Protein AF-A0AA88IGE8-F1 (afdb_monomer)

Foldseek 3Di:
DDFPPDDPPDPPDPPLPFFQFFEEEAEDFLQCLVVVLVVVVVCVVVCPPSLVLAPEEDEDALLPDDDAPLCCCQPPVDDPVCNVCSVVVSVVCQVVLSNYEYEYEELVQDDPVSNVSVVCCLVCVGSNRHGYYYYYYDDDPPDPVVVSGPYYTYRQADDLVRLLVLLCVVVPPNVPLSVLLSVQQVPPPAPNVVQCSRVRSSVLSSVLCVVVVNDDDRAPLVSLVLSLLVLQLVLDDPVVSVVSNPDDDPPLVLVLLLQVLVVLLVCQLVVHFKDKPVRSCVRRVDPCVVVSNQKDWSDDDPDPDDDDDITIIGGSDSLVSLLSVLSNLLVCLVVLVVSLVSLVSNLPGDPVSNLSSLLNNLLVCQVSNLSVLLSCLVPPDDLLSLLSSCVSSDLDQSSLVSSLVSDDQAEEEAELDLSSLQSQLSNLQHQPRQRAAYEYEYDDQDGDLVSNVSSLVSVLVHARHQHYEYEYDAPDDHDPVNLVSVLVSLLSVLQRANHAEYYYADHDDPNQPSNLLSNLVSLLVHDPPHNHAEYAYNDADELVSLLSNLVSQQNRQRHAYYEDENYQYALNSLLSVLCCQQAHNHAAYAYAHDPPPPDDPDPDDDLDRDPVVVVVCVVVVVVVVVVVVDDDDDDDPDPDDDDDDDDDDDPDDDPDDPPDCLVPPPLDQQDADPPDDRGNLLSNLVSQLHPRGQYQYYHHENPDADLRSLSSNLNSQQRGDHHAEYHYHADQELSSCLSVLSSQLRGDHHAAYEHEHLRYEEELVSLLSSLVSQLNHARHAYYEHENYEYEYEDPVSVLSVVSSLLRYLHAEYEHENYEYEYEQDDPDDDDDPDDDDDDDDDDPPPPPPPVNSVVVSLVVLCVSLVPDDASPRHAYYAHEQYWYWYQYPVRDTDTDAQLNCLSVVLRHQAHAEYERAYDDDPDDPPCLVVCLVRAAEDELVSLLSSLQSCLVRHLAHYAEYEHERHEYEYPPLVVSLVSNLVSLLSNPRHAEYAHEQYHYPDDLLRDPLLSNLQNCLNHAEYEHENYADDLSNLVNNLVSNVPHHDDFKHKYAYANYDPSSVVSNQVSNVVVVQWDWDDDPRRMIMIGGDDDDDDDDDDDDD

Nearest PDB structures (foldseek):
  8xi3-assembly1_A  TM=6.287E-01  e=5.530E-23  Mus musculus
  4kxf-assembly5_H  TM=3.658E-01  e=1.630E-21  Mus musculus
  4peq-assembly2_D  TM=7.116E-01  e=1.158E-09  Bos taurus
  2bex-assembly1_A  TM=6.047E-01  e=1.322E-09  Homo sapiens
  4per-assembly1_A  TM=6.477E-01  e=1.089E-08  Gallus gallus

InterPro domains:
  IPR001611 Leucine-rich repeat [PF00560] (695-713)
  IPR007111 NACHT nucleoside triphosphatase [PF05729] (23-172)
  IPR007111 NACHT nucleoside triphosphatase [PS50837] (21-138)
  IPR027417 P-loop containing nucleoside triphosphate hydrolase [G3DSA:3.40.50.300] (6-142)
  IPR027417 P-loop containing nucleoside triphosphate hydrolase [SSF52540] (23-183)
  IPR032675 Leucine-rich repeat domain superfamily [G3DSA:3.80.10.10] (409-655)
  IPR032675 Leucine-rich repeat domain superfamily [G3DSA:3.80.10.10] (673-833)
  IPR032675 Leucine-rich repeat domain superfamily [G3DSA:3.80.10.10] (835-1046)

Solvent-accessible surface area (backbone atoms only — not comparable to full-atom values): 59520 Å² total; per-residue (Å²): 130,54,54,85,93,43,54,72,83,42,99,80,45,80,86,59,78,44,83,46,38,32,36,37,41,24,30,64,78,49,52,48,63,65,59,48,53,54,47,52,55,50,39,46,76,70,60,37,80,88,44,62,82,44,86,43,76,46,81,40,56,41,57,70,62,84,62,49,66,72,57,39,46,47,73,71,71,48,59,83,88,54,50,89,42,42,72,61,52,52,51,48,48,59,76,44,13,63,26,28,39,39,36,36,38,37,58,77,51,43,53,80,78,61,42,47,47,56,51,37,36,55,71,38,77,46,54,53,38,24,19,33,43,34,28,30,53,78,71,63,97,81,43,70,65,68,80,51,35,79,40,81,45,70,51,84,40,48,52,74,71,51,40,52,52,49,43,43,62,71,36,65,92,39,67,64,65,29,50,55,50,45,56,54,32,68,35,91,90,39,79,43,38,72,52,38,20,30,56,54,48,31,52,50,51,54,51,48,25,66,73,48,83,73,44,78,67,88,41,70,39,52,45,53,52,50,50,53,52,50,38,42,38,65,63,41,55,80,76,55,32,71,66,48,78,88,48,80,76,55,68,72,58,48,54,46,49,36,41,49,5,52,53,26,45,54,24,49,58,66,76,45,76,74,39,45,56,67,62,46,52,74,58,32,81,63,72,60,64,72,59,27,67,56,49,46,61,68,65,81,80,91,67,99,70,95,75,92,74,96,52,51,32,30,57,66,46,73,70,53,41,34,42,30,21,20,54,23,53,62,74,36,61,90,41,55,70,64,43,48,54,55,54,61,63,40,67,86,35,61,64,71,55,49,56,51,20,49,31,23,32,18,34,74,43,26,80,58,27,24,69,56,46,66,63,38,82,83,52,97,68,56,71,70,55,53,32,50,33,38,63,36,15,40,81,39,76,58,31,34,50,35,55,52,73,73,52,76,38,68,63,40,79,42,47,54,44,56,65,48,26,44,38,48,19,55,37,37,58,40,88,84,48,63,38,36,29,42,31,44,35,41,82,62,87,78,56,53,68,64,34,51,49,49,25,52,54,21,55,40,71,29,73,44,42,26,31,43,31,44,35,50,38,85,86,53,81,79,52,74,70,58,47,50,56,50,36,63,51,46,40,53,56,74,63,23,58,58,26,32,35,46,34,41,36,52,48,65,98,84,59,42,63,70,49,44,50,37,51,24,52,35,42,60,66,50,59,95,80,54,54,43,26,34,43,37,40,39,40,59,30,38,33,66,52,39,32,53,38,34,63,18,50,69,69,37,80,52,40,28,33,43,34,47,26,38,39,62,43,52,44,68,14,30,41,38,47,17,50,41,43,32,73,36,60,29,32,32,43,35,42,28,46,40,67,76,83,83,66,83,90,62,98,63,98,68,92,86,83,57,72,73,64,52,64,76,50,47,77,69,48,53,65,54,51,57,62,67,76,68,76,90,77,94,82,78,93,79,79,83,86,83,91,76,84,86,77,85,80,75,80,75,84,74,90,71,72,95,78,78,58,82,85,67,68,72,88,65,67,32,71,65,66,88,92,72,69,90,59,27,55,55,46,39,33,62,25,42,50,38,91,60,25,47,36,29,32,44,31,48,33,53,43,81,71,53,73,66,46,34,21,30,42,5,29,20,45,36,55,22,84,41,37,32,33,45,35,42,36,60,52,66,44,50,80,62,46,47,28,45,44,37,8,50,28,61,35,78,46,50,22,36,41,32,55,26,16,76,55,24,56,41,41,46,66,54,47,49,50,50,40,62,27,44,51,62,20,75,55,40,28,34,43,32,42,28,21,31,30,33,50,31,71,54,70,68,46,58,53,49,54,53,57,31,48,60,64,35,45,37,31,32,42,32,40,26,50,16,42,37,38,37,42,50,77,79,80,81,75,77,82,78,77,89,76,92,81,92,87,78,97,71,86,83,85,73,73,75,49,75,67,51,57,53,51,50,47,54,48,47,57,46,58,71,64,61,69,83,70,68,27,72,47,38,28,34,44,32,38,31,43,26,40,36,30,41,27,43,87,85,70,52,70,46,77,42,44,52,67,58,42,50,76,79,48,56,60,49,59,40,29,29,34,44,31,38,17,37,70,85,78,87,85,66,100,72,52,69,78,77,47,55,84,72,39,51,74,33,40,44,67,54,48,41,52,28,37,45,42,43,25,73,47,33,11,86,37,24,29,35,43,32,50,20,27,30,31,40,51,44,90,53,35,69,65,37,38,53,49,40,22,59,20,41,55,51,24,76,48,40,25,32,43,35,42,24,39,41,49,63,85,38,65,68,91,48,39,71,69,50,27,50,41,62,14,30,41,60,42,37,36,42,34,38,29,52,22,89,55,46,62,66,41,24,53,45,49,42,53,41,44,75,72,40,52,68,51,64,53,33,40,36,35,38,34,77,35,48,64,66,21,52,54,51,28,53,50,57,45,51,74,66,65,54,40,48,76,43,83,46,85,83,42,27,39,39,38,32,54,56,82,83,86,85,88,74,88,80,88,80,89,132

Organism: Artemia franciscana (NCBI:txid6661)

Sequence (1102 aa):
MIIGGKKLYAPNCKLLDLCGVKLLLEGPPGYGKSTLALKVALDWSEGKQYLKDYEFLFLIQLAELKTDIPSFIVEELLPLKLTKYESSLRLMLEEQDSKVILLLDGLDELNRQRRKAVIDLLKGKCLGKATVMLTSRPLPSDDEVISLVSRRVSIRGFSDTQLTQFVHSFFKGDRESANELLQLILNKNGPYRPLASCPLACLSICVLFQDDDGKLPSKVTEIHTNLVKWLIGRSLSKKSRKSFKNSKLPDKYDKILKEFGELCVAKLKNESVEFSKDEITKKVKDPAIFDMGILINTHTSLTRQRIQKNGCLLLIHNSFIEYFAAYYLRYIIDDLERLEQNLLSLLDAKRESIELLLKFLMGLLGDKAHVVIDLLHSFDLPEMTLFDLLREAGATRLNIRAISSLFDQDFVTVQTTTTELDGWSHILSDPACIVKSLRLQRLTKDVDSEAMKLFFDHLYMNQSVTEFSYQSSYGLVLDPSDMEVLSEKMEKIINKPNLQTFTIRINGDNTSHSIVRALSQSLRSLSPTSSLSTLIFHIDLESRELDILCQALNFCCHITKLHLSKLSCGPAGYESLSRVVKYGKLESLKLSLNLFKTLPICDNEVDYGSPEDLRRLLPRLAETASKVASFTDPEASLYEQNTHTVTSISEKQVSCGSAMFLEQVELTTPACSPSHHKSGFHYLLSSLTTSTCLLKHLDLSNCYLTKMDLNCLGEGIVLTVSLEKLTLVGLESFDQVTPILQGLSATKTVSDVDLSSKKISIDDWSLQATIKYLKNSRILKKLNLMGWNGNFENVTTLAAVASYFENSSLESLDLSNCKFHVKLQRPEKENPRIVSNPQNGNNPKNSASYTDEYNATCQKVKQICESKKNWKYLSRLSLESTEVFLVASDEKKILIKGPDMPVFLCYFTNLKELNLSGFKFHKTDALAQVLAHKMISLNDQASKKFFIEISKHFGSSLETLYISNWNFTWACPEVTHSAIIKSLKQCRKLKSIFANSVVSETVPKFSPITSFIAGMPKLIKLSLEWCQLTNTDAIVVASKLIKYWKGDLLHIQTRFVNDDFVDTFLRLLKLTGRFRVESLMQGQIKITRKHFCISYCKTNNK

Structure (mmCIF, N/CA/C/O backbone):
data_AF-A0AA88IGE8-F1
#
_entry.id   AF-A0AA88IGE8-F1
#
loop_
_atom_site.group_PDB
_atom_site.id
_atom_site.type_symbol
_atom_site.label_atom_id
_atom_site.label_alt_id
_atom_site.label_comp_id
_atom_site.label_asym_id
_atom_site.label_entity_id
_atom_site.label_seq_id
_atom_site.pdbx_PDB_ins_code
_atom_site.Cartn_x
_atom_site.Cartn_y
_atom_site.Cartn_z
_atom_site.occupancy
_atom_site.B_iso_or_equiv
_atom_site.auth_seq_id
_atom_site.auth_comp_id
_atom_site.auth_asym_id
_atom_site.auth_atom_id
_atom_site.pdbx_PDB_model_num
ATOM 1 N N . MET A 1 1 ? -37.429 -9.568 21.821 1.00 33.38 1 MET A N 1
ATOM 2 C CA . MET A 1 1 ? -36.112 -10.044 21.343 1.00 33.38 1 MET A CA 1
ATOM 3 C C . MET A 1 1 ? -36.309 -11.281 20.478 1.00 33.38 1 MET A C 1
ATOM 5 O O . MET A 1 1 ? -37.058 -12.164 20.867 1.00 33.38 1 MET A O 1
ATOM 9 N N . ILE A 1 2 ? -35.708 -11.308 19.292 1.00 35.59 2 ILE A N 1
ATOM 10 C CA . ILE A 1 2 ? -35.628 -12.452 18.375 1.00 35.59 2 ILE A CA 1
ATOM 11 C C . ILE A 1 2 ? -34.235 -13.053 18.577 1.00 35.59 2 ILE A C 1
ATOM 13 O O . ILE A 1 2 ? -33.254 -12.314 18.544 1.00 35.59 2 ILE A O 1
ATOM 17 N N . ILE A 1 3 ? -34.147 -14.361 18.814 1.00 39.34 3 ILE A N 1
ATOM 18 C CA . ILE A 1 3 ? -32.872 -15.074 18.944 1.00 39.34 3 ILE A CA 1
ATOM 19 C C . ILE A 1 3 ? -32.690 -15.923 17.681 1.00 39.34 3 ILE A C 1
ATOM 21 O O . ILE A 1 3 ? -33.548 -16.739 17.358 1.00 39.34 3 ILE A O 1
ATOM 25 N N . GLY A 1 4 ? -31.604 -15.701 16.932 1.00 35.09 4 GLY A N 1
ATOM 26 C CA . GLY A 1 4 ? -31.244 -16.526 15.768 1.00 35.09 4 GLY A CA 1
ATOM 27 C C . GLY A 1 4 ? -32.177 -16.417 14.553 1.00 35.09 4 GLY A C 1
ATOM 28 O O . GLY A 1 4 ? -32.441 -17.421 13.900 1.00 35.09 4 GLY A O 1
ATOM 29 N N . GLY A 1 5 ? -32.724 -15.233 14.256 1.00 33.62 5 GLY A N 1
ATOM 30 C CA . GLY A 1 5 ? -33.530 -15.014 13.042 1.00 33.62 5 GLY A CA 1
ATOM 31 C C . GLY A 1 5 ? -34.928 -15.654 13.045 1.00 33.62 5 GLY A C 1
ATOM 32 O O . GLY A 1 5 ? -35.672 -15.488 12.083 1.00 33.62 5 GLY A O 1
ATOM 33 N N . LYS A 1 6 ? -35.337 -16.333 14.127 1.00 33.06 6 LYS A N 1
ATOM 34 C CA . LYS A 1 6 ? -36.706 -16.838 14.320 1.00 33.06 6 LYS A CA 1
ATOM 35 C C . LYS A 1 6 ? -37.409 -16.068 15.433 1.00 33.06 6 LYS A C 1
ATOM 37 O O . LYS A 1 6 ? -36.879 -15.924 16.534 1.00 33.06 6 LYS A O 1
ATOM 42 N N . LYS A 1 7 ? -38.612 -15.549 15.149 1.00 40.31 7 LYS A N 1
ATOM 43 C CA . LYS A 1 7 ? -39.468 -14.900 16.157 1.00 40.31 7 LYS A CA 1
ATOM 44 C C . LYS A 1 7 ? -39.701 -15.890 17.305 1.00 40.31 7 LYS A C 1
ATOM 46 O O . LYS A 1 7 ? -40.192 -16.985 17.053 1.00 40.31 7 LYS A O 1
ATOM 51 N N . LEU A 1 8 ? -39.422 -15.486 18.549 1.00 42.03 8 LEU A N 1
ATOM 52 C CA . LEU A 1 8 ? -39.820 -16.251 19.744 1.00 42.03 8 LEU A CA 1
ATOM 53 C C . LEU A 1 8 ? -41.345 -16.501 19.767 1.00 42.03 8 LEU A C 1
ATOM 55 O O . LEU A 1 8 ? -41.807 -17.488 20.314 1.00 42.03 8 LEU A O 1
ATOM 59 N N . TYR A 1 9 ? -42.096 -15.611 19.109 1.00 41.97 9 TYR A N 1
ATOM 60 C CA . TYR A 1 9 ? -43.557 -15.530 19.101 1.00 41.97 9 TYR A CA 1
ATOM 61 C C . TYR A 1 9 ? -44.202 -16.002 17.787 1.00 41.97 9 TYR A C 1
ATOM 63 O O . TYR A 1 9 ? -45.346 -15.653 17.507 1.00 41.97 9 TYR A O 1
ATOM 71 N N . ALA A 1 10 ? -43.472 -16.719 16.924 1.00 33.44 10 ALA A N 1
ATOM 72 C CA . ALA A 1 10 ? -44.123 -17.369 15.788 1.00 33.44 10 ALA A CA 1
ATOM 73 C C . ALA A 1 10 ? -44.862 -18.620 16.294 1.00 33.44 10 ALA A C 1
ATOM 75 O O . ALA A 1 10 ? -44.246 -19.395 17.026 1.00 33.44 10 ALA A O 1
ATOM 76 N N . PRO A 1 11 ? -46.111 -18.874 15.863 1.00 33.97 11 PRO A N 1
ATOM 77 C CA . PRO A 1 11 ? -46.892 -20.042 16.287 1.00 33.97 11 PRO A CA 1
ATOM 78 C C . PRO A 1 11 ? -46.221 -21.403 15.995 1.00 33.97 11 PRO A C 1
ATOM 80 O O . PRO A 1 11 ? -46.661 -22.413 16.519 1.00 33.97 11 PRO A O 1
ATOM 83 N N . ASN A 1 12 ? -45.115 -21.426 15.235 1.00 35.56 12 ASN A N 1
ATOM 84 C CA . ASN A 1 12 ? -44.327 -22.620 14.900 1.00 35.56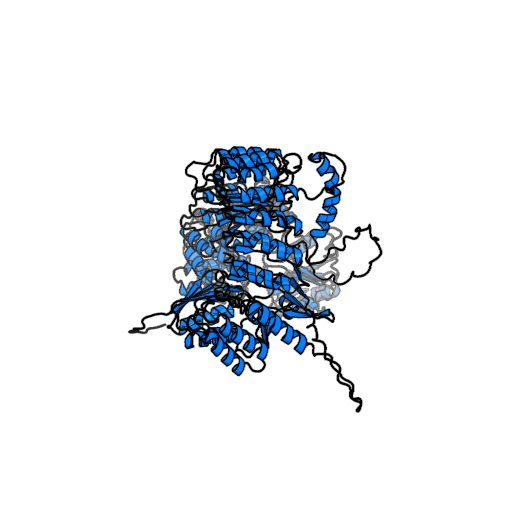 12 ASN A CA 1
ATOM 85 C C . ASN A 1 12 ? -42.904 -22.634 15.515 1.00 35.56 12 ASN A C 1
ATOM 87 O O . ASN A 1 12 ? -42.032 -23.378 15.053 1.00 35.56 12 ASN A O 1
ATOM 91 N N . CYS A 1 13 ? -42.599 -21.779 16.499 1.00 40.09 13 CYS A N 1
ATOM 92 C CA . CYS A 1 13 ? -41.255 -21.709 17.079 1.00 40.09 13 CYS A CA 1
ATOM 93 C C . CYS A 1 13 ? -41.049 -22.778 18.168 1.00 40.09 13 CYS A C 1
ATOM 95 O O . CYS A 1 13 ? -41.318 -22.541 19.341 1.00 40.09 13 CYS A O 1
ATOM 97 N N . LYS A 1 14 ? -40.475 -23.928 17.783 1.00 45.53 14 LYS A N 1
ATOM 98 C CA . LYS A 1 14 ? -40.044 -25.052 18.653 1.00 45.53 14 LYS A CA 1
ATOM 99 C C . LYS A 1 14 ? -38.934 -24.701 19.672 1.00 45.53 14 LYS A C 1
ATOM 101 O O . LYS A 1 14 ? -38.121 -25.551 20.039 1.00 45.53 14 LYS A O 1
ATOM 106 N N . LEU A 1 15 ? -38.768 -23.429 20.047 1.00 46.06 15 LEU A N 1
ATOM 107 C CA . LEU A 1 15 ? -37.786 -23.018 21.060 1.00 46.06 15 LEU A CA 1
ATOM 108 C C . LEU A 1 15 ? -38.312 -23.230 22.486 1.00 46.06 15 LEU A C 1
ATOM 110 O O . LEU A 1 15 ? -37.502 -23.385 23.394 1.00 46.06 15 LEU A O 1
ATOM 114 N N . LEU A 1 16 ? -39.641 -23.264 22.642 1.00 48.19 16 LEU A N 1
ATOM 115 C CA . LEU A 1 16 ? -40.353 -23.366 23.914 1.00 48.19 16 LEU A CA 1
ATOM 116 C C . LEU A 1 16 ? -41.353 -24.547 23.958 1.00 48.19 16 LEU A C 1
ATOM 118 O O . LEU A 1 16 ? -42.340 -24.471 24.681 1.00 48.19 16 LEU A O 1
ATOM 122 N N . ASP A 1 17 ? -41.107 -25.644 23.230 1.00 55.53 17 ASP A N 1
ATOM 123 C CA . ASP A 1 17 ? -41.725 -26.938 23.586 1.00 55.53 17 ASP A CA 1
ATOM 124 C C . ASP A 1 17 ? -41.097 -27.368 24.921 1.00 55.53 17 ASP A C 1
ATOM 126 O O . ASP A 1 17 ? -40.049 -28.011 24.954 1.00 55.53 17 ASP A O 1
ATOM 130 N N . LEU A 1 18 ? -41.634 -26.838 26.021 1.00 55.88 18 LEU A N 1
ATOM 131 C CA . LEU A 1 18 ? -40.905 -26.679 27.277 1.00 55.88 18 LEU A CA 1
ATOM 132 C C . LEU A 1 18 ? -41.055 -27.851 28.247 1.00 55.88 18 LEU A C 1
ATOM 134 O O . LEU A 1 18 ? -40.363 -27.834 29.262 1.00 55.88 18 LEU A O 1
ATOM 138 N N . CYS A 1 19 ? -41.904 -28.852 28.002 1.00 57.41 19 CYS A N 1
ATOM 139 C CA . CYS A 1 19 ? -42.180 -29.871 29.020 1.00 57.41 19 CYS A CA 1
ATOM 140 C C . CYS A 1 19 ? -40.892 -30.634 29.407 1.00 57.41 19 CYS A C 1
ATOM 142 O O . CYS A 1 19 ? -40.311 -31.344 28.588 1.00 57.41 19 CYS A O 1
ATOM 144 N N . GLY A 1 20 ? -40.405 -30.427 30.639 1.00 64.69 20 GLY A N 1
ATOM 145 C CA . GLY A 1 20 ? -39.180 -31.041 31.169 1.00 64.69 20 GLY A CA 1
ATOM 146 C C . GLY A 1 20 ? -37.844 -30.565 30.572 1.00 64.69 20 GLY A C 1
ATOM 147 O O . GLY A 1 20 ? -36.813 -31.192 30.819 1.00 64.69 20 GLY A O 1
ATOM 148 N N . VAL A 1 21 ? -37.812 -29.483 29.782 1.00 81.69 21 VAL A N 1
ATOM 149 C CA . VAL A 1 21 ? -36.579 -29.000 29.127 1.00 81.69 21 VAL A CA 1
ATOM 150 C C . VAL A 1 21 ? -35.741 -28.120 30.061 1.00 81.69 21 VAL A C 1
ATOM 152 O O . VAL A 1 21 ? -36.253 -27.195 30.694 1.00 81.69 21 VAL A O 1
ATOM 155 N N . LYS A 1 22 ? -34.422 -28.357 30.078 1.00 88.75 22 LYS A N 1
ATOM 156 C CA . LYS A 1 22 ? -33.419 -27.511 30.749 1.00 88.75 22 LYS A CA 1
ATOM 157 C C . LYS A 1 22 ? -32.701 -26.646 29.713 1.00 88.75 22 LYS A C 1
ATOM 159 O O . LYS A 1 22 ? -31.955 -27.156 28.877 1.00 88.75 22 LYS A O 1
ATOM 164 N N . LEU A 1 23 ? -32.945 -25.343 29.743 1.00 90.06 23 LEU A N 1
ATOM 165 C CA . LEU A 1 23 ? -32.456 -24.358 28.783 1.00 90.06 23 LEU A CA 1
ATOM 166 C C . LEU A 1 23 ? -31.422 -23.437 29.434 1.00 90.06 23 LEU A C 1
ATOM 168 O O . LEU A 1 23 ? -31.708 -22.817 30.452 1.00 90.06 23 LEU A O 1
ATOM 172 N N . LEU A 1 24 ? -30.263 -23.276 28.797 1.00 90.69 24 LEU A N 1
ATOM 173 C CA . LEU A 1 24 ? -29.278 -22.246 29.118 1.00 90.69 24 LEU A CA 1
ATOM 174 C C . LEU A 1 24 ? -29.349 -21.109 28.091 1.00 90.69 24 LEU A C 1
ATOM 176 O O . LEU A 1 24 ? -29.118 -21.317 26.897 1.00 90.69 24 LEU A O 1
ATOM 180 N N . LEU A 1 25 ? -29.649 -19.906 28.565 1.00 89.00 25 LEU A N 1
ATOM 181 C CA . LEU A 1 25 ? -29.718 -18.668 27.805 1.00 89.00 25 LEU A CA 1
ATOM 182 C C . LEU A 1 25 ? -28.482 -17.807 28.100 1.00 89.00 25 LEU A C 1
ATOM 184 O O . LEU A 1 25 ? -28.368 -17.202 29.166 1.00 89.00 25 LEU A O 1
ATOM 188 N N . GLU A 1 26 ? -27.585 -17.700 27.129 1.00 83.12 26 GLU A N 1
ATOM 189 C CA . GLU A 1 26 ? -26.336 -16.956 27.264 1.00 83.12 26 GLU A CA 1
ATOM 190 C C . GLU A 1 26 ? -26.309 -15.679 26.436 1.00 83.12 26 GLU A C 1
ATOM 192 O O . GLU A 1 26 ? -26.922 -15.579 25.375 1.00 83.12 26 GLU A O 1
ATOM 197 N N . GLY A 1 27 ? -25.529 -14.700 26.879 1.00 76.00 27 GLY A N 1
ATOM 198 C CA . GLY A 1 27 ? -25.247 -13.503 26.095 1.00 76.00 27 GLY A CA 1
ATOM 199 C C . GLY A 1 27 ? -24.443 -12.465 26.876 1.00 76.00 27 GLY A C 1
ATOM 200 O O . GLY A 1 27 ? -24.375 -12.550 28.107 1.00 76.00 27 GLY A O 1
ATOM 201 N N . PRO A 1 28 ? -23.855 -11.464 26.203 1.00 71.06 28 PRO A N 1
ATOM 202 C CA . PRO A 1 28 ? -23.072 -10.419 26.865 1.00 71.06 28 PRO A CA 1
ATOM 203 C C . PRO A 1 28 ? -23.911 -9.555 27.844 1.00 71.06 28 PRO A C 1
ATOM 205 O O . PRO A 1 28 ? -25.151 -9.624 27.847 1.00 71.06 28 PRO A O 1
ATOM 208 N N . PRO A 1 29 ? -23.282 -8.757 28.728 1.00 63.88 29 PRO A N 1
ATOM 209 C CA . PRO A 1 29 ? -23.994 -7.806 29.590 1.00 63.88 29 PRO A CA 1
ATOM 210 C C . PRO A 1 29 ? -24.749 -6.751 28.762 1.00 63.88 29 PRO A C 1
ATOM 212 O O . PRO A 1 29 ? -24.308 -6.366 27.687 1.00 63.88 29 PRO A O 1
ATOM 215 N N . GLY A 1 30 ? -25.925 -6.318 29.232 1.00 67.44 30 GLY A N 1
ATOM 216 C CA . GLY A 1 30 ? -26.768 -5.338 28.522 1.00 67.44 30 GLY A CA 1
ATOM 217 C C . GLY A 1 30 ? -27.633 -5.907 27.385 1.00 67.44 30 GLY A C 1
ATOM 218 O O . GLY A 1 30 ? -28.486 -5.200 26.852 1.00 67.44 30 GLY A O 1
ATOM 219 N N . TYR A 1 31 ? -27.493 -7.199 27.061 1.00 79.88 31 TYR A N 1
ATOM 220 C CA . TYR A 1 31 ? -28.239 -7.863 25.983 1.00 79.88 31 TYR A CA 1
ATOM 221 C C . TYR A 1 31 ? -29.648 -8.322 26.383 1.00 79.88 31 TYR A C 1
ATOM 223 O O . TYR A 1 31 ? -30.292 -8.985 25.591 1.00 79.88 31 TYR A O 1
ATOM 231 N N . GLY A 1 32 ? -30.161 -7.980 27.571 1.00 76.31 32 GLY A N 1
ATOM 232 C CA . GLY A 1 32 ? -31.579 -8.186 27.917 1.00 76.31 32 GLY A CA 1
ATOM 233 C C . GLY A 1 32 ? -31.980 -9.594 28.384 1.00 76.31 32 GLY A C 1
ATOM 234 O O . GLY A 1 32 ? -33.154 -9.938 28.302 1.00 76.31 32 GLY A O 1
ATOM 235 N N . LYS A 1 33 ? -31.041 -10.405 28.893 1.00 83.81 33 LYS A N 1
ATOM 236 C CA . LYS A 1 33 ? -31.317 -11.751 29.447 1.00 83.81 33 LYS A CA 1
ATOM 237 C C . LYS A 1 33 ? -32.349 -11.723 30.584 1.00 83.81 33 LYS A C 1
ATOM 239 O O . LYS A 1 33 ? -33.403 -12.336 30.463 1.00 83.81 33 LYS A O 1
ATOM 244 N N . SER A 1 34 ? -32.092 -10.929 31.622 1.00 77.62 34 SER A N 1
ATOM 245 C CA . SER A 1 34 ? -33.011 -10.725 32.751 1.00 77.62 34 SER A CA 1
ATOM 246 C C . SER A 1 34 ? -34.345 -10.129 32.303 1.00 77.62 34 SER A C 1
ATOM 248 O O . SER A 1 34 ? -35.411 -10.543 32.747 1.00 77.62 34 SER A O 1
ATOM 250 N N . THR A 1 35 ? -34.312 -9.200 31.340 1.00 82.69 35 THR A N 1
ATOM 251 C CA . THR A 1 35 ? -35.524 -8.634 30.729 1.00 82.69 35 THR A CA 1
ATOM 252 C C . THR A 1 35 ? -36.353 -9.704 30.017 1.00 82.69 35 THR A C 1
ATOM 254 O O . THR A 1 35 ? -37.580 -9.656 30.069 1.00 82.69 35 THR A O 1
ATOM 257 N N . LEU A 1 36 ? -35.712 -10.686 29.376 1.00 84.00 36 LEU A N 1
ATOM 258 C CA . LEU A 1 36 ? -36.400 -11.818 28.762 1.00 84.00 36 LEU A CA 1
ATOM 259 C C . LEU A 1 36 ? -37.030 -12.732 29.820 1.00 84.00 36 LEU A C 1
ATOM 261 O O . LEU A 1 36 ? -38.185 -13.106 29.652 1.00 84.00 36 LEU A O 1
ATOM 265 N N . ALA A 1 37 ? -36.327 -13.043 30.914 1.00 85.31 37 ALA A N 1
ATOM 266 C CA . ALA A 1 37 ? -36.888 -13.824 32.022 1.00 85.31 37 ALA A CA 1
ATOM 267 C C . ALA A 1 37 ? -38.116 -13.135 32.641 1.00 85.31 37 ALA A C 1
ATOM 269 O O . ALA A 1 37 ? -39.176 -13.745 32.771 1.00 85.31 37 ALA A O 1
ATOM 270 N N . LEU A 1 38 ? -38.023 -11.829 32.905 1.00 83.88 38 LEU A N 1
ATOM 271 C CA . LEU A 1 38 ? -39.157 -11.017 33.356 1.00 83.88 38 LEU A CA 1
ATOM 272 C C . LEU A 1 38 ? -40.309 -11.016 32.347 1.00 83.88 38 LEU A C 1
ATOM 274 O O . LEU A 1 38 ? -41.471 -11.087 32.739 1.00 83.88 38 LEU A O 1
ATOM 278 N N . LYS A 1 39 ? -40.006 -10.960 31.044 1.00 85.69 39 LYS A N 1
ATOM 279 C CA . LYS A 1 39 ? -41.038 -11.011 30.007 1.00 85.69 39 LYS A CA 1
ATOM 280 C C . LYS A 1 39 ? -41.757 -12.361 29.984 1.00 85.69 39 LYS A C 1
ATOM 282 O O . LYS A 1 39 ? -42.974 -12.365 29.857 1.00 85.69 39 LYS A O 1
ATOM 287 N N . VAL A 1 40 ? -41.048 -13.476 30.163 1.00 85.56 40 VAL A N 1
ATOM 288 C CA . VAL A 1 40 ? -41.671 -14.808 30.273 1.00 85.56 40 VAL A CA 1
ATOM 289 C C . VAL A 1 40 ? -42.584 -14.883 31.499 1.00 85.56 40 VAL A C 1
ATOM 291 O O . VAL A 1 40 ? -43.709 -15.357 31.380 1.00 85.56 40 VAL A O 1
ATOM 294 N N . ALA A 1 41 ? -42.148 -14.360 32.649 1.00 87.44 41 ALA A N 1
ATOM 295 C CA . ALA A 1 41 ? -42.982 -14.298 33.850 1.00 87.44 41 ALA A CA 1
ATOM 296 C C . ALA A 1 41 ? -44.252 -13.448 33.643 1.00 87.44 41 ALA A C 1
ATOM 298 O O . ALA A 1 41 ? -45.340 -13.846 34.055 1.00 87.44 41 ALA A O 1
ATOM 299 N N . LEU A 1 42 ? -44.128 -12.305 32.958 1.00 85.75 42 LEU A N 1
ATOM 300 C CA . LEU A 1 42 ? -45.263 -11.456 32.584 1.00 85.75 42 LEU A CA 1
ATOM 301 C C . LEU A 1 42 ? -46.204 -12.153 31.589 1.00 85.75 42 LEU A C 1
ATOM 303 O O . LEU A 1 42 ? -47.418 -12.046 31.695 1.00 85.75 42 LEU A O 1
ATOM 307 N N . ASP A 1 43 ? -45.663 -12.877 30.613 1.00 86.31 43 ASP A N 1
ATOM 308 C CA . ASP A 1 43 ? -46.474 -13.616 29.646 1.00 86.31 43 ASP A CA 1
ATOM 309 C C . ASP A 1 43 ? -47.254 -14.763 30.306 1.00 86.31 43 ASP A C 1
ATOM 311 O O . ASP A 1 43 ? -48.403 -15.022 29.942 1.00 86.31 43 ASP A O 1
ATOM 315 N N . TRP A 1 44 ? -46.671 -15.421 31.308 1.00 89.00 44 TRP A N 1
ATOM 316 C CA . TRP A 1 44 ? -47.387 -16.404 32.117 1.00 89.00 44 TRP A CA 1
ATOM 317 C C . TRP A 1 44 ? -48.534 -15.753 32.900 1.00 89.00 44 TRP A C 1
ATOM 319 O O . TRP A 1 44 ? -49.659 -16.246 32.840 1.00 89.00 44 TRP A O 1
ATOM 329 N N . SER A 1 45 ? -48.299 -14.606 33.552 1.00 89.00 45 SER A N 1
ATOM 330 C CA . SER A 1 45 ? -49.352 -13.912 34.311 1.00 89.00 45 SER A CA 1
ATOM 331 C C . SER A 1 45 ? -50.467 -13.338 33.427 1.00 89.00 45 SER A C 1
ATOM 333 O O . SER A 1 45 ? -51.608 -13.228 33.867 1.00 89.00 45 SER A O 1
ATOM 335 N N . GLU A 1 46 ? -50.168 -13.028 32.163 1.00 89.25 46 GLU A N 1
ATOM 336 C CA . GLU A 1 46 ? -51.149 -12.644 31.139 1.00 89.25 46 GLU A CA 1
ATOM 337 C C . GLU A 1 46 ? -51.838 -13.849 30.460 1.00 89.25 46 GLU A C 1
ATOM 339 O O . GLU A 1 46 ? -52.656 -13.659 29.555 1.00 89.25 46 GLU A O 1
ATOM 344 N N . GLY A 1 47 ? -51.507 -15.088 30.839 1.00 85.25 47 GLY A N 1
ATOM 345 C CA . GLY A 1 47 ? -52.129 -16.301 30.304 1.00 85.25 47 GLY A CA 1
ATOM 346 C C . GLY A 1 47 ? -51.804 -16.589 28.832 1.00 85.25 47 GLY A C 1
ATOM 347 O O . GLY A 1 47 ? -52.658 -17.109 28.098 1.00 85.25 47 GLY A O 1
ATOM 348 N N . LYS A 1 48 ? -50.595 -16.241 28.355 1.00 83.06 48 LYS A N 1
ATOM 349 C CA . LYS A 1 48 ? -50.184 -16.537 26.969 1.00 83.06 48 LYS A CA 1
ATOM 350 C C . LYS A 1 48 ? -50.244 -18.037 26.686 1.00 83.06 48 LYS A C 1
ATOM 352 O O . LYS A 1 48 ? -49.840 -18.864 27.494 1.00 83.06 48 LYS A O 1
ATOM 357 N N . GLN A 1 49 ? -50.696 -18.384 25.480 1.00 80.75 49 GLN A N 1
ATOM 358 C CA . GLN A 1 49 ? -51.043 -19.759 25.110 1.00 80.75 49 GLN A CA 1
ATOM 359 C C . GLN A 1 49 ? -49.909 -20.778 25.279 1.00 80.75 49 GLN A C 1
ATOM 361 O O . GLN A 1 49 ? -50.182 -21.901 25.677 1.00 80.75 49 GLN A O 1
ATOM 366 N N . TYR A 1 50 ? -48.657 -20.383 25.045 1.00 77.50 50 TYR A N 1
ATOM 367 C CA . TYR A 1 50 ? -47.489 -21.267 25.152 1.00 77.50 50 TYR A CA 1
ATOM 368 C C . TYR A 1 50 ? -47.034 -21.546 26.600 1.00 77.50 50 TYR A C 1
ATOM 370 O O . TYR A 1 50 ? -46.097 -22.311 26.800 1.00 77.50 50 TYR A O 1
ATOM 378 N N . LEU A 1 51 ? -47.663 -20.915 27.600 1.00 83.19 51 LEU A N 1
ATOM 379 C CA . LEU A 1 51 ? -47.379 -21.107 29.029 1.00 83.19 51 LEU A CA 1
ATOM 380 C C . LEU A 1 51 ? -48.599 -21.634 29.802 1.00 83.19 51 LEU A C 1
ATOM 382 O O . LEU A 1 51 ? -48.543 -21.725 31.023 1.00 83.19 51 LEU A O 1
ATOM 386 N N . LYS A 1 52 ? -49.701 -21.966 29.111 1.00 82.19 52 LYS A N 1
ATOM 387 C CA . LYS A 1 52 ? -50.973 -22.360 29.743 1.00 82.19 52 LYS A CA 1
ATOM 388 C C . LYS A 1 52 ? -50.915 -23.687 30.497 1.00 82.19 52 LYS A C 1
ATOM 390 O O . LYS A 1 52 ? -51.696 -23.866 31.422 1.00 82.19 52 LYS A O 1
ATOM 395 N N . ASP A 1 53 ? -50.004 -24.578 30.120 1.00 82.25 53 ASP A N 1
ATOM 396 C CA . ASP A 1 53 ? -49.866 -25.902 30.739 1.00 82.25 53 ASP A CA 1
ATOM 397 C C . ASP A 1 53 ? -49.102 -25.864 32.079 1.00 82.25 53 ASP A C 1
ATOM 399 O O . ASP A 1 53 ? -48.938 -26.892 32.736 1.00 82.25 53 ASP A O 1
ATOM 403 N N . TYR A 1 54 ? -48.644 -24.679 32.501 1.00 88.00 54 TYR A N 1
ATOM 404 C CA . TYR A 1 54 ? -47.867 -24.475 33.719 1.00 88.00 54 TYR A CA 1
ATOM 405 C C . TYR A 1 54 ? -48.685 -23.763 34.793 1.00 88.00 54 TYR A C 1
ATOM 407 O O . TYR A 1 54 ? -49.070 -22.601 34.643 1.00 88.00 54 TYR A O 1
ATOM 415 N N . GLU A 1 55 ? -48.899 -24.453 35.910 1.00 89.06 55 GLU A N 1
ATOM 416 C CA . GLU A 1 55 ? -49.634 -23.926 37.065 1.00 89.06 55 GLU A CA 1
ATOM 417 C C . GLU A 1 55 ? -48.764 -23.024 37.945 1.00 89.06 55 GLU A C 1
ATOM 419 O O . GLU A 1 55 ? -49.285 -22.123 38.601 1.00 89.06 55 GLU A O 1
ATOM 424 N N . PHE A 1 56 ? -47.441 -23.226 37.934 1.00 88.94 56 PHE A N 1
ATOM 425 C CA . PHE A 1 56 ? -46.510 -22.482 38.779 1.00 88.94 56 PHE A CA 1
ATOM 426 C C . PHE A 1 56 ? -45.309 -21.967 37.985 1.00 88.94 56 PHE A C 1
ATOM 428 O O . PHE A 1 56 ? -44.657 -22.715 37.256 1.00 88.94 56 PHE A O 1
ATOM 435 N N . LEU A 1 57 ? -44.969 -20.693 38.186 1.00 91.56 57 LEU A N 1
ATOM 436 C CA . LEU A 1 57 ? -43.747 -20.086 37.671 1.00 91.56 57 LEU A CA 1
ATOM 437 C C . LEU A 1 57 ? -43.012 -19.361 38.796 1.00 91.56 57 LEU A C 1
ATOM 439 O O . LEU A 1 57 ? -43.566 -18.467 39.436 1.00 91.56 57 LEU A O 1
ATOM 443 N N . PHE A 1 58 ? -41.741 -19.706 38.988 1.00 91.25 58 PHE A N 1
ATOM 444 C CA . PHE A 1 58 ? -40.863 -19.048 39.952 1.00 91.25 58 PHE A CA 1
ATOM 445 C C . PHE A 1 58 ? -39.702 -18.379 39.226 1.00 91.25 58 PHE A C 1
ATOM 447 O O . PHE A 1 58 ? -38.893 -19.041 38.576 1.00 91.25 58 PHE A O 1
ATOM 454 N N . LEU A 1 59 ? -39.617 -17.054 39.350 1.00 89.44 59 LEU A N 1
ATOM 455 C CA . LEU A 1 59 ? -38.455 -16.280 38.930 1.00 89.44 59 LEU A CA 1
ATOM 456 C C . LEU A 1 59 ? -37.519 -16.110 40.125 1.00 89.44 59 LEU A C 1
ATOM 458 O O . LEU A 1 59 ? -37.840 -15.398 41.073 1.00 89.44 59 LEU A O 1
ATOM 462 N N . ILE A 1 60 ? -36.369 -16.770 40.062 1.00 87.19 60 ILE A N 1
ATOM 463 C CA . ILE A 1 60 ? -35.356 -16.790 41.110 1.00 87.19 60 ILE A CA 1
ATOM 464 C C . ILE A 1 60 ? -34.147 -16.016 40.608 1.00 87.19 60 ILE A C 1
ATOM 466 O O . ILE A 1 60 ? -33.485 -16.433 39.657 1.00 87.19 60 ILE A O 1
ATOM 470 N N . GLN A 1 61 ? -33.826 -14.910 41.275 1.00 78.69 61 GLN A N 1
ATOM 471 C CA . GLN A 1 61 ? -32.512 -14.301 41.117 1.00 78.69 61 GLN A CA 1
ATOM 472 C C . GLN A 1 61 ? -31.494 -15.177 41.842 1.00 78.69 61 GLN A C 1
ATOM 474 O O . GLN A 1 61 ? -31.511 -15.275 43.069 1.00 78.69 61 GLN A O 1
ATOM 479 N N . LEU A 1 62 ? -30.610 -15.836 41.097 1.00 80.25 62 LEU A N 1
ATOM 480 C CA . LEU A 1 62 ? -29.658 -16.784 41.671 1.00 80.25 62 LEU A CA 1
ATOM 481 C C . LEU A 1 62 ? -28.675 -16.110 42.636 1.00 80.25 62 LEU A C 1
ATOM 483 O O . LEU A 1 62 ? -28.259 -16.728 43.613 1.00 80.25 62 LEU A O 1
ATOM 487 N N . ALA A 1 63 ? -28.393 -14.823 42.436 1.00 66.00 63 ALA A N 1
ATOM 488 C CA . ALA A 1 63 ? -27.732 -13.952 43.403 1.00 66.00 63 ALA A CA 1
ATOM 489 C C . ALA A 1 63 ? -28.274 -14.067 44.845 1.00 66.00 63 ALA A C 1
ATOM 491 O O . ALA A 1 63 ? -27.509 -13.974 45.810 1.00 66.00 63 ALA A O 1
ATOM 492 N N . GLU A 1 64 ? -29.586 -14.259 45.000 1.00 67.06 64 GLU A N 1
ATOM 493 C CA . GLU A 1 64 ? -30.286 -14.274 46.289 1.00 67.06 64 GLU A CA 1
ATOM 494 C C . GLU A 1 64 ? -30.373 -15.674 46.910 1.00 67.06 64 GLU A C 1
ATOM 496 O O . GLU A 1 64 ? -30.764 -15.800 48.070 1.00 67.06 64 GLU A O 1
ATOM 501 N N . LEU A 1 65 ? -29.974 -16.724 46.185 1.00 75.56 65 LEU A N 1
ATOM 502 C CA . LEU A 1 65 ? -30.124 -18.109 46.624 1.00 75.56 65 LEU A CA 1
ATOM 503 C C . LEU A 1 65 ? -29.261 -18.393 47.871 1.00 75.56 65 LEU A C 1
ATOM 505 O O . LEU A 1 65 ? -28.024 -18.371 47.819 1.00 75.56 65 LEU A O 1
ATOM 509 N N . LYS A 1 66 ? -29.920 -18.662 49.005 1.00 71.50 66 LYS A N 1
ATOM 510 C CA . LYS A 1 66 ? -29.274 -18.996 50.293 1.00 71.50 66 LYS A CA 1
ATOM 511 C C . LYS A 1 66 ? -29.310 -20.493 50.607 1.00 71.50 66 LYS A C 1
ATOM 513 O O . LYS A 1 66 ? -28.346 -21.005 51.173 1.00 71.50 66 LYS A O 1
ATOM 518 N N . THR A 1 67 ? -30.405 -21.156 50.249 1.00 79.19 67 THR A N 1
ATOM 519 C CA . THR A 1 67 ? -30.724 -22.565 50.527 1.00 79.19 67 THR A CA 1
ATOM 520 C C . THR A 1 67 ? -30.892 -23.345 49.214 1.00 79.19 67 THR A C 1
ATOM 522 O O . THR A 1 67 ? -30.583 -22.827 48.136 1.00 79.19 67 THR A O 1
ATOM 525 N N . ASP A 1 68 ? -31.304 -24.614 49.270 1.00 84.19 68 ASP A N 1
ATOM 526 C CA . ASP A 1 68 ? -31.713 -25.345 48.068 1.00 84.19 68 ASP A CA 1
ATOM 527 C C . ASP A 1 68 ? -32.964 -24.715 47.436 1.00 84.19 68 ASP A C 1
ATOM 529 O O . ASP A 1 68 ? -33.751 -24.047 48.101 1.00 84.19 68 ASP A O 1
ATOM 533 N N . ILE A 1 69 ? -33.145 -24.924 46.130 1.00 87.19 69 ILE A N 1
ATOM 534 C CA . ILE A 1 69 ? -34.189 -24.249 45.346 1.00 87.19 69 ILE A CA 1
ATOM 535 C C . ILE A 1 69 ? -35.610 -24.492 45.901 1.00 87.19 69 ILE A C 1
ATOM 537 O O . ILE A 1 69 ? -36.334 -23.509 46.053 1.00 87.19 69 ILE A O 1
ATOM 541 N N . PRO A 1 70 ? -36.021 -25.728 46.259 1.00 84.44 70 PRO A N 1
ATOM 542 C CA . PRO A 1 70 ? -37.325 -25.963 46.884 1.00 84.44 70 PRO A CA 1
ATOM 543 C C . PRO A 1 70 ? -37.528 -25.188 48.191 1.00 84.44 70 PRO A C 1
ATOM 545 O O . PRO A 1 70 ? -38.559 -24.538 48.354 1.00 84.44 70 PRO A O 1
ATOM 548 N N . SER A 1 71 ? -36.544 -25.211 49.097 1.00 82.69 71 SER A N 1
ATOM 549 C CA . SER A 1 71 ? -36.626 -24.474 50.365 1.00 82.69 71 SER A CA 1
ATOM 550 C C . SER A 1 71 ? -36.687 -22.965 50.122 1.00 82.69 71 SER A C 1
ATOM 552 O O . SER A 1 71 ? -37.558 -22.295 50.662 1.00 82.69 71 SER A O 1
ATOM 554 N N . PHE A 1 72 ? -35.859 -22.433 49.216 1.00 84.50 72 PHE A N 1
ATOM 555 C CA . PHE A 1 72 ? -35.868 -21.010 48.864 1.00 84.50 72 PHE A CA 1
ATOM 556 C C . PHE A 1 72 ? -37.227 -20.541 48.324 1.00 84.50 72 PHE A C 1
ATOM 558 O O . PHE A 1 72 ? -37.696 -19.459 48.673 1.00 84.50 72 PHE A O 1
ATOM 565 N N . ILE A 1 73 ? -37.892 -21.351 47.494 1.00 84.81 73 ILE A N 1
ATOM 566 C CA . ILE A 1 73 ? -39.228 -21.024 46.981 1.00 84.81 73 ILE A CA 1
ATOM 567 C C . ILE A 1 73 ? -40.224 -20.867 48.135 1.00 84.81 73 ILE A C 1
ATOM 569 O O . ILE A 1 73 ? -40.964 -19.884 48.177 1.00 84.81 73 ILE A O 1
ATOM 573 N N . VAL A 1 74 ? -40.242 -21.818 49.068 1.00 80.12 74 VAL A N 1
ATOM 574 C CA . VAL A 1 74 ? -41.245 -21.849 50.137 1.00 80.12 74 VAL A CA 1
ATOM 575 C C . VAL A 1 74 ? -40.965 -20.811 51.227 1.00 80.12 74 VAL A C 1
ATOM 577 O O . VAL A 1 74 ? -41.897 -20.153 51.691 1.00 80.12 74 VAL A O 1
ATOM 580 N N . GLU A 1 75 ? -39.697 -20.630 51.591 1.00 74.50 75 GLU A N 1
ATOM 581 C CA . GLU A 1 75 ? -39.259 -19.735 52.667 1.00 74.50 75 GLU A CA 1
ATOM 582 C C . GLU A 1 75 ? -39.257 -18.255 52.248 1.00 74.50 75 GLU A C 1
ATOM 584 O O . GLU A 1 75 ? -39.614 -17.392 53.052 1.00 74.50 75 GLU A O 1
ATOM 589 N N . GLU A 1 76 ? -38.855 -17.945 51.007 1.00 70.69 76 GLU A N 1
ATOM 590 C CA . GLU A 1 76 ? -38.508 -16.570 50.598 1.00 70.69 76 GLU A CA 1
ATOM 591 C C . GLU A 1 76 ? -39.414 -16.005 49.486 1.00 70.69 76 GLU A C 1
ATOM 593 O O . GLU A 1 76 ? -39.584 -14.786 49.402 1.00 70.69 76 GLU A O 1
ATOM 598 N N . LEU A 1 77 ? -40.023 -16.843 48.631 1.00 73.62 77 LEU A N 1
ATOM 599 C CA . LEU A 1 77 ? -40.870 -16.362 47.522 1.00 73.62 77 LEU A CA 1
ATOM 600 C C . LEU A 1 77 ? -42.370 -16.385 47.829 1.00 73.62 77 LEU A C 1
ATOM 602 O O . LEU A 1 77 ? -43.127 -15.621 47.221 1.00 73.62 77 LEU A O 1
ATOM 606 N N . LEU A 1 78 ? -42.828 -17.234 48.752 1.00 72.69 78 LEU A N 1
ATOM 607 C CA . LEU A 1 78 ? -44.249 -17.324 49.077 1.00 72.69 78 LEU A CA 1
ATOM 608 C C . LEU A 1 78 ? -44.702 -16.222 50.054 1.00 72.69 78 LEU A C 1
ATOM 610 O O . LEU A 1 78 ? -43.995 -15.872 50.998 1.00 72.69 78 LEU A O 1
ATOM 614 N N . PRO A 1 79 ? -45.924 -15.679 49.885 1.00 70.06 79 PRO A N 1
ATOM 615 C CA . PRO A 1 79 ? -46.523 -14.758 50.845 1.00 70.06 79 PRO A CA 1
ATOM 616 C C . PRO A 1 79 ? -46.501 -15.294 52.286 1.00 70.06 79 PRO A C 1
ATOM 618 O O . PRO A 1 79 ? -46.905 -16.428 52.527 1.00 70.06 79 PRO A O 1
ATOM 621 N N . LEU A 1 80 ? -46.187 -14.434 53.265 1.00 64.00 80 LEU A N 1
ATOM 622 C CA . LEU A 1 80 ? -46.128 -14.756 54.709 1.00 64.00 80 LEU A CA 1
ATOM 623 C C . LEU A 1 80 ? -47.365 -15.485 55.278 1.00 64.00 80 LEU A C 1
ATOM 625 O O . LEU A 1 80 ? -47.285 -16.111 56.325 1.00 64.00 80 LEU A O 1
ATOM 629 N N . LYS A 1 81 ? -48.530 -15.399 54.623 1.00 66.56 81 LYS A N 1
ATOM 630 C CA . LYS A 1 81 ? -49.759 -16.105 55.035 1.00 66.56 81 LYS A CA 1
ATOM 631 C C . LYS A 1 81 ? -49.765 -17.596 54.665 1.00 66.56 81 LYS A C 1
ATOM 633 O O . LYS A 1 81 ? -50.589 -18.340 55.198 1.00 66.56 81 LYS A O 1
ATOM 638 N N . LEU A 1 82 ? -48.900 -18.007 53.738 1.00 66.50 82 LEU A N 1
ATOM 639 C CA . LEU A 1 82 ? -48.814 -19.359 53.180 1.00 66.50 82 LEU A CA 1
ATOM 640 C C . LEU A 1 82 ? -47.692 -20.197 53.806 1.00 66.50 82 LEU A C 1
ATOM 642 O O . LEU A 1 82 ? -47.720 -21.415 53.670 1.00 66.50 82 LEU A O 1
ATOM 646 N N . THR A 1 83 ? -46.775 -19.587 54.561 1.00 66.44 83 THR A N 1
ATOM 647 C CA . THR A 1 83 ? -45.665 -20.281 55.243 1.00 66.44 83 THR A CA 1
ATOM 648 C C . THR A 1 83 ? -46.143 -21.350 56.231 1.00 66.44 83 THR A C 1
ATOM 650 O O . THR A 1 83 ? -45.503 -22.381 56.382 1.00 66.44 83 THR A O 1
ATOM 653 N N . LYS A 1 84 ? -47.338 -21.198 56.825 1.00 72.00 84 LYS A N 1
ATOM 654 C CA . LYS A 1 84 ? -47.970 -22.240 57.665 1.00 72.00 84 LYS A CA 1
ATOM 655 C C . LYS A 1 84 ? -48.304 -23.552 56.930 1.00 72.00 84 LYS A C 1
ATOM 657 O O . LYS A 1 84 ? -48.641 -24.531 57.586 1.00 72.00 84 LYS A O 1
ATOM 662 N N . TYR A 1 85 ? -48.260 -23.563 55.597 1.00 75.94 85 TYR A N 1
ATOM 663 C CA . TYR A 1 85 ? -48.498 -24.738 54.751 1.00 75.94 85 TYR A CA 1
ATOM 664 C C . TYR A 1 85 ? -47.224 -25.213 54.043 1.00 75.94 85 TYR A C 1
ATOM 666 O O . TYR A 1 85 ? -47.314 -25.943 53.060 1.00 75.94 85 TYR A O 1
ATOM 674 N N . GLU A 1 86 ? -46.046 -24.797 54.513 1.00 74.38 86 GLU A N 1
ATOM 675 C CA . GLU A 1 86 ? -44.748 -25.069 53.887 1.00 74.38 86 GLU A CA 1
ATOM 676 C C . GLU A 1 86 ? -44.562 -26.539 53.484 1.00 74.38 86 GLU A C 1
ATOM 678 O O . GLU A 1 86 ? -44.252 -26.826 52.328 1.00 74.38 86 GLU A O 1
ATOM 683 N N . SER A 1 87 ? -44.849 -27.483 54.386 1.00 77.50 87 SER A N 1
ATOM 684 C CA . SER A 1 87 ? -44.714 -28.918 54.106 1.00 77.50 87 SER A CA 1
ATOM 685 C C . SER A 1 87 ? -45.659 -29.396 52.995 1.00 77.50 87 SER A C 1
ATOM 687 O O . SER A 1 87 ? -45.256 -30.167 52.128 1.00 77.50 87 SER A O 1
ATOM 689 N N . SER A 1 88 ? -46.906 -28.915 52.984 1.00 81.62 88 SER A N 1
ATOM 690 C CA . SER A 1 88 ? -47.902 -29.261 51.960 1.00 81.62 88 SER A CA 1
ATOM 691 C C . SER A 1 88 ? -47.575 -28.644 50.601 1.00 81.62 88 SER A C 1
ATOM 693 O O . SER A 1 88 ? -47.792 -29.273 49.571 1.00 81.62 88 SER A O 1
ATOM 695 N N . LEU A 1 89 ? -47.036 -27.425 50.591 1.00 79.00 89 LEU A N 1
ATOM 696 C CA . LEU A 1 89 ? -46.612 -26.731 49.375 1.00 79.00 89 LEU A CA 1
ATOM 697 C C . LEU A 1 89 ? -45.379 -27.388 48.757 1.00 79.00 89 LEU A C 1
ATOM 699 O O . LEU A 1 89 ? -45.312 -27.532 47.540 1.00 79.00 89 LEU A O 1
ATOM 703 N N . ARG A 1 90 ? -44.434 -27.840 49.587 1.00 80.12 90 ARG A N 1
ATOM 704 C CA . ARG A 1 90 ? -43.259 -28.587 49.129 1.00 80.12 90 ARG A CA 1
ATOM 705 C C . ARG A 1 90 ? -43.658 -29.909 48.469 1.00 80.12 90 ARG A C 1
ATOM 707 O O . ARG A 1 90 ? -43.228 -30.166 47.351 1.00 80.12 90 ARG A O 1
ATOM 714 N N . LEU A 1 91 ? -44.551 -30.676 49.103 1.00 83.00 91 LEU A N 1
ATOM 715 C CA . LEU A 1 91 ? -45.110 -31.907 48.527 1.00 83.00 91 LEU A CA 1
ATOM 716 C C . LEU A 1 91 ? -45.851 -31.643 47.211 1.00 83.00 91 LEU A C 1
ATOM 718 O O . LEU A 1 91 ? -45.629 -32.346 46.234 1.00 83.00 91 LEU A O 1
ATOM 722 N N . MET A 1 92 ? -46.671 -30.590 47.148 1.00 83.12 92 MET A N 1
ATOM 723 C CA . MET A 1 92 ? -47.383 -30.208 45.924 1.00 83.12 92 MET A CA 1
ATOM 724 C C . MET A 1 92 ? -46.422 -29.880 44.773 1.00 83.12 92 MET A C 1
ATOM 726 O O . MET A 1 92 ? -46.644 -30.320 43.646 1.00 83.12 92 MET A O 1
ATOM 730 N N . LEU A 1 93 ? -45.354 -29.122 45.046 1.00 84.56 93 LEU A N 1
ATOM 731 C CA . LEU A 1 93 ? -44.338 -28.781 44.048 1.00 84.56 93 LEU A CA 1
ATOM 732 C C . LEU A 1 93 ? -43.565 -30.012 43.564 1.00 84.56 93 LEU A C 1
ATOM 734 O O . LEU A 1 93 ? -43.200 -30.066 42.394 1.00 84.56 93 LEU A O 1
ATOM 738 N N . GLU A 1 94 ? -43.325 -30.990 44.438 1.00 83.75 94 GLU A N 1
ATOM 739 C CA . GLU A 1 94 ? -42.663 -32.251 44.089 1.0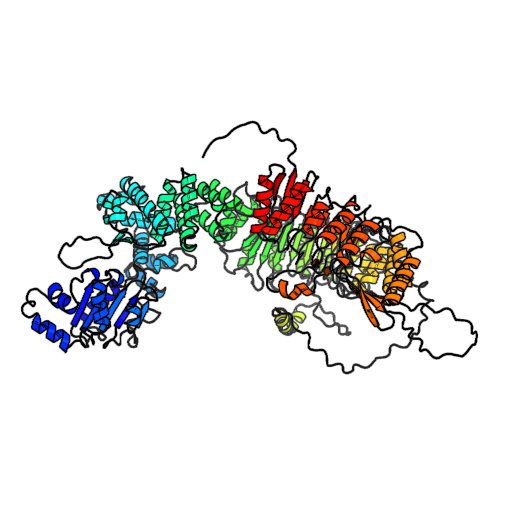0 83.75 94 GLU A CA 1
ATOM 740 C C . GLU A 1 94 ? -43.584 -33.191 43.288 1.00 83.75 94 GLU A C 1
ATOM 742 O O . GLU A 1 94 ? -43.143 -33.781 42.303 1.00 83.75 94 GLU A O 1
ATOM 747 N N . GLU A 1 95 ? -44.867 -33.298 43.648 1.00 86.69 95 GLU A N 1
ATOM 748 C CA . GLU A 1 95 ? -45.852 -34.140 42.948 1.00 86.69 95 GLU A CA 1
ATOM 749 C C . GLU A 1 95 ? -46.260 -33.581 41.577 1.00 86.69 95 GLU A C 1
ATOM 751 O O . GLU A 1 95 ? -46.535 -34.344 40.648 1.00 86.69 95 GLU A O 1
ATOM 756 N N . GLN A 1 96 ? -46.318 -32.252 41.445 1.00 87.88 96 GLN A N 1
ATOM 757 C CA . GLN A 1 96 ? -46.708 -31.545 40.220 1.00 87.88 96 GLN A CA 1
ATOM 758 C C . GLN A 1 96 ? -45.512 -30.882 39.521 1.00 87.88 96 GLN A C 1
ATOM 760 O O . GLN A 1 96 ? -45.700 -29.935 38.757 1.00 87.88 96 GLN A O 1
ATOM 765 N N . ASP A 1 97 ? -44.286 -31.370 39.733 1.00 86.69 97 ASP A N 1
ATOM 766 C CA . ASP A 1 97 ? -43.053 -30.749 39.224 1.00 86.69 97 ASP A CA 1
ATOM 767 C C . ASP A 1 97 ? -43.060 -30.517 37.698 1.00 86.69 97 ASP A C 1
ATOM 769 O O . ASP A 1 97 ? -42.553 -29.506 37.219 1.00 86.69 97 ASP A O 1
ATOM 773 N N . SER A 1 98 ? -43.726 -31.384 36.929 1.00 88.06 98 SER A N 1
ATOM 774 C CA . SER A 1 98 ? -43.945 -31.224 35.478 1.00 88.06 98 SER A CA 1
ATOM 775 C C . SER A 1 98 ? -44.741 -29.973 35.061 1.00 88.06 98 SER A C 1
ATOM 777 O O . SER A 1 98 ? -44.640 -29.549 33.909 1.00 88.06 98 SER A O 1
ATOM 779 N N . LYS A 1 99 ? -45.500 -29.364 35.981 1.00 89.69 99 LYS A N 1
ATOM 780 C CA . LYS A 1 99 ? -46.273 -28.125 35.778 1.00 89.69 99 LYS A CA 1
ATOM 781 C C . LYS A 1 99 ? -45.555 -26.878 36.306 1.00 89.69 99 LYS A C 1
ATOM 783 O O . LYS A 1 99 ? -46.155 -25.801 36.356 1.00 89.69 99 LYS A O 1
ATOM 788 N N . VAL A 1 100 ? -44.286 -27.005 36.700 1.00 90.88 100 VAL A N 1
ATOM 789 C CA . VAL A 1 100 ? -43.470 -25.921 37.262 1.00 90.88 100 VAL A CA 1
ATOM 790 C C . VAL A 1 100 ? -42.471 -25.393 36.227 1.00 90.88 100 VAL A C 1
ATOM 792 O O . VAL A 1 100 ? -41.737 -26.162 35.601 1.00 90.88 100 VAL A O 1
ATOM 795 N N . ILE A 1 101 ? -42.386 -24.063 36.098 1.00 91.75 101 ILE A N 1
ATOM 796 C CA . ILE A 1 101 ? -41.288 -23.362 35.414 1.00 91.75 101 ILE A CA 1
ATOM 797 C C . ILE A 1 101 ? -40.399 -22.667 36.443 1.00 91.75 101 ILE A C 1
ATOM 799 O O . ILE A 1 101 ? -40.860 -21.844 37.236 1.00 91.75 101 ILE A O 1
ATOM 803 N N . LEU A 1 102 ? -39.098 -22.927 36.360 1.00 93.19 102 LEU A N 1
ATOM 804 C CA . LEU A 1 102 ? -38.063 -22.227 37.110 1.00 93.19 102 LEU A CA 1
ATOM 805 C C . LEU A 1 102 ? -37.277 -21.313 36.168 1.00 93.19 102 LEU A C 1
ATOM 807 O O . LEU A 1 102 ? -36.526 -21.781 35.311 1.00 93.19 102 LEU A O 1
ATOM 811 N N . LEU A 1 103 ? -37.435 -20.002 36.334 1.00 93.06 103 LEU A N 1
ATOM 812 C CA . LEU A 1 103 ? -36.602 -19.001 35.673 1.00 93.06 103 LEU A CA 1
ATOM 813 C C . LEU A 1 103 ? -35.470 -18.630 36.630 1.00 93.06 103 LEU A C 1
ATOM 815 O O . LEU A 1 103 ? -35.681 -17.913 37.604 1.00 93.06 103 LEU A O 1
ATOM 819 N N . LEU A 1 104 ? -34.278 -19.150 36.372 1.00 92.44 104 LEU A N 1
ATOM 820 C CA . LEU A 1 104 ? -33.095 -18.962 37.200 1.00 92.44 104 LEU A CA 1
ATOM 821 C C . LEU A 1 104 ? -32.203 -17.899 36.553 1.00 92.44 104 LEU A C 1
ATOM 823 O O . LEU A 1 104 ? -31.508 -18.175 35.573 1.00 92.44 104 LEU A O 1
ATOM 827 N N . ASP A 1 105 ? -32.253 -16.673 37.065 1.00 85.25 105 ASP A N 1
ATOM 828 C CA . ASP A 1 105 ? -31.552 -15.531 36.477 1.00 85.25 105 ASP A CA 1
ATOM 829 C C . ASP A 1 105 ? -30.187 -15.316 37.151 1.00 85.25 105 ASP A C 1
ATOM 831 O O . ASP A 1 105 ? -30.129 -15.161 38.371 1.00 85.25 105 ASP A O 1
ATOM 835 N N . GLY A 1 106 ? -29.100 -15.314 36.370 1.00 77.00 106 GLY A N 1
ATOM 836 C CA . GLY A 1 106 ? -27.756 -14.942 36.836 1.00 77.00 106 GLY A CA 1
ATOM 837 C C . GLY A 1 106 ? -26.891 -16.093 37.366 1.00 77.00 106 GLY A C 1
ATOM 838 O O . GLY A 1 106 ? -26.358 -16.016 38.469 1.00 77.00 106 GLY A O 1
ATOM 839 N N . LEU A 1 107 ? -26.697 -17.176 36.603 1.00 81.44 107 LEU A N 1
ATOM 840 C CA . LEU A 1 107 ? -25.819 -18.290 37.018 1.00 81.44 107 LEU A CA 1
ATOM 841 C C . LEU A 1 107 ? -24.371 -17.852 37.282 1.00 81.44 107 LEU A C 1
ATOM 843 O O . LEU A 1 107 ? -23.724 -18.386 38.182 1.00 81.44 107 LEU A O 1
ATOM 847 N N . ASP A 1 108 ? -23.862 -16.911 36.490 1.00 68.44 108 ASP A N 1
ATOM 848 C CA . ASP A 1 108 ? -22.517 -16.337 36.624 1.00 68.44 108 ASP A CA 1
ATOM 849 C C . ASP A 1 108 ? -22.339 -15.538 37.923 1.00 68.44 108 ASP A C 1
ATOM 851 O O . ASP A 1 108 ? -21.216 -15.240 38.313 1.00 68.44 108 ASP A O 1
ATOM 855 N N . GLU A 1 109 ? -23.431 -15.250 38.632 1.00 63.12 109 GLU A N 1
ATOM 856 C CA . GLU A 1 109 ? -23.444 -14.506 39.892 1.00 63.12 109 GLU A CA 1
ATOM 857 C C . GLU A 1 109 ? -23.346 -15.437 41.122 1.00 63.12 109 GLU A C 1
ATOM 859 O O . GLU A 1 109 ? -23.247 -14.967 42.259 1.00 63.12 109 GLU A O 1
ATOM 864 N N . LEU A 1 110 ? -23.356 -16.766 40.923 1.00 66.31 110 LEU A N 1
ATOM 865 C CA . LEU A 1 110 ? -23.247 -17.765 41.990 1.00 66.31 110 LEU A CA 1
ATOM 866 C C . LEU A 1 110 ? -21.802 -18.164 42.296 1.00 66.31 110 LEU A C 1
ATOM 868 O O . LEU A 1 110 ? -21.015 -18.512 41.418 1.00 66.31 110 LEU A O 1
ATOM 872 N N . ASN A 1 111 ? -21.482 -18.271 43.588 1.00 64.19 111 ASN A N 1
ATOM 873 C CA . ASN A 1 111 ? -20.236 -18.897 44.026 1.00 64.19 111 ASN A CA 1
ATOM 874 C C . ASN A 1 111 ? -20.263 -20.433 43.847 1.00 64.19 111 ASN A C 1
ATOM 876 O O . ASN A 1 111 ? -21.325 -21.056 43.774 1.00 64.19 111 ASN A O 1
ATOM 880 N N . ARG A 1 112 ? -19.079 -21.070 43.833 1.00 64.81 112 ARG A N 1
ATOM 881 C CA . ARG A 1 112 ? -18.933 -22.526 43.606 1.00 64.81 112 ARG A CA 1
ATOM 882 C C . ARG A 1 112 ? -19.761 -23.394 44.564 1.00 64.81 112 ARG A C 1
ATOM 884 O O . ARG A 1 112 ? -20.280 -24.420 44.143 1.00 64.81 112 ARG A O 1
ATOM 891 N N . GLN A 1 113 ? -19.897 -22.993 45.830 1.00 65.69 113 GLN A N 1
ATOM 892 C CA . GLN A 1 113 ? -20.645 -23.760 46.835 1.00 65.69 113 GLN A CA 1
ATOM 893 C C . GLN A 1 113 ? -22.153 -23.754 46.553 1.00 65.69 113 GLN A C 1
ATOM 895 O O . GLN A 1 113 ? -22.790 -24.802 46.603 1.00 65.69 113 GLN A O 1
ATOM 900 N N . ARG A 1 114 ? -22.718 -22.592 46.205 1.00 71.56 114 ARG A N 1
ATOM 901 C CA . ARG A 1 114 ? -24.151 -22.427 45.912 1.00 71.56 114 ARG A CA 1
ATOM 902 C C . ARG A 1 114 ? -24.534 -22.935 44.528 1.00 71.56 114 ARG A C 1
ATOM 904 O O . ARG A 1 114 ? -25.654 -23.400 44.336 1.00 71.56 114 ARG A O 1
ATOM 911 N N . ARG A 1 115 ? -23.587 -22.944 43.584 1.00 81.56 115 ARG A N 1
ATOM 912 C CA . ARG A 1 115 ? -23.771 -23.538 42.250 1.00 81.56 115 ARG A CA 1
ATOM 913 C C . ARG A 1 115 ? -24.188 -25.009 42.316 1.00 81.56 115 ARG A C 1
ATOM 915 O O . ARG A 1 115 ? -24.903 -25.475 41.434 1.00 81.56 115 ARG A O 1
ATOM 922 N N . LYS A 1 116 ? -23.818 -25.715 43.394 1.00 84.94 116 LYS A N 1
ATOM 923 C CA . LYS A 1 116 ? -24.243 -27.094 43.660 1.00 84.94 116 LYS A CA 1
ATOM 924 C C . LYS A 1 116 ? -25.766 -27.258 43.676 1.00 84.94 116 LYS A C 1
ATOM 926 O O . LYS A 1 116 ? -26.244 -28.233 43.116 1.00 84.94 116 LYS A O 1
ATOM 931 N N . ALA A 1 117 ? -26.524 -26.308 44.230 1.00 87.12 117 ALA A N 1
ATOM 932 C CA . ALA A 1 117 ? -27.988 -26.385 44.258 1.00 87.12 117 ALA A CA 1
ATOM 933 C C . ALA A 1 117 ? -28.595 -26.361 42.844 1.00 87.12 117 ALA A C 1
ATOM 935 O O . ALA A 1 117 ? -29.510 -27.124 42.541 1.00 87.12 117 ALA A O 1
ATOM 936 N N . VAL A 1 118 ? -28.034 -25.536 41.953 1.00 90.50 118 VAL A N 1
ATOM 937 C CA . VAL A 1 118 ? -28.433 -25.489 40.539 1.00 90.50 118 VAL A CA 1
ATOM 938 C C . VAL A 1 118 ? -28.011 -26.768 39.815 1.00 90.50 118 VAL A C 1
ATOM 940 O O . VAL A 1 118 ? -28.802 -27.339 39.074 1.00 90.50 118 VAL A O 1
ATOM 943 N N . ILE A 1 119 ? -26.795 -27.264 40.057 1.00 90.50 119 ILE A N 1
ATOM 944 C CA . ILE A 1 119 ? -26.306 -28.522 39.470 1.00 90.50 119 ILE A CA 1
ATOM 945 C C . ILE A 1 119 ? -27.171 -29.711 39.912 1.00 90.50 119 ILE A C 1
ATOM 947 O O . ILE A 1 119 ? -27.501 -30.563 39.092 1.00 90.50 119 ILE A O 1
ATOM 951 N N . ASP A 1 120 ? -27.564 -29.771 41.182 1.00 90.75 120 ASP A N 1
ATOM 952 C CA . ASP A 1 120 ? -28.406 -30.837 41.726 1.00 90.75 120 ASP A CA 1
ATOM 953 C C . ASP A 1 120 ? -29.819 -30.810 41.108 1.00 90.75 120 ASP A C 1
ATOM 955 O O . ASP A 1 120 ? -30.317 -31.865 40.706 1.00 90.75 120 ASP A O 1
ATOM 959 N N . LEU A 1 121 ? -30.408 -29.624 40.906 1.00 92.19 121 LEU A N 1
ATOM 960 C CA . LEU A 1 121 ? -31.642 -29.442 40.125 1.00 92.19 121 LEU A CA 1
ATOM 961 C C . LEU A 1 121 ? -31.466 -29.901 38.667 1.00 92.19 121 LEU A C 1
ATOM 963 O O . LEU A 1 121 ? -32.275 -30.664 38.136 1.00 92.19 121 LEU A O 1
ATOM 967 N N . LEU A 1 122 ? -30.385 -29.485 38.001 1.00 91.94 122 LEU A N 1
ATOM 968 C CA . LEU A 1 122 ? -30.112 -29.872 36.613 1.00 91.94 122 LEU A CA 1
ATOM 969 C C . LEU A 1 122 ? -29.831 -31.376 36.466 1.00 91.94 122 LEU A C 1
ATOM 971 O O . LEU A 1 122 ? -30.164 -31.955 35.435 1.00 91.94 122 LEU A O 1
ATOM 975 N N . LYS A 1 123 ? -29.322 -32.043 37.505 1.00 91.00 123 LYS A N 1
ATOM 976 C CA . LYS A 1 123 ? -29.205 -33.511 37.583 1.00 91.00 123 LYS A CA 1
ATOM 977 C C . LYS A 1 123 ? -30.521 -34.209 37.946 1.00 91.00 123 LYS A C 1
ATOM 979 O O . LYS A 1 123 ? -30.579 -35.432 37.909 1.00 91.00 123 LYS A O 1
ATOM 984 N N . GLY A 1 124 ? -31.571 -33.451 38.265 1.00 87.62 124 GLY A N 1
ATOM 985 C CA . GLY A 1 124 ? -32.897 -33.966 38.603 1.00 87.62 124 GLY A CA 1
ATOM 986 C C . GLY A 1 124 ? -33.025 -34.503 40.029 1.00 87.62 124 GLY A C 1
ATOM 987 O O . GLY A 1 124 ? -33.927 -35.290 40.291 1.00 87.62 124 GLY A O 1
ATOM 988 N N . LYS A 1 125 ? -32.142 -34.100 40.953 1.00 88.50 125 LYS A N 1
ATOM 989 C CA . LYS A 1 125 ? -32.219 -34.518 42.365 1.00 88.50 125 LYS A CA 1
ATOM 990 C C . LYS A 1 125 ? -33.379 -33.871 43.125 1.00 88.50 125 LYS A C 1
ATOM 992 O O . LYS A 1 125 ? -33.796 -34.394 44.150 1.00 88.50 125 LYS A O 1
ATOM 997 N N . CYS A 1 126 ? -33.876 -32.741 42.636 1.00 87.06 126 CYS A N 1
ATOM 998 C CA . CYS A 1 126 ? -35.093 -32.079 43.089 1.00 87.06 126 CYS A CA 1
ATOM 999 C C . CYS A 1 126 ? -35.804 -31.481 41.869 1.00 87.06 126 CYS A C 1
ATOM 1001 O O . CYS A 1 126 ? -35.128 -31.126 40.904 1.00 87.06 126 CYS A O 1
ATOM 1003 N N . LEU A 1 127 ? -37.143 -31.410 41.898 1.00 88.06 127 LEU A N 1
ATOM 1004 C CA . LEU A 1 127 ? -37.988 -30.875 40.812 1.00 88.06 127 LEU A CA 1
ATOM 1005 C C . LEU A 1 127 ? -37.556 -31.373 39.416 1.00 88.06 127 LEU A C 1
ATOM 1007 O O . LEU A 1 127 ? -37.342 -30.596 38.487 1.00 88.06 127 LEU A O 1
ATOM 1011 N N . GLY A 1 128 ? -37.344 -32.685 39.287 1.00 83.56 128 GLY A N 1
ATOM 1012 C CA . GLY A 1 128 ? -36.623 -33.274 38.159 1.00 83.56 128 GLY A CA 1
ATOM 1013 C C . GLY A 1 128 ? -37.325 -33.139 36.807 1.00 83.56 128 GLY A C 1
ATOM 1014 O O . GLY A 1 128 ? -36.631 -33.090 35.786 1.00 83.56 128 GLY A O 1
ATOM 1015 N N . LYS A 1 129 ? -38.662 -33.051 36.793 1.00 87.69 129 LYS A N 1
ATOM 1016 C CA . LYS A 1 129 ? -39.470 -32.832 35.580 1.00 87.69 129 LYS A CA 1
ATOM 1017 C C . LYS A 1 129 ? -39.811 -31.360 35.340 1.00 87.69 129 LYS A C 1
ATOM 1019 O O . LYS A 1 129 ? -40.470 -31.063 34.344 1.00 87.69 129 LYS A O 1
ATOM 1024 N N . ALA A 1 130 ? -39.372 -30.452 36.213 1.00 90.31 130 ALA A N 1
ATOM 1025 C CA . ALA A 1 130 ? -39.608 -29.029 36.029 1.00 90.31 130 ALA A CA 1
ATOM 1026 C C . ALA A 1 130 ? -38.854 -28.497 34.809 1.00 90.31 130 ALA A C 1
ATOM 1028 O O . ALA A 1 130 ? -37.726 -28.893 34.497 1.00 90.31 130 ALA A O 1
ATOM 1029 N N . THR A 1 131 ? -39.480 -27.544 34.135 1.00 90.75 131 THR A N 1
ATOM 1030 C CA . THR A 1 131 ? -38.843 -26.780 33.071 1.00 90.75 131 THR A CA 1
ATOM 1031 C C . THR A 1 131 ? -37.919 -25.745 33.697 1.00 90.75 131 THR A C 1
ATOM 1033 O O . THR A 1 131 ? -38.346 -24.958 34.541 1.00 90.75 131 THR A O 1
ATOM 1036 N N . VAL A 1 132 ? -36.663 -25.688 33.257 1.00 92.56 132 VAL A N 1
ATOM 1037 C CA . VAL A 1 132 ? -35.676 -24.744 33.799 1.00 92.56 132 VAL A CA 1
ATOM 1038 C C . VAL A 1 132 ? -35.168 -23.839 32.688 1.00 92.56 132 VAL A C 1
ATOM 1040 O O . VAL A 1 132 ? -34.629 -24.324 31.697 1.00 92.56 132 VAL A O 1
ATOM 1043 N N . MET A 1 133 ? -35.286 -22.524 32.866 1.00 92.19 133 MET A N 1
ATOM 1044 C CA . MET A 1 133 ? -34.595 -21.532 32.044 1.00 92.19 133 MET A CA 1
ATOM 1045 C C . MET A 1 133 ? -33.534 -20.840 32.889 1.00 92.19 133 MET A C 1
ATOM 1047 O O . MET A 1 133 ? -33.844 -20.032 33.757 1.00 92.19 133 MET A O 1
ATOM 1051 N N . LEU A 1 134 ? -32.280 -21.155 32.606 1.00 92.62 134 LEU A N 1
ATOM 1052 C CA . LEU A 1 134 ? -31.108 -20.624 33.276 1.00 92.62 134 LEU A CA 1
ATOM 1053 C C . LEU A 1 134 ? -30.503 -19.512 32.426 1.00 92.62 134 LEU A C 1
ATOM 1055 O O . LEU A 1 134 ? -30.200 -19.746 31.258 1.00 92.62 134 LEU A O 1
ATOM 1059 N N . THR A 1 135 ? -30.310 -18.317 32.972 1.00 88.88 135 THR A N 1
ATOM 1060 C CA . THR A 1 135 ? -29.593 -17.248 32.267 1.00 88.88 135 THR A CA 1
ATOM 1061 C C . THR A 1 135 ? -28.149 -17.167 32.748 1.00 88.88 135 THR A C 1
ATOM 1063 O O . THR A 1 135 ? -27.856 -17.357 33.931 1.00 88.88 135 THR A O 1
ATOM 1066 N N . SER A 1 136 ? -27.226 -16.886 31.828 1.00 83.50 136 SER A N 1
ATOM 1067 C CA . SER A 1 136 ? -25.842 -16.597 32.191 1.00 83.50 136 SER A CA 1
ATOM 1068 C C . SER A 1 136 ? -25.115 -15.737 31.158 1.00 83.50 136 SER A C 1
ATOM 1070 O O . SER A 1 136 ? -25.614 -15.456 30.065 1.00 83.50 136 SER A O 1
ATOM 1072 N N . ARG A 1 137 ? -23.907 -15.294 31.482 1.00 76.50 137 ARG A N 1
ATOM 1073 C CA . ARG A 1 137 ? -22.896 -14.950 30.471 1.00 76.50 137 ARG A CA 1
ATOM 1074 C C . ARG A 1 137 ? -22.458 -16.190 29.687 1.00 76.50 137 ARG A C 1
ATOM 1076 O O . ARG A 1 137 ? -22.761 -17.304 30.104 1.00 76.50 137 ARG A O 1
ATOM 1083 N N . PRO A 1 138 ? -21.760 -16.020 28.549 1.00 74.75 138 PRO A N 1
ATOM 1084 C CA . PRO A 1 138 ? -21.141 -17.147 27.865 1.00 74.75 138 PRO A CA 1
ATOM 1085 C C . PRO A 1 138 ? -20.226 -17.913 28.826 1.00 74.75 138 PRO A C 1
ATOM 1087 O O . PRO A 1 138 ? -19.247 -17.353 29.320 1.00 74.75 138 PRO A O 1
ATOM 1090 N N . LEU A 1 139 ? -20.567 -19.169 29.109 1.00 75.25 139 LEU A N 1
ATOM 1091 C CA . LEU A 1 139 ? -19.755 -20.035 29.954 1.00 75.25 139 LEU A CA 1
ATOM 1092 C C . LEU A 1 139 ? -18.561 -20.603 29.161 1.00 75.25 139 LEU A C 1
ATOM 1094 O O . LEU A 1 139 ? -18.701 -20.836 27.948 1.00 75.25 139 LEU A O 1
ATOM 1098 N N . PRO A 1 140 ? -17.416 -20.867 29.829 1.00 70.81 140 PRO A N 1
ATOM 1099 C CA . PRO A 1 140 ? -16.309 -21.634 29.258 1.00 70.81 140 PRO A CA 1
ATOM 1100 C C . PRO A 1 140 ? -16.794 -22.965 28.687 1.00 70.81 140 PRO A C 1
ATOM 1102 O O . PRO A 1 140 ? -17.716 -23.568 29.229 1.00 70.81 140 PRO A O 1
ATOM 1105 N N . SER A 1 141 ? -16.193 -23.436 27.594 1.00 74.25 141 SER A N 1
ATOM 1106 C CA . SER A 1 141 ? -16.645 -24.646 26.889 1.00 74.25 141 SER A CA 1
ATOM 1107 C C . SER A 1 141 ? -16.637 -25.920 27.740 1.00 74.25 141 SER A C 1
ATOM 1109 O O . SER A 1 141 ? -17.349 -26.864 27.411 1.00 74.25 141 SER A O 1
ATOM 1111 N N . ASP A 1 142 ? -15.846 -25.943 28.807 1.00 74.38 142 ASP A N 1
ATOM 1112 C CA . ASP A 1 142 ? -15.656 -27.040 29.756 1.00 74.38 142 ASP A CA 1
ATOM 1113 C C . ASP A 1 142 ? -16.519 -26.924 31.031 1.00 74.38 142 ASP A C 1
ATOM 1115 O O . ASP A 1 142 ? -16.398 -27.753 31.933 1.00 74.38 142 ASP A O 1
ATOM 1119 N N . ASP A 1 143 ? -17.411 -25.930 31.130 1.00 83.19 143 ASP A N 1
ATOM 1120 C CA . ASP A 1 143 ? -18.277 -25.760 32.302 1.00 83.19 143 ASP A CA 1
ATOM 1121 C C . ASP A 1 143 ? -19.299 -26.908 32.436 1.00 83.19 143 ASP A C 1
ATOM 1123 O O . ASP A 1 143 ? -20.063 -27.196 31.510 1.00 83.19 143 ASP A O 1
ATOM 1127 N N . GLU A 1 144 ? -19.362 -27.537 33.618 1.00 87.38 144 GLU A N 1
ATOM 1128 C CA . GLU A 1 144 ? -20.233 -28.689 33.905 1.00 87.38 144 GLU A CA 1
ATOM 1129 C C . GLU A 1 144 ? -21.705 -28.418 33.549 1.00 87.38 144 GLU A C 1
ATOM 1131 O O . GLU A 1 144 ? -22.387 -29.309 33.038 1.00 87.38 144 GLU A O 1
ATOM 1136 N N . VAL A 1 145 ? -22.195 -27.187 33.742 1.00 87.94 145 VAL A N 1
ATOM 1137 C CA . VAL A 1 145 ? -23.591 -26.818 33.451 1.00 87.94 145 VAL A CA 1
ATOM 1138 C C . VAL A 1 145 ? -23.940 -27.028 31.978 1.00 87.94 145 VAL A C 1
ATOM 1140 O O . VAL A 1 145 ? -25.062 -27.434 31.681 1.00 87.94 145 VAL A O 1
ATOM 1143 N N . ILE A 1 146 ? -22.988 -26.829 31.061 1.00 87.06 146 ILE A N 1
ATOM 1144 C CA . ILE A 1 146 ? -23.206 -27.007 29.617 1.00 87.06 146 ILE A CA 1
ATOM 1145 C C . ILE A 1 146 ? -23.592 -28.455 29.299 1.00 87.06 146 ILE A C 1
ATOM 1147 O O . ILE A 1 146 ? -24.450 -28.680 28.449 1.00 87.06 146 ILE A O 1
ATOM 1151 N N . SER A 1 147 ? -23.007 -29.429 30.001 1.00 87.75 147 SER A N 1
ATOM 1152 C CA . SER A 1 147 ? -23.309 -30.855 29.810 1.00 87.75 147 SER A CA 1
ATOM 1153 C C . SER A 1 147 ? -24.651 -31.294 30.410 1.00 87.75 147 SER A C 1
ATOM 1155 O O . SER A 1 147 ? -25.175 -32.344 30.047 1.00 87.75 147 SER A O 1
ATOM 1157 N N . LEU A 1 148 ? -25.214 -30.496 31.324 1.00 90.25 148 LEU A N 1
ATOM 1158 C CA . LEU A 1 148 ? -26.422 -30.829 32.085 1.00 90.25 148 LEU A CA 1
ATOM 1159 C C . LEU A 1 148 ? -27.695 -30.185 31.523 1.00 90.25 148 LEU A C 1
ATOM 1161 O O . LEU A 1 148 ? -28.801 -30.513 31.959 1.00 90.25 148 LEU A O 1
ATOM 1165 N N . VAL A 1 149 ? -27.559 -29.250 30.583 1.00 89.62 149 VAL A N 1
ATOM 1166 C CA . VAL A 1 149 ? -28.693 -28.584 29.939 1.00 89.62 149 VAL A CA 1
ATOM 1167 C C . VAL A 1 149 ? -29.046 -29.269 28.626 1.00 89.62 149 VAL A C 1
ATOM 1169 O O . VAL A 1 149 ? -28.189 -29.641 27.833 1.00 89.62 149 VAL A O 1
ATOM 1172 N N . SER A 1 150 ? -30.342 -29.401 28.364 1.00 86.25 150 SER A N 1
ATOM 1173 C CA . SER A 1 150 ? -30.863 -29.984 27.127 1.00 86.25 150 SER A CA 1
ATOM 1174 C C . SER A 1 150 ? -30.631 -29.070 25.922 1.00 86.25 150 SER A C 1
ATOM 1176 O O . SER A 1 150 ? -30.591 -29.533 24.783 1.00 86.25 150 SER A O 1
ATOM 1178 N N . ARG A 1 151 ? -30.533 -27.753 26.148 1.00 85.44 151 ARG A N 1
ATOM 1179 C CA . ARG A 1 151 ? -30.395 -26.764 25.077 1.00 85.44 151 ARG A CA 1
ATOM 1180 C C . ARG A 1 151 ? -29.598 -25.545 25.520 1.00 85.44 151 ARG A C 1
ATOM 1182 O O . ARG A 1 151 ? -29.843 -24.997 26.589 1.00 85.44 151 ARG A O 1
ATOM 1189 N N . ARG A 1 152 ? -28.716 -25.066 24.640 1.00 85.25 152 ARG A N 1
ATOM 1190 C CA . ARG A 1 152 ? -27.956 -23.816 24.791 1.00 85.25 152 ARG A CA 1
ATOM 1191 C C . ARG A 1 152 ? -28.395 -22.808 23.732 1.00 85.25 152 ARG A C 1
ATOM 1193 O O . ARG A 1 152 ? -28.499 -23.146 22.553 1.00 85.25 152 ARG A O 1
ATOM 1200 N N . VAL A 1 153 ? -28.670 -21.575 24.142 1.00 84.25 153 VAL A N 1
ATOM 1201 C CA . VAL A 1 153 ? -29.166 -20.499 23.276 1.00 84.25 153 VAL A CA 1
ATOM 1202 C C . VAL A 1 153 ? -28.358 -19.232 23.527 1.00 84.25 153 VAL A C 1
ATOM 1204 O O . VAL A 1 153 ? -28.328 -18.730 24.642 1.00 84.25 153 VAL A O 1
ATOM 1207 N N . SER A 1 154 ? -27.733 -18.692 22.479 1.00 81.44 154 SER A N 1
ATOM 1208 C CA . SER A 1 154 ? -26.918 -17.473 22.554 1.00 81.44 154 SER A CA 1
ATOM 1209 C C . SER A 1 154 ? -27.661 -16.261 21.982 1.00 81.44 154 SER A C 1
ATOM 1211 O O . SER A 1 154 ? -28.137 -16.284 20.843 1.00 81.44 154 SER A O 1
ATOM 1213 N N . ILE A 1 155 ? -27.751 -15.186 22.764 1.00 82.12 155 ILE A N 1
ATOM 1214 C CA . ILE A 1 155 ? -28.341 -13.904 22.378 1.00 82.12 155 ILE A CA 1
ATOM 1215 C C . ILE A 1 155 ? -27.279 -13.042 21.691 1.00 82.12 155 ILE A C 1
ATOM 1217 O O . ILE A 1 155 ? -26.293 -12.644 22.306 1.00 82.12 155 ILE A O 1
ATOM 1221 N N . ARG A 1 156 ? -27.538 -12.688 20.425 1.00 78.56 156 ARG A N 1
ATOM 1222 C CA . ARG A 1 156 ? -26.639 -11.888 19.570 1.00 78.56 156 ARG A CA 1
ATOM 1223 C C . ARG A 1 156 ? -27.021 -10.404 19.422 1.00 78.56 156 ARG A C 1
ATOM 1225 O O . ARG A 1 156 ? -26.417 -9.709 18.618 1.00 78.56 156 ARG A O 1
ATOM 1232 N N . GLY A 1 157 ? -28.004 -9.909 20.178 1.00 80.00 157 GLY A N 1
ATOM 1233 C CA . GLY A 1 157 ? -28.430 -8.500 20.136 1.00 80.00 157 GLY A CA 1
ATOM 1234 C C . GLY A 1 157 ? -29.536 -8.211 19.112 1.00 80.00 157 GLY A C 1
ATOM 1235 O O . GLY A 1 157 ? -30.299 -9.109 18.745 1.00 80.00 157 GLY A O 1
ATOM 1236 N N . PHE A 1 158 ? -29.678 -6.950 18.694 1.00 85.12 158 PHE A N 1
ATOM 1237 C CA . PHE A 1 158 ? -30.673 -6.521 17.704 1.00 85.12 158 PHE A CA 1
ATOM 1238 C C . PHE A 1 158 ? -30.213 -6.754 16.255 1.00 85.12 158 PHE A C 1
ATOM 1240 O O . PHE A 1 158 ? -29.153 -6.294 15.830 1.00 85.12 158 PHE A O 1
ATOM 1247 N N . SER A 1 159 ? -31.059 -7.422 15.464 1.00 84.94 159 SER A N 1
ATOM 1248 C CA . SER A 1 159 ? -31.016 -7.318 13.997 1.00 84.94 159 SER A CA 1
ATOM 1249 C C . SER A 1 159 ? -31.523 -5.951 13.531 1.00 84.94 159 SER A C 1
ATOM 1251 O O . SER A 1 159 ? -32.221 -5.270 14.281 1.00 84.94 159 SER A O 1
ATOM 1253 N N . ASP A 1 160 ? -31.259 -5.586 12.277 1.00 86.38 160 ASP A N 1
ATOM 1254 C CA . ASP A 1 160 ? -31.671 -4.292 11.707 1.00 86.38 160 ASP A CA 1
ATOM 1255 C C . ASP A 1 160 ? -33.187 -4.068 11.822 1.00 86.38 160 ASP A C 1
ATOM 1257 O O . ASP A 1 160 ? -33.646 -2.982 12.172 1.00 86.38 160 ASP A O 1
ATOM 1261 N N . THR A 1 161 ? -33.979 -5.129 11.635 1.00 86.38 161 THR A N 1
ATOM 1262 C CA . THR A 1 161 ? -35.441 -5.072 11.801 1.00 86.38 161 THR A CA 1
ATOM 1263 C C . THR A 1 161 ? -35.862 -4.802 13.247 1.00 86.38 161 THR A C 1
ATOM 1265 O O . THR A 1 161 ? -36.776 -4.019 13.493 1.00 86.38 161 THR A O 1
ATOM 1268 N N . GLN A 1 162 ? -35.190 -5.419 14.222 1.00 85.69 162 GLN A N 1
ATOM 1269 C CA . GLN A 1 162 ? -35.493 -5.231 15.643 1.00 85.69 162 GLN A CA 1
ATOM 1270 C C . GLN A 1 162 ? -35.024 -3.873 16.143 1.00 85.69 162 GLN A C 1
ATOM 1272 O O . GLN A 1 162 ? -35.715 -3.258 16.946 1.00 85.69 162 GLN A O 1
ATOM 1277 N N . LEU A 1 163 ? -33.868 -3.421 15.662 1.00 89.94 163 LEU A N 1
ATOM 1278 C CA . LEU A 1 163 ? -33.344 -2.091 15.914 1.00 89.94 163 LEU A CA 1
ATOM 1279 C C . LEU A 1 163 ? -34.340 -1.038 15.414 1.00 89.94 163 LEU A C 1
ATOM 1281 O O . LEU A 1 163 ? -34.760 -0.184 16.185 1.00 89.94 163 LEU A O 1
ATOM 1285 N N . THR A 1 164 ? -34.800 -1.171 14.168 1.00 90.94 164 THR A N 1
ATOM 1286 C CA . THR A 1 164 ? -35.822 -0.300 13.567 1.00 90.94 164 THR A CA 1
ATOM 1287 C C . THR A 1 164 ? -37.091 -0.247 14.416 1.00 90.94 164 THR A C 1
ATOM 1289 O O . THR A 1 164 ? -37.576 0.827 14.764 1.00 90.94 164 THR A O 1
ATOM 1292 N N . GLN A 1 165 ? -37.605 -1.408 14.830 1.00 90.31 165 GLN A N 1
ATOM 1293 C CA . GLN A 1 165 ? -38.782 -1.484 15.702 1.00 90.31 165 GLN A CA 1
ATOM 1294 C C . GLN A 1 165 ? -38.546 -0.847 17.073 1.00 90.31 165 GLN A C 1
ATOM 1296 O O . GLN A 1 165 ? -39.433 -0.177 17.597 1.00 90.31 165 GLN A O 1
ATOM 1301 N N . PHE A 1 166 ? -37.367 -1.057 17.657 1.00 90.69 166 PHE A N 1
ATOM 1302 C CA . PHE A 1 166 ? -37.006 -0.498 18.952 1.00 90.69 166 PHE A CA 1
ATOM 1303 C C . PHE A 1 166 ? -36.933 1.031 18.895 1.00 90.69 166 PHE A C 1
ATOM 1305 O O . PHE A 1 166 ? -37.576 1.690 19.709 1.00 90.69 166 PHE A O 1
ATOM 1312 N N . VAL A 1 167 ? -36.234 1.588 17.901 1.00 91.69 167 VAL A N 1
ATOM 1313 C CA . VAL A 1 167 ? -36.111 3.041 17.703 1.00 91.69 167 VAL A CA 1
ATOM 1314 C C . VAL A 1 167 ? -37.485 3.668 17.456 1.00 91.69 167 VAL A C 1
ATOM 1316 O O . VAL A 1 167 ? -37.861 4.604 18.154 1.00 91.69 167 VAL A O 1
ATOM 1319 N N . HIS A 1 168 ? -38.306 3.104 16.565 1.00 92.19 168 HIS A N 1
ATOM 1320 C CA . HIS A 1 168 ? -39.675 3.594 16.363 1.00 92.19 168 HIS A CA 1
ATOM 1321 C C . HIS A 1 168 ? -40.548 3.509 17.617 1.00 92.19 168 HIS A C 1
ATOM 1323 O O . HIS A 1 168 ? -41.405 4.365 17.832 1.00 92.19 168 HIS A O 1
ATOM 1329 N N . SER A 1 169 ? -40.364 2.471 18.437 1.00 90.44 169 SER A N 1
ATOM 1330 C CA . SER A 1 169 ? -41.094 2.339 19.696 1.00 90.44 169 SER A CA 1
ATOM 1331 C C . SER A 1 169 ? -40.636 3.356 20.739 1.00 90.44 169 SER A C 1
ATOM 1333 O O . SER A 1 169 ? -41.454 3.754 21.566 1.00 90.44 169 SER A O 1
ATOM 1335 N N . PHE A 1 170 ? -39.360 3.746 20.734 1.00 90.25 170 PHE A N 1
ATOM 1336 C CA . PHE A 1 170 ? -38.826 4.778 21.621 1.00 90.25 170 PHE A CA 1
ATOM 1337 C C . PHE A 1 170 ? -39.369 6.160 21.233 1.00 90.25 170 PHE A C 1
ATOM 1339 O O . PHE A 1 170 ? -39.961 6.843 22.065 1.00 90.25 170 PHE A O 1
ATOM 1346 N N . PHE A 1 171 ? -39.272 6.526 19.953 1.00 90.06 171 PHE A N 1
ATOM 1347 C CA . PHE A 1 171 ? -39.780 7.787 19.395 1.00 90.06 171 PHE A CA 1
ATOM 1348 C C . PHE A 1 171 ? -41.262 7.694 18.998 1.00 90.06 171 PHE A C 1
ATOM 1350 O O . PHE A 1 171 ? -41.692 8.168 17.944 1.00 90.06 171 PHE A O 1
ATOM 1357 N N . LYS A 1 172 ? -42.084 7.029 19.815 1.00 88.75 172 LYS A N 1
ATOM 1358 C CA . LYS A 1 172 ? -43.504 6.847 19.500 1.00 88.75 172 LYS A CA 1
ATOM 1359 C C . LYS A 1 172 ? -44.203 8.211 19.433 1.00 88.75 172 LYS A C 1
ATOM 1361 O O . LYS A 1 172 ? -44.396 8.855 20.456 1.00 88.75 172 LYS A O 1
ATOM 1366 N N . GLY A 1 173 ? -44.625 8.603 18.231 1.00 84.56 173 GLY A N 1
ATOM 1367 C CA . GLY A 1 173 ? -45.246 9.907 17.962 1.00 84.56 173 GLY A CA 1
ATOM 1368 C C . GLY A 1 173 ? -44.347 10.894 17.209 1.00 84.56 173 GLY A C 1
ATOM 1369 O O . GLY A 1 173 ? -44.860 11.902 16.745 1.00 84.56 173 GLY A O 1
ATOM 1370 N N . ASP A 1 174 ? -43.065 10.571 17.015 1.00 89.75 174 ASP A N 1
ATOM 1371 C CA . ASP A 1 174 ? -42.092 11.364 16.256 1.00 89.75 174 ASP A CA 1
ATOM 1372 C C . ASP A 1 174 ? -41.327 10.455 15.278 1.00 89.75 174 ASP A C 1
ATOM 1374 O O . ASP A 1 174 ? -40.251 9.920 15.556 1.00 89.75 174 ASP A O 1
ATOM 1378 N N . ARG A 1 175 ? -41.949 10.187 14.124 1.00 90.12 175 ARG A N 1
ATOM 1379 C CA . ARG A 1 175 ? -41.364 9.289 13.117 1.00 90.12 175 ARG A CA 1
ATOM 1380 C C . ARG A 1 175 ? -40.195 9.910 12.361 1.00 90.12 175 ARG A C 1
ATOM 1382 O O . ARG A 1 175 ? -39.391 9.143 11.836 1.00 90.12 175 ARG A O 1
ATOM 1389 N N . GLU A 1 176 ? -40.115 11.233 12.284 1.00 89.25 176 GLU A N 1
ATOM 1390 C CA . GLU A 1 176 ? -39.045 11.931 11.568 1.00 89.25 176 GLU A CA 1
ATOM 1391 C C . GLU A 1 176 ? -37.721 11.724 12.303 1.00 89.25 176 GLU A C 1
ATOM 1393 O O . GLU A 1 176 ? -36.831 11.076 11.747 1.00 89.25 176 GLU A O 1
ATOM 1398 N N . SER A 1 177 ? -37.663 12.069 13.595 1.00 89.12 177 SER A N 1
ATOM 1399 C CA . SER A 1 177 ? -36.498 11.809 14.456 1.00 89.12 177 SER A CA 1
ATOM 1400 C C . SER A 1 177 ? -36.091 10.332 14.466 1.00 89.12 177 SER A C 1
ATOM 1402 O O . SER A 1 177 ? -34.908 9.991 14.437 1.00 89.12 177 SER A O 1
ATOM 1404 N N . ALA A 1 178 ? -37.071 9.420 14.474 1.00 91.25 178 ALA A N 1
ATOM 1405 C CA . ALA A 1 178 ? -36.804 7.984 14.430 1.00 91.25 178 ALA A CA 1
ATOM 1406 C C . ALA A 1 178 ? -36.102 7.554 13.129 1.00 91.25 178 ALA A C 1
ATOM 1408 O O . ALA A 1 178 ? -35.181 6.740 13.168 1.00 91.25 178 ALA A O 1
ATOM 1409 N N . ASN A 1 179 ? -36.555 8.069 11.983 1.00 90.81 179 ASN A N 1
ATOM 1410 C CA . ASN A 1 179 ? -35.996 7.743 10.673 1.00 90.81 179 ASN A CA 1
ATOM 1411 C C . ASN A 1 179 ? -34.607 8.358 10.481 1.00 90.81 179 ASN A C 1
ATOM 1413 O O . ASN A 1 179 ? -33.722 7.672 9.973 1.00 90.81 179 ASN A O 1
ATOM 1417 N N . GLU A 1 180 ? -34.399 9.599 10.920 1.00 89.81 180 GLU A N 1
ATOM 1418 C CA . GLU A 1 180 ? -33.086 10.256 10.893 1.00 89.81 180 GLU A CA 1
ATOM 1419 C C . GLU A 1 180 ? -32.060 9.476 11.716 1.00 89.81 180 GLU A C 1
ATOM 1421 O O . GLU A 1 180 ? -30.991 9.113 11.217 1.00 89.81 180 GLU A O 1
ATOM 1426 N N . LEU A 1 181 ? -32.417 9.101 12.949 1.00 89.62 181 LEU A N 1
ATOM 1427 C CA . LEU A 1 181 ? -31.546 8.278 13.779 1.00 89.62 181 LEU A CA 1
ATOM 1428 C C . LEU A 1 181 ? -31.262 6.912 13.136 1.00 89.62 181 LEU A C 1
ATOM 1430 O O . LEU A 1 181 ? -30.138 6.413 13.200 1.00 89.62 181 LEU A O 1
ATOM 1434 N N . LEU A 1 182 ? -32.256 6.286 12.502 1.00 90.31 182 LEU A N 1
ATOM 1435 C CA . LEU A 1 182 ? -32.056 5.008 11.820 1.00 90.31 182 LEU A CA 1
ATOM 1436 C C . LEU A 1 182 ? -31.125 5.124 10.616 1.00 90.31 182 LEU A C 1
ATOM 1438 O O . LEU A 1 182 ? -30.327 4.212 10.412 1.00 90.31 182 LEU A O 1
ATOM 1442 N N . GLN A 1 183 ? -31.167 6.223 9.862 1.00 86.25 183 GLN A N 1
ATOM 1443 C CA . GLN A 1 183 ? -30.202 6.470 8.787 1.00 86.25 183 GLN A CA 1
ATOM 1444 C C . GLN A 1 183 ? -28.771 6.554 9.334 1.00 86.25 183 GLN A C 1
ATOM 1446 O O . GLN A 1 183 ? -27.865 5.939 8.770 1.00 86.25 183 GLN A O 1
ATOM 1451 N N . LEU A 1 184 ? -28.576 7.224 10.475 1.00 84.06 184 LEU A N 1
ATOM 1452 C CA . LEU A 1 184 ? -27.273 7.300 11.145 1.00 84.06 184 LEU A CA 1
ATOM 1453 C C . LEU A 1 184 ? -26.799 5.931 11.660 1.00 84.06 184 LEU A C 1
ATOM 1455 O O . LEU A 1 184 ? -25.632 5.578 11.489 1.00 84.06 184 LEU A O 1
ATOM 1459 N N . ILE A 1 185 ? -27.687 5.140 12.277 1.00 85.69 185 ILE A N 1
ATOM 1460 C CA . ILE A 1 185 ? -27.319 3.838 12.856 1.00 85.69 185 ILE A CA 1
ATOM 1461 C C . ILE A 1 185 ? -27.119 2.757 11.788 1.00 85.69 185 ILE A C 1
ATOM 1463 O O . ILE A 1 185 ? -26.243 1.912 11.950 1.00 85.69 185 ILE A O 1
ATOM 1467 N N . LEU A 1 186 ? -27.930 2.735 10.728 1.00 84.19 186 LEU A N 1
ATOM 1468 C CA . LEU A 1 186 ? -27.905 1.682 9.702 1.00 84.19 186 LEU A CA 1
ATOM 1469 C C . LEU A 1 186 ? -26.891 1.941 8.582 1.00 84.19 186 LEU A C 1
ATOM 1471 O O . LEU A 1 186 ? -26.725 1.088 7.708 1.00 84.19 186 LEU A O 1
ATOM 1475 N N . ASN A 1 187 ? -26.186 3.074 8.610 1.00 77.62 187 ASN A N 1
ATOM 1476 C CA . ASN A 1 187 ? -25.054 3.304 7.725 1.00 77.62 187 ASN A CA 1
ATOM 1477 C C . ASN A 1 187 ? -24.010 2.184 7.914 1.00 77.62 187 ASN A C 1
ATOM 1479 O O . ASN A 1 187 ? -23.471 2.003 9.007 1.00 77.62 187 ASN A O 1
ATOM 1483 N N . LYS A 1 188 ? -23.721 1.431 6.841 1.00 55.06 188 LYS A N 1
ATOM 1484 C CA . LYS A 1 188 ? -22.844 0.244 6.866 1.00 55.06 188 LYS A CA 1
ATOM 1485 C C . LYS A 1 188 ? -21.437 0.535 7.393 1.00 55.06 188 LYS A C 1
ATOM 1487 O O . LYS A 1 188 ? -20.834 -0.356 7.981 1.00 55.06 188 LYS A O 1
ATOM 1492 N N . ASN A 1 189 ? -20.956 1.766 7.219 1.00 55.03 189 ASN A N 1
ATOM 1493 C CA . ASN A 1 189 ? -19.622 2.195 7.644 1.00 55.03 189 ASN A CA 1
ATOM 1494 C C . ASN A 1 189 ? -19.659 3.082 8.907 1.00 55.03 189 ASN A C 1
ATOM 1496 O O . ASN A 1 189 ? -18.652 3.684 9.269 1.00 55.03 189 ASN A O 1
ATOM 1500 N N . GLY A 1 190 ? -20.819 3.207 9.565 1.00 65.00 190 GLY A N 1
ATOM 1501 C CA . GLY A 1 190 ? -21.021 4.105 10.703 1.00 65.00 190 GLY A CA 1
ATOM 1502 C C . GLY A 1 190 ? -20.620 3.502 12.063 1.00 65.00 190 GLY A C 1
ATOM 1503 O O . GLY A 1 190 ? -20.763 2.296 12.282 1.00 65.00 190 GLY A O 1
ATOM 1504 N N . PRO A 1 191 ? -20.199 4.331 13.039 1.00 68.50 191 PRO A N 1
ATOM 1505 C CA . PRO A 1 191 ? -19.726 3.872 14.352 1.00 68.50 191 PRO A CA 1
ATOM 1506 C C . PRO A 1 191 ? -20.839 3.348 15.277 1.00 68.50 191 PRO A C 1
ATOM 1508 O O . PRO A 1 191 ? -20.565 2.680 16.275 1.00 68.50 191 PRO A O 1
ATOM 1511 N N . TYR A 1 192 ? -22.106 3.653 14.982 1.00 79.62 192 TYR A N 1
ATOM 1512 C CA . TYR A 1 192 ? -23.222 3.368 15.885 1.00 79.62 192 TYR A CA 1
ATOM 1513 C C . TYR A 1 192 ? -23.763 1.945 15.760 1.00 79.62 192 TYR A C 1
ATOM 1515 O O . TYR A 1 192 ? -24.292 1.417 16.738 1.00 79.62 192 TYR A O 1
ATOM 1523 N N . ARG A 1 193 ? -23.651 1.301 14.588 1.00 83.94 193 ARG A N 1
ATOM 1524 C CA . ARG A 1 193 ? -24.274 -0.009 14.337 1.00 83.94 193 ARG A CA 1
ATOM 1525 C C . ARG A 1 193 ? -23.801 -1.100 15.305 1.00 83.94 193 ARG A C 1
ATOM 1527 O O . ARG A 1 193 ? -24.668 -1.828 15.805 1.00 83.94 193 ARG A O 1
ATOM 1534 N N . PRO A 1 194 ? -22.494 -1.246 15.609 1.00 76.81 194 PRO A N 1
ATOM 1535 C CA . PRO A 1 194 ? -22.032 -2.250 16.566 1.00 76.81 194 PRO A CA 1
ATOM 1536 C C . PRO A 1 194 ? -22.583 -1.986 17.969 1.00 76.81 194 PRO A C 1
ATOM 1538 O O . PRO A 1 194 ? -23.178 -2.882 18.567 1.00 76.81 194 PRO A O 1
ATOM 1541 N N . LEU A 1 195 ? -22.492 -0.736 18.443 1.00 75.88 195 LEU A N 1
ATOM 1542 C CA . LEU A 1 195 ? -23.001 -0.314 19.752 1.00 75.88 195 LEU A CA 1
ATOM 1543 C C . LEU A 1 195 ? -24.508 -0.560 19.869 1.00 75.88 195 LEU A C 1
ATOM 1545 O O . LEU A 1 195 ? -24.970 -1.164 20.834 1.00 75.88 195 LEU A O 1
ATOM 1549 N N . ALA A 1 196 ? -25.276 -0.171 18.854 1.00 85.25 196 ALA A N 1
ATOM 1550 C CA . ALA A 1 196 ? -26.728 -0.287 18.855 1.00 85.25 196 ALA A CA 1
ATOM 1551 C C . ALA A 1 196 ? -27.234 -1.740 18.716 1.00 85.25 196 ALA A C 1
ATOM 1553 O O . ALA A 1 196 ? -28.419 -2.002 18.927 1.00 85.25 196 ALA A O 1
ATOM 1554 N N . SER A 1 197 ? -26.349 -2.712 18.446 1.00 83.62 197 SER A N 1
ATOM 1555 C CA . SER A 1 197 ? -26.678 -4.141 18.590 1.00 83.62 197 SER A CA 1
ATOM 1556 C C . SER A 1 197 ? -26.996 -4.506 20.041 1.00 83.62 197 SER A C 1
ATOM 1558 O O . SER A 1 197 ? -27.814 -5.397 20.283 1.00 83.62 197 SER A O 1
ATOM 1560 N N . CYS A 1 198 ? -26.364 -3.828 21.003 1.00 81.25 198 CYS A N 1
ATOM 1561 C CA . CYS A 1 198 ? -26.669 -3.959 22.420 1.00 81.25 198 CYS A CA 1
ATOM 1562 C C . CYS A 1 198 ? -27.910 -3.105 22.757 1.00 81.25 198 CYS A C 1
ATOM 1564 O O . CYS A 1 198 ? -27.856 -1.882 22.618 1.00 81.25 198 CYS A O 1
ATOM 1566 N N . PRO A 1 199 ? -29.019 -3.697 23.244 1.00 81.94 199 PRO A N 1
ATOM 1567 C CA . PRO A 1 199 ? -30.246 -2.972 23.582 1.00 81.94 199 PRO A CA 1
ATOM 1568 C C . PRO A 1 199 ? -30.039 -1.782 24.526 1.00 81.94 199 PRO A C 1
ATOM 1570 O O . PRO A 1 199 ? -30.625 -0.721 24.324 1.00 81.94 199 PRO A O 1
ATOM 1573 N N . LEU A 1 200 ? -29.188 -1.935 25.543 1.00 74.88 200 LEU A N 1
ATOM 1574 C CA . LEU A 1 200 ? -28.928 -0.881 26.525 1.00 74.88 200 LEU A CA 1
ATOM 1575 C C . LEU A 1 200 ? -28.108 0.284 25.943 1.00 74.88 200 LEU A C 1
ATOM 1577 O O . LEU A 1 200 ? -28.368 1.447 26.259 1.00 74.88 200 LEU A O 1
ATOM 1581 N N . ALA A 1 201 ? -27.168 -0.008 25.042 1.00 75.94 201 ALA A N 1
ATOM 1582 C CA . ALA A 1 201 ? -26.430 1.022 24.316 1.00 75.94 201 ALA A CA 1
ATOM 1583 C C . ALA A 1 201 ? -27.316 1.701 23.257 1.00 75.94 201 ALA A C 1
ATOM 1585 O O . ALA A 1 201 ? -27.293 2.922 23.149 1.00 75.94 201 ALA A O 1
ATOM 1586 N N . CYS A 1 202 ? -28.169 0.947 22.554 1.00 86.19 202 CYS A N 1
ATOM 1587 C CA . CYS A 1 202 ? -29.167 1.487 21.626 1.00 86.19 202 CYS A CA 1
ATOM 1588 C C . CYS A 1 202 ? -30.127 2.463 22.321 1.00 86.19 202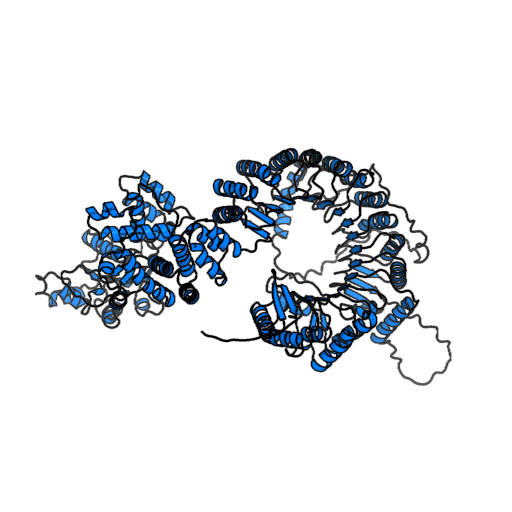 CYS A C 1
ATOM 1590 O O . CYS A 1 202 ? -30.342 3.566 21.822 1.00 86.19 202 CYS A O 1
ATOM 1592 N N . LEU A 1 203 ? -30.639 2.103 23.505 1.00 84.56 203 LEU A N 1
ATOM 1593 C CA . LEU A 1 203 ? -31.450 3.002 24.329 1.00 84.56 203 LEU A CA 1
ATOM 1594 C C . LEU A 1 203 ? -30.698 4.298 24.648 1.00 84.56 203 LEU A C 1
ATOM 1596 O O . LEU A 1 203 ? -31.255 5.382 24.515 1.00 84.56 203 LEU A O 1
ATOM 1600 N N . SER A 1 204 ? -29.431 4.183 25.039 1.00 76.06 204 SER A N 1
ATOM 1601 C CA . SER A 1 204 ? -28.611 5.350 25.362 1.00 76.06 204 SER A CA 1
ATOM 1602 C C . SER A 1 204 ? -28.367 6.251 24.145 1.00 76.06 204 SER A C 1
ATOM 1604 O O . SER A 1 204 ? -28.444 7.467 24.275 1.00 76.06 204 SER A O 1
ATOM 1606 N N . ILE A 1 205 ? -28.151 5.676 22.955 1.00 83.75 205 ILE A N 1
ATOM 1607 C CA . ILE A 1 205 ? -28.034 6.423 21.689 1.00 83.75 205 ILE A CA 1
ATOM 1608 C C . ILE A 1 205 ? -29.342 7.162 21.368 1.00 83.75 205 ILE A C 1
ATOM 1610 O O . ILE A 1 205 ? -29.294 8.332 21.000 1.00 83.75 205 ILE A O 1
ATOM 1614 N N . CYS A 1 206 ? -30.502 6.518 21.552 1.00 87.38 206 CYS A N 1
ATOM 1615 C CA . CYS A 1 206 ? -31.804 7.162 21.340 1.00 87.38 206 CYS A CA 1
ATOM 1616 C C . CYS A 1 206 ? -31.992 8.368 22.268 1.00 87.38 206 CYS A C 1
ATOM 1618 O O . CYS A 1 206 ? -32.421 9.430 21.826 1.00 87.38 206 CYS A O 1
ATOM 1620 N N . VAL A 1 207 ? -31.634 8.218 23.547 1.00 82.12 207 VAL A N 1
ATOM 1621 C CA . VAL A 1 207 ? -31.717 9.314 24.519 1.00 82.12 207 VAL A CA 1
ATOM 1622 C C . VAL A 1 207 ? -30.754 10.446 24.161 1.00 82.12 207 VAL A C 1
ATOM 1624 O O . VAL A 1 207 ? -31.157 11.599 24.228 1.00 82.12 207 VAL A O 1
ATOM 1627 N N . LEU A 1 208 ? -29.517 10.141 23.754 1.00 79.75 208 LEU A N 1
ATOM 1628 C CA . LEU A 1 208 ? -28.555 11.163 23.329 1.00 79.75 208 LEU A CA 1
ATOM 1629 C C . LEU A 1 208 ? -29.050 11.953 22.115 1.00 79.75 208 LEU A C 1
ATOM 1631 O O . LEU A 1 208 ? -29.002 13.176 22.146 1.00 79.75 208 LEU A O 1
ATOM 1635 N N . PHE A 1 209 ? -29.563 11.268 21.091 1.00 85.31 209 PHE A N 1
ATOM 1636 C CA . PHE A 1 209 ? -30.114 11.909 19.895 1.00 85.31 209 PHE A CA 1
ATOM 1637 C C . PHE A 1 209 ? -31.296 12.830 20.236 1.00 85.31 209 PHE A C 1
ATOM 1639 O O . PHE A 1 209 ? -31.378 13.949 19.741 1.00 85.31 209 PHE A O 1
ATOM 1646 N N . GLN A 1 210 ? -32.188 12.381 21.128 1.00 83.50 210 GLN A N 1
ATOM 1647 C CA . GLN A 1 210 ? -33.318 13.185 21.596 1.00 83.50 210 GLN A CA 1
ATOM 1648 C C . GLN A 1 210 ? -32.874 14.394 22.435 1.00 83.50 210 GLN A C 1
ATOM 1650 O O . GLN A 1 210 ? -33.478 15.459 22.350 1.00 83.50 210 GLN A O 1
ATOM 1655 N N . ASP A 1 211 ? -31.854 14.226 23.280 1.00 75.38 211 ASP A N 1
ATOM 1656 C CA . ASP A 1 211 ? -31.361 15.286 24.158 1.00 75.38 211 ASP A CA 1
ATOM 1657 C C . ASP A 1 211 ? -30.518 16.339 23.411 1.00 75.38 211 ASP A C 1
ATOM 1659 O O . ASP A 1 211 ? -30.405 17.451 23.929 1.00 75.38 211 ASP A O 1
ATOM 1663 N N . ASP A 1 212 ? -29.928 16.023 22.256 1.00 72.50 212 ASP A N 1
ATOM 1664 C CA . ASP A 1 212 ? -29.023 16.904 21.491 1.00 72.50 212 ASP A CA 1
ATOM 1665 C C . ASP A 1 212 ? -29.652 17.431 20.185 1.00 72.50 212 ASP A C 1
ATOM 1667 O O . ASP A 1 212 ? -28.981 17.578 19.165 1.00 72.50 212 ASP A O 1
ATOM 1671 N N . ASP A 1 213 ? -30.966 17.684 20.209 1.00 74.75 213 ASP A N 1
ATOM 1672 C CA . ASP A 1 213 ? -31.745 18.260 19.100 1.00 74.75 213 ASP A CA 1
ATOM 1673 C C . ASP A 1 213 ? -31.522 17.543 17.748 1.00 74.75 213 ASP A C 1
ATOM 1675 O O . ASP A 1 213 ? -31.357 18.179 16.705 1.00 74.75 213 ASP A O 1
ATOM 1679 N N . GLY A 1 214 ? -31.484 16.205 17.765 1.00 76.69 214 GLY A N 1
ATOM 1680 C CA . GLY A 1 214 ? -31.343 15.381 16.560 1.00 76.69 214 GLY A CA 1
ATOM 1681 C C . GLY A 1 214 ? -29.909 15.242 16.040 1.00 76.69 214 GLY A C 1
ATOM 1682 O O . GLY A 1 214 ? -29.698 14.841 14.896 1.00 76.69 214 GLY A O 1
ATOM 1683 N N . LYS A 1 215 ? -28.894 15.564 16.850 1.00 76.25 215 LYS A N 1
ATOM 1684 C CA . LYS A 1 215 ? -27.481 15.425 16.467 1.00 76.25 215 LYS A CA 1
ATOM 1685 C C . LYS A 1 215 ? -26.805 14.292 17.225 1.00 76.25 215 LYS A C 1
ATOM 1687 O O . LYS A 1 215 ? -27.055 14.052 18.402 1.00 76.25 215 LYS A O 1
ATOM 1692 N N . LEU A 1 216 ? -25.915 13.581 16.534 1.00 77.00 216 LEU A N 1
ATOM 1693 C CA . LEU A 1 216 ? -24.997 12.635 17.157 1.00 77.00 216 LEU A CA 1
ATOM 1694 C C . LEU A 1 216 ? -23.565 12.914 16.697 1.00 77.00 216 LEU A C 1
ATOM 1696 O O . LEU A 1 216 ? -23.342 13.221 15.525 1.00 77.00 216 LEU A O 1
ATOM 1700 N N . PRO A 1 217 ? -22.583 12.788 17.601 1.00 75.06 217 PRO A N 1
ATOM 1701 C CA . PRO A 1 217 ? -21.186 13.000 17.261 1.00 75.06 217 PRO A CA 1
ATOM 1702 C C . PRO A 1 217 ? -20.641 11.853 16.409 1.00 75.06 217 PRO A C 1
ATOM 1704 O O . PRO A 1 217 ? -20.837 10.688 16.758 1.00 75.06 217 PRO A O 1
ATOM 1707 N N . SER A 1 218 ? -19.926 12.167 15.327 1.00 72.19 218 SER A N 1
ATOM 1708 C CA . SER A 1 218 ? -19.396 11.185 14.366 1.00 72.19 218 SER A CA 1
ATOM 1709 C C . SER A 1 218 ? -18.193 10.384 14.883 1.00 72.19 218 SER A C 1
ATOM 1711 O O . SER A 1 218 ? -17.886 9.320 14.344 1.00 72.19 218 SER A O 1
ATOM 1713 N N . LYS A 1 219 ? -17.522 10.869 15.935 1.00 80.94 219 LYS A N 1
ATOM 1714 C CA . LYS A 1 219 ? -16.358 10.229 16.563 1.00 80.94 219 LYS A CA 1
ATOM 1715 C C . LYS A 1 219 ? -16.769 9.262 17.664 1.00 80.94 219 LYS A C 1
ATOM 1717 O O . LYS A 1 219 ? -17.563 9.606 18.544 1.00 80.94 219 LYS A O 1
ATOM 1722 N N . VAL A 1 220 ? -16.161 8.076 17.695 1.00 80.06 220 VAL A N 1
ATOM 1723 C CA . VAL A 1 220 ? -16.489 7.047 18.703 1.00 80.06 220 VAL A CA 1
ATOM 1724 C C . VAL A 1 220 ? -16.174 7.553 20.113 1.00 80.06 220 VAL A C 1
ATOM 1726 O O . VAL A 1 220 ? -16.917 7.270 21.060 1.00 80.06 220 VAL A O 1
ATOM 1729 N N . THR A 1 221 ? -15.121 8.360 20.251 1.00 87.50 221 THR A N 1
ATOM 1730 C CA . THR A 1 221 ? -14.711 8.978 21.518 1.00 87.50 221 THR A CA 1
ATOM 1731 C C . THR A 1 221 ? -15.733 9.963 22.064 1.00 87.50 221 THR A C 1
ATOM 1733 O O . THR A 1 221 ? -16.031 9.958 23.262 1.00 87.50 221 THR A O 1
ATOM 1736 N N . GLU A 1 222 ? -16.308 10.792 21.198 1.00 85.56 222 GLU A N 1
ATOM 1737 C CA . GLU A 1 222 ? -17.318 11.778 21.584 1.00 85.56 222 GLU A CA 1
ATOM 1738 C C . GLU A 1 222 ? -18.620 11.095 22.010 1.00 85.56 222 GLU A C 1
ATOM 1740 O O . GLU A 1 222 ? -19.206 11.488 23.020 1.00 85.56 222 GLU A O 1
ATOM 1745 N N . ILE A 1 223 ? -19.019 10.012 21.329 1.00 81.25 223 ILE A N 1
ATOM 1746 C CA . ILE A 1 223 ? -20.166 9.183 21.733 1.00 81.25 223 ILE A CA 1
ATOM 1747 C C . ILE A 1 223 ? -19.981 8.694 23.175 1.00 81.25 223 ILE A C 1
ATOM 1749 O O . ILE A 1 223 ? -20.853 8.906 24.017 1.00 81.25 223 ILE A O 1
ATOM 1753 N N . HIS A 1 224 ? -18.837 8.077 23.490 1.00 84.50 224 HIS A N 1
ATOM 1754 C CA . HIS A 1 224 ? -18.573 7.560 24.838 1.00 84.50 224 HIS A CA 1
ATOM 1755 C C . HIS A 1 224 ? -18.476 8.687 25.871 1.00 84.50 224 HIS A C 1
ATOM 1757 O O . HIS A 1 224 ? -19.049 8.577 26.955 1.00 84.50 224 HIS A O 1
ATOM 1763 N N . THR A 1 225 ? -17.839 9.805 25.517 1.00 86.94 225 THR A N 1
ATOM 1764 C CA . THR A 1 225 ? -17.744 10.992 26.379 1.00 86.94 225 THR A CA 1
ATOM 1765 C C . THR A 1 225 ? -19.129 11.529 26.738 1.00 86.94 225 THR A C 1
ATOM 1767 O O . THR A 1 225 ? -19.410 11.796 27.910 1.00 86.94 225 THR A O 1
ATOM 1770 N N . ASN A 1 226 ? -20.019 11.649 25.753 1.00 81.44 226 ASN A N 1
ATOM 1771 C CA . ASN A 1 226 ? -21.377 12.147 25.949 1.00 81.44 226 ASN A CA 1
ATOM 1772 C C . ASN A 1 226 ? -22.231 11.156 26.745 1.00 81.44 226 ASN A C 1
ATOM 1774 O O . ASN A 1 226 ? -22.965 11.578 27.637 1.00 81.44 226 ASN A O 1
ATOM 1778 N N . LEU A 1 227 ? -22.072 9.848 26.519 1.00 79.50 227 LEU A N 1
ATOM 1779 C CA . LEU A 1 227 ? -22.707 8.810 27.337 1.00 79.50 227 LEU A CA 1
ATOM 1780 C C . LEU A 1 227 ? -22.279 8.896 28.809 1.00 79.50 227 LEU A C 1
ATOM 1782 O O . LEU A 1 227 ? -23.134 8.884 29.694 1.00 79.50 227 LEU A O 1
ATOM 1786 N N . VAL A 1 228 ? -20.978 9.035 29.091 1.00 84.94 228 VAL A N 1
ATOM 1787 C CA . VAL A 1 228 ? -20.470 9.185 30.467 1.00 84.94 228 VAL A CA 1
ATOM 1788 C C . VAL A 1 228 ? -21.010 10.459 31.116 1.00 84.94 228 VAL A C 1
ATOM 1790 O O . VAL A 1 228 ? -21.507 10.410 32.244 1.00 84.94 228 VAL A O 1
ATOM 1793 N N . LYS A 1 229 ? -20.975 11.596 30.408 1.00 81.69 229 LYS A N 1
ATOM 1794 C CA . LYS A 1 229 ? -21.565 12.855 30.890 1.00 81.69 229 LYS A CA 1
ATOM 1795 C C . LYS A 1 229 ? -23.052 12.697 31.187 1.00 81.69 229 LYS A C 1
ATOM 1797 O O . LYS A 1 229 ? -23.515 13.158 32.226 1.00 81.69 229 LYS A O 1
ATOM 1802 N N . TRP A 1 230 ? -23.800 12.026 30.320 1.00 77.31 230 TRP A N 1
ATOM 1803 C CA . TRP A 1 230 ? -25.225 11.798 30.522 1.00 77.31 230 TRP A CA 1
ATOM 1804 C C . TRP A 1 230 ? -25.502 10.931 31.761 1.00 77.31 230 TRP A C 1
ATOM 1806 O O . TRP A 1 230 ? -26.336 11.305 32.591 1.00 77.31 230 TRP A O 1
ATOM 1816 N N . LEU A 1 231 ? -24.763 9.830 31.941 1.00 78.81 231 LEU A N 1
ATOM 1817 C CA . LEU A 1 231 ? -24.874 8.947 33.111 1.00 78.81 231 LEU A CA 1
ATOM 1818 C C . LEU A 1 231 ? -24.600 9.704 34.418 1.00 78.81 231 LEU A C 1
ATOM 1820 O O . LEU A 1 231 ? -25.413 9.659 35.342 1.00 78.81 231 LEU A O 1
ATOM 1824 N N . ILE A 1 232 ? -23.526 10.497 34.459 1.00 80.12 232 ILE A N 1
ATOM 1825 C CA . ILE A 1 232 ? -23.197 11.358 35.605 1.00 80.12 232 ILE A CA 1
ATOM 1826 C C . ILE A 1 232 ? -24.275 12.427 35.808 1.00 80.12 232 ILE A C 1
ATOM 1828 O O . ILE A 1 232 ? -24.754 12.640 36.917 1.00 80.12 232 ILE A O 1
ATOM 1832 N N . GLY A 1 233 ? -24.729 13.079 34.737 1.00 76.25 233 GLY A N 1
ATOM 1833 C CA . GLY A 1 233 ? -25.820 14.048 34.793 1.00 76.25 233 GLY A CA 1
ATOM 1834 C C . GLY A 1 233 ? -27.099 13.447 35.373 1.00 76.25 233 GLY A C 1
ATOM 1835 O O . GLY A 1 233 ? -27.898 14.156 35.997 1.00 76.25 233 GLY A O 1
ATOM 1836 N N . ARG A 1 234 ? -27.284 12.129 35.222 1.00 71.44 234 ARG A N 1
ATOM 1837 C CA . ARG A 1 234 ? -28.446 11.423 35.739 1.00 71.44 234 ARG A CA 1
ATOM 1838 C C . ARG A 1 234 ? -28.479 11.353 37.265 1.00 71.44 234 ARG A C 1
ATOM 1840 O O . ARG A 1 234 ? -29.575 11.456 37.826 1.00 71.44 234 ARG A O 1
ATOM 1847 N N . SER A 1 235 ? -27.312 11.245 37.901 1.00 66.44 235 SER A N 1
ATOM 1848 C CA . SER A 1 235 ? -27.147 11.238 39.360 1.00 66.44 235 SER A CA 1
ATOM 1849 C C . SER A 1 235 ? -27.167 12.643 39.984 1.00 66.44 235 SER A C 1
ATOM 1851 O O . SER A 1 235 ? -27.310 12.781 41.198 1.00 66.44 235 SER A O 1
ATOM 1853 N N . LEU A 1 236 ? -27.109 13.703 39.165 1.00 68.31 236 LEU A N 1
ATOM 1854 C CA . LEU A 1 236 ? -27.217 15.096 39.606 1.00 68.31 236 LEU A CA 1
ATOM 1855 C C . LEU A 1 236 ? -28.678 15.569 39.757 1.00 68.31 236 LEU A C 1
ATOM 1857 O O . LEU A 1 236 ? -29.599 15.098 39.080 1.00 68.31 236 LEU A O 1
ATOM 1861 N N . SER A 1 237 ? -28.892 16.576 40.615 1.00 64.12 237 SER A N 1
ATOM 1862 C CA . SER A 1 237 ? -30.205 17.216 40.810 1.00 64.12 237 SER A CA 1
ATOM 1863 C C . SER A 1 237 ? -30.761 17.813 39.502 1.00 64.12 237 SER A C 1
ATOM 1865 O O . SER A 1 237 ? -29.998 18.218 38.623 1.00 64.12 237 SER A O 1
ATOM 1867 N N . LYS A 1 238 ? -32.094 17.947 39.366 1.00 55.88 238 LYS A N 1
ATOM 1868 C CA . LYS A 1 238 ? -32.733 18.526 38.159 1.00 55.88 238 LYS A CA 1
ATOM 1869 C C . LYS A 1 238 ? -32.196 19.921 37.790 1.00 55.88 238 LYS A C 1
ATOM 1871 O O . LYS A 1 238 ? -32.090 20.229 36.605 1.00 55.88 238 LYS A O 1
ATOM 1876 N N . LYS A 1 239 ? -31.837 20.748 38.783 1.00 57.75 239 LYS A N 1
ATOM 1877 C CA . LYS A 1 239 ? -31.284 22.102 38.585 1.00 57.75 239 LYS A CA 1
ATOM 1878 C C . LYS A 1 239 ? -29.825 22.052 38.106 1.00 57.75 239 LYS A C 1
ATOM 1880 O O . LYS A 1 239 ? -29.461 22.781 37.192 1.00 57.75 239 LYS A O 1
ATOM 1885 N N . SER A 1 240 ? -29.030 21.132 38.655 1.00 59.09 240 SER A N 1
ATOM 1886 C CA . SER A 1 240 ? -27.628 20.892 38.273 1.00 59.09 240 SER A CA 1
ATOM 1887 C C . SER A 1 240 ? -27.485 20.210 36.903 1.00 59.09 240 SER A C 1
ATOM 1889 O O . SER A 1 240 ? -26.534 20.480 36.181 1.00 59.09 240 SER A O 1
ATOM 1891 N N . ARG A 1 241 ? -28.451 19.371 36.503 1.00 63.47 241 ARG A N 1
ATOM 1892 C CA . ARG A 1 241 ? -28.452 18.656 35.213 1.00 63.47 241 ARG A CA 1
ATOM 1893 C C . ARG A 1 241 ? -28.539 19.608 34.009 1.00 63.47 241 ARG A C 1
ATOM 1895 O O . ARG A 1 241 ? -27.849 19.393 33.021 1.00 63.47 241 ARG A O 1
ATOM 1902 N N . LYS A 1 242 ? -29.340 20.682 34.098 1.00 58.91 242 LYS A N 1
ATOM 1903 C CA . LYS A 1 242 ? -29.470 21.685 33.018 1.00 58.91 242 LYS A CA 1
ATOM 1904 C C . LYS A 1 242 ? -28.197 22.512 32.806 1.00 58.91 242 LYS A C 1
ATOM 1906 O O . LYS A 1 242 ? -27.902 22.859 31.673 1.00 58.91 242 LYS A O 1
ATOM 1911 N N . SER A 1 243 ? -27.437 22.801 33.867 1.00 56.56 243 SER A N 1
ATOM 1912 C CA . SER A 1 243 ? -26.177 23.556 33.754 1.00 56.56 243 SER A CA 1
ATOM 1913 C C . SER A 1 243 ? -25.002 22.693 33.276 1.00 56.56 243 SER A C 1
ATOM 1915 O O . SER A 1 243 ? -24.014 23.237 32.795 1.00 56.56 243 SER A O 1
ATOM 1917 N N . PHE A 1 244 ? -25.102 21.366 33.412 1.00 64.25 244 PHE A N 1
ATOM 1918 C CA . PHE A 1 244 ? -24.025 20.418 33.122 1.00 64.25 244 PHE A CA 1
ATOM 1919 C C . PHE A 1 244 ? -23.937 20.001 31.642 1.00 64.25 244 PHE A C 1
ATOM 1921 O O . PHE A 1 244 ? -22.892 19.537 31.196 1.00 64.25 244 PHE A O 1
ATOM 1928 N N . LYS A 1 245 ? -25.016 20.195 30.868 1.00 58.22 245 LYS A N 1
ATOM 1929 C CA . LYS A 1 245 ? -25.161 19.687 29.489 1.00 58.22 245 LYS A CA 1
ATOM 1930 C C . LYS A 1 245 ? -24.031 20.151 28.546 1.00 58.22 245 LYS A C 1
ATOM 1932 O O . LYS A 1 245 ? -23.550 19.349 27.758 1.00 58.22 245 LYS A O 1
ATOM 1937 N N . ASN A 1 246 ? -23.533 21.384 28.726 1.00 56.25 246 ASN A N 1
ATOM 1938 C CA . ASN A 1 246 ? -22.501 22.004 27.874 1.00 56.25 246 ASN A CA 1
ATOM 1939 C C . ASN A 1 246 ? -21.225 22.434 28.632 1.00 56.25 246 ASN A C 1
ATOM 1941 O O . ASN A 1 246 ? -20.421 23.197 28.101 1.00 56.25 246 ASN A O 1
ATOM 1945 N N . SER A 1 247 ? -21.022 21.989 29.878 1.00 62.25 247 SER A N 1
ATOM 1946 C CA . SER A 1 247 ? -19.854 22.374 30.686 1.00 62.25 247 SER A CA 1
ATOM 1947 C C . SER A 1 247 ? -18.779 21.280 30.721 1.00 62.25 247 SER A C 1
ATOM 1949 O O . SER A 1 247 ? -19.049 20.103 30.467 1.00 62.25 247 SER A O 1
ATOM 1951 N N . LYS A 1 248 ? -17.541 21.645 31.088 1.00 69.69 248 LYS A N 1
ATOM 1952 C CA . LYS A 1 248 ? -16.512 20.657 31.463 1.00 69.69 248 LYS A CA 1
ATOM 1953 C C . LYS A 1 248 ? -17.011 19.784 32.625 1.00 69.69 248 LYS A C 1
ATOM 1955 O O . LYS A 1 248 ? -17.864 20.213 33.409 1.00 69.69 248 LYS A O 1
ATOM 1960 N N . LEU A 1 249 ? -16.489 18.558 32.713 1.00 77.50 249 LEU A N 1
ATOM 1961 C CA . LEU A 1 249 ? -16.744 17.673 33.850 1.00 77.50 249 LEU A CA 1
ATOM 1962 C C . LEU A 1 249 ? -16.295 18.385 35.141 1.00 77.50 249 LEU A C 1
ATOM 1964 O O . LEU A 1 249 ? -15.180 18.901 35.150 1.00 77.50 249 LEU A O 1
ATOM 1968 N N . PRO A 1 250 ? -17.109 18.449 36.214 1.00 82.25 250 PRO A N 1
ATOM 1969 C CA . PRO A 1 250 ? -16.647 19.004 37.477 1.00 82.25 250 PRO A CA 1
ATOM 1970 C C . PRO A 1 250 ? -15.430 18.233 37.991 1.00 82.25 250 PRO A C 1
ATOM 1972 O O . PRO A 1 250 ? -15.427 17.001 37.933 1.00 82.25 250 PRO A O 1
ATOM 1975 N N . ASP A 1 251 ? -14.462 18.943 38.575 1.00 83.38 251 ASP A N 1
ATOM 1976 C CA . ASP A 1 251 ? -13.176 18.390 39.037 1.00 83.38 251 ASP A CA 1
ATOM 1977 C C . ASP A 1 251 ? -13.330 17.148 39.928 1.00 83.38 251 ASP A C 1
ATOM 1979 O O . ASP A 1 251 ? -12.527 16.216 39.874 1.00 83.38 251 ASP A O 1
ATOM 1983 N N . LYS A 1 252 ? -14.411 17.099 40.720 1.00 86.75 252 LYS A N 1
ATOM 1984 C CA . LYS A 1 252 ? -14.780 15.929 41.525 1.00 86.75 252 LYS A CA 1
ATOM 1985 C C . LYS A 1 252 ? -14.899 14.663 40.668 1.00 86.75 252 LYS A C 1
ATOM 1987 O O . LYS A 1 252 ? -14.282 13.649 40.977 1.00 86.75 252 LYS A O 1
ATOM 1992 N N . TYR A 1 253 ? -15.718 14.713 39.619 1.00 87.44 253 TYR A N 1
ATOM 1993 C CA . TYR A 1 253 ? -15.965 13.570 38.740 1.00 87.44 253 TYR A CA 1
ATOM 1994 C C . TYR A 1 253 ? -14.739 13.269 37.882 1.00 87.44 253 TYR A C 1
ATOM 1996 O O . TYR A 1 253 ? -14.424 12.106 37.659 1.00 87.44 253 TYR A O 1
ATOM 2004 N N . ASP A 1 254 ? -14.018 14.309 37.470 1.00 88.56 254 ASP A N 1
ATOM 2005 C CA . ASP A 1 254 ? -12.800 14.205 36.669 1.00 88.56 254 ASP A CA 1
ATOM 2006 C C . ASP A 1 254 ? -11.733 13.364 37.395 1.00 88.56 254 ASP A C 1
ATOM 2008 O O . ASP A 1 254 ? -11.230 12.368 36.868 1.00 88.56 254 ASP A O 1
ATOM 2012 N N . LYS A 1 255 ? -11.503 13.669 38.679 1.00 90.62 255 LYS A N 1
ATOM 2013 C CA . LYS A 1 255 ? -10.613 12.901 39.558 1.00 90.62 255 LYS A CA 1
ATOM 2014 C C . LYS A 1 255 ? -11.065 11.450 39.748 1.00 90.62 255 LYS A C 1
ATOM 2016 O O . LYS A 1 255 ? -10.232 10.547 39.716 1.00 90.62 255 LYS A O 1
ATOM 2021 N N . ILE A 1 256 ? -12.366 11.218 39.931 1.00 92.31 256 ILE A N 1
ATOM 2022 C CA . ILE A 1 256 ? -12.915 9.865 40.110 1.00 92.31 256 ILE A CA 1
ATOM 2023 C C . ILE A 1 256 ? -12.673 9.010 38.863 1.00 92.31 256 ILE A C 1
ATOM 2025 O O . ILE A 1 256 ? -12.212 7.874 38.976 1.00 92.31 256 ILE A O 1
ATOM 2029 N N . LEU A 1 257 ? -12.941 9.559 37.675 1.00 92.94 257 LEU A N 1
ATOM 2030 C CA . LEU A 1 257 ? -12.730 8.850 36.413 1.00 92.94 257 LEU A CA 1
ATOM 2031 C C . LEU A 1 257 ? -11.246 8.575 36.150 1.00 92.94 257 LEU A C 1
ATOM 2033 O O . LEU A 1 257 ? -10.920 7.508 35.638 1.00 92.94 257 LEU A O 1
ATOM 2037 N N . LYS A 1 258 ? -10.344 9.483 36.545 1.00 92.94 258 LYS A N 1
ATOM 2038 C CA . LYS A 1 258 ? -8.893 9.247 36.498 1.00 92.94 258 LYS A CA 1
ATOM 2039 C C . LYS A 1 258 ? -8.478 8.036 37.337 1.00 92.94 258 LYS A C 1
ATOM 2041 O O . LYS A 1 258 ? -7.795 7.148 36.834 1.00 92.94 258 LYS A O 1
ATOM 2046 N N . GLU A 1 259 ? -8.864 8.014 38.613 1.00 94.12 259 GLU A N 1
ATOM 2047 C CA . GLU A 1 259 ? -8.510 6.934 39.548 1.00 94.12 259 GLU A CA 1
ATOM 2048 C C . GLU A 1 259 ? -9.099 5.590 39.090 1.00 94.12 259 GLU A C 1
ATOM 2050 O O . GLU A 1 259 ? -8.426 4.560 39.150 1.00 94.12 259 GLU A O 1
ATOM 2055 N N . PHE A 1 260 ? -10.328 5.609 38.567 1.00 94.50 260 PHE A N 1
ATOM 2056 C CA . PHE A 1 260 ? -10.986 4.429 38.011 1.00 94.50 260 PHE A CA 1
ATOM 2057 C C . PHE A 1 260 ? -10.354 3.955 36.689 1.00 94.50 260 PHE A C 1
ATOM 2059 O O . PHE A 1 260 ? -10.214 2.754 36.459 1.00 94.50 260 PHE A O 1
ATOM 2066 N N . GLY A 1 261 ? -9.920 4.879 35.832 1.00 94.56 261 GLY A N 1
ATOM 2067 C CA . GLY A 1 261 ? -9.261 4.566 34.565 1.00 94.56 261 GLY A CA 1
ATOM 2068 C C . GLY A 1 261 ? -7.936 3.821 34.731 1.00 94.56 261 GLY A C 1
ATOM 2069 O O . GLY A 1 261 ? -7.632 2.927 33.945 1.00 94.56 261 GLY A O 1
ATOM 2070 N N . GLU A 1 262 ? -7.185 4.101 35.800 1.00 94.19 262 GLU A N 1
ATOM 2071 C CA . GLU A 1 262 ? -5.962 3.351 36.119 1.00 94.19 262 GLU A CA 1
ATOM 2072 C C . GLU A 1 262 ? -6.258 1.870 36.406 1.00 94.19 262 GLU A C 1
ATOM 2074 O O . GLU A 1 262 ? -5.508 0.990 35.982 1.00 94.19 262 GLU A O 1
ATOM 2079 N N . LEU A 1 263 ? -7.383 1.574 37.074 1.00 93.12 263 LEU A N 1
ATOM 2080 C CA . LEU A 1 263 ? -7.844 0.192 37.243 1.00 93.12 263 LEU A CA 1
ATOM 2081 C C . LEU A 1 263 ? -8.210 -0.431 35.895 1.00 93.12 263 LEU A C 1
ATOM 2083 O O . LEU A 1 263 ? -7.881 -1.589 35.658 1.00 93.12 263 LEU A O 1
ATOM 2087 N N . CYS A 1 264 ? -8.843 0.326 34.996 1.00 91.88 264 CYS A N 1
ATOM 2088 C CA . CYS A 1 264 ? -9.205 -0.161 33.663 1.00 91.88 264 CYS A CA 1
ATOM 2089 C C . CYS A 1 264 ? -7.971 -0.533 32.823 1.00 91.88 264 CYS A C 1
ATOM 2091 O O . CYS A 1 264 ? -7.996 -1.548 32.132 1.00 91.88 264 CYS A O 1
ATOM 2093 N N . VAL A 1 265 ? -6.861 0.204 32.945 1.00 90.94 265 VAL A N 1
ATOM 2094 C CA . VAL A 1 265 ? -5.579 -0.180 32.324 1.00 90.94 265 VAL A CA 1
ATOM 2095 C C . VAL A 1 265 ? -5.103 -1.545 32.834 1.00 90.94 265 VAL A C 1
ATOM 2097 O O . VAL A 1 265 ? -4.719 -2.396 32.036 1.00 90.94 265 VAL A O 1
ATOM 2100 N N . ALA A 1 266 ? -5.168 -1.798 34.145 1.00 88.19 266 ALA A N 1
ATOM 2101 C CA . ALA A 1 266 ? -4.806 -3.103 34.707 1.00 88.19 266 ALA A CA 1
ATOM 2102 C C . ALA A 1 266 ? -5.757 -4.228 34.255 1.00 88.19 266 ALA A C 1
ATOM 2104 O O . ALA A 1 266 ? -5.327 -5.361 34.043 1.00 88.19 266 ALA A O 1
ATOM 2105 N N . LYS A 1 267 ? -7.044 -3.914 34.077 1.00 83.38 267 LYS A N 1
ATOM 2106 C CA . LYS A 1 267 ? -8.052 -4.843 33.554 1.00 83.38 267 LYS A CA 1
ATOM 2107 C C . LYS A 1 267 ? -7.780 -5.256 32.111 1.00 83.38 267 LYS A C 1
ATOM 2109 O O . LYS A 1 267 ? -7.844 -6.449 31.833 1.00 83.38 267 LYS A O 1
ATOM 2114 N N . LEU A 1 268 ? -7.398 -4.316 31.243 1.00 82.38 268 LEU A N 1
ATOM 2115 C CA . LEU A 1 268 ? -7.003 -4.621 29.862 1.00 82.38 268 LEU A CA 1
ATOM 2116 C C . LEU A 1 268 ? -5.775 -5.535 29.804 1.00 82.38 268 LEU A C 1
ATOM 2118 O O . LEU A 1 268 ? -5.801 -6.518 29.074 1.00 82.38 268 LEU A O 1
ATOM 2122 N N . LYS A 1 269 ? -4.745 -5.267 30.621 1.00 80.56 269 LYS A N 1
ATOM 2123 C CA . LYS A 1 269 ? -3.527 -6.102 30.681 1.00 80.56 269 LYS A CA 1
ATOM 2124 C C . LYS A 1 269 ? -3.813 -7.547 31.089 1.00 80.56 269 LYS A C 1
ATOM 2126 O O . LYS A 1 269 ? -3.190 -8.467 30.584 1.00 80.56 269 LYS A O 1
ATOM 2131 N N . ASN A 1 270 ? -4.757 -7.736 32.007 1.00 75.69 270 ASN A N 1
ATOM 2132 C CA . ASN A 1 270 ? -5.104 -9.050 32.545 1.00 75.69 270 ASN A CA 1
ATOM 2133 C C . ASN A 1 270 ? -6.292 -9.708 31.815 1.00 75.69 270 ASN A C 1
ATOM 2135 O O . ASN A 1 270 ? -6.834 -10.686 32.326 1.00 75.69 270 ASN A O 1
ATOM 2139 N N . GLU A 1 271 ? -6.755 -9.131 30.699 1.00 68.50 271 GLU A N 1
ATOM 2140 C CA . GLU A 1 271 ? -7.969 -9.530 29.963 1.00 68.50 271 GLU A CA 1
ATOM 2141 C C . GLU A 1 271 ? -9.220 -9.740 30.848 1.00 68.50 271 GLU A C 1
ATOM 2143 O O . GLU A 1 271 ? -10.094 -10.564 30.570 1.00 68.50 271 GLU A O 1
ATOM 2148 N N . SER A 1 272 ? -9.331 -8.976 31.935 1.00 71.19 272 SER A N 1
ATOM 2149 C CA . SER A 1 272 ? -10.412 -9.085 32.917 1.00 71.19 272 SER A CA 1
ATOM 2150 C C . SER A 1 272 ? -11.416 -7.953 32.735 1.00 71.19 272 SER A C 1
ATOM 2152 O O . SER A 1 272 ? -11.028 -6.806 32.582 1.00 71.19 272 SER A O 1
ATOM 2154 N N . VAL A 1 273 ? -12.714 -8.232 32.867 1.00 68.38 273 VAL A N 1
ATOM 2155 C CA . VAL A 1 273 ? -13.781 -7.214 32.718 1.00 68.38 273 VAL A CA 1
ATOM 2156 C C . VAL A 1 273 ? -14.543 -6.907 34.015 1.00 68.38 273 VAL A C 1
ATOM 2158 O O . VAL A 1 273 ? -15.388 -6.015 34.046 1.00 68.38 273 VAL A O 1
ATOM 2161 N N . GLU A 1 274 ? -14.252 -7.637 35.094 1.00 72.94 274 GLU A N 1
ATOM 2162 C CA . GLU A 1 274 ? -14.946 -7.541 36.385 1.00 72.94 274 GLU A CA 1
ATOM 2163 C C . GLU A 1 274 ? -14.143 -6.756 37.418 1.00 72.94 274 GLU A C 1
ATOM 2165 O O . GLU A 1 274 ? -12.926 -6.910 37.508 1.00 72.94 274 GLU A O 1
ATOM 2170 N N . PHE A 1 275 ? -14.833 -5.965 38.239 1.00 79.94 275 PHE A N 1
ATOM 2171 C CA . PHE A 1 275 ? -14.257 -5.183 39.331 1.00 79.94 275 PHE A CA 1
ATOM 2172 C C . PHE A 1 275 ? -14.841 -5.631 40.668 1.00 79.94 275 PHE A C 1
ATOM 2174 O O . PHE A 1 275 ? -16.048 -5.821 40.782 1.00 79.94 275 PHE A O 1
ATOM 2181 N N . SER A 1 276 ? -14.031 -5.736 41.719 1.00 80.94 276 SER A N 1
ATOM 2182 C CA . SER A 1 276 ? -14.581 -5.893 43.076 1.00 80.94 276 SER A CA 1
ATOM 2183 C C . SER A 1 276 ? -14.809 -4.532 43.744 1.00 80.94 276 SER A C 1
ATOM 2185 O O . SER A 1 276 ? -14.106 -3.559 43.456 1.00 80.94 276 SER A O 1
ATOM 2187 N N . LYS A 1 277 ? -15.763 -4.444 44.683 1.00 81.94 277 LYS A N 1
ATOM 2188 C CA . LYS A 1 277 ? -15.932 -3.230 45.509 1.00 81.94 277 LYS A CA 1
ATOM 2189 C C . LYS A 1 277 ? -14.657 -2.859 46.266 1.00 81.94 277 LYS A C 1
ATOM 2191 O O . LYS A 1 277 ? -14.331 -1.678 46.348 1.00 81.94 277 LYS A O 1
ATOM 2196 N N . ASP A 1 278 ? -13.927 -3.846 46.778 1.00 82.44 278 ASP A N 1
ATOM 2197 C CA . ASP A 1 278 ? -12.670 -3.630 47.502 1.00 82.44 278 ASP A CA 1
ATOM 2198 C C . ASP A 1 278 ? -11.569 -3.090 46.577 1.00 82.44 278 ASP A C 1
ATOM 2200 O O . ASP A 1 278 ? -10.806 -2.208 46.957 1.00 82.44 278 ASP A O 1
ATOM 2204 N N . GLU A 1 279 ? -11.495 -3.581 45.340 1.00 86.69 279 GLU A N 1
ATOM 2205 C CA . GLU A 1 279 ? -10.563 -3.083 44.323 1.00 86.69 279 GLU A CA 1
ATOM 2206 C C . GLU A 1 279 ? -10.851 -1.625 43.951 1.00 86.69 279 GLU A C 1
ATOM 2208 O O . GLU A 1 279 ? -9.930 -0.807 43.931 1.00 86.69 279 GLU A O 1
ATOM 2213 N N . ILE A 1 280 ? -12.125 -1.282 43.730 1.00 88.56 280 ILE A N 1
ATOM 2214 C CA . ILE A 1 280 ? -12.530 0.095 43.424 1.00 88.56 280 ILE A CA 1
ATOM 2215 C C . ILE A 1 280 ? -12.267 1.002 44.624 1.00 88.56 280 ILE A C 1
ATOM 2217 O O . ILE A 1 280 ? -11.619 2.024 44.455 1.00 88.56 280 ILE A O 1
ATOM 2221 N N . THR A 1 281 ? -12.695 0.635 45.833 1.00 88.25 281 THR A N 1
ATOM 2222 C CA . THR A 1 281 ? -12.527 1.482 47.034 1.00 88.25 281 THR A CA 1
ATOM 2223 C C . THR A 1 281 ? -11.070 1.669 47.458 1.00 88.25 281 THR A C 1
ATOM 2225 O O . THR A 1 281 ? -10.730 2.702 48.034 1.00 88.25 281 THR A O 1
ATOM 2228 N N . LYS A 1 282 ? -10.179 0.718 47.141 1.00 89.69 282 LYS A N 1
ATOM 2229 C CA . LYS A 1 282 ? -8.729 0.885 47.341 1.00 89.69 282 LYS A CA 1
ATOM 2230 C C . LYS A 1 282 ? -8.143 2.000 46.478 1.00 89.69 282 LYS A C 1
ATOM 2232 O O . LYS A 1 282 ? -7.191 2.650 46.910 1.00 89.69 282 LYS A O 1
ATOM 2237 N N . LYS A 1 283 ? -8.672 2.201 45.266 1.00 90.19 283 LYS A N 1
ATOM 2238 C CA . LYS A 1 283 ? -8.132 3.168 44.301 1.00 90.19 283 LYS A CA 1
ATOM 2239 C C . LYS A 1 283 ? -8.922 4.473 44.254 1.00 90.19 283 LYS A C 1
ATOM 2241 O O . LYS A 1 283 ? -8.317 5.538 44.267 1.00 90.19 283 LYS A O 1
ATOM 2246 N N . VAL A 1 284 ? -10.246 4.370 44.232 1.00 91.56 284 VAL A N 1
ATOM 2247 C CA . VAL A 1 284 ? -11.216 5.462 44.173 1.00 91.56 284 VAL A CA 1
ATOM 2248 C C . VAL A 1 284 ? -11.790 5.687 45.567 1.00 91.56 284 VAL A C 1
ATOM 2250 O O . VAL A 1 284 ? -12.579 4.883 46.065 1.00 91.56 284 VAL A O 1
ATOM 2253 N N . LYS A 1 285 ? -11.399 6.789 46.212 1.00 86.31 285 LYS A N 1
ATOM 2254 C CA . LYS A 1 285 ? -11.842 7.084 47.590 1.00 86.31 285 LYS A CA 1
ATOM 2255 C C . LYS A 1 285 ? -13.262 7.642 47.671 1.00 86.31 285 LYS A C 1
ATOM 2257 O O . LYS A 1 285 ? -13.903 7.530 48.712 1.00 86.31 285 LYS A O 1
ATOM 2262 N N . ASP A 1 286 ? -13.737 8.283 46.607 1.00 85.69 286 ASP A N 1
ATOM 2263 C CA . ASP A 1 286 ? -15.056 8.914 46.593 1.00 85.69 286 ASP A CA 1
ATOM 2264 C C . ASP A 1 286 ? -16.150 7.878 46.272 1.00 85.69 286 ASP A C 1
ATOM 2266 O O . ASP A 1 286 ? -16.100 7.247 45.211 1.00 85.69 286 ASP A O 1
ATOM 2270 N N . PRO A 1 287 ? -17.165 7.705 47.137 1.00 82.94 287 PRO A N 1
ATOM 2271 C CA . PRO A 1 287 ? -18.206 6.701 46.935 1.00 82.94 287 PRO A CA 1
ATOM 2272 C C . PRO A 1 287 ? -19.126 7.014 45.749 1.00 82.94 287 PRO A C 1
ATOM 2274 O O . PRO A 1 287 ? -19.836 6.119 45.292 1.00 82.94 287 PRO A O 1
ATOM 2277 N N . ALA A 1 288 ? -19.096 8.239 45.206 1.00 84.50 288 ALA A N 1
ATOM 2278 C CA . ALA A 1 288 ? -19.961 8.632 44.098 1.00 84.50 288 ALA A CA 1
ATOM 2279 C C . ALA A 1 288 ? -19.785 7.752 42.850 1.00 84.50 288 ALA A C 1
ATOM 2281 O O . ALA A 1 288 ? -20.714 7.677 42.052 1.00 84.50 288 ALA A O 1
ATOM 2282 N N . ILE A 1 289 ? -18.652 7.054 42.680 1.00 85.94 289 ILE A N 1
ATOM 2283 C CA . ILE A 1 289 ? -18.436 6.112 41.564 1.00 85.94 289 ILE A CA 1
ATOM 2284 C C . ILE A 1 289 ? -19.530 5.037 41.478 1.00 85.94 289 ILE A C 1
ATOM 2286 O O . ILE A 1 289 ? -19.919 4.640 40.380 1.00 85.94 289 ILE A O 1
ATOM 2290 N N . PHE A 1 290 ? -20.083 4.616 42.619 1.00 82.94 290 PHE A N 1
ATOM 2291 C CA . PHE A 1 290 ? -21.159 3.625 42.670 1.00 82.94 290 PHE A CA 1
ATOM 2292 C C . PHE A 1 290 ? -22.534 4.210 42.307 1.00 82.94 290 PHE A C 1
ATOM 2294 O O . PHE A 1 290 ? -23.413 3.465 41.884 1.00 82.94 290 PHE A O 1
ATOM 2301 N N . ASP A 1 291 ? -22.699 5.532 42.398 1.00 77.56 291 ASP A N 1
ATOM 2302 C CA . ASP A 1 291 ? -23.966 6.233 42.156 1.00 77.56 291 ASP A CA 1
ATOM 2303 C C . ASP A 1 291 ? -24.048 6.870 40.753 1.00 77.56 291 ASP A C 1
ATOM 2305 O O . ASP A 1 291 ? -25.107 7.341 40.339 1.00 77.56 291 ASP A O 1
ATOM 2309 N N . MET A 1 292 ? -22.948 6.882 39.987 1.00 76.81 292 MET A N 1
ATOM 2310 C CA . MET A 1 292 ? -22.881 7.471 38.636 1.00 76.81 292 MET A CA 1
ATOM 2311 C C . MET A 1 292 ? -23.607 6.656 37.556 1.00 76.81 292 MET A C 1
ATOM 2313 O O . MET A 1 292 ? -23.716 7.115 36.424 1.00 76.81 292 MET A O 1
ATOM 2317 N N . GLY A 1 293 ? -24.062 5.437 37.860 1.00 73.25 293 GLY A N 1
ATOM 2318 C CA . GLY A 1 293 ? -24.734 4.561 36.892 1.00 73.25 293 GLY A CA 1
ATOM 2319 C C . GLY A 1 293 ? -23.818 3.970 35.812 1.00 73.25 293 GLY A C 1
ATOM 2320 O O . GLY A 1 293 ? -24.313 3.310 34.909 1.00 73.25 293 GLY A O 1
ATOM 2321 N N . ILE A 1 294 ? -22.502 4.190 35.909 1.00 77.94 294 ILE A N 1
ATOM 2322 C CA . ILE A 1 294 ? -21.466 3.619 35.031 1.00 77.94 294 ILE A CA 1
ATOM 2323 C C . ILE A 1 294 ? -21.243 2.131 35.348 1.00 77.94 294 ILE A C 1
ATOM 2325 O O . ILE A 1 294 ? -20.951 1.332 34.458 1.00 77.94 294 ILE A O 1
ATOM 2329 N N . LEU A 1 295 ? -21.401 1.771 36.624 1.00 78.69 295 LEU A N 1
ATOM 2330 C CA . LEU A 1 295 ? -21.241 0.418 37.133 1.00 78.69 295 LEU A CA 1
ATOM 2331 C C . LEU A 1 295 ? -22.605 -0.240 37.325 1.00 78.69 295 LEU A C 1
ATOM 2333 O O . LEU A 1 295 ? -23.503 0.314 37.960 1.00 78.69 295 LEU A O 1
ATOM 2337 N N . ILE A 1 296 ? -22.730 -1.455 36.814 1.00 69.69 296 ILE A N 1
ATOM 2338 C CA . ILE A 1 296 ? -23.852 -2.349 37.048 1.00 69.69 296 ILE A CA 1
ATOM 2339 C C . ILE A 1 296 ? -23.397 -3.370 38.087 1.00 69.69 296 ILE A C 1
ATOM 2341 O O . ILE A 1 296 ? -22.374 -4.039 37.925 1.00 69.69 296 ILE A O 1
ATOM 2345 N N . ASN A 1 297 ? -24.157 -3.466 39.175 1.00 63.28 297 ASN A N 1
ATOM 2346 C CA . ASN A 1 297 ? -23.965 -4.505 40.175 1.00 63.28 297 ASN A CA 1
ATOM 2347 C C . ASN A 1 297 ? -24.502 -5.827 39.626 1.00 63.28 297 ASN A C 1
ATOM 2349 O O . ASN A 1 297 ? -25.627 -5.859 39.132 1.00 63.28 297 ASN A O 1
ATOM 2353 N N . THR A 1 298 ? -23.762 -6.919 39.795 1.00 54.91 298 THR A N 1
ATOM 2354 C CA . THR A 1 298 ? -24.247 -8.286 39.520 1.00 54.91 298 THR A CA 1
ATOM 2355 C C . THR A 1 298 ? -25.284 -8.761 40.546 1.00 54.91 298 THR A C 1
ATOM 2357 O O . THR A 1 298 ? -25.502 -9.947 40.705 1.00 54.91 298 THR A O 1
ATOM 2360 N N . HIS A 1 299 ? -25.872 -7.855 41.330 1.00 51.47 299 HIS A N 1
ATOM 2361 C CA . HIS A 1 299 ? -26.886 -8.153 42.336 1.00 51.47 299 HIS A CA 1
ATOM 2362 C C . HIS A 1 299 ? -27.881 -6.984 42.378 1.00 51.47 299 HIS A C 1
ATOM 2364 O O . HIS A 1 299 ? -27.712 -6.032 43.149 1.00 51.47 299 HIS A O 1
ATOM 2370 N N . THR A 1 300 ? -28.899 -7.005 41.518 1.00 40.91 300 THR A N 1
ATOM 2371 C CA . THR A 1 300 ? -30.032 -6.065 41.580 1.00 40.91 300 THR A CA 1
ATOM 2372 C C . THR A 1 300 ? -31.248 -6.757 42.182 1.00 40.91 300 THR A C 1
ATOM 2374 O O . THR A 1 300 ? -32.119 -7.236 41.461 1.00 40.91 300 THR A O 1
ATOM 2377 N N . SER A 1 301 ? -31.293 -6.791 43.515 1.00 37.69 301 SER A N 1
ATOM 2378 C CA . SER A 1 301 ? -32.385 -7.399 44.276 1.00 37.69 301 SER A CA 1
ATOM 2379 C C . SER A 1 301 ? -33.724 -6.684 44.059 1.00 37.69 301 SER A C 1
ATOM 2381 O O . SER A 1 301 ? -33.787 -5.451 44.037 1.00 37.69 301 SER A O 1
ATOM 2383 N N . LEU A 1 302 ? -34.797 -7.469 43.922 1.00 37.78 302 LEU A N 1
ATOM 2384 C CA . LEU A 1 302 ? -36.192 -7.003 43.884 1.00 37.78 302 LEU A CA 1
ATOM 2385 C C . LEU A 1 302 ? -36.937 -7.238 45.214 1.00 37.78 302 LEU A C 1
ATOM 2387 O O . LEU A 1 302 ? -38.092 -6.828 45.344 1.00 37.78 302 LEU A O 1
ATOM 2391 N N . THR A 1 303 ? -36.304 -7.853 46.217 1.00 37.53 303 THR A N 1
ATOM 2392 C CA . THR A 1 303 ? -36.936 -8.188 47.500 1.00 37.53 303 THR A CA 1
ATOM 2393 C C . THR A 1 303 ? -36.524 -7.229 48.624 1.00 37.53 303 THR A C 1
ATOM 2395 O O . THR A 1 303 ? -35.413 -6.704 48.706 1.00 37.53 303 THR A O 1
ATOM 2398 N N . ARG A 1 304 ? -37.489 -6.924 49.504 1.00 35.72 304 ARG A N 1
ATOM 2399 C CA . ARG A 1 304 ? -37.340 -5.996 50.634 1.00 35.72 304 ARG A CA 1
ATOM 2400 C C . ARG A 1 304 ? -36.463 -6.611 51.733 1.00 35.72 304 ARG A C 1
ATOM 2402 O O . ARG A 1 304 ? -37.015 -7.029 52.740 1.00 35.72 304 ARG A O 1
ATOM 2409 N N . GLN A 1 305 ? -35.135 -6.603 51.610 1.00 34.06 305 GLN A N 1
ATOM 2410 C CA . GLN A 1 305 ? -34.233 -6.442 52.765 1.00 34.06 305 GLN A CA 1
ATOM 2411 C C . GLN A 1 305 ? -32.761 -6.270 52.373 1.00 34.06 305 GLN A C 1
ATOM 2413 O O . GLN A 1 305 ? -32.214 -6.938 51.504 1.00 34.06 305 GLN A O 1
ATOM 2418 N N . ARG A 1 306 ? -32.114 -5.337 53.080 1.00 41.56 306 ARG A N 1
ATOM 2419 C CA . ARG A 1 306 ? -30.693 -4.994 52.994 1.00 41.56 306 ARG A CA 1
ATOM 2420 C C . ARG A 1 306 ? -29.826 -6.181 53.427 1.00 41.56 306 ARG A C 1
ATOM 2422 O O . ARG A 1 306 ? -29.727 -6.438 54.622 1.00 41.56 306 ARG A O 1
ATOM 2429 N N . ILE A 1 307 ? -29.107 -6.812 52.501 1.00 40.03 307 ILE A N 1
ATOM 2430 C CA . ILE A 1 307 ? -27.900 -7.580 52.841 1.00 40.03 307 ILE A CA 1
ATOM 2431 C C . ILE A 1 307 ? -26.741 -7.061 51.989 1.00 40.03 307 ILE A C 1
ATOM 2433 O O . ILE A 1 307 ? -26.646 -7.300 50.790 1.00 40.03 307 ILE A O 1
ATOM 2437 N N . GLN A 1 308 ? -25.857 -6.306 52.640 1.00 45.28 308 GLN A N 1
ATOM 2438 C CA . GLN A 1 308 ? -24.537 -5.955 52.129 1.00 45.28 308 GLN A CA 1
ATOM 2439 C C . GLN A 1 308 ? -23.612 -7.167 52.288 1.00 45.28 308 GLN A C 1
ATOM 2441 O O . GLN A 1 308 ? -23.371 -7.587 53.418 1.00 45.28 308 GLN A O 1
ATOM 2446 N N . LYS A 1 309 ? -23.067 -7.697 51.186 1.00 42.00 309 LYS A N 1
ATOM 2447 C CA . LYS A 1 309 ? -21.751 -8.367 51.132 1.00 42.00 309 LYS A CA 1
ATOM 2448 C C . LYS A 1 309 ? -21.216 -8.390 49.688 1.00 42.00 309 LYS A C 1
ATOM 2450 O O . LYS A 1 309 ? -21.992 -8.307 48.743 1.00 42.00 309 LYS A O 1
ATOM 2455 N N . ASN A 1 310 ? -19.887 -8.375 49.569 1.00 48.41 310 ASN A N 1
ATOM 2456 C CA . ASN A 1 310 ? -19.055 -7.978 48.420 1.00 48.41 310 ASN A CA 1
ATOM 2457 C C . ASN A 1 310 ? -19.475 -8.560 47.055 1.00 48.41 310 ASN A C 1
ATOM 2459 O O . ASN A 1 310 ? -19.172 -9.708 46.755 1.00 48.41 310 ASN A O 1
ATOM 2463 N N . GLY A 1 311 ? -20.127 -7.737 46.225 1.00 55.12 311 GLY A N 1
ATOM 2464 C CA . GLY A 1 311 ? -20.477 -8.061 44.837 1.00 55.12 311 GLY A CA 1
ATOM 2465 C C . GLY A 1 311 ? -19.416 -7.615 43.827 1.00 55.12 311 GLY A C 1
ATOM 2466 O O . GLY A 1 311 ? -18.689 -6.643 44.076 1.00 55.12 311 GLY A O 1
ATOM 2467 N N . CYS A 1 312 ? -19.359 -8.311 42.690 1.00 64.12 312 CYS A N 1
ATOM 2468 C CA . CYS A 1 312 ? -18.617 -7.891 41.504 1.00 64.12 312 CYS A CA 1
ATOM 2469 C C . CYS A 1 312 ? -19.406 -6.810 40.743 1.00 64.12 312 CYS A C 1
ATOM 2471 O O . CYS A 1 312 ? -20.635 -6.777 40.723 1.00 64.12 312 CYS A O 1
ATOM 2473 N N . LEU A 1 313 ? -18.686 -5.882 40.132 1.00 72.75 313 LEU A N 1
ATOM 2474 C CA . LEU A 1 313 ? -19.202 -4.727 39.414 1.00 72.75 313 LEU A CA 1
ATOM 2475 C C . LEU A 1 313 ? -18.680 -4.775 37.988 1.00 72.75 313 LEU A C 1
ATOM 2477 O O . LEU A 1 313 ? -17.515 -5.099 37.757 1.00 72.75 313 LEU A O 1
ATOM 2481 N N . LEU A 1 314 ? -19.541 -4.439 37.036 1.00 69.31 314 LEU A N 1
ATOM 2482 C CA . LEU A 1 314 ? -19.205 -4.404 35.618 1.00 69.31 314 LEU A CA 1
ATOM 2483 C C . LEU A 1 314 ? -19.621 -3.098 34.986 1.00 69.31 314 LEU A C 1
ATOM 2485 O O . LEU A 1 314 ? -20.513 -2.410 35.471 1.00 69.31 314 LEU A O 1
ATOM 2489 N N . LEU A 1 315 ? -18.993 -2.787 33.864 1.00 75.31 315 LEU A N 1
ATOM 2490 C CA . LEU A 1 315 ? -19.404 -1.672 33.033 1.00 75.31 315 LEU A CA 1
ATOM 2491 C C . LEU A 1 315 ? -20.594 -2.062 32.153 1.00 75.31 315 LEU A C 1
ATOM 2493 O O . LEU A 1 315 ? -20.818 -3.234 31.847 1.00 75.31 315 LEU A O 1
ATOM 2497 N N . ILE A 1 316 ? -21.356 -1.051 31.737 1.00 70.25 316 ILE A N 1
ATOM 2498 C CA . ILE A 1 316 ? -22.540 -1.194 30.874 1.00 70.25 316 ILE A CA 1
ATOM 2499 C C . ILE A 1 316 ? -22.199 -1.912 29.559 1.00 70.25 316 ILE A C 1
ATOM 2501 O O . ILE A 1 316 ? -22.997 -2.698 29.045 1.00 70.25 316 ILE A O 1
ATOM 2505 N N . HIS A 1 317 ? -21.013 -1.633 29.020 1.00 70.62 317 HIS A N 1
ATOM 2506 C CA . HIS A 1 317 ? -20.467 -2.246 27.817 1.00 70.62 317 HIS A CA 1
ATOM 2507 C C . HIS A 1 317 ? -18.940 -2.331 27.932 1.00 70.62 317 HIS A C 1
ATOM 2509 O O . HIS A 1 317 ? -18.327 -1.463 28.555 1.00 70.62 317 HIS A O 1
ATOM 2515 N N . ASN A 1 318 ? -18.329 -3.350 27.321 1.00 71.31 318 ASN A N 1
ATOM 2516 C CA . ASN A 1 318 ? -16.888 -3.587 27.447 1.00 71.31 318 ASN A CA 1
ATOM 2517 C C . ASN A 1 318 ? -16.060 -2.406 26.936 1.00 71.31 318 ASN A C 1
ATOM 2519 O O . ASN A 1 318 ? -15.121 -2.047 27.625 1.00 71.31 318 ASN A O 1
ATOM 2523 N N . SER A 1 319 ? -16.497 -1.729 25.862 1.00 76.56 319 SER A N 1
ATOM 2524 C CA . SER A 1 319 ? -15.828 -0.536 25.301 1.00 76.56 319 SER A CA 1
ATOM 2525 C C . SER A 1 319 ? -15.577 0.597 26.304 1.00 76.56 319 SER A C 1
ATOM 2527 O O . SER A 1 319 ? -14.739 1.465 26.064 1.00 76.56 319 SER A O 1
ATOM 2529 N N . PHE A 1 320 ? -16.303 0.634 27.429 1.00 84.69 320 PHE A N 1
ATOM 2530 C CA . PHE A 1 320 ? -16.038 1.609 28.485 1.00 84.69 320 PHE A CA 1
ATOM 2531 C C . PHE A 1 320 ? -14.735 1.317 29.240 1.00 84.69 320 PHE A C 1
ATOM 2533 O O . PHE A 1 320 ? -14.161 2.248 29.795 1.00 84.69 320 PHE A O 1
ATOM 2540 N N . ILE A 1 321 ? -14.247 0.071 29.254 1.00 87.31 321 ILE A N 1
ATOM 2541 C CA . ILE A 1 321 ? -12.938 -0.272 29.824 1.00 87.31 321 ILE A CA 1
ATOM 2542 C C . ILE A 1 321 ? -11.854 0.439 29.016 1.00 87.31 321 ILE A C 1
ATOM 2544 O O . ILE A 1 321 ? -11.058 1.176 29.595 1.00 87.31 321 ILE A O 1
ATOM 2548 N N . GLU A 1 322 ? -11.860 0.278 27.691 1.00 89.56 322 GLU A N 1
ATOM 2549 C CA . GLU A 1 322 ? -10.941 0.962 26.779 1.00 89.56 322 GLU A CA 1
ATOM 2550 C C . GLU A 1 322 ? -11.075 2.483 26.914 1.00 89.56 322 GLU A C 1
ATOM 2552 O O . GLU A 1 322 ? -10.071 3.181 27.037 1.00 89.56 322 GLU A O 1
ATOM 2557 N N . TYR A 1 323 ? -12.300 3.013 26.983 1.00 92.88 323 TYR A N 1
ATOM 2558 C CA . TYR A 1 323 ? -12.519 4.452 27.148 1.00 92.88 323 TYR A CA 1
ATOM 2559 C C . TYR A 1 323 ? -11.938 4.997 28.464 1.00 92.88 323 TYR A C 1
ATOM 2561 O O . TYR A 1 323 ? -11.231 6.004 28.451 1.00 92.88 323 TYR A O 1
ATOM 2569 N N . PHE A 1 324 ? -12.198 4.357 29.610 1.00 94.81 324 PHE A N 1
ATOM 2570 C CA . PHE A 1 324 ? -11.669 4.828 30.896 1.00 94.81 324 PHE A CA 1
ATOM 2571 C C . PHE A 1 324 ? -10.162 4.599 31.021 1.00 94.81 324 PHE A C 1
ATOM 2573 O O . PHE A 1 324 ? -9.473 5.429 31.616 1.00 94.81 324 PHE A O 1
ATOM 2580 N N . ALA A 1 325 ? -9.628 3.533 30.423 1.00 94.00 325 ALA A N 1
ATOM 2581 C CA . ALA A 1 325 ? -8.188 3.339 30.307 1.00 94.00 325 ALA A CA 1
ATOM 2582 C C . ALA A 1 325 ? -7.539 4.487 29.513 1.00 94.00 325 ALA A C 1
ATOM 2584 O O . ALA A 1 325 ? -6.597 5.109 30.004 1.00 94.00 325 ALA A O 1
ATOM 2585 N N . ALA A 1 326 ? -8.095 4.855 28.353 1.00 95.38 326 ALA A N 1
ATOM 2586 C CA . ALA A 1 326 ? -7.657 6.024 27.586 1.00 95.38 326 ALA A CA 1
ATOM 2587 C C . ALA A 1 326 ? -7.793 7.329 28.389 1.00 95.38 326 ALA A C 1
ATOM 2589 O O . ALA A 1 326 ? -6.899 8.177 28.353 1.00 95.38 326 ALA A O 1
ATOM 2590 N N . TYR A 1 327 ? -8.870 7.471 29.170 1.00 95.06 327 TYR A N 1
ATOM 2591 C CA . TYR A 1 327 ? -9.080 8.615 30.059 1.00 95.06 327 TYR A CA 1
ATOM 2592 C C . TYR A 1 327 ? -7.943 8.767 31.071 1.00 95.06 327 TYR A C 1
ATOM 2594 O O . TYR A 1 327 ? -7.468 9.879 31.284 1.00 95.06 327 TYR A O 1
ATOM 2602 N N . TYR A 1 328 ? -7.460 7.662 31.647 1.00 95.88 328 TYR A N 1
ATOM 2603 C CA . TYR A 1 328 ? -6.286 7.666 32.518 1.00 95.88 328 TYR A CA 1
ATOM 2604 C C . TYR A 1 328 ? -4.990 7.989 31.768 1.00 95.88 328 TYR A C 1
ATOM 2606 O O . TYR A 1 328 ? -4.231 8.841 32.234 1.00 95.88 328 TYR A O 1
ATOM 2614 N N . LEU A 1 329 ? -4.748 7.363 30.610 1.00 94.62 329 LEU A N 1
ATOM 2615 C CA . LEU A 1 329 ? -3.537 7.597 29.811 1.00 94.62 329 LEU A CA 1
ATOM 2616 C C . LEU A 1 329 ? -3.390 9.075 29.417 1.00 94.62 329 LEU A C 1
ATOM 2618 O O . LEU A 1 329 ? -2.296 9.629 29.488 1.00 94.62 329 LEU A O 1
ATOM 2622 N N . ARG A 1 330 ? -4.505 9.759 29.133 1.00 94.50 330 ARG A N 1
ATOM 2623 C CA . ARG A 1 330 ? -4.532 11.213 28.911 1.00 94.50 330 ARG A CA 1
ATOM 2624 C C . ARG A 1 330 ? -3.963 12.030 30.080 1.00 94.50 330 ARG A C 1
ATOM 2626 O O . ARG A 1 330 ? -3.379 13.080 29.834 1.00 94.50 330 ARG A O 1
ATOM 2633 N N . TYR A 1 331 ? -4.113 11.598 31.335 1.00 91.50 331 TYR A N 1
ATOM 2634 C CA . TYR A 1 331 ? -3.573 12.343 32.488 1.00 91.50 331 TYR A CA 1
ATOM 2635 C C . TYR A 1 331 ? -2.076 12.197 32.688 1.00 91.50 331 TYR A C 1
ATOM 2637 O O . TYR A 1 331 ? -1.497 13.010 33.406 1.00 91.50 331 TYR A O 1
ATOM 2645 N N . ILE A 1 332 ? -1.476 11.143 32.145 1.00 93.38 332 ILE A N 1
ATOM 2646 C CA . ILE A 1 332 ? -0.042 10.882 32.283 1.00 93.38 332 ILE A CA 1
ATOM 2647 C C . ILE A 1 332 ? 0.721 11.274 31.018 1.00 93.38 332 ILE A C 1
ATOM 2649 O O . ILE A 1 332 ? 1.872 10.898 30.873 1.00 93.38 332 ILE A O 1
ATOM 2653 N N . ILE A 1 333 ? 0.103 12.044 30.114 1.00 91.81 333 ILE A N 1
ATOM 2654 C CA . ILE A 1 333 ? 0.735 12.448 28.854 1.00 91.81 333 ILE A CA 1
ATOM 2655 C C . ILE A 1 333 ? 2.027 13.249 29.046 1.00 91.81 333 ILE A C 1
ATOM 2657 O O . ILE A 1 333 ? 2.927 13.157 28.220 1.00 91.81 333 ILE A O 1
ATOM 2661 N N . ASP A 1 334 ? 2.136 14.008 30.139 1.00 90.25 334 ASP A N 1
ATOM 2662 C CA . ASP A 1 334 ? 3.342 14.784 30.447 1.00 90.25 334 ASP A CA 1
ATOM 2663 C C . ASP A 1 334 ? 4.463 13.909 31.070 1.00 90.25 334 ASP A C 1
ATOM 2665 O O . ASP A 1 334 ? 5.594 14.368 31.215 1.00 90.25 334 ASP A O 1
ATOM 2669 N N . ASP A 1 335 ? 4.172 12.648 31.419 1.00 91.94 335 ASP A N 1
ATOM 2670 C CA . ASP A 1 335 ? 5.111 11.638 31.933 1.00 91.94 335 ASP A CA 1
ATOM 2671 C C . ASP A 1 335 ? 5.327 10.554 30.859 1.00 91.94 335 ASP A C 1
ATOM 2673 O O . ASP A 1 335 ? 4.734 9.471 30.893 1.00 91.94 335 ASP A O 1
ATOM 2677 N N . LEU A 1 336 ? 6.141 10.895 29.852 1.00 85.75 336 LEU A N 1
ATOM 2678 C CA . LEU A 1 336 ? 6.331 10.085 28.642 1.00 85.75 336 LEU A CA 1
ATOM 2679 C C . LEU A 1 336 ? 6.850 8.677 28.935 1.00 85.75 336 LEU A C 1
ATOM 2681 O O . LEU A 1 336 ? 6.378 7.726 28.324 1.00 85.75 336 LEU A O 1
ATOM 2685 N N . GLU A 1 337 ? 7.767 8.531 29.893 1.00 86.94 337 GLU A N 1
ATOM 2686 C CA . GLU A 1 337 ? 8.323 7.227 30.263 1.00 86.94 337 GLU A CA 1
ATOM 2687 C C . GLU A 1 337 ? 7.222 6.310 30.814 1.00 86.94 337 GLU A C 1
ATOM 2689 O O . GLU A 1 337 ? 7.077 5.157 30.400 1.00 86.94 337 GLU A O 1
ATOM 2694 N N . ARG A 1 338 ? 6.375 6.838 31.705 1.00 89.38 338 ARG A N 1
ATOM 2695 C CA . ARG A 1 338 ? 5.247 6.084 32.259 1.00 89.38 338 ARG A CA 1
ATOM 2696 C C . ARG A 1 338 ? 4.179 5.791 31.211 1.00 89.38 338 ARG A C 1
ATOM 2698 O O . ARG A 1 338 ? 3.565 4.719 31.255 1.00 89.38 338 ARG A O 1
ATOM 2705 N N . LEU A 1 339 ? 3.911 6.734 30.312 1.00 88.50 339 LEU A N 1
ATOM 2706 C CA . LEU A 1 339 ? 2.970 6.554 29.211 1.00 88.50 339 LEU A CA 1
ATOM 2707 C C . LEU A 1 339 ? 3.438 5.427 28.286 1.00 88.50 339 LEU A C 1
ATOM 2709 O O . LEU A 1 339 ? 2.678 4.488 28.049 1.00 88.50 339 LEU A O 1
ATOM 2713 N N . GLU A 1 340 ? 4.689 5.487 27.832 1.00 85.94 340 GLU A N 1
ATOM 2714 C CA . GLU A 1 340 ? 5.306 4.490 26.959 1.00 85.94 340 GLU A CA 1
ATOM 2715 C C . GLU A 1 340 ? 5.302 3.106 27.615 1.00 85.94 340 GLU A C 1
ATOM 2717 O O . GLU A 1 340 ? 4.819 2.148 27.016 1.00 85.94 340 GLU A O 1
ATOM 2722 N N . GLN A 1 341 ? 5.706 2.995 28.884 1.00 86.69 341 GLN A N 1
ATOM 2723 C CA . GLN A 1 341 ? 5.643 1.730 29.628 1.00 86.69 341 GLN A CA 1
ATOM 2724 C C . GLN A 1 341 ? 4.224 1.148 29.684 1.00 86.69 341 GLN A C 1
ATOM 2726 O O . GLN A 1 341 ? 4.041 -0.063 29.543 1.00 86.69 341 GLN A O 1
ATOM 2731 N N . ASN A 1 342 ? 3.200 1.987 29.886 1.00 87.19 342 ASN A N 1
ATOM 2732 C CA . ASN A 1 342 ? 1.817 1.513 29.909 1.00 87.19 342 ASN A CA 1
ATOM 2733 C C . ASN A 1 342 ? 1.337 1.071 28.526 1.00 87.19 342 ASN A C 1
ATOM 2735 O O . ASN A 1 342 ? 0.711 0.017 28.444 1.00 87.19 342 ASN A O 1
ATOM 2739 N N . LEU A 1 343 ? 1.659 1.819 27.471 1.00 86.00 343 LEU A N 1
ATOM 2740 C CA . LEU A 1 343 ? 1.322 1.460 26.093 1.00 86.00 343 LEU A CA 1
ATOM 2741 C C . LEU A 1 343 ? 2.021 0.161 25.666 1.00 86.00 343 LEU A C 1
ATOM 2743 O O . LEU A 1 343 ? 1.352 -0.749 25.187 1.00 86.00 343 LEU A O 1
ATOM 2747 N N . LEU A 1 344 ? 3.326 0.024 25.919 1.00 82.94 344 LEU A N 1
ATOM 2748 C CA . LEU A 1 344 ? 4.090 -1.188 25.602 1.00 82.94 344 LEU A CA 1
ATOM 2749 C C . LEU A 1 344 ? 3.555 -2.412 26.349 1.00 82.94 344 LEU A C 1
ATOM 2751 O O . LEU A 1 344 ? 3.396 -3.476 25.765 1.00 82.94 344 LEU A O 1
ATOM 2755 N N . SER A 1 345 ? 3.199 -2.264 27.628 1.00 82.06 345 SER A N 1
ATOM 2756 C CA . SER A 1 345 ? 2.614 -3.369 28.403 1.00 82.06 345 SER A CA 1
ATOM 2757 C C . SER A 1 345 ? 1.209 -3.789 27.953 1.00 82.06 345 SER A C 1
ATOM 2759 O O . SER A 1 345 ? 0.680 -4.771 28.464 1.00 82.06 345 SER A O 1
ATOM 2761 N N . LEU A 1 346 ? 0.580 -3.031 27.051 1.00 80.25 346 LEU A N 1
ATOM 2762 C CA . LEU A 1 346 ? -0.709 -3.364 26.450 1.00 80.25 346 LEU A CA 1
ATOM 2763 C C . LEU A 1 346 ? -0.555 -4.039 25.080 1.00 80.25 346 LEU A C 1
ATOM 2765 O O . LEU A 1 346 ? -1.573 -4.440 24.530 1.00 80.25 346 LEU A O 1
ATOM 2769 N N . LEU A 1 347 ? 0.666 -4.202 24.547 1.00 69.44 347 LEU A N 1
ATOM 2770 C CA . LEU A 1 347 ? 0.916 -4.884 23.266 1.00 69.44 347 LEU A CA 1
ATOM 2771 C C . LEU A 1 347 ? 0.421 -6.338 23.252 1.00 69.44 347 LEU A C 1
ATOM 2773 O O . LEU A 1 347 ? -0.006 -6.819 22.208 1.00 69.44 347 LEU A O 1
ATOM 2777 N N . ASP A 1 348 ? 0.434 -7.006 24.409 1.00 67.00 348 ASP A N 1
ATOM 2778 C CA . ASP A 1 348 ? -0.043 -8.387 24.557 1.00 67.00 348 ASP A CA 1
ATOM 2779 C C . ASP A 1 348 ? -1.581 -8.496 24.617 1.00 67.00 348 ASP A C 1
ATOM 2781 O O . ASP A 1 348 ? -2.127 -9.599 24.581 1.00 67.00 348 ASP A O 1
ATOM 2785 N N . ALA A 1 349 ? -2.300 -7.372 24.723 1.00 67.75 349 ALA A N 1
ATOM 2786 C CA . ALA A 1 349 ? -3.759 -7.368 24.746 1.00 67.75 349 ALA A CA 1
ATOM 2787 C C . ALA A 1 349 ? -4.354 -7.595 23.343 1.00 67.75 349 ALA A C 1
ATOM 2789 O O . ALA A 1 349 ? -3.699 -7.439 22.311 1.00 67.75 349 ALA A O 1
ATOM 2790 N N . LYS A 1 350 ? -5.651 -7.919 23.278 1.00 66.81 350 LYS A N 1
ATOM 2791 C CA . LYS A 1 350 ? -6.362 -8.082 21.998 1.00 66.81 350 LYS A CA 1
ATOM 2792 C C . LYS A 1 350 ? -6.248 -6.827 21.131 1.00 66.81 350 LYS A C 1
ATOM 2794 O O . LYS A 1 350 ? -6.645 -5.741 21.552 1.00 66.81 350 LYS A O 1
ATOM 2799 N N . ARG A 1 351 ? -5.810 -7.006 19.880 1.00 67.31 351 ARG A N 1
ATOM 2800 C CA . ARG A 1 351 ? -5.640 -5.936 18.878 1.00 67.31 351 ARG A CA 1
ATOM 2801 C C . ARG A 1 351 ? -6.854 -5.009 18.771 1.00 67.31 351 ARG A C 1
ATOM 2803 O O . ARG A 1 351 ? -6.693 -3.797 18.792 1.00 67.31 351 ARG A O 1
ATOM 2810 N N . GLU A 1 352 ? -8.061 -5.571 18.728 1.00 65.69 352 GLU A N 1
ATOM 2811 C CA . GLU A 1 352 ? -9.316 -4.808 18.648 1.00 65.69 352 GLU A CA 1
ATOM 2812 C C . GLU A 1 352 ? -9.495 -3.843 19.837 1.00 65.69 352 GLU A C 1
ATOM 2814 O O . GLU A 1 352 ? -9.924 -2.702 19.658 1.00 65.69 352 GLU A O 1
ATOM 2819 N N . SER A 1 353 ? -9.120 -4.271 21.048 1.00 72.12 353 SER A N 1
ATOM 2820 C CA . SER A 1 353 ? -9.154 -3.432 22.251 1.00 72.12 353 SER A CA 1
ATOM 2821 C C . SER A 1 353 ? -8.071 -2.353 22.223 1.00 72.12 353 SER A C 1
ATOM 2823 O O . SER A 1 353 ? -8.331 -1.230 22.649 1.00 72.12 353 SER A O 1
ATOM 2825 N N . ILE A 1 354 ? -6.879 -2.649 21.689 1.00 81.56 354 ILE A N 1
ATOM 2826 C CA . ILE A 1 354 ? -5.801 -1.657 21.531 1.00 81.56 354 ILE A CA 1
ATOM 2827 C C . ILE A 1 354 ? -6.206 -0.584 20.518 1.00 81.56 354 ILE A C 1
ATOM 2829 O O . ILE A 1 354 ? -6.080 0.604 20.800 1.00 81.56 354 ILE A O 1
ATOM 2833 N N . GLU A 1 355 ? -6.738 -0.970 19.359 1.00 81.88 355 GLU A N 1
ATOM 2834 C CA . GLU A 1 355 ? -7.181 -0.018 18.335 1.00 81.88 355 GLU A CA 1
ATOM 2835 C C . GLU A 1 355 ? -8.283 0.904 18.871 1.00 81.88 355 GLU A C 1
ATOM 2837 O O . GLU A 1 355 ? -8.244 2.116 18.655 1.00 81.88 355 GLU A O 1
ATOM 2842 N N . LEU A 1 356 ? -9.240 0.354 19.624 1.00 83.31 356 LEU A N 1
ATOM 2843 C CA . LEU A 1 356 ? -10.308 1.135 20.240 1.00 83.31 356 LEU A CA 1
ATOM 2844 C C . LEU A 1 356 ? -9.791 2.054 21.364 1.00 83.31 356 LEU A C 1
ATOM 2846 O O . LEU A 1 356 ? -10.182 3.220 21.427 1.00 83.31 356 LEU A O 1
ATOM 2850 N N . LEU A 1 357 ? -8.877 1.565 22.209 1.00 90.69 357 LEU A N 1
ATOM 2851 C CA . LEU A 1 357 ? -8.175 2.357 23.225 1.00 90.69 357 LEU A CA 1
ATOM 2852 C C . LEU A 1 357 ? -7.428 3.537 22.593 1.00 90.69 357 LEU A C 1
ATOM 2854 O O . LEU A 1 357 ? -7.548 4.662 23.075 1.00 90.69 357 LEU A O 1
ATOM 2858 N N . LEU A 1 358 ? -6.667 3.291 21.524 1.00 91.06 358 LEU A N 1
ATOM 2859 C CA . LEU A 1 358 ? -5.912 4.325 20.821 1.00 91.06 358 LEU A CA 1
ATOM 2860 C C . LEU A 1 358 ? -6.854 5.360 20.206 1.00 91.06 358 LEU A C 1
ATOM 2862 O O . LEU A 1 358 ? -6.624 6.551 20.398 1.00 91.06 358 LEU A O 1
ATOM 2866 N N . LYS A 1 359 ? -7.953 4.937 19.562 1.00 90.12 359 LYS A N 1
ATOM 2867 C CA . LYS A 1 359 ? -8.998 5.849 19.054 1.00 90.12 359 LYS A CA 1
ATOM 2868 C C . LYS A 1 359 ? -9.522 6.770 20.160 1.00 90.12 359 LYS A C 1
ATOM 2870 O O . LYS A 1 359 ? -9.534 7.987 19.979 1.00 90.12 359 LYS A O 1
ATOM 2875 N N . PHE A 1 360 ? -9.856 6.211 21.326 1.00 93.44 360 PHE A N 1
ATOM 2876 C CA . PHE A 1 360 ? -10.286 6.997 22.486 1.00 93.44 360 PHE A CA 1
ATOM 2877 C C . PHE A 1 360 ? -9.215 7.948 23.002 1.00 93.44 360 PHE A C 1
ATOM 2879 O O . PHE A 1 360 ? -9.507 9.110 23.280 1.00 93.44 360 PHE A O 1
ATOM 2886 N N . LEU A 1 361 ? -7.976 7.481 23.125 1.00 95.00 361 LEU A N 1
ATOM 2887 C CA . LEU A 1 361 ? -6.873 8.305 23.600 1.00 95.00 361 LEU A CA 1
ATOM 2888 C C . LEU A 1 361 ? -6.636 9.485 22.652 1.00 95.00 361 LEU A C 1
ATOM 2890 O O . LEU A 1 361 ? -6.545 10.619 23.113 1.00 95.00 361 LEU A O 1
ATOM 2894 N N . MET A 1 362 ? -6.632 9.238 21.341 1.00 94.38 362 MET A N 1
ATOM 2895 C CA . MET A 1 362 ? -6.491 10.271 20.316 1.00 94.38 362 MET A CA 1
ATOM 2896 C C . MET A 1 362 ? -7.592 11.327 20.432 1.00 94.38 362 MET A C 1
ATOM 2898 O O . MET A 1 362 ? -7.293 12.515 20.560 1.00 94.38 362 MET A O 1
ATOM 2902 N N . GLY A 1 363 ? -8.861 10.905 20.462 1.00 92.88 363 GLY A N 1
ATOM 2903 C CA . GLY A 1 363 ? -9.992 11.828 20.564 1.00 92.88 363 GLY A CA 1
ATOM 2904 C C . GLY A 1 363 ? -10.019 12.628 21.870 1.00 92.88 363 GLY A C 1
ATOM 2905 O O . GLY A 1 363 ? -10.393 13.799 21.869 1.00 92.88 363 GLY A O 1
ATOM 2906 N N . LEU A 1 364 ? -9.577 12.038 22.986 1.00 93.56 364 LEU A N 1
ATOM 2907 C CA . LEU A 1 364 ? -9.491 12.726 24.279 1.00 93.56 364 LEU A CA 1
ATOM 2908 C C . LEU A 1 364 ? -8.330 13.736 24.345 1.00 93.56 364 LEU A C 1
ATOM 2910 O O . LEU A 1 364 ? -8.396 14.696 25.121 1.00 93.56 364 LEU A O 1
ATOM 2914 N N . LEU A 1 365 ? -7.261 13.513 23.577 1.00 94.19 365 LEU A N 1
ATOM 2915 C CA . LEU A 1 365 ? -6.084 14.383 23.524 1.00 94.19 365 LEU A CA 1
ATOM 2916 C C . LEU A 1 365 ? -6.225 15.544 22.541 1.00 94.19 365 LEU A C 1
ATOM 2918 O O . LEU A 1 365 ? -5.662 16.612 22.798 1.00 94.19 365 LEU A O 1
ATOM 2922 N N . GLY A 1 366 ? -6.949 15.346 21.439 1.00 93.56 366 GLY A N 1
ATOM 2923 C CA . GLY A 1 366 ? -7.124 16.359 20.402 1.00 93.56 366 GLY A CA 1
ATOM 2924 C C . GLY A 1 366 ? -5.779 16.819 19.829 1.00 93.56 366 GLY A C 1
ATOM 2925 O O . GLY A 1 366 ? -4.980 16.024 19.334 1.00 93.56 366 GLY A O 1
ATOM 2926 N N . ASP A 1 367 ? -5.477 18.107 19.977 1.00 92.06 367 ASP A N 1
ATOM 2927 C CA . ASP A 1 367 ? -4.246 18.750 19.496 1.00 92.06 367 ASP A CA 1
ATOM 2928 C C . ASP A 1 367 ? -2.952 18.149 20.079 1.00 92.06 367 ASP A C 1
ATOM 2930 O O . ASP A 1 367 ? -1.882 18.279 19.481 1.00 92.06 367 ASP A O 1
ATOM 2934 N N . LYS A 1 368 ? -3.025 17.481 21.241 1.00 92.88 368 LYS A N 1
ATOM 2935 C CA . LYS A 1 368 ? -1.878 16.816 21.887 1.00 92.88 368 LYS A CA 1
ATOM 2936 C C . LYS A 1 368 ? -1.647 15.371 21.422 1.00 92.88 368 LYS A C 1
ATOM 2938 O O . LYS A 1 368 ? -0.730 14.725 21.918 1.00 92.88 368 LYS A O 1
ATOM 2943 N N . ALA A 1 369 ? -2.454 14.849 20.499 1.00 94.62 369 ALA A N 1
ATOM 2944 C CA . ALA A 1 369 ? -2.369 13.455 20.062 1.00 94.62 369 ALA A CA 1
ATOM 2945 C C . ALA A 1 369 ? -1.013 13.087 19.429 1.00 94.62 369 ALA A C 1
ATOM 2947 O O . ALA A 1 369 ? -0.565 11.954 19.592 1.00 94.62 369 ALA A O 1
ATOM 2948 N N . HIS A 1 370 ? -0.335 14.041 18.780 1.00 91.88 370 HIS A N 1
ATOM 2949 C CA . HIS A 1 370 ? 1.002 13.861 18.196 1.00 91.88 370 HIS A CA 1
ATOM 2950 C C . HIS A 1 370 ? 2.016 13.222 19.159 1.00 91.88 370 HIS A C 1
ATOM 2952 O O . HIS A 1 370 ? 2.783 12.366 18.743 1.00 91.88 370 HIS A O 1
ATOM 2958 N N . VAL A 1 371 ? 1.944 13.547 20.456 1.00 90.81 371 VAL A N 1
ATOM 2959 C CA . VAL A 1 371 ? 2.825 12.984 21.494 1.00 90.81 371 VAL A CA 1
ATOM 2960 C C . VAL A 1 371 ? 2.708 11.463 21.585 1.00 90.81 371 VAL A C 1
ATOM 2962 O O . VAL A 1 371 ? 3.699 10.776 21.799 1.00 90.81 371 VAL A O 1
ATOM 2965 N N . VAL A 1 372 ? 1.494 10.929 21.437 1.00 90.31 372 VAL A N 1
ATOM 2966 C CA . VAL A 1 372 ? 1.271 9.479 21.451 1.00 90.31 372 VAL A CA 1
ATOM 2967 C C . VAL A 1 372 ? 1.632 8.877 20.102 1.00 90.31 372 VAL A C 1
ATOM 2969 O O . VAL A 1 372 ? 2.211 7.801 20.074 1.00 90.31 372 VAL A O 1
ATOM 2972 N N . ILE A 1 373 ? 1.313 9.561 19.000 1.00 88.56 373 ILE A N 1
ATOM 2973 C CA . ILE A 1 373 ? 1.615 9.093 17.640 1.00 88.56 373 ILE A CA 1
ATOM 2974 C C . ILE A 1 373 ? 3.122 8.864 17.460 1.00 88.56 373 ILE A C 1
ATOM 2976 O O . ILE A 1 373 ? 3.509 7.837 16.910 1.00 88.56 373 ILE A O 1
ATOM 2980 N N . ASP A 1 374 ? 3.964 9.745 18.002 1.00 84.19 374 ASP A N 1
ATOM 2981 C CA . ASP A 1 374 ? 5.426 9.592 17.969 1.00 84.19 374 ASP A CA 1
ATOM 2982 C C . ASP A 1 374 ? 5.915 8.333 18.723 1.00 84.19 374 ASP A C 1
ATOM 2984 O O . ASP A 1 374 ? 6.996 7.818 18.447 1.00 84.19 374 ASP A O 1
ATOM 2988 N N . LEU A 1 375 ? 5.114 7.791 19.648 1.00 82.75 375 LEU A N 1
ATOM 2989 C CA . LEU A 1 375 ? 5.392 6.532 20.354 1.00 82.75 375 LEU A CA 1
ATOM 2990 C C . LEU A 1 375 ? 4.848 5.299 19.607 1.00 82.75 375 LEU A C 1
ATOM 2992 O O . LEU A 1 375 ? 5.167 4.166 19.972 1.00 82.75 375 LEU A O 1
ATOM 2996 N N . LEU A 1 376 ? 4.036 5.491 18.559 1.00 78.31 376 LEU A N 1
ATOM 2997 C CA . LEU A 1 376 ? 3.413 4.400 17.802 1.00 78.31 376 LEU A CA 1
ATOM 2998 C C . LEU A 1 376 ? 4.356 3.724 16.802 1.00 78.31 376 LEU A C 1
ATOM 3000 O O . LEU A 1 376 ? 3.964 2.715 16.230 1.00 78.31 376 LEU A O 1
ATOM 3004 N N . HIS A 1 377 ? 5.601 4.186 16.628 1.00 69.56 377 HIS A N 1
ATOM 3005 C CA . HIS A 1 377 ? 6.595 3.495 15.789 1.00 69.56 377 HIS A CA 1
ATOM 3006 C C . HIS A 1 377 ? 6.789 2.014 16.167 1.00 69.56 377 HIS A C 1
ATOM 3008 O O . HIS A 1 377 ? 7.151 1.203 15.320 1.00 69.56 377 HIS A O 1
ATOM 3014 N N . SER A 1 378 ? 6.545 1.665 17.432 1.00 64.25 378 SER A N 1
ATOM 3015 C CA . SER A 1 378 ? 6.645 0.298 17.956 1.00 64.25 378 SER A CA 1
ATOM 3016 C C . SER A 1 378 ? 5.384 -0.550 17.720 1.00 64.25 378 SER A C 1
ATOM 3018 O O . SER A 1 378 ? 5.386 -1.739 18.029 1.00 64.25 378 SER A O 1
ATOM 3020 N N . PHE A 1 379 ? 4.298 0.049 17.223 1.00 63.94 379 PHE A N 1
ATOM 3021 C CA . PHE A 1 379 ? 3.013 -0.602 16.989 1.00 63.94 379 PHE A CA 1
ATOM 3022 C C . PHE A 1 379 ? 2.843 -0.825 15.482 1.00 63.94 379 PHE A C 1
ATOM 3024 O O . PHE A 1 379 ? 2.710 0.130 14.722 1.00 63.94 379 PHE A O 1
ATOM 3031 N N . ASP A 1 380 ? 2.823 -2.086 15.046 1.00 68.38 380 ASP A N 1
ATOM 3032 C CA . ASP A 1 380 ? 2.569 -2.464 13.648 1.00 68.38 380 ASP A CA 1
ATOM 3033 C C . ASP A 1 380 ? 1.083 -2.249 13.285 1.00 68.38 380 ASP A C 1
ATOM 3035 O O . ASP A 1 380 ? 0.248 -3.166 13.299 1.00 68.38 380 ASP A O 1
ATOM 3039 N N . LEU A 1 381 ? 0.712 -0.981 13.074 1.00 74.31 381 LEU A N 1
ATOM 3040 C CA . LEU A 1 381 ? -0.657 -0.557 12.795 1.00 74.31 381 LEU A CA 1
ATOM 3041 C C . LEU A 1 381 ? -0.915 -0.466 11.282 1.00 74.31 381 LEU A C 1
ATOM 3043 O O . LEU A 1 381 ? -0.101 0.100 10.555 1.00 74.31 381 LEU A O 1
ATOM 3047 N N . PRO A 1 382 ? -2.079 -0.931 10.791 1.00 77.88 382 PRO A N 1
ATOM 3048 C CA . PRO A 1 382 ? -2.467 -0.745 9.399 1.00 77.88 382 PRO A CA 1
ATOM 3049 C C . PRO A 1 382 ? -2.666 0.741 9.086 1.00 77.88 382 PRO A C 1
ATOM 3051 O O . PRO A 1 382 ? -3.165 1.494 9.926 1.00 77.88 382 PRO A O 1
ATOM 3054 N N . GLU A 1 383 ? -2.394 1.146 7.844 1.00 79.44 383 GLU A N 1
ATOM 3055 C CA . GLU A 1 383 ? -2.573 2.530 7.369 1.00 79.44 383 GLU A CA 1
ATOM 3056 C C . GLU A 1 383 ? -3.983 3.075 7.644 1.00 79.44 383 GLU A C 1
ATOM 3058 O O . GLU A 1 383 ? -4.161 4.196 8.121 1.00 79.44 383 GLU A O 1
ATOM 3063 N N . MET A 1 384 ? -4.996 2.233 7.437 1.00 79.50 384 MET A N 1
ATOM 3064 C CA . MET A 1 384 ? -6.397 2.553 7.714 1.00 79.50 384 MET A CA 1
ATOM 3065 C C . MET A 1 384 ? -6.646 2.928 9.175 1.00 79.50 384 MET A C 1
ATOM 3067 O O . MET A 1 384 ? -7.425 3.838 9.466 1.00 79.50 384 MET A O 1
ATOM 3071 N N . THR A 1 385 ? -5.958 2.258 10.098 1.00 82.75 385 THR A N 1
ATOM 3072 C CA . THR A 1 385 ? -6.046 2.571 11.521 1.00 82.75 385 THR A CA 1
ATOM 3073 C C . THR A 1 385 ? -5.416 3.931 11.796 1.00 82.75 385 THR A C 1
ATOM 3075 O O . THR A 1 385 ? -6.007 4.716 12.528 1.00 82.75 385 THR A O 1
ATOM 3078 N N . LEU A 1 386 ? -4.289 4.272 11.164 1.00 87.94 386 LEU A N 1
ATOM 3079 C CA . LEU A 1 386 ? -3.665 5.593 11.309 1.00 87.94 386 LEU A CA 1
ATOM 3080 C C . LEU A 1 386 ? -4.590 6.725 10.830 1.00 87.94 386 LEU A C 1
ATOM 3082 O O . LEU A 1 386 ? -4.711 7.740 11.517 1.00 87.94 386 LEU A O 1
ATOM 3086 N N . PHE A 1 387 ? -5.308 6.551 9.715 1.00 88.31 387 PHE A N 1
ATOM 3087 C CA . PHE A 1 387 ? -6.297 7.543 9.266 1.00 88.31 387 PHE A CA 1
ATOM 3088 C C . PHE A 1 387 ? -7.468 7.689 10.240 1.00 88.31 387 PHE A C 1
ATOM 3090 O O . PHE A 1 387 ? -7.890 8.809 10.536 1.00 88.31 387 PHE A O 1
ATOM 3097 N N . ASP A 1 388 ? -7.962 6.582 10.798 1.00 84.69 388 ASP A N 1
ATOM 3098 C CA . ASP A 1 388 ? -8.979 6.632 11.848 1.00 84.69 388 ASP A CA 1
ATOM 3099 C C . ASP A 1 388 ? -8.470 7.362 13.105 1.00 84.69 388 ASP A C 1
ATOM 3101 O O . ASP A 1 388 ? -9.213 8.144 13.700 1.00 84.69 388 ASP A O 1
ATOM 3105 N N . LEU A 1 389 ? -7.210 7.144 13.500 1.00 90.38 389 LEU A N 1
ATOM 3106 C CA . LEU A 1 389 ? -6.576 7.844 14.621 1.00 90.38 389 LEU A CA 1
ATOM 3107 C C . LEU A 1 389 ? -6.458 9.350 14.349 1.00 90.38 389 LEU A C 1
ATOM 3109 O O . LEU A 1 389 ? -6.782 10.142 15.236 1.00 90.38 389 LEU A O 1
ATOM 3113 N N . LEU A 1 390 ? -6.074 9.757 13.130 1.00 91.56 390 LEU A N 1
ATOM 3114 C CA . LEU A 1 390 ? -6.052 11.167 12.718 1.00 91.56 390 LEU A CA 1
ATOM 3115 C C . LEU A 1 390 ? -7.449 11.789 12.790 1.00 91.56 390 LEU A C 1
ATOM 3117 O O . LEU A 1 390 ? -7.604 12.907 13.284 1.00 91.56 390 LEU A O 1
ATOM 3121 N N . ARG A 1 391 ? -8.471 11.064 12.322 1.00 88.81 391 ARG A N 1
ATOM 3122 C CA . ARG A 1 391 ? -9.867 11.516 12.359 1.00 88.81 391 ARG A CA 1
ATOM 3123 C C . ARG A 1 391 ? -10.346 11.714 13.795 1.00 88.81 391 ARG A C 1
ATOM 3125 O O . ARG A 1 391 ? -10.950 12.743 14.099 1.00 88.81 391 ARG A O 1
ATOM 3132 N N . GLU A 1 392 ? -10.055 10.770 14.690 1.00 88.88 392 GLU A N 1
ATOM 3133 C CA . GLU A 1 392 ? -10.402 10.884 16.112 1.00 88.88 392 GLU A CA 1
ATOM 3134 C C . GLU A 1 392 ? -9.656 12.056 16.774 1.00 88.88 392 GLU A C 1
ATOM 3136 O O . GLU A 1 392 ? -10.305 12.931 17.355 1.00 88.88 392 GLU A O 1
ATOM 3141 N N . ALA A 1 393 ? -8.332 12.152 16.599 1.00 92.25 393 ALA A N 1
ATOM 3142 C CA . ALA A 1 393 ? -7.494 13.238 17.124 1.00 92.25 393 ALA A CA 1
ATOM 3143 C C . ALA A 1 393 ? -7.863 14.627 16.578 1.00 92.25 393 ALA A C 1
ATOM 3145 O O . ALA A 1 393 ? -7.698 15.637 17.256 1.00 92.25 393 ALA A O 1
ATOM 3146 N N . GLY A 1 394 ? -8.354 14.687 15.342 1.00 90.75 394 GLY A N 1
ATOM 3147 C CA . GLY A 1 394 ? -8.457 15.917 14.569 1.00 90.75 394 GLY A CA 1
ATOM 3148 C C . GLY A 1 394 ? -7.167 16.223 13.804 1.00 90.75 394 GLY A C 1
ATOM 3149 O O . GLY A 1 394 ? -6.049 16.074 14.310 1.00 90.75 394 GLY A O 1
ATOM 3150 N N . ALA A 1 395 ? -7.341 16.702 12.571 1.00 89.31 395 ALA A N 1
ATOM 3151 C CA . ALA A 1 395 ? -6.275 16.987 11.617 1.00 89.31 395 ALA A CA 1
ATOM 3152 C C . ALA A 1 395 ? -5.560 18.324 11.897 1.00 89.31 395 ALA A C 1
ATOM 3154 O O . ALA A 1 395 ? -5.513 19.224 11.059 1.00 89.31 395 ALA A O 1
ATOM 3155 N N . THR A 1 396 ? -5.011 18.480 13.103 1.00 92.25 396 THR A N 1
ATOM 3156 C CA . THR A 1 396 ? -4.126 19.610 13.412 1.00 92.25 396 THR A CA 1
ATOM 3157 C C . THR A 1 396 ? -2.768 19.429 12.748 1.00 92.25 396 THR A C 1
ATOM 3159 O O . THR A 1 396 ? -2.337 18.312 12.463 1.00 92.25 396 THR A O 1
ATOM 3162 N N . ARG A 1 397 ? -2.037 20.530 12.563 1.00 89.88 397 ARG A N 1
ATOM 3163 C CA . ARG A 1 397 ? -0.713 20.507 11.930 1.00 89.88 397 ARG A CA 1
ATOM 3164 C C . ARG A 1 397 ? 0.276 19.549 12.609 1.00 89.88 397 ARG A C 1
ATOM 3166 O O . ARG A 1 397 ? 1.054 18.891 11.928 1.00 89.88 397 ARG A O 1
ATOM 3173 N N . LEU A 1 398 ? 0.262 19.477 13.942 1.00 91.25 398 LEU A N 1
ATOM 3174 C CA . LEU A 1 398 ? 1.160 18.596 14.698 1.00 91.25 398 LEU A CA 1
ATOM 3175 C C . LEU A 1 398 ? 0.758 17.125 14.544 1.00 91.25 398 LEU A C 1
ATOM 3177 O O . LEU A 1 398 ? 1.620 16.292 14.284 1.00 91.25 398 LEU A O 1
ATOM 3181 N N . ASN A 1 399 ? -0.541 16.823 14.619 1.00 92.88 399 ASN A N 1
ATOM 3182 C CA . ASN A 1 399 ? -1.050 15.459 14.451 1.00 92.88 399 ASN A CA 1
ATOM 3183 C C . ASN A 1 399 ? -0.804 14.937 13.030 1.00 92.88 399 ASN A C 1
ATOM 3185 O O . ASN A 1 399 ? -0.351 13.808 12.867 1.00 92.88 399 ASN A O 1
ATOM 3189 N N . ILE A 1 400 ? -1.043 15.773 12.010 1.00 90.31 400 ILE A N 1
ATOM 3190 C CA . ILE A 1 400 ? -0.753 15.435 10.612 1.00 90.31 400 ILE A CA 1
ATOM 3191 C C . ILE A 1 400 ? 0.726 15.088 10.453 1.00 90.31 400 ILE A C 1
ATOM 3193 O O . ILE A 1 400 ? 1.041 14.067 9.858 1.00 90.31 400 ILE A O 1
ATOM 3197 N N . ARG A 1 401 ? 1.636 15.903 10.998 1.00 87.62 401 ARG A N 1
ATOM 3198 C CA . ARG A 1 401 ? 3.082 15.662 10.882 1.00 87.62 401 ARG A CA 1
ATOM 3199 C C . ARG A 1 401 ? 3.530 14.371 11.549 1.00 87.62 401 ARG A C 1
ATOM 3201 O O . ARG A 1 401 ? 4.292 13.634 10.935 1.00 87.62 401 ARG A O 1
ATOM 3208 N N . ALA A 1 402 ? 3.045 14.106 12.759 1.00 87.62 402 ALA A N 1
ATOM 3209 C CA . ALA A 1 402 ? 3.368 12.881 13.482 1.00 87.62 402 ALA A CA 1
ATOM 3210 C C . ALA A 1 402 ? 2.832 11.636 12.758 1.00 87.62 402 ALA A C 1
ATOM 3212 O O . ALA A 1 402 ? 3.499 10.617 12.700 1.00 87.62 402 ALA A O 1
ATOM 3213 N N . ILE A 1 403 ? 1.645 11.707 12.147 1.00 87.56 403 ILE A N 1
ATOM 3214 C CA . ILE A 1 403 ? 1.122 10.585 11.353 1.00 87.56 403 ILE A CA 1
ATOM 3215 C C . ILE A 1 403 ? 1.864 10.459 10.021 1.00 87.56 403 ILE A C 1
ATOM 3217 O O . ILE A 1 403 ? 2.181 9.360 9.583 1.00 87.56 403 ILE A O 1
ATOM 3221 N N . SER A 1 404 ? 2.192 11.584 9.390 1.00 84.00 404 SER A N 1
ATOM 3222 C CA . SER A 1 404 ? 2.928 11.624 8.132 1.00 84.00 404 SER A CA 1
ATOM 3223 C C . SER A 1 404 ? 4.304 10.958 8.260 1.00 84.00 404 SER A C 1
ATOM 3225 O O . SER A 1 404 ? 4.701 10.246 7.340 1.00 84.00 404 SER A O 1
ATOM 3227 N N . SER A 1 405 ? 5.004 11.113 9.391 1.00 81.56 405 SER A N 1
ATOM 3228 C CA . SER A 1 405 ? 6.305 10.466 9.635 1.00 81.56 405 SER A CA 1
ATOM 3229 C C . SER A 1 405 ? 6.239 8.939 9.775 1.00 81.56 405 SER A C 1
ATOM 3231 O O . SER A 1 405 ? 7.288 8.297 9.719 1.00 81.56 405 SER A O 1
ATOM 3233 N N . LEU A 1 406 ? 5.044 8.355 9.929 1.00 78.56 406 LEU A N 1
ATOM 3234 C CA . LEU A 1 406 ? 4.839 6.903 9.970 1.00 78.56 406 LEU A CA 1
ATOM 3235 C C . LEU A 1 406 ? 4.708 6.270 8.575 1.00 78.56 406 LEU A C 1
ATOM 3237 O O . LEU A 1 406 ? 4.863 5.058 8.453 1.00 78.56 406 LEU A O 1
ATOM 3241 N N . PHE A 1 407 ? 4.441 7.059 7.528 1.00 73.88 407 PHE A N 1
ATOM 3242 C CA . PHE A 1 407 ? 4.273 6.557 6.161 1.00 73.88 407 PHE A CA 1
ATOM 3243 C C . PHE A 1 407 ? 5.578 6.591 5.354 1.00 73.88 407 PHE A C 1
ATOM 3245 O O . PHE A 1 407 ? 6.369 7.529 5.466 1.00 73.88 407 PHE A O 1
ATOM 3252 N N . ASP A 1 408 ? 5.758 5.614 4.460 1.00 65.81 408 ASP A N 1
ATOM 3253 C CA . ASP A 1 408 ? 6.745 5.696 3.377 1.00 65.81 408 ASP A CA 1
ATOM 3254 C C . ASP A 1 408 ? 6.226 6.659 2.293 1.00 65.81 408 ASP A C 1
ATOM 3256 O O . ASP A 1 408 ? 5.209 6.405 1.649 1.00 65.81 408 ASP A O 1
ATOM 3260 N N . GLN A 1 409 ? 6.889 7.807 2.124 1.00 68.06 409 GLN A N 1
ATOM 3261 C CA . GLN A 1 409 ? 6.394 8.907 1.284 1.00 68.06 409 GLN A CA 1
ATOM 3262 C C . GLN A 1 409 ? 6.985 8.925 -0.134 1.00 68.06 409 GLN A C 1
ATOM 3264 O O . GLN A 1 409 ? 6.596 9.761 -0.952 1.00 68.06 409 GLN A O 1
ATOM 3269 N N . ASP A 1 410 ? 7.900 8.014 -0.477 1.00 69.06 410 ASP A N 1
ATOM 3270 C CA . ASP A 1 410 ? 8.524 8.032 -1.808 1.00 69.06 410 ASP A CA 1
ATOM 3271 C C . ASP A 1 410 ? 7.505 7.704 -2.914 1.00 69.06 410 ASP A C 1
ATOM 3273 O O . ASP A 1 410 ? 7.494 8.335 -3.981 1.00 69.06 410 ASP A O 1
ATOM 3277 N N . PHE A 1 411 ? 6.627 6.733 -2.646 1.00 77.94 411 PHE A N 1
ATOM 3278 C CA . PHE A 1 411 ? 5.558 6.308 -3.541 1.00 77.94 411 PHE A CA 1
ATOM 3279 C C . PHE A 1 411 ? 4.299 5.946 -2.749 1.00 77.94 411 PHE A C 1
ATOM 3281 O O . PHE A 1 411 ? 4.274 4.955 -2.025 1.00 77.94 411 PHE A O 1
ATOM 3288 N N . VAL A 1 412 ? 3.230 6.710 -2.954 1.00 84.75 412 VAL A N 1
ATOM 3289 C CA . VAL A 1 412 ? 1.958 6.544 -2.244 1.00 84.75 412 VAL A CA 1
ATOM 3290 C C . VAL A 1 412 ? 0.887 6.024 -3.196 1.00 84.75 412 VAL A C 1
ATOM 3292 O O . VAL A 1 412 ? 0.717 6.553 -4.295 1.00 84.75 412 VAL A O 1
ATOM 3295 N N . THR A 1 413 ? 0.127 5.011 -2.772 1.00 87.81 413 THR A N 1
ATOM 3296 C CA . THR A 1 413 ? -1.109 4.597 -3.454 1.00 87.81 413 THR A CA 1
ATOM 3297 C C . THR A 1 413 ? -2.308 4.927 -2.577 1.00 87.81 413 THR A C 1
ATOM 3299 O O . THR A 1 413 ? -2.412 4.422 -1.471 1.00 87.81 413 THR A O 1
ATOM 3302 N N . VAL A 1 414 ? -3.206 5.758 -3.097 1.00 88.69 414 VAL A N 1
ATOM 3303 C CA . VAL A 1 414 ? -4.460 6.169 -2.464 1.00 88.69 414 VAL A CA 1
ATOM 3304 C C . VAL A 1 414 ? -5.605 5.452 -3.162 1.00 88.69 414 VAL A C 1
ATOM 3306 O O . VAL A 1 414 ? -5.752 5.546 -4.381 1.00 88.69 414 VAL A O 1
ATOM 3309 N N . GLN A 1 415 ? -6.428 4.742 -2.415 1.00 87.62 415 GLN A N 1
ATOM 3310 C CA . GLN A 1 415 ? -7.665 4.139 -2.879 1.00 87.62 415 GLN A CA 1
ATOM 3311 C C . GLN A 1 415 ? -8.801 5.158 -2.778 1.00 87.62 415 GLN A C 1
ATOM 3313 O O . GLN A 1 415 ? -8.841 5.997 -1.883 1.00 87.62 415 GLN A O 1
ATOM 3318 N N . THR A 1 416 ? -9.780 5.075 -3.677 1.00 83.50 416 THR A N 1
ATOM 3319 C CA . THR A 1 416 ? -10.958 5.964 -3.666 1.00 83.50 416 THR A CA 1
ATOM 3320 C C . THR A 1 416 ? -11.981 5.610 -2.576 1.00 83.50 416 THR A C 1
ATOM 3322 O O . THR A 1 416 ? -13.185 5.686 -2.815 1.00 83.50 416 THR A O 1
ATOM 3325 N N . THR A 1 417 ? -11.534 5.170 -1.400 1.00 83.44 417 THR A N 1
ATOM 3326 C CA . THR A 1 417 ? -12.397 5.004 -0.224 1.00 83.44 417 THR A CA 1
ATOM 3327 C C . THR A 1 417 ? -12.494 6.342 0.509 1.00 83.44 417 THR A C 1
ATOM 3329 O O . THR A 1 417 ? -11.530 7.106 0.524 1.00 83.44 417 THR A O 1
ATOM 3332 N N . THR A 1 418 ? -13.637 6.650 1.130 1.00 82.00 418 THR A N 1
ATOM 3333 C CA . THR A 1 418 ? -13.827 7.926 1.850 1.00 82.00 418 THR A CA 1
ATOM 3334 C C . THR A 1 418 ? -12.740 8.158 2.900 1.00 82.00 418 THR A C 1
ATOM 3336 O O . THR A 1 418 ? -12.176 9.239 2.988 1.00 82.00 418 THR A O 1
ATOM 3339 N N . THR A 1 419 ? -12.387 7.116 3.653 1.00 80.50 419 THR A N 1
ATOM 3340 C CA . THR A 1 419 ? -11.380 7.169 4.719 1.00 80.50 419 THR A CA 1
ATOM 3341 C C . THR A 1 419 ? -9.972 7.464 4.215 1.00 80.50 419 THR A C 1
ATOM 3343 O O . THR A 1 419 ? -9.268 8.255 4.838 1.00 80.50 419 THR A O 1
ATOM 3346 N N . GLU A 1 420 ? -9.552 6.846 3.106 1.00 87.00 420 GLU A N 1
ATOM 3347 C CA . GLU A 1 420 ? -8.225 7.114 2.543 1.00 87.00 420 GLU A CA 1
ATOM 3348 C C . GLU A 1 420 ? -8.173 8.480 1.864 1.00 87.00 420 GLU A C 1
ATOM 3350 O O . GLU A 1 420 ? -7.188 9.196 2.030 1.00 87.00 420 GLU A O 1
ATOM 3355 N N . LEU A 1 421 ? -9.230 8.868 1.142 1.00 89.06 421 LEU A N 1
ATOM 3356 C CA . LEU A 1 421 ? -9.318 10.191 0.525 1.00 89.06 421 LEU A CA 1
ATOM 3357 C C . LEU A 1 421 ? -9.238 11.296 1.582 1.00 89.06 421 LEU A C 1
ATOM 3359 O O . LEU A 1 421 ? -8.415 12.200 1.440 1.00 89.06 421 LEU A O 1
ATOM 3363 N N . ASP A 1 422 ? -10.013 11.192 2.665 1.00 87.44 422 ASP A N 1
ATOM 3364 C CA . ASP A 1 422 ? -9.970 12.145 3.777 1.00 87.44 422 ASP A CA 1
ATOM 3365 C C . ASP A 1 422 ? -8.592 12.169 4.445 1.00 87.44 422 ASP A C 1
ATOM 3367 O O . ASP A 1 422 ? -7.992 13.238 4.590 1.00 87.44 422 ASP A O 1
ATOM 3371 N N . GLY A 1 423 ? -8.056 10.998 4.807 1.00 89.19 423 GLY A N 1
ATOM 3372 C CA . GLY A 1 423 ? -6.761 10.873 5.475 1.00 89.19 423 GLY A CA 1
ATOM 3373 C C . GLY A 1 423 ? -5.622 11.493 4.666 1.00 89.19 423 GLY A C 1
ATOM 3374 O O . GLY A 1 423 ? -4.898 12.363 5.162 1.00 89.19 423 GLY A O 1
ATOM 3375 N N . TRP A 1 424 ? -5.505 11.117 3.391 1.00 92.06 424 TRP A N 1
ATOM 3376 C CA . TRP A 1 424 ? -4.493 11.674 2.498 1.00 92.06 424 TRP A CA 1
ATOM 3377 C C . TRP A 1 424 ? -4.740 13.139 2.162 1.00 92.06 424 TRP A C 1
ATOM 3379 O O . TRP A 1 424 ? -3.769 13.880 2.018 1.00 92.06 424 TRP A O 1
ATOM 3389 N N . SER A 1 425 ? -5.993 13.596 2.078 1.00 93.00 425 SER A N 1
ATOM 3390 C CA . SER A 1 425 ? -6.273 15.019 1.861 1.00 93.00 425 SER A CA 1
ATOM 3391 C C . SER A 1 425 ? -5.664 15.871 2.978 1.00 93.00 425 SER A C 1
ATOM 3393 O O . SER A 1 425 ? -4.998 16.865 2.693 1.00 93.00 425 SER A O 1
ATOM 3395 N N . HIS A 1 426 ? -5.812 15.459 4.241 1.00 91.38 426 HIS A N 1
ATOM 3396 C CA . HIS A 1 426 ? -5.233 16.169 5.377 1.00 91.38 426 HIS A CA 1
ATOM 3397 C C . HIS A 1 426 ? -3.707 16.109 5.368 1.00 91.38 426 HIS A C 1
ATOM 3399 O O . HIS A 1 426 ? -3.060 17.129 5.598 1.00 91.38 426 HIS A O 1
ATOM 3405 N N . ILE A 1 427 ? -3.118 14.958 5.045 1.00 91.06 427 ILE A N 1
ATOM 3406 C CA . ILE A 1 427 ? -1.658 14.816 4.966 1.00 91.06 427 ILE A CA 1
ATOM 3407 C C . ILE A 1 427 ? -1.070 15.710 3.869 1.00 91.06 427 ILE A C 1
ATOM 3409 O O . ILE A 1 427 ? -0.128 16.458 4.127 1.00 91.06 427 ILE A O 1
ATOM 3413 N N . LEU A 1 428 ? -1.665 15.704 2.672 1.00 91.56 428 LEU A N 1
ATOM 3414 C CA . LEU A 1 428 ? -1.225 16.526 1.540 1.00 91.56 428 LEU A CA 1
ATOM 3415 C C . LEU A 1 428 ? -1.363 18.031 1.799 1.00 91.56 428 LEU A C 1
ATOM 3417 O O . LEU A 1 428 ? -0.648 18.815 1.171 1.00 91.56 428 LEU A O 1
ATOM 3421 N N . SER A 1 429 ? -2.257 18.427 2.711 1.00 90.94 429 SER A N 1
ATOM 3422 C CA . SER A 1 429 ? -2.448 19.825 3.101 1.00 90.94 429 SER A CA 1
ATOM 3423 C C . SER A 1 429 ? -1.280 20.403 3.913 1.00 90.94 429 SER A C 1
ATOM 3425 O O . SER A 1 429 ? -1.088 21.621 3.896 1.00 90.94 429 SER A O 1
ATOM 3427 N N . ASP A 1 430 ? -0.469 19.574 4.596 1.00 87.69 430 ASP A N 1
ATOM 3428 C CA . ASP A 1 430 ? 0.701 20.077 5.327 1.00 87.69 430 ASP A CA 1
ATOM 3429 C C . ASP A 1 430 ? 1.896 20.290 4.377 1.00 87.69 430 ASP A C 1
ATOM 3431 O O . ASP A 1 430 ? 2.330 19.358 3.696 1.00 87.69 430 ASP A O 1
ATOM 3435 N N . PRO A 1 431 ? 2.511 21.487 4.366 1.00 83.81 431 PRO A N 1
ATOM 3436 C CA . PRO A 1 431 ? 3.649 21.775 3.493 1.00 83.81 431 PRO A CA 1
ATOM 3437 C C . PRO A 1 431 ? 4.908 20.937 3.755 1.00 83.81 431 PRO A C 1
ATOM 3439 O O . PRO A 1 431 ? 5.806 20.942 2.918 1.00 83.81 431 PRO A O 1
ATOM 3442 N N . ALA A 1 432 ? 5.028 20.275 4.913 1.00 80.31 432 ALA A N 1
ATOM 3443 C CA . ALA A 1 432 ? 6.164 19.402 5.213 1.00 80.31 432 ALA A CA 1
ATOM 3444 C C . ALA A 1 432 ? 5.972 17.968 4.695 1.00 80.31 432 ALA A C 1
ATOM 3446 O O . ALA A 1 432 ? 6.899 17.173 4.810 1.00 80.31 432 ALA A O 1
ATOM 3447 N N . CYS A 1 433 ? 4.809 17.632 4.128 1.00 81.75 433 CYS A N 1
ATOM 3448 C CA . CYS A 1 433 ? 4.583 16.349 3.473 1.00 81.75 433 CYS A CA 1
ATOM 3449 C C . CYS A 1 433 ? 5.401 16.262 2.172 1.00 81.75 433 CYS A C 1
ATOM 3451 O O . CYS A 1 433 ? 5.235 17.082 1.260 1.00 81.75 433 CYS A O 1
ATOM 3453 N N . ILE A 1 434 ? 6.280 15.261 2.065 1.00 81.94 434 ILE A N 1
ATOM 3454 C CA . ILE A 1 434 ? 7.178 15.063 0.920 1.00 81.94 434 ILE A CA 1
ATOM 3455 C C . ILE A 1 434 ? 6.757 13.799 0.174 1.00 81.94 434 ILE A C 1
ATOM 3457 O O . ILE A 1 434 ? 7.448 12.789 0.203 1.00 81.94 434 ILE A O 1
ATOM 3461 N N . VAL A 1 435 ? 5.620 13.859 -0.523 1.00 85.00 435 VAL A N 1
ATOM 3462 C CA . VAL A 1 435 ? 5.206 12.773 -1.418 1.00 85.00 435 VAL A CA 1
ATOM 3463 C C . VAL A 1 435 ? 5.685 13.094 -2.816 1.00 85.00 435 VAL A C 1
ATOM 3465 O O . VAL A 1 435 ? 5.214 14.058 -3.404 1.00 85.00 435 VAL A O 1
ATOM 3468 N N . LYS A 1 436 ? 6.608 12.303 -3.368 1.00 87.19 436 LYS A N 1
ATOM 3469 C CA . LYS A 1 436 ? 7.106 12.538 -4.733 1.00 87.19 436 LYS A CA 1
ATOM 3470 C C . LYS A 1 436 ? 6.159 11.970 -5.790 1.00 87.19 436 LYS A C 1
ATOM 3472 O O . LYS A 1 436 ? 5.829 12.658 -6.759 1.00 87.19 436 LYS A O 1
ATOM 3477 N N . SER A 1 437 ? 5.751 10.713 -5.613 1.00 90.38 437 SER A N 1
ATOM 3478 C CA . SER A 1 437 ? 4.945 9.966 -6.577 1.00 90.38 437 SER A CA 1
ATOM 3479 C C . SER A 1 437 ? 3.655 9.481 -5.929 1.00 90.38 437 SER A C 1
ATOM 3481 O O . SER A 1 437 ? 3.686 8.788 -4.914 1.00 90.38 437 SER A O 1
ATOM 3483 N N . LEU A 1 438 ? 2.517 9.860 -6.508 1.00 93.88 438 LEU A N 1
ATOM 3484 C CA . LEU A 1 438 ? 1.195 9.536 -5.984 1.00 93.88 438 LEU A CA 1
ATOM 3485 C C . LEU A 1 438 ? 0.353 8.820 -7.041 1.00 93.88 438 LEU A C 1
ATOM 3487 O O . LEU A 1 438 ? 0.168 9.308 -8.159 1.00 93.88 438 LEU A O 1
ATOM 3491 N N . ARG A 1 439 ? -0.217 7.673 -6.672 1.00 94.00 439 ARG A N 1
ATOM 3492 C CA . ARG A 1 439 ? -1.180 6.925 -7.480 1.00 94.00 439 ARG A CA 1
ATOM 3493 C C . ARG A 1 439 ? -2.556 6.953 -6.826 1.00 94.00 439 ARG A C 1
ATOM 3495 O O . ARG A 1 439 ? -2.701 6.467 -5.718 1.00 94.00 439 ARG A O 1
ATOM 3502 N N . LEU A 1 440 ? -3.571 7.422 -7.542 1.00 92.44 440 LEU A N 1
ATOM 3503 C CA . LEU A 1 440 ? -4.972 7.274 -7.160 1.00 92.44 440 LEU A CA 1
ATOM 3504 C C . LEU A 1 440 ? -5.570 6.041 -7.857 1.00 92.44 440 LEU A C 1
ATOM 3506 O O . LEU A 1 440 ? -5.596 5.976 -9.089 1.00 92.44 440 LEU A O 1
ATOM 3510 N N . GLN A 1 441 ? -6.047 5.068 -7.083 1.00 88.88 441 GLN A N 1
ATOM 3511 C CA . GLN A 1 441 ? -6.635 3.820 -7.561 1.00 88.88 441 GLN A CA 1
ATOM 3512 C C . GLN A 1 441 ? -8.130 3.752 -7.234 1.00 88.88 441 GLN A C 1
ATOM 3514 O O . GLN A 1 441 ? -8.533 3.697 -6.073 1.00 88.88 441 GLN A O 1
ATOM 3519 N N . ARG A 1 442 ? -8.971 3.696 -8.270 1.00 84.25 442 ARG A N 1
ATOM 3520 C CA . ARG A 1 442 ? -10.419 3.544 -8.104 1.00 84.25 442 ARG A CA 1
ATOM 3521 C C . ARG A 1 442 ? -10.794 2.077 -7.925 1.00 84.25 442 ARG A C 1
ATOM 3523 O O . ARG A 1 442 ? -10.573 1.283 -8.841 1.00 84.25 442 ARG A O 1
ATOM 3530 N N . LEU A 1 443 ? -11.362 1.722 -6.771 1.00 74.00 443 LEU A N 1
ATOM 3531 C CA . LEU A 1 443 ? -11.785 0.348 -6.440 1.00 74.00 443 LEU A CA 1
ATOM 3532 C C . LEU A 1 443 ? -13.305 0.143 -6.504 1.00 74.00 443 LEU A C 1
ATOM 3534 O O . LEU A 1 443 ? -13.762 -0.957 -6.804 1.00 74.00 443 LEU A O 1
ATOM 3538 N N . THR A 1 444 ? -14.087 1.186 -6.228 1.00 69.81 444 THR A N 1
ATOM 3539 C CA . THR A 1 444 ? -15.548 1.117 -6.088 1.00 69.81 444 THR A CA 1
ATOM 3540 C C . THR A 1 444 ? -16.259 2.007 -7.105 1.00 69.81 444 THR A C 1
ATOM 3542 O O . THR A 1 444 ? -15.679 2.947 -7.661 1.00 69.81 444 THR A O 1
ATOM 3545 N N . LYS A 1 445 ? -17.535 1.687 -7.366 1.00 67.25 445 LYS A N 1
ATOM 3546 C CA . LYS A 1 445 ? -18.431 2.556 -8.142 1.00 67.25 445 LYS A CA 1
ATOM 3547 C C . LYS A 1 445 ? -18.780 3.799 -7.337 1.00 67.25 445 LYS A C 1
ATOM 3549 O O . LYS A 1 445 ? -18.517 4.896 -7.801 1.00 67.25 445 LYS A O 1
ATOM 3554 N N . ASP A 1 446 ? -19.243 3.612 -6.108 1.00 66.69 446 ASP A N 1
ATOM 3555 C CA . ASP A 1 446 ? -19.589 4.720 -5.226 1.00 66.69 446 ASP A CA 1
ATOM 3556 C C . ASP A 1 446 ? -18.311 5.355 -4.674 1.00 66.69 446 ASP A C 1
ATOM 3558 O O . ASP A 1 446 ? -17.521 4.690 -3.992 1.00 66.69 446 ASP A O 1
ATOM 3562 N N . VAL A 1 447 ? -18.097 6.630 -4.999 1.00 69.75 447 VAL A N 1
ATOM 3563 C CA . VAL A 1 447 ? -17.035 7.445 -4.411 1.00 69.75 447 VAL A CA 1
ATOM 3564 C C . VAL A 1 447 ? -17.651 8.694 -3.808 1.00 69.75 447 VAL A C 1
ATOM 3566 O O . VAL A 1 447 ? -18.506 9.338 -4.411 1.00 69.75 447 VAL A O 1
ATOM 3569 N N . ASP A 1 448 ? -17.194 9.036 -2.612 1.00 77.81 448 ASP A N 1
ATOM 3570 C CA . ASP A 1 448 ? -17.584 10.264 -1.942 1.00 77.81 448 ASP A CA 1
ATOM 3571 C C . ASP A 1 448 ? -17.060 11.482 -2.722 1.00 77.81 448 ASP A C 1
ATOM 3573 O O . ASP A 1 448 ? -15.851 11.722 -2.818 1.00 77.81 448 ASP A O 1
ATOM 3577 N N . SER A 1 449 ? -17.987 12.234 -3.320 1.00 79.19 449 SER A N 1
ATOM 3578 C CA . SER A 1 449 ? -17.664 13.394 -4.151 1.00 79.19 449 SER A CA 1
ATOM 3579 C C . SER A 1 449 ? -17.027 14.532 -3.352 1.00 79.19 449 SER A C 1
ATOM 3581 O O . SER A 1 449 ? -16.257 15.307 -3.927 1.00 79.19 449 SER A O 1
ATOM 3583 N N . GLU A 1 450 ? -17.344 14.668 -2.064 1.00 83.00 450 GLU A N 1
ATOM 3584 C CA . GLU A 1 450 ? -16.802 15.731 -1.219 1.00 83.00 450 GLU A CA 1
ATOM 3585 C C . GLU A 1 450 ? -15.373 15.390 -0.793 1.00 83.00 450 GLU A C 1
ATOM 3587 O O . GLU A 1 450 ? -14.468 16.204 -1.005 1.00 83.00 450 GLU A O 1
ATOM 3592 N N . ALA A 1 451 ? -15.139 14.152 -0.345 1.00 84.44 451 ALA A N 1
ATOM 3593 C CA . ALA A 1 451 ? -13.796 13.658 -0.028 1.00 84.44 451 ALA A CA 1
ATOM 3594 C C . ALA A 1 451 ? -12.870 13.706 -1.258 1.00 84.44 451 ALA A C 1
ATOM 3596 O O . ALA A 1 451 ? -11.720 14.144 -1.177 1.00 84.44 451 ALA A O 1
ATOM 3597 N N . MET A 1 452 ? -13.380 13.330 -2.440 1.00 86.38 452 MET A N 1
ATOM 3598 C CA . MET A 1 452 ? -12.618 13.416 -3.689 1.00 86.38 452 MET A CA 1
ATOM 3599 C C . MET A 1 452 ? -12.264 14.867 -4.043 1.00 86.38 452 MET A C 1
ATOM 3601 O O . MET A 1 452 ? -11.133 15.147 -4.451 1.00 86.38 452 MET A O 1
ATOM 3605 N N . LYS A 1 453 ? -13.204 15.807 -3.883 1.00 86.50 453 LYS A N 1
ATOM 3606 C CA . LYS A 1 453 ? -12.954 17.233 -4.126 1.00 86.50 453 LYS A CA 1
ATOM 3607 C C . LYS A 1 453 ? -11.873 17.769 -3.186 1.00 86.50 453 LYS A C 1
ATOM 3609 O O . LYS A 1 453 ? -10.912 18.367 -3.667 1.00 86.50 453 LYS A O 1
ATOM 3614 N N . LEU A 1 454 ? -11.998 17.506 -1.885 1.00 90.00 454 LEU A N 1
ATOM 3615 C CA . LEU A 1 454 ? -11.033 17.939 -0.874 1.00 90.00 454 LEU A CA 1
ATOM 3616 C C . LEU A 1 454 ? -9.630 17.380 -1.153 1.00 90.00 454 LEU A C 1
ATOM 3618 O O . LEU A 1 454 ? -8.640 18.113 -1.099 1.00 90.00 454 LEU A O 1
ATOM 3622 N N . PHE A 1 455 ? -9.546 16.102 -1.528 1.00 92.94 455 PHE A N 1
ATOM 3623 C CA . PHE A 1 455 ? -8.298 15.454 -1.918 1.00 92.94 455 PHE A CA 1
ATOM 3624 C C . PHE A 1 455 ? -7.608 16.173 -3.086 1.00 92.94 455 PHE A C 1
ATOM 3626 O O . PHE A 1 455 ? -6.429 16.515 -2.987 1.00 92.94 455 PHE A O 1
ATOM 3633 N N . PHE A 1 456 ? -8.325 16.453 -4.181 1.00 91.88 456 PHE A N 1
ATOM 3634 C CA . PHE A 1 456 ? -7.737 17.139 -5.338 1.00 91.88 456 PHE A CA 1
ATOM 3635 C C . PHE A 1 456 ? -7.378 18.602 -5.059 1.00 91.88 456 PHE A C 1
ATOM 3637 O O . PHE A 1 456 ? -6.410 19.114 -5.630 1.00 91.88 456 PHE A O 1
ATOM 3644 N N . ASP A 1 457 ? -8.116 19.274 -4.177 1.00 91.25 457 ASP A N 1
ATOM 3645 C CA . ASP A 1 457 ? -7.809 20.639 -3.753 1.00 91.25 457 ASP A CA 1
ATOM 3646 C C . ASP A 1 457 ? -6.466 20.697 -3.009 1.00 91.25 457 ASP A C 1
ATOM 3648 O O . ASP A 1 457 ? -5.599 21.496 -3.376 1.00 91.25 457 ASP A O 1
ATOM 3652 N N . HIS A 1 458 ? -6.242 19.805 -2.042 1.00 93.69 458 HIS A N 1
ATOM 3653 C CA . HIS A 1 458 ? -4.966 19.717 -1.326 1.00 93.69 458 HIS A CA 1
ATOM 3654 C C . HIS A 1 458 ? -3.832 19.157 -2.191 1.00 93.69 458 HIS A C 1
ATOM 3656 O O . HIS A 1 458 ? -2.707 19.657 -2.122 1.00 93.69 458 HIS A O 1
ATOM 3662 N N . LEU A 1 459 ? -4.121 18.195 -3.072 1.00 94.12 459 LEU A N 1
ATOM 3663 C CA . LEU A 1 459 ? -3.145 17.696 -4.039 1.00 94.12 459 LEU A CA 1
ATOM 3664 C C . LEU A 1 459 ? -2.631 18.820 -4.938 1.00 94.12 459 LEU A C 1
ATOM 3666 O O . LEU A 1 459 ? -1.433 18.880 -5.194 1.00 94.12 459 LEU A O 1
ATOM 3670 N N . TYR A 1 460 ? -3.499 19.716 -5.409 1.00 92.12 460 TYR A N 1
ATOM 3671 C CA . TYR A 1 460 ? -3.091 20.851 -6.238 1.00 92.12 460 TYR A CA 1
ATOM 3672 C C . TYR A 1 460 ? -2.141 21.802 -5.499 1.00 92.12 460 TYR A C 1
ATOM 3674 O O . TYR A 1 460 ? -1.132 22.217 -6.066 1.00 92.12 460 TYR A O 1
ATOM 3682 N N . MET A 1 461 ? -2.433 22.102 -4.230 1.00 91.25 461 MET A N 1
ATOM 3683 C CA . MET A 1 461 ? -1.641 23.026 -3.407 1.00 91.25 461 MET A CA 1
ATOM 3684 C C . MET A 1 461 ? -0.289 22.457 -2.963 1.00 91.25 461 MET A C 1
ATOM 3686 O O . MET A 1 461 ? 0.653 23.212 -2.717 1.00 91.25 461 MET A O 1
ATOM 3690 N N . ASN A 1 462 ? -0.180 21.134 -2.848 1.00 91.88 462 ASN A N 1
ATOM 3691 C CA . ASN A 1 462 ? 1.045 20.469 -2.429 1.00 91.88 462 ASN A CA 1
ATOM 3692 C C . ASN A 1 462 ? 2.207 20.748 -3.413 1.00 91.88 462 ASN A C 1
ATOM 3694 O O . ASN A 1 462 ? 2.015 20.725 -4.623 1.00 91.88 462 ASN A O 1
ATOM 3698 N N . GLN A 1 463 ? 3.431 20.990 -2.939 1.00 90.75 463 GLN A N 1
ATOM 3699 C CA . GLN A 1 463 ? 4.568 21.302 -3.827 1.00 90.75 463 GLN A CA 1
ATOM 3700 C C . GLN A 1 463 ? 5.496 20.116 -4.116 1.00 90.75 463 GLN A C 1
ATOM 3702 O O . GLN A 1 463 ? 6.330 20.222 -5.017 1.00 90.75 463 GLN A O 1
ATOM 3707 N N . SER A 1 464 ? 5.373 19.018 -3.364 1.00 91.12 464 SER A N 1
ATOM 3708 C CA . SER A 1 464 ? 6.284 17.870 -3.415 1.00 91.12 464 SER A CA 1
ATOM 3709 C C . SER A 1 464 ? 5.893 16.825 -4.460 1.00 91.12 464 SER A C 1
ATOM 3711 O O . SER A 1 464 ? 6.787 16.204 -5.035 1.00 91.12 464 SER A O 1
ATOM 3713 N N . VAL A 1 465 ? 4.598 16.671 -4.762 1.00 93.38 465 VAL A N 1
ATOM 3714 C CA . VAL A 1 465 ? 4.124 15.689 -5.753 1.00 93.38 465 VAL A CA 1
ATOM 3715 C C . VAL A 1 465 ? 4.518 16.119 -7.165 1.00 93.38 465 VAL A C 1
ATOM 3717 O O . VAL A 1 465 ? 3.921 17.033 -7.737 1.00 93.38 465 VAL A O 1
ATOM 3720 N N . THR A 1 466 ? 5.495 15.418 -7.745 1.00 94.38 466 THR A N 1
ATOM 3721 C CA . THR A 1 466 ? 5.974 15.631 -9.120 1.00 94.38 466 THR A CA 1
ATOM 3722 C C . THR A 1 466 ? 5.503 14.547 -10.088 1.00 94.38 466 THR A C 1
ATOM 3724 O O . THR A 1 466 ? 5.581 14.732 -11.302 1.00 94.38 466 THR A O 1
ATOM 3727 N N . GLU A 1 467 ? 4.993 13.421 -9.592 1.00 95.44 467 GLU A N 1
ATOM 3728 C CA . GLU A 1 467 ? 4.461 12.336 -10.415 1.00 95.44 467 GLU A CA 1
ATOM 3729 C C . GLU A 1 467 ? 3.058 11.957 -9.936 1.00 95.44 467 GLU A C 1
ATOM 3731 O O . GLU A 1 467 ? 2.863 11.620 -8.769 1.00 95.44 467 GLU A O 1
ATOM 3736 N N . PHE A 1 468 ? 2.080 11.989 -10.840 1.00 95.81 468 PHE A N 1
ATOM 3737 C CA . PHE A 1 468 ? 0.706 11.592 -10.538 1.00 95.81 468 PHE A CA 1
ATOM 3738 C C . PHE A 1 468 ? 0.219 10.501 -11.494 1.00 95.81 468 PHE A C 1
ATOM 3740 O O . PHE A 1 468 ? 0.420 10.585 -12.709 1.00 95.81 468 PHE A O 1
ATOM 3747 N N . SER A 1 469 ? -0.456 9.488 -10.951 1.00 94.75 469 SER A N 1
ATOM 3748 C CA . SER A 1 469 ? -1.046 8.390 -11.716 1.00 94.75 469 SER A CA 1
ATOM 3749 C C . SER A 1 469 ? -2.492 8.135 -11.307 1.00 94.75 469 SER A C 1
ATOM 3751 O O . SER A 1 469 ? -2.748 7.778 -10.166 1.00 94.75 469 SER A O 1
ATOM 3753 N N . TYR A 1 470 ? -3.426 8.170 -12.253 1.00 91.56 470 TYR A N 1
ATOM 3754 C CA . TYR A 1 470 ? -4.787 7.665 -12.050 1.00 91.56 470 TYR A CA 1
ATOM 3755 C C . TYR A 1 470 ? -4.930 6.243 -12.605 1.00 91.56 470 TYR A C 1
ATOM 3757 O O . TYR A 1 470 ? -4.484 5.970 -13.723 1.00 91.56 470 TYR A O 1
ATOM 3765 N N . GLN A 1 471 ? -5.560 5.338 -11.857 1.00 88.44 471 GLN A N 1
ATOM 3766 C CA . GLN A 1 471 ? -5.823 3.966 -12.290 1.00 88.44 471 GLN A CA 1
ATOM 3767 C C . GLN A 1 471 ? -7.240 3.512 -11.929 1.00 88.44 471 GLN A C 1
ATOM 3769 O O . GLN A 1 471 ? -7.609 3.483 -10.758 1.00 88.44 471 GLN A O 1
ATOM 3774 N N . SER A 1 472 ? -8.003 3.071 -12.932 1.00 82.62 472 SER A N 1
ATOM 3775 C CA . SER A 1 472 ? -9.273 2.368 -12.717 1.00 82.62 472 SER A CA 1
ATOM 3776 C C . SER A 1 472 ? -9.060 0.855 -12.590 1.00 82.62 472 SER A C 1
ATOM 3778 O O . SER A 1 472 ? -8.259 0.263 -13.328 1.00 82.62 472 SER A O 1
ATOM 3780 N N . SER A 1 473 ? -9.776 0.218 -11.661 1.00 75.31 473 SER A N 1
ATOM 3781 C CA . SER A 1 473 ? -9.764 -1.240 -11.497 1.00 75.31 473 SER A CA 1
ATOM 3782 C C . SER A 1 473 ? -10.363 -1.961 -12.703 1.00 75.31 473 SER A C 1
ATOM 3784 O O . SER A 1 473 ? -11.199 -1.430 -13.432 1.00 75.31 473 SER A O 1
ATOM 3786 N N . TYR A 1 474 ? -9.912 -3.191 -12.940 1.00 65.62 474 TYR A N 1
ATOM 3787 C CA . TYR A 1 474 ? -10.372 -3.991 -14.073 1.00 65.62 474 TYR A CA 1
ATOM 3788 C C . TYR A 1 474 ? -11.868 -4.325 -13.936 1.00 65.62 474 TYR A C 1
ATOM 3790 O O . TYR A 1 474 ? -12.313 -4.717 -12.861 1.00 65.62 474 TYR A O 1
ATOM 3798 N N . GLY A 1 475 ? -12.642 -4.160 -15.013 1.00 61.56 475 GLY A N 1
ATOM 3799 C CA . GLY A 1 475 ? -14.088 -4.429 -15.023 1.00 61.56 475 GLY A CA 1
ATOM 3800 C C . GLY A 1 475 ? -14.973 -3.330 -14.414 1.00 61.56 475 GLY A C 1
ATOM 3801 O O . GLY A 1 475 ? -16.196 -3.470 -14.416 1.00 61.56 475 GLY A O 1
ATOM 3802 N N . LEU A 1 476 ? -14.393 -2.228 -13.923 1.00 66.50 476 LEU A N 1
ATOM 3803 C CA . LEU A 1 476 ? -15.152 -1.083 -13.422 1.00 66.50 476 LEU A CA 1
ATOM 3804 C C . LEU A 1 476 ? -15.539 -0.149 -14.580 1.00 66.50 476 LEU A C 1
ATOM 3806 O O . LEU A 1 476 ? -14.706 0.596 -15.093 1.00 66.50 476 LEU A O 1
ATOM 3810 N N . VAL A 1 477 ? -16.813 -0.179 -14.979 1.00 65.12 477 VAL A N 1
ATOM 3811 C CA . VAL A 1 477 ? -17.376 0.780 -15.944 1.00 65.12 477 VAL A CA 1
ATOM 3812 C C . VAL A 1 477 ? -17.667 2.096 -15.224 1.00 65.12 477 VAL A C 1
ATOM 3814 O O . VAL A 1 477 ? -18.422 2.099 -14.253 1.00 65.12 477 VAL A O 1
ATOM 3817 N N . LEU A 1 478 ? -17.062 3.182 -15.707 1.00 68.00 478 LEU A N 1
ATOM 3818 C CA . LEU A 1 478 ? -17.332 4.551 -15.267 1.00 68.00 478 LEU A CA 1
ATOM 3819 C C . LEU A 1 478 ? -18.602 5.056 -15.961 1.00 68.00 478 LEU A C 1
ATOM 3821 O O . LEU A 1 478 ? -18.702 4.957 -17.187 1.00 68.00 478 LEU A O 1
ATOM 3825 N N . ASP A 1 479 ? -19.567 5.568 -15.201 1.00 66.81 479 ASP A N 1
ATOM 3826 C CA . ASP A 1 479 ? -20.778 6.165 -15.769 1.00 66.81 479 ASP A CA 1
ATOM 3827 C C . ASP A 1 479 ? -20.536 7.620 -16.239 1.00 66.81 479 ASP A C 1
ATOM 3829 O O . ASP A 1 479 ? -19.496 8.205 -15.936 1.00 66.81 479 ASP A O 1
ATOM 3833 N N . PRO A 1 480 ? -21.437 8.235 -17.030 1.00 66.50 480 PRO A N 1
ATOM 3834 C CA . PRO A 1 480 ? -21.213 9.585 -17.553 1.00 66.50 480 PRO A CA 1
ATOM 3835 C C . PRO A 1 480 ? -21.008 10.662 -16.474 1.00 66.50 480 PRO A C 1
ATOM 3837 O O . PRO A 1 480 ? -20.175 11.545 -16.659 1.00 66.50 480 PRO A O 1
ATOM 3840 N N . SER A 1 481 ? -21.707 10.569 -15.339 1.00 69.06 481 SER A N 1
ATOM 3841 C CA . SER A 1 481 ? -21.566 11.502 -14.213 1.00 69.06 481 SER A CA 1
ATOM 3842 C C . SER A 1 481 ? -20.189 11.421 -13.555 1.00 69.06 481 SER A C 1
ATOM 3844 O O . SER A 1 481 ? -19.547 12.443 -13.317 1.00 69.06 481 SER A O 1
ATOM 3846 N N . ASP A 1 482 ? -19.690 10.208 -13.324 1.00 69.50 482 ASP A N 1
ATOM 3847 C CA . ASP A 1 482 ? -18.344 9.958 -12.810 1.00 69.50 482 ASP A CA 1
ATOM 3848 C C . ASP A 1 482 ? -17.265 10.538 -13.725 1.00 69.50 482 ASP A C 1
ATOM 3850 O O . ASP A 1 482 ? -16.225 11.022 -13.273 1.00 69.50 482 ASP A O 1
ATOM 3854 N N . MET A 1 483 ? -17.506 10.451 -15.031 1.00 70.62 483 MET A N 1
ATOM 3855 C CA . MET A 1 483 ? -16.590 10.910 -16.066 1.00 70.62 483 MET A CA 1
ATOM 3856 C C . MET A 1 483 ? -16.537 12.434 -16.123 1.00 70.62 483 MET A C 1
ATOM 3858 O O . MET A 1 483 ? -15.451 12.983 -16.299 1.00 70.62 483 MET A O 1
ATOM 3862 N N . GLU A 1 484 ? -17.670 13.113 -15.930 1.00 71.44 484 GLU A N 1
ATOM 3863 C CA . GLU A 1 484 ? -17.724 14.571 -15.796 1.00 71.44 484 GLU A CA 1
ATOM 3864 C C . GLU A 1 484 ? -16.947 15.040 -14.561 1.00 71.44 484 GLU A C 1
ATOM 3866 O O . GLU A 1 484 ? -16.059 15.886 -14.685 1.00 71.44 484 GLU A O 1
ATOM 3871 N N . VAL A 1 485 ? -17.174 14.424 -13.396 1.00 74.56 485 VAL A N 1
ATOM 3872 C CA . VAL A 1 485 ? -16.427 14.761 -12.171 1.00 74.56 485 VAL A CA 1
ATOM 3873 C C . VAL A 1 485 ? -14.931 14.524 -12.367 1.00 74.56 485 VAL A C 1
ATOM 3875 O O . VAL A 1 485 ? -14.118 15.398 -12.065 1.00 74.56 485 VAL A O 1
ATOM 3878 N N . LEU A 1 486 ? -14.541 13.372 -12.921 1.00 77.12 486 LEU A N 1
ATOM 3879 C CA . LEU A 1 486 ? -13.138 13.078 -13.200 1.00 77.12 486 LEU A CA 1
ATOM 3880 C C . LEU A 1 486 ? -12.544 14.103 -14.173 1.00 77.12 486 LEU A C 1
ATOM 3882 O O . LEU A 1 486 ? -11.434 14.577 -13.943 1.00 77.12 486 LEU A O 1
ATOM 3886 N N . SER A 1 487 ? -13.278 14.471 -15.226 1.00 75.44 487 SER A N 1
ATOM 3887 C CA . SER A 1 487 ? -12.832 15.447 -16.223 1.00 75.44 487 SER A CA 1
ATOM 3888 C C . SER A 1 487 ? -12.542 16.820 -15.618 1.00 75.44 487 SER A C 1
ATOM 3890 O O . SER A 1 487 ? -11.479 17.381 -15.881 1.00 75.44 487 SER A O 1
ATOM 3892 N N . GLU A 1 488 ? -13.418 17.304 -14.733 1.00 78.44 488 GLU A N 1
ATOM 3893 C CA . GLU A 1 488 ? -13.242 18.568 -14.014 1.00 78.44 488 GLU A CA 1
ATOM 3894 C C . GLU A 1 488 ? -11.962 18.543 -13.162 1.00 78.44 488 GLU A C 1
ATOM 3896 O O . GLU A 1 488 ? -11.190 19.503 -13.132 1.00 78.44 488 GLU A O 1
ATOM 3901 N N . LYS A 1 489 ? -11.683 17.420 -12.486 1.00 84.50 489 LYS A N 1
ATOM 3902 C CA . LYS A 1 489 ? -10.483 17.294 -11.642 1.00 84.50 489 LYS A CA 1
ATOM 3903 C C . LYS A 1 489 ? -9.197 17.127 -12.453 1.00 84.50 489 LYS A C 1
ATOM 3905 O O . LYS A 1 489 ? -8.146 17.585 -12.003 1.00 84.50 489 LYS A O 1
ATOM 3910 N N . MET A 1 490 ? -9.254 16.532 -13.646 1.00 83.62 490 MET A N 1
ATOM 3911 C CA . MET A 1 490 ? -8.079 16.349 -14.512 1.00 83.62 490 MET A CA 1
ATOM 3912 C C . MET A 1 490 ? -7.458 17.676 -14.947 1.00 83.62 490 MET A C 1
ATOM 3914 O O . MET A 1 490 ? -6.232 17.795 -14.943 1.00 83.62 490 MET A O 1
ATOM 3918 N N . GLU A 1 491 ? -8.276 18.686 -15.247 1.00 81.50 491 GLU A N 1
ATOM 3919 C CA . GLU A 1 491 ? -7.785 20.023 -15.596 1.00 81.50 491 GLU A CA 1
ATOM 3920 C C . GLU A 1 491 ? -6.938 20.626 -14.475 1.00 81.50 491 GLU A C 1
ATOM 3922 O O . GLU A 1 491 ? -5.849 21.160 -14.713 1.00 81.50 491 GLU A O 1
ATOM 3927 N N . LYS A 1 492 ? -7.399 20.465 -13.233 1.00 85.44 492 LYS A N 1
ATOM 3928 C CA . LYS A 1 492 ? -6.692 20.939 -12.046 1.00 85.44 492 LYS A CA 1
ATOM 3929 C C . LYS A 1 492 ? -5.358 20.220 -11.852 1.00 85.44 492 LYS A C 1
ATOM 3931 O O . LYS A 1 492 ? -4.356 20.864 -11.560 1.00 85.44 492 LYS A O 1
ATOM 3936 N N . ILE A 1 493 ? -5.318 18.901 -12.041 1.00 89.81 493 ILE A N 1
ATOM 3937 C CA . ILE A 1 493 ? -4.089 18.108 -11.879 1.00 89.81 493 ILE A CA 1
ATOM 3938 C C . ILE A 1 493 ? -3.071 18.437 -12.967 1.00 89.81 493 ILE A C 1
ATOM 3940 O O . ILE A 1 493 ? -1.900 18.615 -12.660 1.00 89.81 493 ILE A O 1
ATOM 3944 N N . ILE A 1 494 ? -3.490 18.525 -14.229 1.00 89.00 494 ILE A N 1
ATOM 3945 C CA . ILE A 1 494 ? -2.580 18.801 -15.352 1.00 89.00 494 ILE A CA 1
ATOM 3946 C C . ILE A 1 494 ? -1.897 20.168 -15.187 1.00 89.00 494 ILE A C 1
ATOM 3948 O O . ILE A 1 494 ? -0.719 20.309 -15.512 1.00 89.00 494 ILE A O 1
ATOM 3952 N N . ASN A 1 495 ? -2.607 21.144 -14.616 1.00 87.44 495 ASN A N 1
ATOM 3953 C CA . ASN A 1 495 ? -2.084 22.475 -14.306 1.00 87.44 495 ASN A CA 1
ATOM 3954 C C . ASN A 1 495 ? -1.407 22.583 -12.926 1.00 87.44 495 ASN A C 1
ATOM 3956 O O . ASN A 1 495 ? -1.032 23.679 -12.505 1.00 87.44 495 ASN A O 1
ATOM 3960 N N . LYS A 1 496 ? -1.236 21.470 -12.206 1.00 90.88 496 LYS A N 1
ATOM 3961 C CA . LYS A 1 496 ? -0.594 21.456 -10.890 1.00 90.88 496 LYS A CA 1
ATOM 3962 C C . LYS A 1 496 ? 0.864 21.949 -10.974 1.00 90.88 496 LYS A C 1
ATOM 3964 O O . LYS A 1 496 ? 1.632 21.451 -11.803 1.00 90.88 496 LYS A O 1
ATOM 3969 N N . PRO A 1 497 ? 1.301 22.844 -10.067 1.00 89.94 497 PRO A N 1
ATOM 3970 C CA . PRO A 1 497 ? 2.695 23.276 -9.989 1.00 89.94 497 PRO A CA 1
ATOM 3971 C C . PRO A 1 497 ? 3.663 22.108 -9.752 1.00 89.94 497 PRO A C 1
ATOM 3973 O O . PRO A 1 497 ? 3.364 21.194 -8.987 1.00 89.94 497 PRO A O 1
ATOM 3976 N N . ASN A 1 498 ? 4.846 22.165 -10.369 1.00 92.06 498 ASN A N 1
ATOM 3977 C CA . ASN A 1 498 ? 5.926 21.170 -10.251 1.00 92.06 498 ASN A CA 1
ATOM 3978 C C . ASN A 1 498 ? 5.602 19.747 -10.737 1.00 92.06 498 ASN A C 1
ATOM 3980 O O . ASN A 1 498 ? 6.479 18.883 -10.661 1.00 92.06 498 ASN A O 1
ATOM 3984 N N . LEU A 1 499 ? 4.406 19.485 -11.272 1.00 95.25 499 LEU A N 1
ATOM 3985 C CA . LEU A 1 499 ? 4.095 18.185 -11.855 1.00 95.25 499 LEU A CA 1
ATOM 3986 C C . LEU A 1 499 ? 5.003 17.944 -13.068 1.00 95.25 499 LEU A C 1
ATOM 3988 O O . LEU A 1 499 ? 5.039 18.756 -13.982 1.00 95.25 499 LEU A O 1
ATOM 3992 N N . GLN A 1 500 ? 5.742 16.837 -13.071 1.00 95.75 500 GLN A N 1
ATOM 3993 C CA . GLN A 1 500 ? 6.676 16.442 -14.132 1.00 95.75 500 GLN A CA 1
ATOM 3994 C C . GLN A 1 500 ? 6.128 15.295 -14.982 1.00 95.75 500 GLN A C 1
ATOM 3996 O O . GLN A 1 500 ? 6.354 15.272 -16.196 1.00 95.75 500 GLN A O 1
ATOM 4001 N N . THR A 1 501 ? 5.410 14.362 -14.347 1.00 96.38 501 THR A N 1
ATOM 4002 C CA . THR A 1 501 ? 4.844 13.173 -14.996 1.00 96.38 501 THR A CA 1
ATOM 4003 C C . THR A 1 501 ? 3.371 13.016 -14.661 1.00 96.38 501 THR A C 1
ATOM 4005 O O . THR A 1 501 ? 2.991 12.990 -13.490 1.00 96.38 501 THR A O 1
ATOM 4008 N N . PHE A 1 502 ? 2.559 12.820 -15.695 1.00 95.69 502 PHE A N 1
ATOM 4009 C CA . PHE A 1 502 ? 1.146 12.494 -15.563 1.00 95.69 502 PHE A CA 1
ATOM 4010 C C . PHE A 1 502 ? 0.839 11.162 -16.254 1.00 95.69 502 PHE A C 1
ATOM 4012 O O . PHE A 1 502 ? 1.173 10.960 -17.423 1.00 95.69 502 PHE A O 1
ATOM 4019 N N . THR A 1 503 ? 0.204 10.247 -15.521 1.00 95.25 503 THR A N 1
ATOM 4020 C CA . THR A 1 503 ? -0.201 8.924 -16.011 1.00 95.25 503 THR A CA 1
ATOM 4021 C C . THR A 1 503 ? -1.697 8.710 -15.822 1.00 95.25 503 THR A C 1
ATOM 4023 O O . THR A 1 503 ? -2.229 8.946 -14.739 1.00 95.25 503 THR A O 1
ATOM 4026 N N . ILE A 1 504 ? -2.372 8.165 -16.832 1.00 90.56 504 ILE A N 1
ATOM 4027 C CA . ILE A 1 504 ? -3.757 7.700 -16.699 1.00 90.56 504 ILE A CA 1
ATOM 4028 C C . ILE A 1 504 ? -3.917 6.292 -17.277 1.00 90.56 504 ILE A C 1
ATOM 4030 O O . ILE A 1 504 ? -3.477 5.998 -18.392 1.00 90.56 504 ILE A O 1
ATOM 4034 N N . ARG A 1 505 ? -4.525 5.399 -16.487 1.00 87.94 505 ARG A N 1
ATOM 4035 C CA . ARG A 1 505 ? -4.844 4.016 -16.860 1.00 87.94 505 ARG A CA 1
ATOM 4036 C C . ARG A 1 505 ? -6.329 3.748 -16.702 1.00 87.94 505 ARG A C 1
ATOM 4038 O O . ARG A 1 505 ? -6.838 3.727 -15.581 1.00 87.94 505 ARG A O 1
ATOM 4045 N N . ILE A 1 506 ? -7.004 3.492 -17.817 1.00 80.75 506 ILE A N 1
ATOM 4046 C CA . ILE A 1 506 ? -8.430 3.158 -17.834 1.00 80.75 506 ILE A CA 1
ATOM 4047 C C . ILE A 1 506 ? -8.617 1.854 -18.606 1.00 80.75 506 ILE A C 1
ATOM 4049 O O . ILE A 1 506 ? -7.998 1.614 -19.646 1.00 80.75 506 ILE A O 1
ATOM 4053 N N . ASN A 1 507 ? -9.441 0.977 -18.045 1.00 71.06 507 ASN A N 1
ATOM 4054 C CA . ASN A 1 507 ? -9.765 -0.326 -18.604 1.00 71.06 507 ASN A CA 1
ATOM 4055 C C . ASN A 1 507 ? -11.266 -0.327 -18.935 1.00 71.06 507 ASN A C 1
ATOM 4057 O O . ASN A 1 507 ? -12.072 -0.399 -18.015 1.00 71.06 507 ASN A O 1
ATOM 4061 N N . GLY A 1 508 ? -11.635 -0.203 -20.214 1.00 61.66 508 GLY A N 1
ATOM 4062 C CA . GLY A 1 508 ? -13.032 -0.240 -20.665 1.00 61.66 508 GLY A CA 1
ATOM 4063 C C . GLY A 1 508 ? -13.221 0.291 -22.092 1.00 61.66 508 GLY A C 1
ATOM 4064 O O . GLY A 1 508 ? -12.632 1.311 -22.446 1.00 61.66 508 GLY A O 1
ATOM 4065 N N . ASP A 1 509 ? -14.063 -0.391 -22.873 1.00 54.88 509 ASP A N 1
ATOM 4066 C CA . ASP A 1 509 ? -14.159 -0.244 -24.339 1.00 54.88 509 ASP A CA 1
ATOM 4067 C C . ASP A 1 509 ? -15.014 0.954 -24.815 1.00 54.88 509 ASP A C 1
ATOM 4069 O O . ASP A 1 509 ? -15.034 1.257 -25.999 1.00 54.88 509 ASP A O 1
ATOM 4073 N N . ASN A 1 510 ? -15.722 1.666 -23.923 1.00 53.34 510 ASN A N 1
ATOM 4074 C CA . ASN A 1 510 ? -16.676 2.734 -24.302 1.00 53.34 510 ASN A CA 1
ATOM 4075 C C . ASN A 1 510 ? -16.437 4.090 -23.601 1.00 53.34 510 ASN A C 1
ATOM 4077 O O . ASN A 1 510 ? -17.272 4.989 -23.684 1.00 53.34 510 ASN A O 1
ATOM 4081 N N . THR A 1 511 ? -15.325 4.255 -22.879 1.00 56.38 511 THR A N 1
ATOM 4082 C CA . THR A 1 511 ? -15.075 5.424 -22.007 1.00 56.38 511 THR A CA 1
ATOM 4083 C C . THR A 1 511 ? -13.985 6.377 -22.521 1.00 56.38 511 THR A C 1
ATOM 4085 O O . THR A 1 511 ? -13.670 7.364 -21.863 1.00 56.38 511 THR A O 1
ATOM 4088 N N . SER A 1 512 ? -13.375 6.121 -23.680 1.00 64.00 512 SER A N 1
ATOM 4089 C CA . SER A 1 512 ? -12.220 6.893 -24.167 1.00 64.00 512 SER A CA 1
ATOM 4090 C C . SER A 1 512 ? -12.573 8.331 -24.568 1.00 64.00 512 SER A C 1
ATOM 4092 O O . SER A 1 512 ? -11.862 9.259 -24.188 1.00 64.00 512 SER A O 1
ATOM 4094 N N . HIS A 1 513 ? -13.694 8.558 -25.258 1.00 77.25 513 HIS A N 1
ATOM 4095 C CA . HIS A 1 513 ? -13.947 9.846 -25.923 1.00 77.25 513 HIS A CA 1
ATOM 4096 C C . HIS A 1 513 ? -14.086 11.052 -24.981 1.00 77.25 513 HIS A C 1
ATOM 4098 O O . HIS A 1 513 ? -13.428 12.075 -25.179 1.00 77.25 513 HIS A O 1
ATOM 4104 N N . SER A 1 514 ? -14.921 10.965 -23.940 1.00 75.81 514 SER A N 1
ATOM 4105 C CA . SER A 1 514 ? -15.147 12.092 -23.015 1.00 75.81 514 SER A CA 1
ATOM 4106 C C . SER A 1 514 ? -13.885 12.450 -22.230 1.00 75.81 514 SER A C 1
ATOM 4108 O O . SER A 1 514 ? -13.551 13.626 -22.099 1.00 75.81 514 SER A O 1
ATOM 4110 N N . ILE A 1 515 ? -13.132 11.440 -21.781 1.00 79.94 515 ILE A N 1
ATOM 4111 C CA . ILE A 1 515 ? -11.863 11.653 -21.078 1.00 79.94 515 ILE A CA 1
ATOM 4112 C C . ILE A 1 515 ? -10.806 12.215 -22.018 1.00 79.94 515 ILE A C 1
ATOM 4114 O O . ILE A 1 515 ? -10.114 13.156 -21.644 1.00 79.94 515 ILE A O 1
ATOM 4118 N N . VAL A 1 516 ? -10.687 11.699 -23.243 1.00 86.00 516 VAL A N 1
ATOM 4119 C CA . VAL A 1 516 ? -9.723 12.229 -24.216 1.00 86.00 516 VAL A CA 1
ATOM 4120 C C . VAL A 1 516 ? -10.043 13.679 -24.558 1.00 86.00 516 VAL A C 1
ATOM 4122 O O . VAL A 1 516 ? -9.120 14.491 -24.622 1.00 86.00 516 VAL A O 1
ATOM 4125 N N . ARG A 1 517 ? -11.321 14.044 -24.722 1.00 83.62 517 ARG A N 1
ATOM 4126 C CA . ARG A 1 517 ? -11.715 15.448 -24.915 1.00 83.62 517 ARG A CA 1
ATOM 4127 C C . ARG A 1 517 ? -11.311 16.324 -23.737 1.00 83.62 517 ARG A C 1
ATOM 4129 O O . ARG A 1 517 ? -10.685 17.355 -23.965 1.00 83.62 517 ARG A O 1
ATOM 4136 N N . ALA A 1 518 ? -11.625 15.901 -22.515 1.00 82.00 518 ALA A N 1
ATOM 4137 C CA . ALA A 1 518 ? -11.264 16.632 -21.307 1.00 82.00 518 ALA A CA 1
ATOM 4138 C C . ALA A 1 518 ? -9.747 16.817 -21.188 1.00 82.00 518 ALA A C 1
ATOM 4140 O O . ALA A 1 518 ? -9.273 17.944 -21.092 1.00 82.00 518 ALA A O 1
ATOM 4141 N N . LEU A 1 519 ? -8.979 15.730 -21.314 1.00 87.31 519 LEU A N 1
ATOM 4142 C CA . LEU A 1 519 ? -7.515 15.764 -21.316 1.00 87.31 519 LEU A CA 1
ATOM 4143 C C . LEU A 1 519 ? -6.983 16.705 -22.399 1.00 87.31 519 LEU A C 1
ATOM 4145 O O . LEU A 1 519 ? -6.100 17.513 -22.136 1.00 87.31 519 LEU A O 1
ATOM 4149 N N . SER A 1 520 ? -7.536 16.637 -23.609 1.00 89.75 520 SER A N 1
ATOM 4150 C CA . SER A 1 520 ? -7.115 17.486 -24.726 1.00 89.75 520 SER A CA 1
ATOM 4151 C C . SER A 1 520 ? -7.419 18.963 -24.474 1.00 89.75 520 SER A C 1
ATOM 4153 O O . SER A 1 520 ? -6.616 19.820 -24.834 1.00 89.75 520 SER A O 1
ATOM 4155 N N . GLN A 1 521 ? -8.546 19.280 -23.836 1.00 87.31 521 GLN A N 1
ATOM 4156 C CA . GLN A 1 521 ? -8.885 20.643 -23.430 1.00 87.31 521 GLN A CA 1
ATOM 4157 C C . GLN A 1 521 ? -7.938 21.146 -22.333 1.00 87.31 521 GLN A C 1
ATOM 4159 O O . GLN A 1 521 ? -7.383 22.237 -22.467 1.00 87.31 521 GLN A O 1
ATOM 4164 N N . SER A 1 522 ? -7.665 20.328 -21.314 1.00 87.69 522 SER A N 1
ATOM 4165 C CA . SER A 1 522 ? -6.702 20.657 -20.258 1.00 87.69 522 SER A CA 1
ATOM 4166 C C . SER A 1 522 ? -5.291 20.871 -20.814 1.00 87.69 522 SER A C 1
ATOM 4168 O O . SER A 1 522 ? -4.624 21.832 -20.443 1.00 87.69 522 SER A O 1
ATOM 4170 N N . LEU A 1 523 ? -4.848 20.042 -21.763 1.00 89.88 523 LEU A N 1
ATOM 4171 C CA . LEU A 1 523 ? -3.547 20.190 -22.424 1.00 89.88 523 LEU A CA 1
ATOM 4172 C C . LEU A 1 523 ? -3.447 21.482 -23.251 1.00 89.88 523 LEU A C 1
ATOM 4174 O O . LEU A 1 523 ? -2.394 22.115 -23.259 1.00 89.88 523 LEU A O 1
ATOM 4178 N N . ARG A 1 524 ? -4.536 21.920 -23.896 1.00 89.00 524 ARG A N 1
ATOM 4179 C CA . ARG A 1 524 ? -4.582 23.220 -24.596 1.00 89.00 524 ARG A CA 1
ATOM 4180 C C . ARG A 1 524 ? -4.502 24.410 -23.637 1.00 89.00 524 ARG A C 1
ATOM 4182 O O . ARG A 1 524 ? -4.019 25.462 -24.036 1.00 89.00 524 ARG A O 1
ATOM 4189 N N . SER A 1 525 ? -4.969 24.244 -22.398 1.00 84.69 525 SER A N 1
ATOM 4190 C CA . SER A 1 525 ? -4.907 25.270 -21.346 1.00 84.69 525 SER A CA 1
ATOM 4191 C C . SER A 1 525 ? -3.573 25.316 -20.589 1.00 84.69 525 SER A C 1
ATOM 4193 O O . SER A 1 525 ? -3.395 26.169 -19.722 1.00 84.69 525 SER A O 1
ATOM 4195 N N . LEU A 1 526 ? -2.643 24.401 -20.891 1.00 86.06 526 LEU A N 1
ATOM 4196 C CA . LEU A 1 526 ? -1.416 24.227 -20.122 1.00 86.06 526 LEU A CA 1
ATOM 4197 C C . LEU A 1 526 ? -0.544 25.491 -20.159 1.00 86.06 526 LEU A C 1
ATOM 4199 O O . LEU A 1 526 ? -0.190 25.991 -21.229 1.00 86.06 526 LEU A O 1
ATOM 4203 N N . SER A 1 527 ? -0.138 25.971 -18.981 1.00 81.81 527 SER A N 1
ATOM 4204 C CA . SER A 1 527 ? 0.747 27.136 -18.868 1.00 81.81 527 SER A CA 1
ATOM 4205 C C . SER A 1 527 ? 2.085 26.926 -19.602 1.00 81.81 527 SER A C 1
ATOM 4207 O O . SER A 1 527 ? 2.698 25.859 -19.463 1.00 81.81 527 SER A O 1
ATOM 4209 N N . PRO A 1 528 ? 2.628 27.961 -20.277 1.00 79.75 528 PRO A N 1
ATOM 4210 C CA . PRO A 1 528 ? 3.977 27.933 -20.834 1.00 79.75 528 PRO A CA 1
ATOM 4211 C C . PRO A 1 528 ? 5.103 27.783 -19.799 1.00 79.75 528 PRO A C 1
ATOM 4213 O O . PRO A 1 528 ? 6.257 27.653 -20.173 1.00 79.75 528 PRO A O 1
ATOM 4216 N N . THR A 1 529 ? 4.808 27.864 -18.503 1.00 82.25 529 THR A N 1
ATOM 4217 C CA . THR A 1 529 ? 5.783 27.659 -17.418 1.00 82.25 529 THR A CA 1
ATOM 4218 C C . THR A 1 529 ? 5.619 26.307 -16.722 1.00 82.25 529 THR A C 1
ATOM 4220 O O . THR A 1 529 ? 6.212 26.083 -15.668 1.00 82.25 529 THR A O 1
ATOM 4223 N N . SER A 1 530 ? 4.798 25.409 -17.278 1.00 87.75 530 SER A N 1
ATOM 4224 C CA . SER A 1 530 ? 4.552 24.090 -16.698 1.00 87.75 530 SER A CA 1
ATOM 4225 C C . SER A 1 530 ? 5.819 23.228 -16.672 1.00 87.75 530 SER A C 1
ATOM 4227 O O . SER A 1 530 ? 6.561 23.154 -17.651 1.00 87.75 530 SER A O 1
ATOM 4229 N N . SER A 1 531 ? 6.031 22.524 -15.558 1.00 91.75 531 SER A N 1
ATOM 4230 C CA . SER A 1 531 ? 7.104 21.531 -15.401 1.00 91.75 531 SER A CA 1
ATOM 4231 C C . SER A 1 531 ? 6.764 20.176 -16.037 1.00 91.75 531 SER A C 1
ATOM 4233 O O . SER A 1 531 ? 7.605 19.269 -16.041 1.00 91.75 531 SER A O 1
ATOM 4235 N N . LEU A 1 532 ? 5.538 20.020 -16.550 1.00 94.75 532 LEU A N 1
ATOM 4236 C CA . LEU A 1 532 ? 5.039 18.763 -17.090 1.00 94.75 532 LEU A CA 1
ATOM 4237 C C . LEU A 1 532 ? 5.786 18.445 -18.382 1.00 94.75 532 LEU A C 1
ATOM 4239 O O . LEU A 1 532 ? 5.697 19.183 -19.360 1.00 94.75 532 LEU A O 1
ATOM 4243 N N . SER A 1 533 ? 6.519 17.332 -18.376 1.00 95.38 533 SER A N 1
ATOM 4244 C CA . SER A 1 533 ? 7.360 16.904 -19.502 1.00 95.38 533 SER A CA 1
ATOM 4245 C C . SER A 1 533 ? 7.016 15.509 -20.015 1.00 95.38 533 SER A C 1
ATOM 4247 O O . SER A 1 533 ? 7.330 15.185 -21.161 1.00 95.38 533 SER A O 1
ATOM 4249 N N . THR A 1 534 ? 6.372 14.684 -19.181 1.00 97.12 534 THR A N 1
ATOM 4250 C CA . THR A 1 534 ? 6.083 13.278 -19.476 1.00 97.12 534 THR A CA 1
ATOM 4251 C C . THR A 1 534 ? 4.591 12.979 -19.364 1.00 97.12 534 THR A C 1
ATOM 4253 O O . THR A 1 534 ? 3.986 13.181 -18.310 1.00 97.12 534 THR A O 1
ATOM 4256 N N . LEU A 1 535 ? 4.017 12.431 -20.437 1.00 96.12 535 LEU A N 1
ATOM 4257 C CA . LEU A 1 535 ? 2.634 11.953 -20.490 1.00 96.12 535 LEU A CA 1
ATOM 4258 C C . LEU A 1 535 ? 2.597 10.453 -20.771 1.00 96.12 535 LEU A C 1
ATOM 4260 O O . LEU A 1 535 ? 3.246 9.973 -21.703 1.00 96.12 535 LEU A O 1
ATOM 4264 N N . ILE A 1 536 ? 1.819 9.719 -19.978 1.00 94.81 536 ILE A N 1
ATOM 4265 C CA . ILE A 1 536 ? 1.662 8.268 -20.103 1.00 94.81 536 ILE A CA 1
ATOM 4266 C C . ILE A 1 536 ? 0.176 7.918 -20.155 1.00 94.81 536 ILE A C 1
ATOM 4268 O O . ILE A 1 536 ? -0.547 8.030 -19.162 1.00 94.81 536 ILE A O 1
ATOM 4272 N N . PHE A 1 537 ? -0.276 7.444 -21.311 1.00 92.06 537 PHE A N 1
ATOM 4273 C CA . PHE A 1 537 ? -1.668 7.101 -21.566 1.00 92.06 537 PHE A CA 1
ATOM 4274 C C . PHE A 1 537 ? -1.823 5.601 -21.821 1.00 92.06 537 PHE A C 1
ATOM 4276 O O . PHE A 1 537 ? -1.340 5.040 -22.807 1.00 92.06 537 PHE A O 1
ATOM 4283 N N . HIS A 1 538 ? -2.524 4.943 -20.899 1.00 87.56 538 HIS A N 1
ATOM 4284 C CA . HIS A 1 538 ? -2.970 3.559 -21.025 1.00 87.56 538 HIS A CA 1
ATOM 4285 C C . HIS A 1 538 ? -4.492 3.524 -21.149 1.00 87.56 538 HIS A C 1
ATOM 4287 O O . HIS A 1 538 ? -5.198 3.048 -20.255 1.00 87.56 538 HIS A O 1
ATOM 4293 N N . ILE A 1 539 ? -4.976 4.081 -22.253 1.00 83.06 539 ILE A N 1
ATOM 4294 C CA . ILE A 1 539 ? -6.389 4.208 -22.606 1.00 83.06 539 ILE A CA 1
ATOM 4295 C C . ILE A 1 539 ? -6.553 3.739 -24.049 1.00 83.06 539 ILE A C 1
ATOM 4297 O O . ILE A 1 539 ? -5.608 3.846 -24.825 1.00 83.06 539 ILE A O 1
ATOM 4301 N N . ASP A 1 540 ? -7.718 3.200 -24.388 1.00 79.62 540 ASP A N 1
ATOM 4302 C CA . ASP A 1 540 ? -8.005 2.816 -25.769 1.00 79.62 540 ASP A CA 1
ATOM 4303 C C . ASP A 1 540 ? -8.163 4.079 -26.630 1.00 79.62 540 ASP A C 1
ATOM 4305 O O . ASP A 1 540 ? -8.916 4.985 -26.260 1.00 79.62 540 ASP A O 1
ATOM 4309 N N . LEU A 1 541 ? -7.397 4.184 -27.716 1.00 82.62 541 LEU A N 1
ATOM 4310 C CA . LEU A 1 541 ? -7.371 5.358 -28.595 1.00 82.62 541 LEU A CA 1
ATOM 4311 C C . LEU A 1 541 ? -7.617 4.934 -30.042 1.00 82.62 541 LEU A C 1
ATOM 4313 O O . LEU A 1 541 ? -6.715 4.380 -30.683 1.00 82.62 541 LEU A O 1
ATOM 4317 N N . GLU A 1 542 ? -8.794 5.270 -30.571 1.00 83.31 542 GLU A N 1
ATOM 4318 C CA . GLU A 1 542 ? -9.072 5.151 -32.000 1.00 83.31 542 GLU A CA 1
ATOM 4319 C C . GLU A 1 542 ? -8.475 6.349 -32.763 1.00 83.31 542 GLU A C 1
ATOM 4321 O O . GLU A 1 542 ? -7.885 7.278 -32.196 1.00 83.31 542 GLU A O 1
ATOM 4326 N N . SER A 1 543 ? -8.611 6.344 -34.092 1.00 84.75 543 SER A N 1
ATOM 4327 C CA . SER A 1 543 ? -8.028 7.380 -34.958 1.00 84.75 543 SER A CA 1
ATOM 4328 C C . SER A 1 543 ? -8.494 8.793 -34.597 1.00 84.75 543 SER A C 1
ATOM 4330 O O . SER A 1 543 ? -7.706 9.733 -34.678 1.00 84.75 543 SER A O 1
ATOM 4332 N N . ARG A 1 544 ? -9.764 8.954 -34.199 1.00 86.81 544 ARG A N 1
ATOM 4333 C CA . ARG A 1 544 ? -10.350 10.265 -33.895 1.00 86.81 544 ARG A CA 1
ATOM 4334 C C . ARG A 1 544 ? -9.861 10.806 -32.554 1.00 86.81 544 ARG A C 1
ATOM 4336 O O . ARG A 1 544 ? -9.494 11.975 -32.478 1.00 86.81 544 ARG A O 1
ATOM 4343 N N . GLU A 1 545 ? -9.849 9.982 -31.511 1.00 88.31 545 GLU A N 1
ATOM 4344 C CA . GLU A 1 545 ? -9.332 10.350 -30.190 1.00 88.31 545 GLU A CA 1
ATOM 4345 C C . GLU A 1 545 ? -7.846 10.700 -30.268 1.00 88.31 545 GLU A C 1
ATOM 4347 O O . GLU A 1 545 ? -7.424 11.722 -29.722 1.00 88.31 545 GLU A O 1
ATOM 4352 N N . LEU A 1 546 ? -7.060 9.892 -30.990 1.00 89.88 546 LEU A N 1
ATOM 4353 C CA . LEU A 1 546 ? -5.635 10.147 -31.174 1.00 89.88 546 LEU A CA 1
ATOM 4354 C C . LEU A 1 546 ? -5.384 11.454 -31.935 1.00 89.88 546 LEU A C 1
ATOM 4356 O O . LEU A 1 546 ? -4.481 12.201 -31.560 1.00 89.88 546 LEU A O 1
ATOM 4360 N N . ASP A 1 547 ? -6.184 11.766 -32.956 1.00 91.31 547 ASP A N 1
ATOM 4361 C CA . ASP A 1 547 ? -6.081 13.035 -33.679 1.00 91.31 547 ASP A CA 1
ATOM 4362 C C . ASP A 1 547 ? -6.375 14.241 -32.772 1.00 91.31 547 ASP A C 1
ATOM 4364 O O . ASP A 1 547 ? -5.568 15.170 -32.704 1.00 91.31 547 ASP A O 1
ATOM 4368 N N . ILE A 1 548 ? -7.470 14.203 -32.001 1.00 91.81 548 ILE A N 1
ATOM 4369 C CA . ILE A 1 548 ? -7.831 15.273 -31.051 1.00 91.81 548 ILE A CA 1
ATOM 4370 C C . ILE A 1 548 ? -6.702 15.503 -30.035 1.00 91.81 548 ILE A C 1
ATOM 4372 O O . ILE A 1 548 ? -6.336 16.654 -29.763 1.00 91.81 548 ILE A O 1
ATOM 4376 N N . LEU A 1 549 ? -6.129 14.417 -29.512 1.00 92.50 549 LEU A N 1
ATOM 4377 C CA . LEU A 1 549 ? -5.016 14.467 -28.573 1.00 92.50 549 LEU A CA 1
ATOM 4378 C C . LEU A 1 549 ? -3.750 15.050 -29.221 1.00 92.50 549 LEU A C 1
ATOM 4380 O O . LEU A 1 549 ? -3.120 15.936 -28.648 1.00 92.50 549 LEU A O 1
ATOM 4384 N N . CYS A 1 550 ? -3.390 14.606 -30.428 1.00 92.94 550 CYS A N 1
ATOM 4385 C CA . CYS A 1 550 ? -2.225 15.113 -31.161 1.00 92.94 550 CYS A CA 1
ATOM 4386 C C . CYS A 1 550 ? -2.356 16.607 -31.488 1.00 92.94 550 CYS A C 1
ATOM 4388 O O . CYS A 1 550 ? -1.390 17.356 -31.345 1.00 92.94 550 CYS A O 1
ATOM 4390 N N . GLN A 1 551 ? -3.554 17.068 -31.857 1.00 92.00 551 GLN A N 1
ATOM 4391 C CA . GLN A 1 551 ? -3.822 18.494 -32.053 1.00 92.00 551 GLN A CA 1
ATOM 4392 C C . GLN A 1 551 ? -3.596 19.304 -30.773 1.00 92.00 551 GLN A C 1
ATOM 4394 O O . GLN A 1 551 ? -3.082 20.415 -30.848 1.00 92.00 551 GLN A O 1
ATOM 4399 N N . ALA A 1 552 ? -3.966 18.770 -29.603 1.00 92.06 552 ALA A N 1
ATOM 4400 C CA . ALA A 1 552 ? -3.695 19.425 -28.325 1.00 9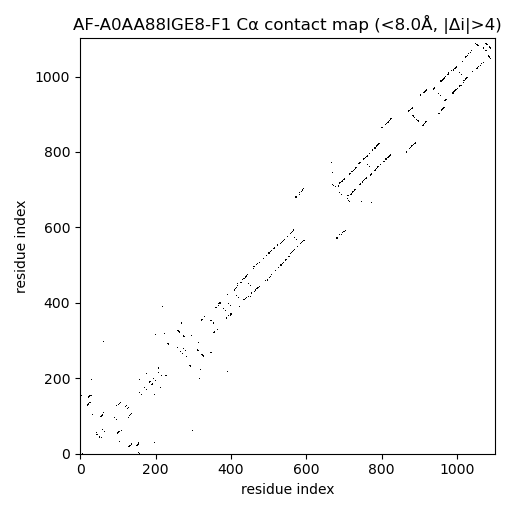2.06 552 ALA A CA 1
ATOM 4401 C C . ALA A 1 552 ? -2.191 19.455 -28.006 1.00 92.06 552 ALA A C 1
ATOM 4403 O O . ALA A 1 552 ? -1.675 20.501 -27.618 1.00 92.06 552 ALA A O 1
ATOM 4404 N N . LEU A 1 553 ? -1.475 18.351 -28.246 1.00 92.06 553 LEU A N 1
ATOM 4405 C CA . LEU A 1 553 ? -0.029 18.249 -28.008 1.00 92.06 553 LEU A CA 1
ATOM 4406 C C . LEU A 1 553 ? 0.798 19.251 -28.824 1.00 92.06 553 LEU A C 1
ATOM 4408 O O . LEU A 1 553 ? 1.851 19.675 -28.356 1.00 92.06 553 LEU A O 1
ATOM 4412 N N . ASN A 1 554 ? 0.316 19.690 -29.991 1.00 87.38 554 ASN A N 1
ATOM 4413 C CA . ASN A 1 554 ? 0.983 20.733 -30.780 1.00 87.38 554 ASN A CA 1
ATOM 4414 C C . ASN A 1 554 ? 1.112 22.074 -30.032 1.00 87.38 554 ASN A C 1
ATOM 4416 O O . ASN A 1 554 ? 2.016 22.851 -30.332 1.00 87.38 554 ASN A O 1
ATOM 4420 N N . PHE A 1 555 ? 0.249 22.345 -29.048 1.00 84.25 555 PHE A N 1
ATOM 4421 C CA . PHE A 1 555 ? 0.338 23.539 -28.199 1.00 84.25 555 PHE A CA 1
ATOM 4422 C C . PHE A 1 555 ? 1.268 23.339 -26.989 1.00 84.25 555 PHE A C 1
ATOM 4424 O O . PHE A 1 555 ? 1.662 24.304 -26.336 1.00 84.25 555 PHE A O 1
ATOM 4431 N N . CYS A 1 556 ? 1.664 22.099 -26.691 1.00 86.81 556 CYS A N 1
ATOM 4432 C CA . CYS A 1 556 ? 2.409 21.747 -25.488 1.00 86.81 556 CYS A CA 1
ATOM 4433 C C . CYS A 1 556 ? 3.921 21.679 -25.757 1.00 86.81 556 CYS A C 1
ATOM 4435 O O . CYS A 1 556 ? 4.503 20.605 -25.898 1.00 86.81 556 CYS A O 1
ATOM 4437 N N . CYS A 1 557 ? 4.601 22.826 -25.769 1.00 82.88 557 CYS A N 1
ATOM 4438 C CA . CYS A 1 557 ? 6.034 22.887 -26.086 1.00 82.88 557 CYS A CA 1
ATOM 4439 C C . CYS A 1 557 ? 6.985 22.378 -24.972 1.00 82.88 557 CYS A C 1
ATOM 4441 O O . CYS A 1 557 ? 8.201 22.386 -25.163 1.00 82.88 557 CYS A O 1
ATOM 4443 N N . HIS A 1 558 ? 6.452 21.925 -23.835 1.00 87.06 558 HIS A N 1
ATOM 4444 C CA . HIS A 1 558 ? 7.207 21.381 -22.692 1.00 87.06 558 HIS A CA 1
ATOM 4445 C C . HIS A 1 558 ? 7.256 19.849 -22.679 1.00 87.06 558 HIS A C 1
ATOM 4447 O O . HIS A 1 558 ? 8.100 19.258 -22.007 1.00 87.06 558 HIS A O 1
ATOM 4453 N N . ILE A 1 559 ? 6.360 19.200 -23.429 1.00 92.75 559 ILE A N 1
ATOM 4454 C CA . ILE A 1 559 ? 6.225 17.746 -23.431 1.00 92.75 559 ILE A CA 1
ATOM 4455 C C . ILE A 1 559 ? 7.317 17.145 -24.310 1.00 92.75 559 ILE A C 1
ATOM 4457 O O . ILE A 1 559 ? 7.311 17.298 -25.530 1.00 92.75 559 ILE A O 1
ATOM 4461 N N . THR A 1 560 ? 8.249 16.439 -23.674 1.00 95.00 560 THR A N 1
ATOM 4462 C CA . THR A 1 560 ? 9.390 15.791 -24.334 1.00 95.00 560 THR A CA 1
ATOM 4463 C C . THR A 1 560 ? 9.267 14.272 -24.352 1.00 95.00 560 THR A C 1
ATOM 4465 O O . THR A 1 560 ? 9.937 13.621 -25.155 1.00 95.00 560 THR A O 1
ATOM 4468 N N . LYS A 1 561 ? 8.403 13.686 -23.512 1.00 97.19 561 LYS A N 1
ATOM 4469 C CA . LYS A 1 561 ? 8.202 12.235 -23.428 1.00 97.19 561 LYS A CA 1
ATOM 4470 C C . LYS A 1 561 ? 6.726 11.865 -23.516 1.00 97.19 561 LYS A C 1
ATOM 4472 O O . LYS A 1 561 ? 5.904 12.364 -22.748 1.00 97.19 561 LYS A O 1
ATOM 4477 N N . LEU A 1 562 ? 6.413 10.933 -24.410 1.00 96.50 562 LEU A N 1
ATOM 4478 C CA . LEU A 1 562 ? 5.058 10.443 -24.635 1.00 96.50 562 LEU A CA 1
ATOM 4479 C C . LEU A 1 562 ? 5.050 8.915 -24.665 1.00 96.50 562 LEU A C 1
ATOM 4481 O O . LEU A 1 562 ? 5.783 8.294 -25.437 1.00 96.50 562 LEU A O 1
ATOM 4485 N N . HIS A 1 563 ? 4.196 8.309 -23.846 1.00 95.19 563 HIS A N 1
ATOM 4486 C CA . HIS A 1 563 ? 3.902 6.880 -23.890 1.00 95.19 563 HIS A CA 1
ATOM 4487 C C . HIS A 1 563 ? 2.422 6.680 -24.189 1.00 95.19 563 HIS A C 1
ATOM 4489 O O . HIS A 1 563 ? 1.568 7.086 -23.407 1.00 95.19 563 HIS A O 1
ATOM 4495 N N . LEU A 1 564 ? 2.134 6.025 -25.310 1.00 91.88 564 LEU A N 1
ATOM 4496 C CA . LEU A 1 564 ? 0.799 5.571 -25.678 1.00 91.88 564 LEU A CA 1
ATOM 4497 C C . LEU A 1 564 ? 0.761 4.040 -25.681 1.00 91.88 564 LEU A C 1
ATOM 4499 O O . LEU A 1 564 ? 1.691 3.369 -26.136 1.00 91.88 564 LEU A O 1
ATOM 4503 N N . SER A 1 565 ? -0.322 3.465 -25.179 1.00 85.44 565 SER A N 1
ATOM 4504 C CA . SER A 1 565 ? -0.566 2.026 -25.283 1.00 85.44 565 SER A CA 1
ATOM 4505 C C . SER A 1 565 ? -2.030 1.739 -25.553 1.00 85.44 565 SER A C 1
ATOM 4507 O O . SER A 1 565 ? -2.852 2.606 -25.281 1.00 85.44 565 SER A O 1
ATOM 4509 N N . LYS A 1 566 ? -2.343 0.529 -26.038 1.00 78.00 566 LYS A N 1
ATOM 4510 C CA . LYS A 1 566 ? -3.699 0.156 -26.480 1.00 78.00 566 LYS A CA 1
ATOM 4511 C C . LYS A 1 566 ? -4.182 1.030 -27.647 1.00 78.00 566 LYS A C 1
ATOM 4513 O O . LYS A 1 566 ? -5.307 1.504 -27.655 1.00 78.00 566 LYS A O 1
ATOM 4518 N N . LEU A 1 567 ? -3.310 1.274 -28.627 1.00 80.00 567 LEU A N 1
ATOM 4519 C CA . LEU A 1 567 ? -3.707 1.991 -29.838 1.00 80.00 567 LEU A CA 1
ATOM 4520 C C . LEU A 1 567 ? -4.565 1.075 -30.722 1.00 80.00 567 LEU A C 1
ATOM 4522 O O . LEU A 1 567 ? -4.084 0.041 -31.195 1.00 80.00 567 LEU A O 1
ATOM 4526 N N . SER A 1 568 ? -5.810 1.478 -30.954 1.00 74.12 568 SER A N 1
ATOM 4527 C CA . SER A 1 568 ? -6.781 0.861 -31.868 1.00 74.12 568 SER A CA 1
ATOM 4528 C C . SER A 1 568 ? -7.027 1.751 -33.100 1.00 74.12 568 SER A C 1
ATOM 4530 O O . SER A 1 568 ? -8.066 1.690 -33.750 1.00 74.12 568 SER A O 1
ATOM 4532 N N . CYS A 1 569 ? -6.058 2.606 -33.442 1.00 73.12 569 CYS A N 1
ATOM 4533 C CA . CYS A 1 569 ? -6.161 3.563 -34.538 1.00 73.12 569 CYS A CA 1
ATOM 4534 C C . CYS A 1 569 ? -5.679 3.004 -35.889 1.00 73.12 569 CYS A C 1
ATOM 4536 O O . CYS A 1 569 ? -4.696 2.264 -35.976 1.00 73.12 569 CYS A O 1
ATOM 4538 N N . GLY A 1 570 ? -6.337 3.441 -36.964 1.00 74.50 570 GLY A N 1
ATOM 4539 C CA . GLY A 1 570 ? -5.915 3.224 -38.348 1.00 74.50 570 GLY A CA 1
ATOM 4540 C C . GLY A 1 570 ? -4.864 4.245 -38.822 1.00 74.50 570 GLY A C 1
ATOM 4541 O O . GLY A 1 570 ? -4.359 5.042 -38.024 1.00 74.50 570 GLY A O 1
ATOM 4542 N N . PRO A 1 571 ? -4.543 4.271 -40.130 1.00 79.00 571 PRO A N 1
ATOM 4543 C CA . PRO A 1 571 ? -3.483 5.116 -40.692 1.00 79.00 571 PRO A CA 1
ATOM 4544 C C . PRO A 1 571 ? -3.597 6.611 -40.360 1.00 79.00 571 PRO A C 1
ATOM 4546 O O . PRO A 1 571 ? -2.590 7.236 -40.033 1.00 79.00 571 PRO A O 1
ATOM 4549 N N . ALA A 1 572 ? -4.815 7.163 -40.342 1.00 81.12 572 ALA A N 1
ATOM 4550 C CA . ALA A 1 572 ? -5.062 8.572 -40.023 1.00 81.12 572 ALA A CA 1
ATOM 4551 C C . ALA A 1 572 ? -4.572 8.976 -38.616 1.00 81.12 572 ALA A C 1
ATOM 4553 O O . ALA A 1 572 ? -4.013 10.056 -38.440 1.00 81.12 572 ALA A O 1
ATOM 4554 N N . GLY A 1 573 ? -4.719 8.098 -37.614 1.00 85.88 573 GLY A N 1
ATOM 4555 C CA . GLY A 1 573 ? -4.234 8.372 -36.257 1.00 85.88 573 GLY A CA 1
ATOM 4556 C C . GLY A 1 573 ? -2.704 8.442 -36.187 1.00 85.88 573 GLY A C 1
ATOM 4557 O O . GLY A 1 573 ? -2.142 9.354 -35.579 1.00 85.88 573 GLY A O 1
ATOM 4558 N N . TYR A 1 574 ? -2.017 7.517 -36.866 1.00 87.75 574 TYR A N 1
ATOM 4559 C CA . TYR A 1 574 ? -0.553 7.528 -36.962 1.00 87.75 574 TYR A CA 1
ATOM 4560 C C . TYR A 1 574 ? -0.024 8.701 -37.788 1.00 87.75 574 TYR A C 1
ATOM 4562 O O . TYR A 1 574 ? 1.048 9.225 -37.481 1.00 87.75 574 TYR A O 1
ATOM 4570 N N . GLU A 1 575 ? -0.765 9.144 -38.804 1.00 88.44 575 GLU A N 1
ATOM 4571 C CA . GLU A 1 575 ? -0.435 10.358 -39.543 1.00 88.44 575 GLU A CA 1
ATOM 4572 C C . GLU A 1 575 ? -0.447 11.578 -38.614 1.00 88.44 575 GLU A C 1
ATOM 4574 O O . GLU A 1 575 ? 0.529 12.332 -38.582 1.00 88.44 575 GLU A O 1
ATOM 4579 N N . SER A 1 576 ? -1.482 11.739 -37.787 1.00 91.56 576 SER A N 1
ATOM 4580 C CA . SER A 1 576 ? -1.541 12.826 -36.802 1.00 91.56 576 SER A CA 1
ATOM 4581 C C . SER A 1 576 ? -0.422 12.743 -35.765 1.00 91.56 576 SER A C 1
ATOM 4583 O O . SER A 1 576 ? 0.224 13.758 -35.492 1.00 91.56 576 SER A O 1
ATOM 4585 N N . LEU A 1 577 ? -0.100 11.543 -35.270 1.00 92.56 577 LEU A N 1
ATOM 4586 C CA . LEU A 1 577 ? 1.051 11.337 -34.385 1.00 92.56 577 LEU A CA 1
ATOM 4587 C C . LEU A 1 577 ? 2.379 11.692 -35.074 1.00 92.56 577 LEU A C 1
ATOM 4589 O O . LEU A 1 577 ? 3.253 12.300 -34.457 1.00 92.56 577 LEU A O 1
ATOM 4593 N N . SER A 1 578 ? 2.527 11.379 -36.366 1.00 91.50 578 SER A N 1
ATOM 4594 C CA . SER A 1 578 ? 3.735 11.714 -37.126 1.00 91.50 578 SER A CA 1
ATOM 4595 C C . SER A 1 578 ? 3.976 13.221 -37.203 1.00 91.50 578 SER A C 1
ATOM 4597 O O . SER A 1 578 ? 5.126 13.648 -37.162 1.00 91.50 578 SER A O 1
ATOM 4599 N N . ARG A 1 579 ? 2.920 14.046 -37.248 1.00 91.25 579 ARG A N 1
ATOM 4600 C CA . ARG A 1 579 ? 3.052 15.514 -37.239 1.00 91.25 579 ARG A CA 1
ATOM 4601 C C . ARG A 1 579 ? 3.634 16.007 -35.914 1.00 91.25 579 ARG A C 1
ATOM 4603 O O . ARG A 1 579 ? 4.514 16.865 -35.932 1.00 91.25 579 ARG A O 1
ATOM 4610 N N . VAL A 1 580 ? 3.218 15.416 -34.792 1.00 92.38 580 VAL A N 1
ATOM 4611 C CA . VAL A 1 580 ? 3.773 15.725 -33.461 1.00 92.38 580 VAL A CA 1
ATOM 4612 C C . VAL A 1 580 ? 5.254 15.345 -33.384 1.00 92.38 580 VAL A C 1
ATOM 4614 O O . VAL A 1 580 ? 6.046 16.094 -32.823 1.00 92.38 580 VAL A O 1
ATOM 4617 N N . VAL A 1 581 ? 5.662 14.224 -33.986 1.00 91.38 581 VAL A N 1
ATOM 4618 C CA . VAL A 1 581 ? 7.079 13.814 -34.025 1.00 91.38 581 VAL A CA 1
ATOM 4619 C C . VAL A 1 581 ? 7.914 14.700 -34.961 1.00 91.38 581 VAL A C 1
ATOM 4621 O O . VAL A 1 581 ? 9.037 15.054 -34.615 1.00 91.38 581 VAL A O 1
ATOM 4624 N N . LYS A 1 582 ? 7.372 15.091 -36.124 1.00 88.75 582 LYS A N 1
ATOM 4625 C CA . LYS A 1 582 ? 8.074 15.929 -37.118 1.00 88.75 582 LYS A CA 1
ATOM 4626 C C . LYS A 1 582 ? 8.283 17.368 -36.656 1.00 88.75 582 LYS A C 1
ATOM 4628 O O . LYS A 1 582 ? 9.331 17.938 -36.949 1.00 88.75 582 LYS A O 1
ATOM 4633 N N . TYR A 1 583 ? 7.271 17.965 -36.027 1.00 86.19 583 TYR A N 1
ATOM 4634 C CA . TYR A 1 583 ? 7.229 19.406 -35.747 1.00 86.19 583 TYR A CA 1
ATOM 4635 C C . TYR A 1 583 ? 7.210 19.749 -34.253 1.00 86.19 583 TYR A C 1
ATOM 4637 O O . TYR A 1 583 ? 7.384 20.911 -33.890 1.00 86.19 583 TYR A O 1
ATOM 4645 N N . GLY A 1 584 ? 6.974 18.765 -33.385 1.00 86.44 584 GLY A N 1
ATOM 4646 C CA . GLY A 1 584 ? 6.971 18.949 -31.939 1.00 86.44 584 GLY A CA 1
ATOM 4647 C C . GLY A 1 584 ? 8.366 18.881 -31.317 1.00 86.44 584 GLY A C 1
ATOM 4648 O O . GLY A 1 584 ? 9.387 18.767 -31.989 1.00 86.44 584 GLY A O 1
ATOM 4649 N N . LYS A 1 585 ? 8.402 18.932 -29.982 1.00 89.50 585 LYS A N 1
ATOM 4650 C CA . LYS A 1 585 ? 9.632 18.875 -29.168 1.00 89.50 585 LYS A CA 1
ATOM 4651 C C . LYS A 1 585 ? 9.860 17.509 -28.514 1.00 89.50 585 LYS A C 1
ATOM 4653 O O . LYS A 1 585 ? 10.515 17.406 -27.478 1.00 89.50 585 LYS A O 1
ATOM 4658 N N . LEU A 1 586 ? 9.281 16.460 -29.093 1.00 94.12 586 LEU A N 1
ATOM 4659 C CA . LEU A 1 586 ? 9.306 15.129 -28.508 1.00 94.12 586 LEU A CA 1
ATOM 4660 C C . LEU A 1 586 ? 10.695 14.491 -28.660 1.00 94.12 586 LEU A C 1
ATOM 4662 O O . LEU A 1 586 ? 11.161 14.259 -29.771 1.00 94.12 586 LEU A O 1
ATOM 4666 N N . GLU A 1 587 ? 11.331 14.162 -27.538 1.00 95.38 587 GLU A N 1
ATOM 4667 C CA . GLU A 1 587 ? 12.625 13.474 -27.491 1.00 95.38 587 GLU A CA 1
ATOM 4668 C C . GLU A 1 587 ? 12.471 11.962 -27.264 1.00 95.38 587 GLU A C 1
ATOM 4670 O O . GLU A 1 587 ? 13.349 11.188 -27.644 1.00 95.38 587 GLU A O 1
ATOM 4675 N N . SER A 1 588 ? 11.364 11.520 -26.657 1.00 97.00 588 SER A N 1
ATOM 4676 C CA . SER A 1 588 ? 11.100 10.107 -26.371 1.00 97.00 588 SER A CA 1
ATOM 4677 C C . SER A 1 588 ? 9.663 9.720 -26.701 1.00 97.00 588 SER A C 1
ATOM 4679 O O . SER A 1 588 ? 8.718 10.292 -26.157 1.00 97.00 588 SER A O 1
ATOM 4681 N N . LEU A 1 589 ? 9.503 8.670 -27.505 1.00 96.50 589 LEU A N 1
ATOM 4682 C CA . LEU A 1 589 ? 8.209 8.099 -27.864 1.00 96.50 589 LEU A CA 1
ATOM 4683 C C . LEU A 1 589 ? 8.193 6.608 -27.541 1.00 96.50 589 LEU A C 1
ATOM 4685 O O . LEU A 1 589 ? 9.055 5.858 -27.998 1.00 96.50 589 LEU A O 1
ATOM 4689 N N . LYS A 1 590 ? 7.182 6.181 -26.786 1.00 94.94 590 LYS A N 1
ATOM 4690 C CA . LYS A 1 590 ? 6.907 4.773 -26.514 1.00 94.94 590 LYS A CA 1
ATOM 4691 C C . LYS A 1 590 ? 5.514 4.401 -26.995 1.00 94.94 590 LYS A C 1
ATOM 4693 O O . LYS A 1 590 ? 4.532 4.974 -26.529 1.00 94.94 590 LYS A O 1
ATOM 4698 N N . LEU A 1 591 ? 5.436 3.408 -27.870 1.00 91.31 591 LEU A N 1
ATOM 4699 C CA . LEU A 1 591 ? 4.197 2.787 -28.326 1.00 91.31 591 LEU A CA 1
ATOM 4700 C C . LEU A 1 591 ? 4.205 1.313 -27.911 1.00 91.31 591 LEU A C 1
ATOM 4702 O O . LEU A 1 591 ? 5.247 0.666 -27.935 1.00 91.31 591 LEU A O 1
ATOM 4706 N N . SER A 1 592 ? 3.061 0.778 -27.484 1.00 78.88 592 SER A N 1
ATOM 4707 C CA . SER A 1 592 ? 2.958 -0.631 -27.067 1.00 78.88 592 SER A CA 1
ATOM 4708 C C . SER A 1 592 ? 1.523 -1.150 -27.157 1.00 78.88 592 SER A C 1
ATOM 4710 O O . SER A 1 592 ? 0.582 -0.388 -26.943 1.00 78.88 592 SER A O 1
ATOM 4712 N N . LEU A 1 593 ? 1.345 -2.455 -27.401 1.00 65.12 593 LEU A N 1
ATOM 4713 C CA . LEU A 1 593 ? 0.026 -3.111 -27.430 1.00 65.12 593 LEU A CA 1
ATOM 4714 C C . LEU A 1 593 ? -0.944 -2.493 -28.453 1.00 65.12 593 LEU A C 1
ATOM 4716 O O . LEU A 1 593 ? -2.071 -2.145 -28.111 1.00 65.12 593 LEU A O 1
ATOM 4720 N N . ASN A 1 594 ? -0.521 -2.350 -29.708 1.00 65.38 594 ASN A N 1
ATOM 4721 C CA . ASN A 1 594 ? -1.433 -1.918 -30.770 1.00 65.38 594 ASN A CA 1
ATOM 4722 C C . ASN A 1 594 ? -2.347 -3.106 -31.114 1.00 65.38 594 ASN A C 1
ATOM 4724 O O . ASN A 1 594 ? -1.848 -4.187 -31.436 1.00 65.38 594 ASN A O 1
ATOM 4728 N N . LEU A 1 595 ? -3.663 -2.936 -30.988 1.00 54.09 595 LEU A N 1
ATOM 4729 C CA . LEU A 1 595 ? -4.671 -4.010 -30.958 1.00 54.09 595 LEU A CA 1
ATOM 4730 C C . LEU A 1 595 ? -4.970 -4.641 -32.340 1.00 54.09 595 LEU A C 1
ATOM 4732 O O . LEU A 1 595 ? -6.093 -5.036 -32.620 1.00 54.09 595 LEU A O 1
ATOM 4736 N N . PHE A 1 596 ? -3.968 -4.829 -33.202 1.00 45.03 596 PHE A N 1
ATOM 4737 C CA . PHE A 1 596 ? -4.124 -5.462 -34.525 1.00 45.03 596 PHE A CA 1
ATOM 4738 C C . PHE A 1 596 ? -4.263 -7.002 -34.492 1.00 45.03 596 PHE A C 1
ATOM 4740 O O . PHE A 1 596 ? -4.220 -7.657 -35.530 1.00 45.03 596 PHE A O 1
ATOM 4747 N N . LYS A 1 597 ? -4.401 -7.631 -33.315 1.00 34.81 597 LYS A N 1
ATOM 4748 C CA . LYS A 1 597 ? -4.091 -9.063 -33.136 1.00 34.81 597 LYS A CA 1
ATOM 4749 C C . LYS A 1 597 ? -5.253 -10.061 -33.259 1.00 34.81 597 LYS A C 1
ATOM 4751 O O . LYS A 1 597 ? -5.119 -11.170 -32.750 1.00 34.81 597 LYS A O 1
ATOM 4756 N N . THR A 1 598 ? -6.371 -9.740 -33.910 1.00 35.12 598 THR A N 1
ATOM 4757 C CA . THR A 1 598 ? -7.490 -10.710 -34.016 1.00 35.12 598 THR A CA 1
ATOM 4758 C C . THR A 1 598 ? -8.155 -10.823 -35.384 1.00 35.12 598 THR A C 1
ATOM 4760 O O . THR A 1 598 ? -9.305 -11.245 -35.466 1.00 35.12 598 THR A O 1
ATOM 4763 N N . LEU A 1 599 ? -7.437 -10.552 -36.474 1.00 33.84 599 LEU A N 1
ATOM 4764 C CA . LEU A 1 599 ? -7.904 -10.972 -37.795 1.00 33.84 599 LEU A CA 1
ATOM 4765 C C . LEU A 1 599 ? -6.884 -11.927 -38.427 1.00 33.84 599 LEU A C 1
ATOM 4767 O O . LEU A 1 599 ? -5.718 -11.553 -38.569 1.00 33.84 599 LEU A O 1
ATOM 4771 N N . PRO A 1 600 ? -7.277 -13.172 -38.768 1.00 31.33 600 PRO A N 1
ATOM 4772 C CA . PRO A 1 600 ? -6.438 -14.023 -39.591 1.00 31.33 600 PRO A CA 1
ATOM 4773 C C . PRO A 1 600 ? -6.261 -13.324 -40.938 1.00 31.33 600 PRO A C 1
ATOM 4775 O O . PRO A 1 600 ? -7.230 -12.884 -41.556 1.00 31.33 600 PRO A O 1
ATOM 4778 N N . ILE A 1 601 ? -5.012 -13.201 -41.374 1.00 32.25 601 ILE A N 1
ATOM 4779 C CA . ILE A 1 601 ? -4.692 -12.756 -42.726 1.00 32.25 601 ILE A CA 1
ATOM 4780 C C . ILE A 1 601 ? -5.160 -13.884 -43.652 1.00 32.25 601 ILE A C 1
ATOM 4782 O O . ILE A 1 601 ? -4.471 -14.886 -43.814 1.00 32.25 601 ILE A O 1
ATOM 4786 N N . CYS A 1 602 ? -6.374 -13.767 -44.183 1.00 28.88 602 CYS A N 1
ATOM 4787 C CA . CYS A 1 602 ? -6.785 -14.515 -45.362 1.00 28.88 602 CYS A CA 1
ATOM 4788 C C . CYS A 1 602 ? -6.449 -13.657 -46.582 1.00 28.88 602 CYS A C 1
ATOM 4790 O O . CYS A 1 602 ? -6.808 -12.482 -46.624 1.00 28.88 602 CYS A O 1
ATOM 4792 N N . ASP A 1 603 ? -5.762 -14.257 -47.552 1.00 30.80 603 ASP A N 1
ATOM 4793 C CA . ASP A 1 603 ? -5.165 -13.639 -48.746 1.00 30.80 603 ASP A CA 1
ATOM 4794 C C . ASP A 1 603 ? -6.148 -13.021 -49.762 1.00 30.80 603 ASP A C 1
ATOM 4796 O O . ASP A 1 603 ? -5.799 -12.852 -50.925 1.00 30.80 603 ASP A O 1
ATOM 4800 N N . ASN A 1 604 ? -7.355 -12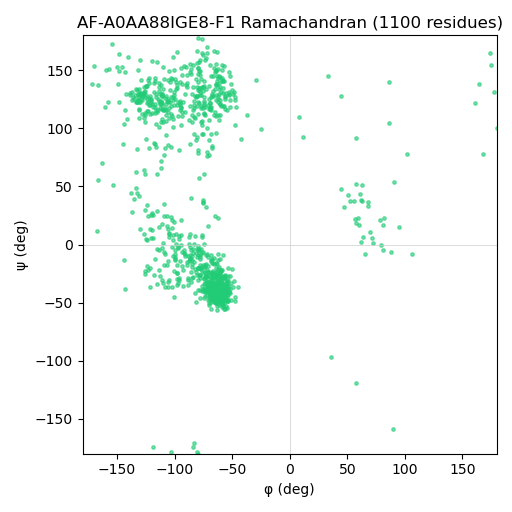.621 -49.360 1.00 31.61 604 ASN A N 1
ATOM 4801 C CA . ASN A 1 604 ? -8.308 -11.994 -50.270 1.00 31.61 604 ASN A CA 1
ATOM 4802 C C . ASN A 1 604 ? -8.607 -10.551 -49.860 1.00 31.61 604 ASN A C 1
ATOM 4804 O O . ASN A 1 604 ? -8.917 -10.252 -48.709 1.00 31.61 604 ASN A O 1
ATOM 4808 N N . GLU A 1 605 ? -8.487 -9.676 -50.855 1.00 33.97 605 GLU A N 1
ATOM 4809 C CA . GLU A 1 605 ? -8.746 -8.238 -50.873 1.00 33.97 605 GLU A CA 1
ATOM 4810 C C . GLU A 1 605 ? -10.034 -7.839 -50.133 1.00 33.97 605 GLU A C 1
ATOM 4812 O O . GLU A 1 605 ? -11.107 -7.770 -50.723 1.00 33.97 605 GLU A O 1
ATOM 4817 N N . VAL A 1 606 ? -9.935 -7.537 -48.836 1.00 32.72 606 VAL A N 1
ATOM 4818 C CA . VAL A 1 606 ? -10.955 -6.775 -48.107 1.00 32.72 606 VAL A CA 1
ATOM 4819 C C . VAL A 1 606 ? -10.259 -5.839 -47.119 1.00 32.72 606 VAL A C 1
ATOM 4821 O O . VAL A 1 606 ? -9.363 -6.234 -46.371 1.00 32.72 606 VAL A O 1
ATOM 4824 N N . ASP A 1 607 ? -10.659 -4.574 -47.176 1.00 34.16 607 ASP A N 1
ATOM 4825 C CA . ASP A 1 607 ? -10.175 -3.461 -46.368 1.00 34.16 607 ASP A CA 1
ATOM 4826 C C . ASP A 1 607 ? -10.769 -3.575 -44.950 1.00 34.16 607 ASP A C 1
ATOM 4828 O O . ASP A 1 607 ? -11.921 -3.214 -44.709 1.00 34.16 607 ASP A O 1
ATOM 4832 N N . TYR A 1 608 ? -10.036 -4.175 -44.009 1.00 34.91 608 TYR A N 1
ATOM 4833 C CA . TYR A 1 608 ? -10.521 -4.347 -42.636 1.00 34.91 608 TYR A CA 1
ATOM 4834 C C . TYR A 1 608 ? -10.115 -3.157 -41.761 1.00 34.91 608 TYR A C 1
ATOM 4836 O O . TYR A 1 608 ? -8.935 -2.965 -41.465 1.00 34.91 608 TYR A O 1
ATOM 4844 N N . GLY A 1 609 ? -11.110 -2.387 -41.310 1.00 36.31 609 GLY A N 1
ATOM 4845 C CA . GLY A 1 609 ? -10.900 -1.238 -40.423 1.00 36.31 609 GLY A CA 1
ATOM 4846 C C . GLY A 1 609 ? -12.155 -0.647 -39.766 1.00 36.31 609 GLY A C 1
ATOM 4847 O O . GLY A 1 609 ? -12.061 0.444 -39.209 1.00 36.31 609 GLY A O 1
ATOM 4848 N N . SER A 1 610 ? -13.320 -1.314 -39.818 1.00 37.88 610 SER A N 1
ATOM 4849 C CA . SER A 1 610 ? -14.560 -0.786 -39.223 1.00 37.88 610 SER A CA 1
ATOM 4850 C C . SER A 1 610 ? -14.872 -1.386 -37.827 1.00 37.88 610 SER A C 1
ATOM 4852 O O . SER A 1 610 ? -14.710 -2.595 -37.626 1.00 37.88 610 SER A O 1
ATOM 4854 N N . PRO A 1 611 ? -15.356 -0.583 -36.853 1.00 36.41 611 PRO A N 1
ATOM 4855 C CA . PRO A 1 611 ? -15.790 -1.053 -35.525 1.00 36.41 611 PRO A CA 1
ATOM 4856 C C . PRO A 1 611 ? -16.969 -2.049 -35.540 1.00 36.41 611 PRO A C 1
ATOM 4858 O O . PRO A 1 611 ? -17.116 -2.857 -34.618 1.00 36.41 611 PRO A O 1
ATOM 4861 N N . GLU A 1 612 ? -17.810 -2.021 -36.580 1.00 36.34 612 GLU A N 1
ATOM 4862 C CA . GLU A 1 612 ? -18.949 -2.937 -36.750 1.00 36.34 612 GLU A CA 1
ATOM 4863 C C . GLU A 1 612 ? -18.493 -4.392 -36.976 1.00 36.34 612 GLU A C 1
ATOM 4865 O O . GLU A 1 612 ? -19.142 -5.335 -36.511 1.00 36.34 612 GLU A O 1
ATOM 4870 N N . ASP A 1 613 ? -17.349 -4.578 -37.638 1.00 38.03 613 ASP A N 1
ATOM 4871 C CA . ASP A 1 613 ? -16.792 -5.898 -37.951 1.00 38.03 613 ASP A CA 1
ATOM 4872 C C . ASP A 1 613 ? -16.069 -6.520 -36.743 1.00 38.03 613 ASP A C 1
ATOM 4874 O O . ASP A 1 613 ? -16.139 -7.733 -36.527 1.00 38.03 613 ASP A O 1
ATOM 4878 N N . LEU A 1 614 ? -15.483 -5.684 -35.875 1.00 41.47 614 LEU A N 1
ATOM 4879 C CA . LEU A 1 614 ? -14.931 -6.073 -34.568 1.00 41.47 614 LEU A CA 1
ATOM 4880 C C . LEU A 1 614 ? -16.028 -6.556 -33.599 1.00 41.47 614 LEU A C 1
ATOM 4882 O O . LEU A 1 614 ? -15.851 -7.561 -32.904 1.00 41.47 614 LEU A O 1
ATOM 4886 N N . ARG A 1 615 ? -17.204 -5.909 -33.596 1.00 40.72 615 ARG A N 1
ATOM 4887 C CA . ARG A 1 615 ? -18.343 -6.285 -32.732 1.00 40.72 615 ARG A CA 1
ATOM 4888 C C . ARG A 1 615 ? -18.934 -7.661 -33.036 1.00 40.72 615 ARG A C 1
ATOM 4890 O O . ARG A 1 615 ? -19.427 -8.320 -32.122 1.00 40.72 615 ARG A O 1
ATOM 4897 N N . ARG A 1 616 ? -18.850 -8.130 -34.285 1.00 39.75 616 ARG A N 1
ATOM 4898 C CA . ARG A 1 616 ? -19.346 -9.460 -34.692 1.00 39.75 616 ARG A CA 1
ATOM 4899 C C . ARG A 1 616 ? -18.458 -10.618 -34.219 1.00 39.75 616 ARG A C 1
ATOM 4901 O O . ARG A 1 616 ? -18.937 -11.748 -34.152 1.00 39.75 616 ARG A O 1
ATOM 4908 N N . LEU A 1 617 ? -17.195 -10.356 -33.871 1.00 36.97 617 LEU A N 1
ATOM 4909 C CA . LEU A 1 617 ? -16.198 -11.382 -33.521 1.00 36.97 617 LEU A CA 1
ATOM 4910 C C . LEU A 1 617 ? -15.869 -11.447 -32.015 1.00 36.97 617 LEU A C 1
ATOM 4912 O O . LEU A 1 617 ? -15.392 -12.481 -31.540 1.00 36.97 617 LEU A O 1
ATOM 4916 N N . LEU A 1 618 ? -16.196 -10.400 -31.246 1.00 41.50 618 LEU A N 1
ATOM 4917 C CA . LEU A 1 618 ? -15.987 -10.305 -29.791 1.00 41.50 618 LEU A CA 1
ATOM 4918 C C . LEU A 1 618 ? -16.546 -11.478 -28.949 1.00 41.50 618 LEU A C 1
ATOM 4920 O O . LEU A 1 618 ? -15.845 -11.908 -28.028 1.00 41.50 618 LEU A O 1
ATOM 4924 N N . PRO A 1 619 ? -17.722 -12.079 -29.244 1.00 40.22 619 PRO A N 1
ATOM 4925 C CA . PRO A 1 619 ? -18.231 -13.205 -28.452 1.00 40.22 619 PRO A CA 1
ATOM 4926 C C . PRO A 1 619 ? -17.321 -14.445 -28.482 1.00 40.22 619 PRO A C 1
ATOM 4928 O O . PRO A 1 619 ? -17.275 -15.195 -27.513 1.00 40.22 619 PRO A O 1
ATOM 4931 N N . ARG A 1 620 ? -16.552 -14.644 -29.565 1.00 35.16 620 ARG A N 1
ATOM 4932 C CA . ARG A 1 620 ? -15.628 -15.785 -29.725 1.00 35.16 620 ARG A CA 1
ATOM 4933 C C . ARG A 1 620 ? -14.277 -15.575 -29.024 1.00 35.16 620 ARG A C 1
ATOM 4935 O O . ARG A 1 620 ? -13.584 -16.541 -28.712 1.00 35.16 620 ARG A O 1
ATOM 4942 N N . LEU A 1 621 ? -13.909 -14.324 -28.746 1.00 37.53 621 LEU A N 1
ATOM 4943 C CA . LEU A 1 621 ? -12.663 -13.949 -28.061 1.00 37.53 621 LEU A CA 1
ATOM 4944 C C . LEU A 1 621 ? -12.817 -13.927 -26.534 1.00 37.53 621 LEU A C 1
ATOM 4946 O O . LEU A 1 621 ? -11.868 -14.227 -25.810 1.00 37.53 621 LEU A O 1
ATOM 4950 N N . ALA A 1 622 ? -14.024 -13.657 -26.028 1.00 38.41 622 ALA A N 1
ATOM 4951 C CA . ALA A 1 622 ? -14.332 -13.765 -24.601 1.00 38.41 622 ALA A CA 1
ATOM 4952 C C . ALA A 1 622 ? -14.115 -15.197 -24.061 1.00 38.41 622 ALA A C 1
ATOM 4954 O O . ALA A 1 622 ? -13.654 -15.377 -22.935 1.00 38.41 622 ALA A O 1
ATOM 4955 N N . GLU A 1 623 ? -14.353 -16.217 -24.890 1.00 34.38 623 GLU A N 1
ATOM 4956 C CA . GLU A 1 623 ? -14.168 -17.633 -24.540 1.00 34.38 623 GLU A CA 1
ATOM 4957 C C . GLU A 1 623 ? -12.681 -18.044 -24.448 1.00 34.38 623 GLU A C 1
ATOM 4959 O O . GLU A 1 623 ? -12.312 -18.937 -23.684 1.00 34.38 623 GLU A O 1
ATOM 4964 N N . THR A 1 624 ? -11.794 -17.350 -25.171 1.00 33.50 624 THR A N 1
ATOM 4965 C CA . THR A 1 624 ? -10.333 -17.543 -25.097 1.00 33.50 624 THR A CA 1
ATOM 4966 C C . THR A 1 624 ? -9.691 -16.678 -24.011 1.00 33.50 624 THR A C 1
ATOM 4968 O O . THR A 1 624 ? -8.795 -17.153 -23.317 1.00 33.50 624 THR A O 1
ATOM 4971 N N . ALA A 1 625 ? -10.194 -15.463 -23.767 1.00 32.91 625 ALA A N 1
ATOM 4972 C CA . ALA A 1 625 ? -9.769 -14.617 -22.647 1.00 32.91 625 ALA A CA 1
ATOM 4973 C C . ALA A 1 625 ? -10.162 -15.210 -21.278 1.00 32.91 625 ALA A C 1
ATOM 4975 O O . ALA A 1 625 ? -9.375 -15.150 -20.332 1.00 32.91 625 ALA A O 1
ATOM 4976 N N . SER A 1 626 ? -11.321 -15.876 -21.194 1.00 32.97 626 SER A N 1
ATOM 4977 C CA . SER A 1 626 ? -11.744 -16.664 -20.026 1.00 32.97 626 SER A CA 1
ATOM 4978 C C . SER A 1 626 ? -10.757 -17.788 -19.682 1.00 32.97 626 SER A C 1
ATOM 4980 O O . SER A 1 626 ? -10.528 -18.040 -18.501 1.00 32.97 626 SER A O 1
ATOM 4982 N N . LYS A 1 627 ? -10.119 -18.415 -20.681 1.00 31.66 627 LYS A N 1
ATOM 4983 C CA . LYS A 1 627 ? -9.103 -19.465 -20.474 1.00 31.66 627 LYS A CA 1
ATOM 4984 C C . LYS A 1 627 ? -7.718 -18.924 -20.111 1.00 31.66 627 LYS A C 1
ATOM 4986 O O . LYS A 1 627 ? -6.919 -19.660 -19.549 1.00 31.66 627 LYS A O 1
ATOM 4991 N N . VAL A 1 628 ? -7.425 -17.653 -20.395 1.00 32.16 628 VAL A N 1
ATOM 4992 C CA . VAL A 1 628 ? -6.156 -17.001 -20.009 1.00 32.16 628 VAL A CA 1
ATOM 4993 C C . VAL A 1 628 ? -6.226 -16.427 -18.587 1.00 32.16 628 VAL A C 1
ATOM 4995 O O . VAL A 1 628 ? -5.202 -16.305 -17.922 1.00 32.16 628 VAL A O 1
ATOM 4998 N N . ALA A 1 629 ? -7.429 -16.141 -18.079 1.00 27.88 629 ALA A N 1
ATOM 4999 C CA . ALA A 1 629 ? -7.641 -15.614 -16.731 1.00 27.88 629 ALA A CA 1
ATOM 5000 C C . ALA A 1 629 ? -7.605 -16.676 -15.605 1.00 27.88 629 ALA A C 1
ATOM 5002 O O . ALA A 1 629 ? -7.685 -16.306 -14.437 1.00 27.88 629 ALA A O 1
ATOM 5003 N N . SER A 1 630 ? -7.464 -17.972 -15.919 1.00 27.69 630 SER A N 1
ATOM 5004 C CA . SER A 1 630 ? -7.543 -19.066 -14.935 1.00 27.69 630 SER A CA 1
ATOM 5005 C C . SER A 1 630 ? -6.391 -20.083 -14.999 1.00 27.69 630 SER A C 1
ATOM 5007 O O . SER A 1 630 ? -6.630 -21.281 -14.875 1.00 27.69 630 SER A O 1
ATOM 5009 N N . PHE A 1 631 ? -5.142 -19.640 -15.171 1.00 25.97 631 PHE A N 1
ATOM 5010 C CA . PHE A 1 631 ? -3.971 -20.509 -14.971 1.00 25.97 631 PHE A CA 1
ATOM 5011 C C . PHE A 1 631 ? -3.070 -19.990 -13.850 1.00 25.97 631 PHE A C 1
ATOM 5013 O O . PHE A 1 631 ? -2.098 -19.269 -14.062 1.00 25.97 631 PHE A O 1
ATOM 5020 N N . THR A 1 632 ? -3.411 -20.421 -12.640 1.00 29.66 632 THR A N 1
ATOM 5021 C CA . THR A 1 632 ? -2.491 -20.638 -11.523 1.00 29.66 632 THR A CA 1
ATOM 5022 C C . THR A 1 632 ? -2.316 -22.150 -11.362 1.00 29.66 632 THR A C 1
ATOM 5024 O O . THR A 1 632 ? -3.095 -22.756 -10.641 1.00 29.66 632 THR A O 1
ATOM 5027 N N . ASP A 1 633 ? -1.395 -22.764 -12.110 1.00 24.48 633 ASP A N 1
ATOM 5028 C CA . ASP A 1 633 ? -0.471 -23.819 -11.640 1.00 24.48 633 ASP A CA 1
ATOM 5029 C C . ASP A 1 633 ? 0.378 -24.397 -12.798 1.00 24.48 633 ASP A C 1
ATOM 5031 O O . ASP A 1 633 ? -0.050 -24.345 -13.957 1.00 24.48 633 ASP A O 1
ATOM 5035 N N . PRO A 1 634 ? 1.582 -24.944 -12.519 1.00 31.52 634 PRO A N 1
ATOM 5036 C CA . PRO A 1 634 ? 2.504 -25.491 -13.503 1.00 31.52 634 PRO A CA 1
ATOM 5037 C C . PRO A 1 634 ? 2.572 -27.028 -13.441 1.00 31.52 634 PRO A C 1
ATOM 5039 O O . PRO A 1 634 ? 3.517 -27.577 -12.891 1.00 31.52 634 PRO A O 1
ATOM 5042 N N . GLU A 1 635 ? 1.646 -27.736 -14.082 1.00 28.00 635 GLU A N 1
ATOM 5043 C CA . GLU A 1 635 ? 1.872 -29.124 -14.513 1.00 28.00 635 GLU A CA 1
ATOM 5044 C C . GLU A 1 635 ? 1.183 -29.363 -15.858 1.00 28.00 635 GLU A C 1
ATOM 5046 O O . GLU A 1 635 ? -0.032 -29.500 -15.949 1.00 28.00 635 GLU A O 1
ATOM 5051 N N . ALA A 1 636 ? 1.981 -29.395 -16.925 1.00 24.89 636 ALA A N 1
ATOM 5052 C CA . ALA A 1 636 ? 1.602 -29.987 -18.206 1.00 24.89 636 ALA A CA 1
ATOM 5053 C C . ALA A 1 636 ? 2.859 -30.448 -18.963 1.00 24.89 636 ALA A C 1
ATOM 5055 O O . ALA A 1 636 ? 3.084 -30.116 -20.123 1.00 24.89 636 ALA A O 1
ATOM 5056 N N . SER A 1 637 ? 3.713 -31.220 -18.291 1.00 28.20 637 SER A N 1
ATOM 5057 C CA . SER A 1 637 ? 4.433 -32.298 -18.964 1.00 28.20 637 SER A CA 1
ATOM 5058 C C . SER A 1 637 ? 3.470 -33.479 -19.027 1.00 28.20 637 SER A C 1
ATOM 5060 O O . SER A 1 637 ? 3.385 -34.212 -18.051 1.00 28.20 637 SER A O 1
ATOM 5062 N N . LEU A 1 638 ? 2.683 -33.574 -20.103 1.00 26.06 638 LEU A N 1
ATOM 5063 C CA . LEU A 1 638 ? 1.969 -34.769 -20.595 1.00 26.06 638 LEU A CA 1
ATOM 5064 C C . LEU A 1 638 ? 0.965 -34.321 -21.667 1.00 26.06 638 LEU A C 1
ATOM 5066 O O . LEU A 1 638 ? -0.205 -34.146 -21.377 1.00 26.06 638 LEU A O 1
ATOM 5070 N N . TYR A 1 639 ? 1.457 -34.059 -22.878 1.00 23.47 639 TYR A N 1
ATOM 5071 C CA . TYR A 1 639 ? 0.784 -34.283 -24.171 1.00 23.47 639 TYR A CA 1
ATOM 5072 C C . TYR A 1 639 ? 1.866 -34.161 -25.263 1.00 23.47 639 TYR A C 1
ATOM 5074 O O . TYR A 1 639 ? 1.799 -33.352 -26.183 1.00 23.47 639 TYR A O 1
ATOM 5082 N N . GLU A 1 640 ? 2.927 -34.959 -25.122 1.00 28.89 640 GLU A N 1
ATOM 5083 C CA . GLU A 1 640 ? 3.553 -35.567 -26.295 1.00 28.89 640 GLU A CA 1
ATOM 5084 C C . GLU A 1 640 ? 2.645 -36.727 -26.714 1.00 28.89 640 GLU A C 1
ATOM 5086 O O . GLU A 1 640 ? 2.130 -37.425 -25.845 1.00 28.89 640 GLU A O 1
ATOM 5091 N N . GLN A 1 641 ? 2.496 -36.931 -28.026 1.00 26.39 641 GLN A N 1
ATOM 5092 C CA . GLN A 1 641 ? 1.647 -37.913 -28.726 1.00 26.39 641 GLN A CA 1
ATOM 5093 C C . GLN A 1 641 ? 0.352 -37.331 -29.305 1.00 26.39 641 GLN A C 1
ATOM 5095 O O . GLN A 1 641 ? -0.742 -37.492 -28.780 1.00 26.39 641 GLN A O 1
ATOM 5100 N N . ASN A 1 642 ? 0.509 -36.659 -30.447 1.00 22.16 642 ASN A N 1
ATOM 5101 C CA . ASN A 1 642 ? -0.210 -36.997 -31.680 1.00 22.16 642 ASN A CA 1
ATOM 5102 C C . ASN A 1 642 ? 0.503 -36.333 -32.864 1.00 22.16 642 ASN A C 1
ATOM 5104 O O . ASN A 1 642 ? 0.041 -35.379 -33.482 1.00 22.16 642 ASN A O 1
ATOM 5108 N N . THR A 1 643 ? 1.687 -36.862 -33.166 1.00 25.44 643 THR A N 1
ATOM 5109 C CA . THR A 1 643 ? 2.310 -36.752 -34.481 1.00 25.44 643 THR A CA 1
ATOM 5110 C C . THR A 1 643 ? 1.545 -37.646 -35.451 1.00 25.44 643 THR A C 1
ATOM 5112 O O . THR A 1 643 ? 1.797 -38.844 -35.487 1.00 25.44 643 THR A O 1
ATOM 5115 N N . HIS A 1 644 ? 0.655 -37.079 -36.262 1.00 22.14 644 HIS A N 1
ATOM 5116 C CA . HIS A 1 644 ? 0.356 -37.640 -37.578 1.00 22.14 644 HIS A CA 1
ATOM 5117 C C . HIS A 1 644 ? 0.153 -36.518 -38.602 1.00 22.14 644 HIS A C 1
ATOM 5119 O O . HIS A 1 644 ? -0.842 -35.804 -38.605 1.00 22.14 644 HIS A O 1
ATOM 5125 N N . THR A 1 645 ? 1.163 -36.416 -39.471 1.00 26.25 645 THR A N 1
ATOM 5126 C CA . THR A 1 645 ? 1.054 -36.145 -40.911 1.00 26.25 645 THR A CA 1
ATOM 5127 C C . THR A 1 645 ? 0.337 -34.865 -41.346 1.00 26.25 645 THR A C 1
ATOM 5129 O O . THR A 1 645 ? -0.833 -34.892 -41.714 1.00 26.25 645 THR A O 1
ATOM 5132 N N . VAL A 1 646 ? 1.112 -33.790 -41.511 1.00 22.36 646 VAL A N 1
ATOM 5133 C CA . VAL A 1 646 ? 0.986 -32.972 -42.725 1.00 22.36 646 VAL A CA 1
ATOM 5134 C C . VAL A 1 646 ? 2.282 -33.125 -43.503 1.00 22.36 646 VAL A C 1
ATOM 5136 O O . VAL A 1 646 ? 3.339 -32.604 -43.158 1.00 22.36 646 VAL A O 1
ATOM 5139 N N . THR A 1 647 ? 2.168 -33.968 -44.516 1.00 21.61 647 THR A N 1
ATOM 5140 C CA . THR A 1 647 ? 3.103 -34.195 -45.605 1.00 21.61 647 THR A CA 1
ATOM 5141 C C . THR A 1 647 ? 3.569 -32.883 -46.227 1.00 21.61 647 THR A C 1
ATOM 5143 O O . THR A 1 647 ? 2.760 -32.090 -46.700 1.00 21.61 647 THR A O 1
ATOM 5146 N N . SER A 1 648 ? 4.891 -32.713 -46.241 1.00 25.28 648 SER A N 1
ATOM 5147 C CA . SER A 1 648 ? 5.690 -32.157 -47.336 1.00 25.28 648 SER A CA 1
ATOM 5148 C C . SER A 1 648 ? 4.905 -31.559 -48.512 1.00 25.28 648 SER A C 1
ATOM 5150 O O . SER A 1 648 ? 4.392 -32.295 -49.359 1.00 25.28 648 SER A O 1
ATOM 5152 N N . ILE A 1 649 ? 4.945 -30.234 -48.642 1.00 23.75 649 ILE A N 1
ATOM 5153 C CA . ILE A 1 649 ? 4.834 -29.573 -49.944 1.00 23.75 649 ILE A CA 1
ATOM 5154 C C . ILE A 1 649 ? 6.224 -29.032 -50.274 1.00 23.75 649 ILE A C 1
ATOM 5156 O O . ILE A 1 649 ? 6.642 -27.985 -49.798 1.00 23.75 649 ILE A O 1
ATOM 5160 N N . SER A 1 650 ? 6.945 -29.869 -51.021 1.00 23.53 650 SER A N 1
ATOM 5161 C CA . SER A 1 650 ? 8.140 -29.620 -51.831 1.00 23.53 650 SER A CA 1
ATOM 5162 C C . SER A 1 650 ? 8.857 -28.273 -51.653 1.00 23.53 650 SER A C 1
ATOM 5164 O O . SER A 1 650 ? 8.640 -27.334 -52.424 1.00 23.53 650 SER A O 1
ATOM 5166 N N . GLU A 1 651 ? 9.845 -28.246 -50.761 1.00 24.48 651 GLU A N 1
ATOM 5167 C CA . GLU A 1 651 ? 11.074 -27.505 -51.032 1.00 24.48 651 GLU A CA 1
ATOM 5168 C C . GLU A 1 651 ? 11.718 -28.137 -52.271 1.00 24.48 651 GLU A C 1
ATOM 5170 O O . GLU A 1 651 ? 12.221 -29.264 -52.244 1.00 24.48 651 GLU A O 1
ATOM 5175 N N . LYS A 1 652 ? 11.646 -27.435 -53.406 1.00 23.36 652 LYS A N 1
ATOM 5176 C CA . LYS A 1 652 ? 12.510 -27.744 -54.542 1.00 23.36 652 LYS A CA 1
ATOM 5177 C C . LYS A 1 652 ? 13.949 -27.616 -54.057 1.00 23.36 652 LYS A C 1
ATOM 5179 O O . LYS A 1 652 ? 14.367 -26.545 -53.628 1.00 23.36 652 LYS A O 1
ATOM 5184 N N . GLN A 1 653 ? 14.666 -28.731 -54.145 1.00 27.08 653 GLN A N 1
ATOM 5185 C CA . GLN A 1 653 ? 16.101 -28.848 -53.954 1.00 27.08 653 GLN A CA 1
ATOM 5186 C C . GLN A 1 653 ? 16.842 -27.631 -54.523 1.00 27.08 653 GLN A C 1
ATOM 5188 O O . GLN A 1 653 ? 16.960 -27.472 -55.737 1.00 27.08 653 GLN A O 1
ATOM 5193 N N . VAL A 1 654 ? 17.410 -26.824 -53.633 1.00 24.52 654 VAL A N 1
ATOM 5194 C CA . VAL A 1 654 ? 18.639 -26.092 -53.920 1.00 24.52 654 VAL A CA 1
ATOM 5195 C C . VAL A 1 654 ? 19.670 -26.612 -52.932 1.00 24.52 654 VAL A C 1
ATOM 5197 O O . VAL A 1 654 ? 19.852 -26.087 -51.838 1.00 24.52 654 VAL A O 1
ATOM 5200 N N . SER A 1 655 ? 20.339 -27.699 -53.315 1.00 28.97 655 SER A N 1
ATOM 5201 C CA . SER A 1 655 ? 21.634 -28.042 -52.741 1.00 28.97 655 SER A CA 1
ATOM 5202 C C . SER A 1 655 ? 22.609 -26.933 -53.138 1.00 28.97 655 SER A C 1
ATOM 5204 O O . SER A 1 655 ? 23.129 -26.938 -54.255 1.00 28.97 655 SER A O 1
ATOM 5206 N N . CYS A 1 656 ? 22.828 -25.952 -52.266 1.00 26.52 656 CYS A N 1
ATOM 5207 C CA . CYS A 1 656 ? 23.859 -24.946 -52.487 1.00 26.52 656 CYS A CA 1
ATOM 5208 C C . CYS A 1 656 ? 25.057 -25.222 -51.585 1.00 26.52 656 CYS A C 1
ATOM 5210 O O . CYS A 1 656 ? 24.955 -25.226 -50.360 1.00 26.52 656 CYS A O 1
ATOM 5212 N N . GLY A 1 657 ? 26.191 -25.484 -52.236 1.00 26.75 657 GLY A N 1
ATOM 5213 C CA . GLY A 1 657 ? 27.481 -25.735 -51.615 1.00 26.75 657 GLY A CA 1
ATOM 5214 C C . GLY A 1 657 ? 27.879 -24.630 -50.639 1.00 26.75 657 GLY A C 1
ATOM 5215 O O . GLY A 1 657 ? 27.857 -23.438 -50.951 1.00 26.75 657 GLY A O 1
ATOM 5216 N N . SER A 1 658 ? 28.281 -25.062 -49.451 1.00 34.50 658 SER A N 1
ATOM 5217 C CA . SER A 1 658 ? 28.520 -24.273 -48.242 1.00 34.50 658 SER A CA 1
ATOM 5218 C C . SER A 1 658 ? 29.784 -23.393 -48.267 1.00 34.50 658 SER A C 1
ATOM 5220 O O . SER A 1 658 ? 30.396 -23.182 -47.225 1.00 34.50 658 SER A O 1
ATOM 5222 N N . ALA A 1 659 ? 30.201 -22.868 -49.424 1.00 31.88 659 ALA A N 1
ATOM 5223 C CA . ALA A 1 659 ? 31.407 -22.033 -49.523 1.00 31.88 659 ALA A CA 1
ATOM 5224 C C . ALA A 1 659 ? 31.345 -20.861 -50.526 1.00 31.88 659 ALA A C 1
ATOM 5226 O O . ALA A 1 659 ? 32.190 -19.978 -50.435 1.00 31.88 659 ALA A O 1
ATOM 5227 N N . MET A 1 660 ? 30.367 -20.788 -51.444 1.00 30.94 660 MET A N 1
ATOM 5228 C CA . MET A 1 660 ? 30.369 -19.767 -52.518 1.00 30.94 660 MET A CA 1
ATOM 5229 C C . MET A 1 660 ? 29.477 -18.526 -52.303 1.00 30.94 660 MET A C 1
ATOM 5231 O O . MET A 1 660 ? 29.545 -17.608 -53.109 1.00 30.94 660 MET A O 1
ATOM 5235 N N . PHE A 1 661 ? 28.670 -18.432 -51.238 1.00 37.12 661 PHE A N 1
ATOM 5236 C CA . PHE A 1 661 ? 27.667 -17.349 -51.114 1.00 37.12 661 PHE A CA 1
ATOM 5237 C C . PHE A 1 661 ? 27.927 -16.291 -50.026 1.00 37.12 661 PHE A C 1
ATOM 5239 O O . PHE A 1 661 ? 27.199 -15.302 -49.953 1.00 37.12 661 PHE A O 1
ATOM 5246 N N . LEU A 1 662 ? 28.983 -16.411 -49.212 1.00 37.66 662 LEU A N 1
ATOM 5247 C CA . LEU A 1 662 ? 29.312 -15.379 -48.206 1.00 37.66 662 LEU A CA 1
ATOM 5248 C C . LEU A 1 662 ? 29.787 -14.049 -48.829 1.00 37.66 662 LEU A C 1
ATOM 5250 O O . LEU A 1 662 ? 29.598 -12.978 -48.234 1.00 37.66 662 LEU A O 1
ATOM 5254 N N . GLU A 1 663 ? 30.327 -14.093 -50.052 1.00 41.38 663 GLU A N 1
ATOM 5255 C CA . GLU A 1 663 ? 30.698 -12.898 -50.824 1.00 41.38 663 GLU A CA 1
ATOM 5256 C C . GLU A 1 663 ? 29.482 -12.141 -51.394 1.00 41.38 663 GLU A C 1
ATOM 5258 O O . GLU A 1 663 ? 29.591 -10.940 -51.622 1.00 41.38 663 GLU A O 1
ATOM 5263 N N . GLN A 1 664 ? 28.302 -12.772 -51.509 1.00 41.59 664 GLN A N 1
ATOM 5264 C CA . GLN A 1 664 ? 27.100 -12.196 -52.143 1.00 41.59 664 GLN A CA 1
ATOM 5265 C C . GLN A 1 664 ? 25.975 -11.760 -51.184 1.00 41.59 664 GLN A C 1
ATOM 5267 O O . GLN A 1 664 ? 24.877 -11.451 -51.636 1.00 41.59 664 GLN A O 1
ATOM 5272 N N . VAL A 1 665 ? 26.203 -11.664 -49.865 1.00 45.81 665 VAL A N 1
ATOM 5273 C CA . VAL A 1 665 ? 25.308 -10.820 -49.043 1.00 45.81 665 VAL A CA 1
ATOM 5274 C C . VAL A 1 665 ? 25.599 -9.373 -49.434 1.00 45.81 665 VAL A C 1
ATOM 5276 O O . VAL A 1 665 ? 26.524 -8.771 -48.873 1.00 45.81 665 VAL A O 1
ATOM 5279 N N . GLU A 1 666 ? 24.884 -8.856 -50.436 1.00 45.53 666 GLU A N 1
ATOM 5280 C CA . GLU A 1 666 ? 24.900 -7.437 -50.773 1.00 45.53 666 GLU A CA 1
ATOM 5281 C C . GLU A 1 666 ? 24.493 -6.658 -49.518 1.00 45.53 666 GLU A C 1
ATOM 5283 O O . GLU A 1 666 ? 23.472 -6.926 -48.882 1.00 45.53 666 GLU A O 1
ATOM 5288 N N . LEU A 1 667 ? 25.339 -5.711 -49.114 1.00 54.16 667 LEU A N 1
ATOM 5289 C CA . LEU A 1 667 ? 25.044 -4.757 -48.048 1.00 54.16 667 LEU A CA 1
ATOM 5290 C C . LEU A 1 667 ? 24.053 -3.718 -48.594 1.00 54.16 667 LEU A C 1
ATOM 5292 O O . LEU A 1 667 ? 24.376 -2.538 -48.701 1.00 54.16 667 LEU A O 1
ATOM 5296 N N . THR A 1 668 ? 22.867 -4.156 -49.013 1.00 57.25 668 THR A N 1
ATOM 5297 C CA . THR A 1 668 ? 21.796 -3.243 -49.405 1.00 57.25 668 THR A CA 1
ATOM 5298 C C . THR A 1 668 ? 21.207 -2.639 -48.142 1.00 57.25 668 THR A C 1
ATOM 5300 O O . THR A 1 668 ? 20.759 -3.362 -47.248 1.00 57.25 668 THR A O 1
ATOM 5303 N N . THR A 1 669 ? 21.208 -1.314 -48.051 1.00 60.53 669 THR A N 1
ATOM 5304 C CA . THR A 1 669 ? 20.444 -0.619 -47.015 1.00 60.53 669 THR A CA 1
ATOM 5305 C C . THR A 1 669 ? 18.955 -0.912 -47.210 1.00 60.53 669 THR A C 1
ATOM 5307 O O . THR A 1 669 ? 18.511 -0.979 -48.361 1.00 60.53 669 THR A O 1
ATOM 5310 N N . PRO A 1 670 ? 18.168 -1.072 -46.133 1.00 70.62 670 PRO A N 1
ATOM 5311 C CA . PRO A 1 670 ? 16.729 -1.265 -46.258 1.00 70.62 670 PRO A CA 1
ATOM 5312 C C . PRO A 1 670 ? 16.119 -0.080 -47.014 1.00 70.62 670 PRO A C 1
ATOM 5314 O O . PRO A 1 670 ? 16.463 1.064 -46.724 1.00 70.62 670 PRO A O 1
ATOM 5317 N N . ALA A 1 671 ? 15.235 -0.354 -47.972 1.00 64.38 671 ALA A N 1
ATOM 5318 C CA . ALA A 1 671 ? 14.510 0.667 -48.722 1.00 64.38 671 ALA A CA 1
ATOM 5319 C C . ALA A 1 671 ? 13.002 0.455 -48.547 1.00 64.38 671 ALA A C 1
ATOM 5321 O O . ALA A 1 671 ? 12.478 -0.641 -48.779 1.00 64.38 671 ALA A O 1
ATOM 5322 N N . CYS A 1 672 ? 12.297 1.493 -48.113 1.00 73.44 672 CYS A N 1
ATOM 5323 C CA . CYS A 1 672 ? 10.848 1.500 -48.001 1.00 73.44 672 CYS A CA 1
ATOM 5324 C C . CYS A 1 672 ? 10.205 1.627 -49.388 1.00 73.44 672 CYS A C 1
ATOM 5326 O O . CYS A 1 672 ? 10.660 2.382 -50.243 1.00 73.44 672 CYS A O 1
ATOM 5328 N N . SER A 1 673 ? 9.110 0.897 -49.610 1.00 66.62 673 SER A N 1
ATOM 5329 C CA . SER A 1 673 ? 8.268 1.030 -50.804 1.00 66.62 673 SER A CA 1
ATOM 5330 C C . SER A 1 673 ? 6.908 1.613 -50.395 1.00 66.62 673 SER A C 1
ATOM 5332 O O . SER A 1 673 ? 6.096 0.884 -49.821 1.00 66.62 673 SER A O 1
ATOM 5334 N N . PRO A 1 674 ? 6.627 2.901 -50.680 1.00 58.19 674 PRO A N 1
ATOM 5335 C CA . PRO A 1 674 ? 5.433 3.597 -50.186 1.00 58.19 674 PRO A CA 1
ATOM 5336 C C . PRO A 1 674 ? 4.096 2.987 -50.636 1.00 58.19 674 PRO A C 1
ATOM 5338 O O . PRO A 1 674 ? 3.080 3.171 -49.974 1.00 58.19 674 PRO A O 1
ATOM 5341 N N . SER A 1 675 ? 4.078 2.245 -51.746 1.00 55.03 675 SER A N 1
ATOM 5342 C CA . SER A 1 675 ? 2.863 1.749 -52.403 1.00 55.03 675 SER A CA 1
ATOM 5343 C C . SER A 1 675 ? 2.188 0.548 -51.721 1.00 55.03 675 SER A C 1
ATOM 5345 O O . SER A 1 675 ? 1.118 0.145 -52.173 1.00 55.03 675 SER A O 1
ATOM 5347 N N . HIS A 1 676 ? 2.785 -0.071 -50.691 1.00 54.12 676 HIS A N 1
ATOM 5348 C CA . HIS A 1 676 ? 2.338 -1.375 -50.152 1.00 54.12 676 HIS A CA 1
ATOM 5349 C C . HIS A 1 676 ? 2.144 -1.413 -48.619 1.00 54.12 676 HIS A C 1
ATOM 5351 O O . HIS A 1 676 ? 2.009 -2.490 -48.034 1.00 54.12 676 HIS A O 1
ATOM 5357 N N . HIS A 1 677 ? 2.113 -0.263 -47.937 1.00 62.00 677 HIS A N 1
ATOM 5358 C CA . HIS A 1 677 ? 1.907 -0.222 -46.484 1.00 62.00 677 HIS A CA 1
ATOM 5359 C C . HIS A 1 677 ? 0.417 -0.242 -46.117 1.00 62.00 677 HIS A C 1
ATOM 5361 O O . HIS A 1 677 ? -0.291 0.737 -46.321 1.00 62.00 677 HIS A O 1
ATOM 5367 N N . LYS A 1 678 ? -0.046 -1.349 -45.519 1.00 57.97 678 LYS A N 1
ATOM 5368 C CA . LYS A 1 678 ? -1.388 -1.448 -44.909 1.00 57.97 678 LYS A CA 1
ATOM 5369 C C . LYS A 1 678 ? -1.436 -0.929 -43.461 1.00 57.97 678 LYS A C 1
ATOM 5371 O O . LYS A 1 678 ? -2.513 -0.729 -42.914 1.00 57.97 678 LYS A O 1
ATOM 5376 N N . SER A 1 679 ? -0.278 -0.722 -42.828 1.00 67.12 679 SER A N 1
ATOM 5377 C CA . SER A 1 679 ? -0.174 -0.225 -41.452 1.00 67.12 679 SER A CA 1
ATOM 5378 C C . SER A 1 679 ? 0.009 1.302 -41.420 1.00 67.12 679 SER A C 1
ATOM 5380 O O . SER A 1 679 ? 0.611 1.890 -42.320 1.00 67.12 679 SER A O 1
ATOM 5382 N N . GLY A 1 680 ? -0.446 1.954 -40.344 1.00 73.25 680 GLY A N 1
ATOM 5383 C CA . GLY A 1 680 ? -0.194 3.382 -40.123 1.00 73.25 680 GLY A CA 1
ATOM 5384 C C . GLY A 1 680 ? 1.257 3.729 -39.757 1.00 73.25 680 GLY A C 1
ATOM 5385 O O . GLY A 1 680 ? 1.632 4.901 -39.781 1.00 73.25 680 GLY A O 1
ATOM 5386 N N . PHE A 1 681 ? 2.108 2.742 -39.452 1.00 84.50 681 PHE A N 1
ATOM 5387 C CA . PHE A 1 681 ? 3.476 2.992 -38.990 1.00 84.50 681 PHE A CA 1
ATOM 5388 C C . PHE A 1 681 ? 4.362 3.672 -40.028 1.00 84.50 681 PHE A C 1
ATOM 5390 O O . PHE A 1 681 ? 5.277 4.388 -39.632 1.00 84.50 681 PHE A O 1
ATOM 5397 N N . HIS A 1 682 ? 4.090 3.520 -41.326 1.00 85.38 682 HIS A N 1
ATOM 5398 C CA . HIS A 1 682 ? 4.849 4.209 -42.372 1.00 85.38 682 HIS A CA 1
ATOM 5399 C C . HIS A 1 682 ? 4.897 5.734 -42.157 1.00 85.38 682 HIS A C 1
ATOM 5401 O O . HIS A 1 682 ? 5.963 6.347 -42.246 1.00 85.38 682 HIS A O 1
ATOM 5407 N N . TYR A 1 683 ? 3.773 6.357 -41.787 1.00 86.31 683 TYR A N 1
ATOM 5408 C CA . TYR A 1 683 ? 3.723 7.796 -41.505 1.00 86.31 683 TYR A CA 1
ATOM 5409 C C . TYR A 1 683 ? 4.617 8.179 -40.326 1.00 86.31 683 TYR A C 1
ATOM 5411 O O . TYR A 1 683 ? 5.354 9.164 -40.386 1.00 86.31 683 TYR A O 1
ATOM 5419 N N . LEU A 1 684 ? 4.584 7.377 -39.260 1.00 88.81 684 LEU A N 1
ATOM 5420 C CA . LEU A 1 684 ? 5.414 7.595 -38.084 1.00 88.81 684 LEU A CA 1
ATOM 5421 C C . LEU A 1 684 ? 6.897 7.383 -38.402 1.00 88.81 684 LEU A C 1
ATOM 5423 O O . LEU A 1 684 ? 7.721 8.219 -38.062 1.00 88.81 684 LEU A O 1
ATOM 5427 N N . LEU A 1 685 ? 7.261 6.293 -39.065 1.00 90.62 685 LEU A N 1
ATOM 5428 C CA . LEU A 1 685 ? 8.656 5.934 -39.314 1.00 90.62 685 LEU A CA 1
ATOM 5429 C C . LEU A 1 685 ? 9.312 6.851 -40.353 1.00 90.62 685 LEU A C 1
ATOM 5431 O O . LEU A 1 685 ? 10.458 7.256 -40.168 1.00 90.62 685 LEU A O 1
ATOM 5435 N N . SER A 1 686 ? 8.561 7.297 -41.364 1.00 86.50 686 SER A N 1
ATOM 5436 C CA . SER A 1 686 ? 9.018 8.332 -42.302 1.00 86.50 686 SER A CA 1
ATOM 5437 C C . SER A 1 686 ? 9.262 9.692 -41.636 1.00 86.50 686 SER A C 1
ATOM 5439 O O . SER A 1 686 ? 9.944 10.536 -42.207 1.00 86.50 686 SER A O 1
ATOM 5441 N N . SER A 1 687 ? 8.757 9.939 -40.420 1.00 89.06 687 SER A N 1
ATOM 5442 C CA . SER A 1 687 ? 9.132 11.146 -39.669 1.00 89.06 687 SER A CA 1
ATOM 5443 C C . SER A 1 687 ? 10.578 11.132 -39.183 1.00 89.06 687 SER A C 1
ATOM 5445 O O . SER A 1 687 ? 11.184 12.196 -39.076 1.00 89.06 687 SER A O 1
ATOM 5447 N N . LEU A 1 688 ? 11.161 9.951 -38.954 1.00 89.06 688 LEU A N 1
ATOM 5448 C CA . LEU A 1 688 ? 12.523 9.808 -38.428 1.00 89.06 688 LEU A CA 1
ATOM 5449 C C . LEU A 1 688 ? 13.592 10.310 -39.404 1.00 89.06 688 LEU A C 1
ATOM 5451 O O . LEU A 1 688 ? 14.693 10.643 -38.972 1.00 89.06 688 LEU A O 1
ATOM 5455 N N . THR A 1 689 ? 13.269 10.359 -40.699 1.00 87.62 689 THR A N 1
ATOM 5456 C CA . THR A 1 689 ? 14.173 10.793 -41.775 1.00 87.62 689 THR A CA 1
ATOM 5457 C C . THR A 1 689 ? 14.190 12.312 -41.957 1.00 87.62 689 THR A C 1
ATOM 5459 O O . THR A 1 689 ? 15.028 12.845 -42.682 1.00 87.62 689 THR A O 1
ATOM 5462 N N . THR A 1 690 ? 13.271 13.032 -41.306 1.00 86.62 690 THR A N 1
ATOM 5463 C CA . THR A 1 690 ? 13.184 14.490 -41.414 1.00 86.62 690 THR A CA 1
ATOM 5464 C C . THR A 1 690 ? 14.221 15.174 -40.527 1.00 86.62 690 THR A C 1
ATOM 5466 O O . THR A 1 690 ? 14.434 14.780 -39.382 1.00 86.62 690 THR A O 1
ATOM 5469 N N . SER A 1 691 ? 14.844 16.244 -41.029 1.00 84.88 691 SER A N 1
ATOM 5470 C CA . SER A 1 691 ? 15.844 17.019 -40.278 1.00 84.88 691 SER A CA 1
ATOM 5471 C C . SER A 1 691 ? 15.268 17.778 -39.078 1.00 84.88 691 SER A C 1
ATOM 5473 O O . SER A 1 691 ? 16.024 18.217 -38.217 1.00 84.88 691 SER A O 1
ATOM 5475 N N . THR A 1 692 ? 13.944 17.942 -39.018 1.00 87.00 692 THR A N 1
ATOM 5476 C CA . THR A 1 692 ? 13.232 18.606 -37.919 1.00 87.00 692 THR A CA 1
ATOM 5477 C C . THR A 1 692 ? 12.896 17.663 -36.763 1.00 87.00 692 THR A C 1
ATOM 5479 O O . THR A 1 692 ? 12.506 18.136 -35.699 1.00 87.00 692 THR A O 1
ATOM 5482 N N . CYS A 1 693 ? 13.046 16.347 -36.944 1.00 91.12 693 CYS A N 1
ATOM 5483 C CA . CYS A 1 693 ? 12.785 15.365 -35.899 1.00 91.12 693 CYS A CA 1
ATOM 5484 C C . CYS A 1 693 ? 13.818 15.485 -34.765 1.00 91.12 693 CYS A C 1
ATOM 5486 O O . CYS A 1 693 ? 15.025 15.444 -35.001 1.00 91.12 693 CYS A O 1
ATOM 5488 N N . LEU A 1 694 ? 13.336 15.610 -33.524 1.00 93.12 694 LEU A N 1
ATOM 5489 C CA . LEU A 1 694 ? 14.162 15.701 -32.309 1.00 93.12 694 LEU A CA 1
ATOM 5490 C C . LEU A 1 694 ? 14.166 14.402 -31.488 1.00 93.12 694 LEU A C 1
ATOM 5492 O O . LEU A 1 694 ? 14.704 14.361 -30.379 1.00 93.12 694 LEU A O 1
ATOM 5496 N N . LEU A 1 695 ? 13.564 13.336 -32.019 1.00 94.94 695 LEU A N 1
ATOM 5497 C CA . LEU A 1 695 ? 13.374 12.087 -31.297 1.00 94.94 695 LEU A CA 1
ATOM 5498 C C . LEU A 1 695 ? 14.721 11.388 -31.069 1.00 94.94 695 LEU A C 1
ATOM 5500 O O . LEU A 1 695 ? 15.379 10.977 -32.025 1.00 94.94 695 LEU A O 1
ATOM 5504 N N . LYS A 1 696 ? 15.110 11.231 -29.801 1.00 95.94 696 LYS A N 1
ATOM 5505 C CA . LYS A 1 696 ? 16.327 10.535 -29.350 1.00 95.94 696 LYS A CA 1
ATOM 5506 C C . LYS A 1 696 ? 16.054 9.089 -28.954 1.00 95.94 696 LYS A C 1
ATOM 5508 O O . LYS A 1 696 ? 16.947 8.245 -29.051 1.00 95.94 696 LYS A O 1
ATOM 5513 N N . HIS A 1 697 ? 14.842 8.789 -28.494 1.00 97.19 697 HIS A N 1
ATOM 5514 C CA . HIS A 1 697 ? 14.465 7.466 -28.003 1.00 97.19 697 HIS A CA 1
ATOM 5515 C C . HIS A 1 697 ? 13.140 7.004 -28.614 1.00 97.19 697 HIS A C 1
ATOM 5517 O O . HIS A 1 697 ? 12.114 7.673 -28.471 1.00 97.19 697 HIS A O 1
ATOM 5523 N N . LEU A 1 698 ? 13.157 5.831 -29.247 1.00 96.50 698 LEU A N 1
ATOM 5524 C CA . LEU A 1 698 ? 11.969 5.185 -29.800 1.00 96.50 698 LEU A CA 1
ATOM 5525 C C . LEU A 1 698 ? 11.817 3.777 -29.219 1.00 96.50 698 LEU A C 1
ATOM 5527 O O . LEU A 1 698 ? 12.704 2.937 -29.363 1.00 96.50 698 LEU A O 1
ATOM 5531 N N . ASP A 1 699 ? 10.684 3.521 -28.575 1.00 95.06 699 ASP A N 1
ATOM 5532 C CA . ASP A 1 699 ? 10.321 2.214 -28.029 1.00 95.06 699 ASP A CA 1
ATOM 5533 C C . ASP A 1 699 ? 9.030 1.725 -28.694 1.00 95.06 699 ASP A C 1
ATOM 5535 O O . ASP A 1 699 ? 7.969 2.319 -28.503 1.00 95.06 699 ASP A O 1
ATOM 5539 N N . LEU A 1 700 ? 9.130 0.655 -29.485 1.00 92.38 700 LEU A N 1
ATOM 5540 C CA . LEU A 1 700 ? 7.996 -0.017 -30.137 1.00 92.38 700 LEU A CA 1
ATOM 5541 C C . LEU A 1 700 ? 7.821 -1.446 -29.598 1.00 92.38 700 LEU A C 1
ATOM 5543 O O . LEU A 1 700 ? 7.372 -2.352 -30.305 1.00 92.38 700 LEU A O 1
ATOM 5547 N N . SER A 1 701 ? 8.220 -1.676 -28.346 1.00 86.44 701 SER A N 1
ATOM 5548 C CA . SER A 1 701 ? 8.131 -2.987 -27.708 1.00 86.44 701 SER A CA 1
ATOM 5549 C C . SER A 1 701 ? 6.692 -3.486 -27.640 1.00 86.44 701 SER A C 1
ATOM 5551 O O . SER A 1 701 ? 5.779 -2.768 -27.220 1.00 86.44 701 SER A O 1
ATOM 5553 N N . ASN A 1 702 ? 6.494 -4.760 -27.976 1.00 79.38 702 ASN A N 1
ATOM 5554 C CA . ASN A 1 702 ? 5.175 -5.395 -28.036 1.00 79.38 702 ASN A CA 1
ATOM 5555 C C . ASN A 1 702 ? 4.180 -4.691 -28.985 1.00 79.38 702 ASN A C 1
ATOM 5557 O O . ASN A 1 702 ? 2.964 -4.832 -28.820 1.00 79.38 702 ASN A O 1
ATOM 5561 N N . CYS A 1 703 ? 4.660 -3.916 -29.962 1.00 82.88 703 CYS A N 1
ATOM 5562 C CA . CYS A 1 703 ? 3.857 -3.521 -31.114 1.00 82.88 703 CYS A CA 1
ATOM 5563 C C . CYS A 1 703 ? 3.802 -4.665 -32.131 1.00 82.88 703 CYS A C 1
ATOM 5565 O O . CYS A 1 703 ? 4.770 -5.399 -32.316 1.00 82.88 703 CYS A O 1
ATOM 5567 N N . TYR A 1 704 ? 2.673 -4.792 -32.826 1.00 77.88 704 TYR A N 1
ATOM 5568 C CA . TYR A 1 704 ? 2.599 -5.627 -34.018 1.00 77.88 704 TYR A CA 1
ATOM 5569 C C . TYR A 1 704 ? 3.141 -4.825 -35.207 1.00 77.88 704 TYR A C 1
ATOM 5571 O O . TYR A 1 704 ? 2.517 -3.850 -35.623 1.00 77.88 704 TYR A O 1
ATOM 5579 N N . LEU A 1 705 ? 4.323 -5.201 -35.695 1.00 81.69 705 LEU A N 1
ATOM 5580 C CA . LEU A 1 705 ? 4.998 -4.564 -36.825 1.00 81.69 705 LEU A CA 1
ATOM 5581 C C . LEU A 1 705 ? 5.030 -5.545 -37.996 1.00 81.69 705 LEU A C 1
ATOM 5583 O O . LEU A 1 705 ? 5.450 -6.693 -37.840 1.00 81.69 705 LEU A O 1
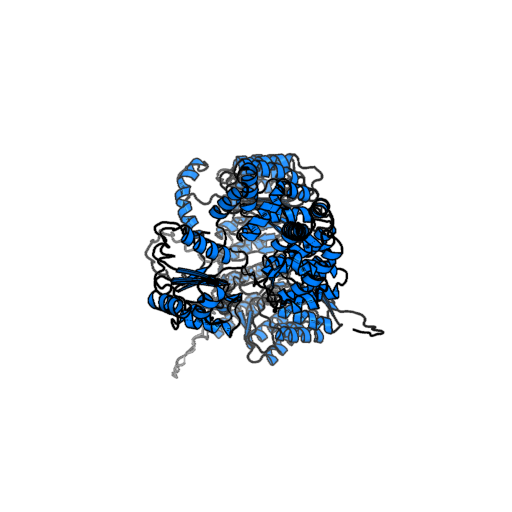ATOM 5587 N N . THR A 1 706 ? 4.597 -5.102 -39.173 1.00 81.50 706 THR A N 1
ATOM 5588 C CA . THR A 1 706 ? 4.717 -5.908 -40.391 1.00 81.50 706 THR A CA 1
ATOM 5589 C C . THR A 1 706 ? 6.165 -5.912 -40.890 1.00 81.50 706 THR A C 1
ATOM 5591 O O . THR A 1 706 ? 6.968 -5.046 -40.537 1.00 81.50 706 THR A O 1
ATOM 5594 N N . LYS A 1 707 ? 6.510 -6.856 -41.776 1.00 80.38 707 LYS A N 1
ATOM 5595 C CA . LYS A 1 707 ? 7.827 -6.879 -42.441 1.00 80.38 707 LYS A CA 1
ATOM 5596 C C . LYS A 1 707 ? 8.136 -5.554 -43.153 1.00 80.38 707 LYS A C 1
ATOM 5598 O O . LYS A 1 707 ? 9.267 -5.081 -43.117 1.00 80.38 707 LYS A O 1
ATOM 5603 N N . MET A 1 708 ? 7.118 -4.931 -43.751 1.00 81.62 708 MET A N 1
ATOM 5604 C CA . MET A 1 708 ? 7.255 -3.637 -44.421 1.00 81.62 708 MET A CA 1
ATOM 5605 C C . MET A 1 708 ? 7.550 -2.509 -43.427 1.00 81.62 708 MET A C 1
ATOM 5607 O O . MET A 1 708 ? 8.402 -1.667 -43.700 1.00 81.62 708 MET A O 1
ATOM 5611 N N . ASP A 1 709 ? 6.910 -2.508 -42.256 1.00 86.06 709 ASP A N 1
ATOM 5612 C CA . ASP A 1 709 ? 7.174 -1.508 -41.210 1.00 86.06 709 ASP A CA 1
ATOM 5613 C C . ASP A 1 709 ? 8.609 -1.613 -40.693 1.00 86.06 709 ASP A C 1
ATOM 5615 O O . ASP A 1 709 ? 9.278 -0.602 -40.502 1.00 86.06 709 ASP A O 1
ATOM 5619 N N . LEU A 1 710 ? 9.112 -2.836 -40.532 1.00 89.19 710 LEU A N 1
ATOM 5620 C CA . LEU A 1 710 ? 10.488 -3.091 -40.107 1.00 89.19 710 LEU A CA 1
ATOM 5621 C C . LEU A 1 710 ? 11.510 -2.660 -41.168 1.00 89.19 710 LEU A C 1
ATOM 5623 O O . LEU A 1 710 ? 12.541 -2.098 -40.809 1.00 89.19 710 LEU A O 1
ATOM 5627 N N . ASN A 1 711 ? 11.209 -2.829 -42.461 1.00 87.62 711 ASN A N 1
ATOM 5628 C CA . ASN A 1 711 ? 12.019 -2.263 -43.548 1.00 87.62 711 ASN A CA 1
ATOM 5629 C C . ASN A 1 711 ? 12.044 -0.729 -43.504 1.00 87.62 711 ASN A C 1
ATOM 5631 O O . ASN A 1 711 ? 13.109 -0.127 -43.618 1.00 87.62 711 ASN A O 1
ATOM 5635 N N . CYS A 1 712 ? 10.886 -0.098 -43.289 1.00 88.31 712 CYS A N 1
ATOM 5636 C CA . CYS A 1 712 ? 10.776 1.355 -43.160 1.00 88.31 712 CYS A CA 1
ATOM 5637 C C . CYS A 1 712 ? 11.540 1.880 -41.934 1.00 88.31 712 CYS A C 1
ATOM 5639 O O . CYS A 1 712 ? 12.233 2.892 -42.019 1.00 88.31 712 CYS A O 1
ATOM 5641 N N . LEU A 1 713 ? 11.485 1.165 -40.806 1.00 92.44 713 LEU A N 1
ATOM 5642 C CA . LEU A 1 713 ? 12.279 1.485 -39.621 1.00 92.44 713 LEU A CA 1
ATOM 5643 C C . LEU A 1 713 ? 13.778 1.305 -39.893 1.00 92.44 713 LEU A C 1
ATOM 5645 O O . LEU A 1 713 ? 14.565 2.157 -39.493 1.00 92.44 713 LEU A O 1
ATOM 5649 N N . GLY A 1 714 ? 14.167 0.239 -40.597 1.00 91.12 714 GLY A N 1
ATOM 5650 C CA . GLY A 1 714 ? 15.541 -0.001 -41.038 1.00 91.12 714 GLY A CA 1
ATOM 5651 C C . GLY A 1 714 ? 16.110 1.162 -41.853 1.00 91.12 714 GLY A C 1
ATOM 5652 O O . GLY A 1 714 ? 17.194 1.648 -41.542 1.00 91.12 714 GLY A O 1
ATOM 5653 N N . GLU A 1 715 ? 15.357 1.666 -42.833 1.00 89.38 715 GLU A N 1
ATOM 5654 C CA . GLU A 1 715 ? 15.722 2.868 -43.599 1.00 89.38 715 GLU A CA 1
ATOM 5655 C C . GLU A 1 715 ? 15.772 4.115 -42.702 1.00 89.38 715 GLU A C 1
ATOM 5657 O O . GLU A 1 715 ? 16.727 4.894 -42.746 1.00 89.38 715 GLU A O 1
ATOM 5662 N N . GLY A 1 716 ? 14.780 4.271 -41.820 1.00 90.25 716 GLY A N 1
ATOM 5663 C CA . GLY A 1 716 ? 14.725 5.348 -40.835 1.00 90.25 716 GLY A CA 1
ATOM 5664 C C . GLY A 1 716 ? 15.967 5.412 -39.941 1.00 90.25 716 GLY A C 1
ATOM 5665 O O . GLY A 1 716 ? 16.484 6.498 -39.696 1.00 90.25 716 GLY A O 1
ATOM 5666 N N . ILE A 1 717 ? 16.498 4.266 -39.507 1.00 92.62 717 ILE A N 1
ATOM 5667 C CA . ILE A 1 717 ? 17.727 4.161 -38.696 1.00 92.62 717 ILE A CA 1
ATOM 5668 C C . ILE A 1 717 ? 18.970 4.642 -39.459 1.00 92.62 717 ILE A C 1
ATOM 5670 O O . ILE A 1 717 ? 19.900 5.177 -38.845 1.00 92.62 717 ILE A O 1
ATOM 5674 N N . VAL A 1 718 ? 19.009 4.443 -40.779 1.00 90.50 718 VAL A N 1
ATOM 5675 C CA . VAL A 1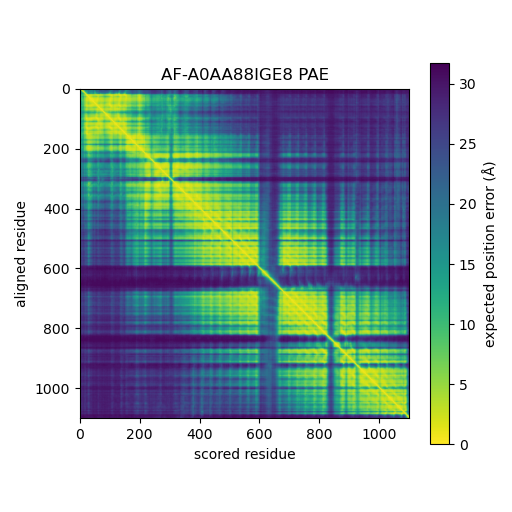 718 ? 20.116 4.908 -41.631 1.00 90.50 718 VAL A CA 1
ATOM 5676 C C . VAL A 1 718 ? 20.058 6.423 -41.809 1.00 90.50 718 VAL A C 1
ATOM 5678 O O . VAL A 1 718 ? 21.088 7.095 -41.735 1.00 90.50 718 VAL A O 1
ATOM 5681 N N . LEU A 1 719 ? 18.861 6.959 -42.058 1.00 89.94 719 LEU A N 1
ATOM 5682 C CA . LEU A 1 719 ? 18.662 8.356 -42.451 1.00 89.94 719 LEU A CA 1
ATOM 5683 C C . LEU A 1 719 ? 18.466 9.321 -41.275 1.00 89.94 719 LEU A C 1
ATOM 5685 O O . LEU A 1 719 ? 18.611 10.530 -41.453 1.00 89.94 719 LEU A O 1
ATOM 5689 N N . THR A 1 720 ? 18.129 8.821 -40.088 1.00 91.31 720 THR A N 1
ATOM 5690 C CA . THR A 1 720 ? 17.878 9.663 -38.914 1.00 91.31 720 THR A CA 1
ATOM 5691 C C . THR A 1 720 ? 19.113 10.447 -38.467 1.00 91.31 720 THR A C 1
ATOM 5693 O O . THR A 1 720 ? 20.249 9.972 -38.527 1.00 91.31 720 THR A O 1
ATOM 5696 N N . VAL A 1 721 ? 18.873 11.665 -37.978 1.00 89.94 721 VAL A N 1
ATOM 5697 C CA . VAL A 1 721 ? 19.903 12.589 -37.476 1.00 89.94 721 VAL A CA 1
ATOM 5698 C C . VAL A 1 721 ? 19.880 12.759 -35.955 1.00 89.94 721 VAL A C 1
ATOM 5700 O O . VAL A 1 721 ? 20.797 13.364 -35.405 1.00 89.94 721 VAL A O 1
ATOM 5703 N N . SER A 1 722 ? 18.866 12.222 -35.270 1.00 93.19 722 SER A N 1
ATOM 5704 C CA . SER A 1 722 ? 18.630 12.458 -33.838 1.00 93.19 722 SER A CA 1
ATOM 5705 C C . SER A 1 722 ? 18.508 11.187 -32.998 1.00 93.19 722 SER A C 1
ATOM 5707 O O . SER A 1 722 ? 18.757 11.241 -31.797 1.00 93.19 722 SER A O 1
ATOM 5709 N N . LEU A 1 723 ? 18.107 10.052 -33.586 1.00 95.12 723 LEU A N 1
ATOM 5710 C CA . LEU A 1 723 ? 17.782 8.849 -32.818 1.00 95.12 723 LEU A CA 1
ATOM 5711 C C . LEU A 1 723 ? 19.043 8.211 -32.216 1.00 95.12 723 LEU A C 1
ATOM 5713 O O . LEU A 1 723 ? 19.928 7.774 -32.941 1.00 95.12 723 LEU A O 1
ATOM 5717 N N . GLU A 1 724 ? 19.104 8.104 -30.891 1.00 95.94 724 GLU A N 1
ATOM 5718 C CA . GLU A 1 724 ? 20.241 7.532 -30.156 1.00 95.94 724 GLU A CA 1
ATOM 5719 C C . GLU A 1 724 ? 19.939 6.131 -29.610 1.00 95.94 724 GLU A C 1
ATOM 5721 O O . GLU A 1 724 ? 20.845 5.295 -29.513 1.00 95.94 724 GLU A O 1
ATOM 5726 N N . LYS A 1 725 ? 18.672 5.873 -29.250 1.00 97.12 725 LYS A N 1
ATOM 5727 C CA . LYS A 1 725 ? 18.217 4.618 -28.642 1.00 97.12 725 LYS A CA 1
ATOM 5728 C C . LYS A 1 725 ? 16.986 4.042 -29.330 1.00 97.12 725 LYS A C 1
ATOM 5730 O O . LYS A 1 725 ? 15.993 4.748 -29.513 1.00 97.12 725 LYS A O 1
ATOM 5735 N N . LEU A 1 726 ? 17.029 2.740 -29.596 1.00 96.75 726 LEU A N 1
ATOM 5736 C CA . LEU A 1 726 ? 15.927 1.973 -30.167 1.00 96.75 726 LEU A CA 1
ATOM 5737 C C . LEU A 1 726 ? 15.608 0.741 -29.312 1.00 96.75 726 LEU A C 1
ATOM 5739 O O . LEU A 1 726 ? 16.490 -0.065 -29.023 1.00 96.75 726 LEU A O 1
ATOM 5743 N N . THR A 1 727 ? 14.335 0.566 -28.964 1.00 96.31 727 THR A N 1
ATOM 5744 C CA . THR A 1 727 ? 13.849 -0.590 -28.199 1.00 96.31 727 THR A CA 1
ATOM 5745 C C . THR A 1 727 ? 12.761 -1.325 -28.990 1.00 96.31 727 THR A C 1
ATOM 5747 O O . THR A 1 727 ? 11.714 -0.751 -29.293 1.00 96.31 727 THR A O 1
ATOM 5750 N N . LEU A 1 728 ? 12.998 -2.601 -29.306 1.00 93.12 728 LEU A N 1
ATOM 5751 C CA . LEU A 1 728 ? 12.105 -3.496 -30.053 1.00 93.12 728 LEU A CA 1
ATOM 5752 C C . LEU A 1 728 ? 11.990 -4.858 -29.350 1.00 93.12 728 LEU A C 1
ATOM 5754 O O . LEU A 1 728 ? 12.369 -5.898 -29.893 1.00 93.12 728 LEU A O 1
ATOM 5758 N N . VAL A 1 729 ? 11.467 -4.865 -28.123 1.00 89.19 729 VAL A N 1
ATOM 5759 C CA . VAL A 1 729 ? 11.281 -6.115 -27.372 1.00 89.19 729 VAL A CA 1
ATOM 5760 C C . VAL A 1 729 ? 10.094 -6.907 -27.924 1.00 89.19 729 VAL A C 1
ATOM 5762 O O . VAL A 1 729 ? 9.011 -6.355 -28.145 1.00 89.19 729 VAL A O 1
ATOM 5765 N N . GLY A 1 730 ? 10.281 -8.221 -28.075 1.00 81.44 730 GLY A N 1
ATOM 5766 C CA . GLY A 1 730 ? 9.201 -9.169 -28.373 1.00 81.44 730 GLY A CA 1
ATOM 5767 C C . GLY A 1 730 ? 8.984 -9.512 -29.851 1.00 81.44 730 GLY A C 1
ATOM 5768 O O . GLY A 1 730 ? 7.947 -10.094 -30.172 1.00 81.44 730 GLY A O 1
ATOM 5769 N N . LEU A 1 731 ? 9.942 -9.203 -30.735 1.00 87.12 731 LEU A N 1
ATOM 5770 C CA . LEU A 1 731 ? 9.937 -9.673 -32.130 1.00 87.12 731 LEU A CA 1
ATOM 5771 C C . LEU A 1 731 ? 9.921 -11.211 -32.210 1.00 87.12 731 LEU A C 1
ATOM 5773 O O . LEU A 1 731 ? 10.421 -11.897 -31.314 1.00 87.12 731 LEU A O 1
ATOM 5777 N N . GLU A 1 732 ? 9.326 -11.765 -33.265 1.00 85.38 732 GLU A N 1
ATOM 5778 C CA . GLU A 1 732 ? 8.977 -13.191 -33.323 1.00 85.38 732 GLU A CA 1
ATOM 5779 C C . GLU A 1 732 ? 9.966 -14.051 -34.123 1.00 85.38 732 GLU A C 1
ATOM 5781 O O . GLU A 1 732 ? 10.043 -15.249 -33.866 1.00 85.38 732 GLU A O 1
ATOM 5786 N N . SER A 1 733 ? 10.746 -13.473 -35.044 1.00 87.50 733 SER A N 1
ATOM 5787 C CA . SER A 1 733 ? 11.707 -14.210 -35.880 1.00 87.50 733 SER A CA 1
ATOM 5788 C C . SER A 1 733 ? 12.942 -13.380 -36.255 1.00 87.50 733 SER A C 1
ATOM 5790 O O . SER A 1 733 ? 12.935 -12.153 -36.150 1.00 87.50 733 SER A O 1
ATOM 5792 N N . PHE A 1 734 ? 14.010 -14.038 -36.722 1.00 86.81 734 PHE A N 1
ATOM 5793 C CA . PHE A 1 734 ? 15.231 -13.365 -37.193 1.00 86.81 734 PHE A CA 1
ATOM 5794 C C . PHE A 1 734 ? 14.996 -12.501 -38.449 1.00 86.81 734 PHE A C 1
ATOM 5796 O O . PHE A 1 734 ? 15.566 -11.415 -38.579 1.00 86.81 734 PHE A O 1
ATOM 5803 N N . ASP A 1 735 ? 14.085 -12.915 -39.333 1.00 84.88 735 ASP A N 1
ATOM 5804 C CA . ASP A 1 735 ? 13.700 -12.143 -40.524 1.00 84.88 735 ASP A CA 1
ATOM 5805 C C . ASP A 1 735 ? 13.150 -10.755 -40.176 1.00 84.88 735 ASP A C 1
ATOM 5807 O O . ASP A 1 735 ? 13.365 -9.798 -40.916 1.00 84.88 735 ASP A O 1
ATOM 5811 N N . GLN A 1 736 ? 12.464 -10.624 -39.036 1.00 87.81 736 GLN A N 1
ATOM 5812 C CA . GLN A 1 736 ? 11.963 -9.336 -38.547 1.00 87.81 736 GLN A CA 1
ATOM 5813 C C . GLN A 1 736 ? 13.088 -8.425 -38.035 1.00 87.81 736 GLN A C 1
ATOM 5815 O O . GLN A 1 736 ? 12.978 -7.202 -38.078 1.00 87.81 736 GLN A O 1
ATOM 5820 N N . VAL A 1 737 ? 14.181 -9.013 -37.555 1.00 90.06 737 VAL A N 1
ATOM 5821 C CA . VAL A 1 737 ? 15.333 -8.285 -37.013 1.00 90.06 737 VAL A CA 1
ATOM 5822 C C . VAL A 1 737 ? 16.305 -7.860 -38.116 1.00 9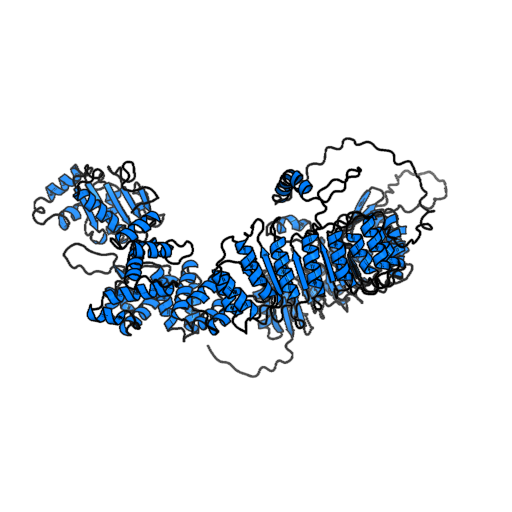0.06 737 VAL A C 1
ATOM 5824 O O . VAL A 1 737 ? 16.978 -6.837 -37.992 1.00 90.06 737 VAL A O 1
ATOM 5827 N N . THR A 1 738 ? 16.362 -8.616 -39.214 1.00 89.38 738 THR A N 1
ATOM 5828 C CA . THR A 1 738 ? 17.307 -8.405 -40.323 1.00 89.38 738 THR A CA 1
ATOM 5829 C C . THR A 1 738 ? 17.329 -6.961 -40.859 1.00 89.38 738 THR A C 1
ATOM 5831 O O . THR A 1 738 ? 18.425 -6.398 -40.933 1.00 89.38 738 THR A O 1
ATOM 5834 N N . PRO A 1 739 ? 16.189 -6.296 -41.149 1.00 90.56 739 PRO A N 1
ATOM 5835 C CA . PRO A 1 739 ? 16.199 -4.912 -41.640 1.00 90.56 739 PRO A CA 1
ATOM 5836 C C . PRO A 1 739 ? 16.780 -3.916 -40.630 1.00 90.56 739 PRO A C 1
ATOM 5838 O O . PRO A 1 739 ? 17.413 -2.929 -41.001 1.00 90.56 739 PRO A O 1
ATOM 5841 N N . ILE A 1 740 ? 16.608 -4.190 -39.336 1.00 93.12 740 ILE A N 1
ATOM 5842 C CA . ILE A 1 740 ? 17.140 -3.359 -38.255 1.00 93.12 740 ILE A CA 1
ATOM 5843 C C . ILE A 1 740 ? 18.663 -3.496 -38.201 1.00 93.12 740 ILE A C 1
ATOM 5845 O O . ILE A 1 740 ? 19.368 -2.491 -38.162 1.00 93.12 740 ILE A O 1
ATOM 5849 N N . LEU A 1 741 ? 19.186 -4.725 -38.276 1.00 90.56 741 LEU A N 1
ATOM 5850 C CA . LEU A 1 741 ? 20.631 -4.983 -38.316 1.00 90.56 741 LEU A CA 1
ATOM 5851 C C . LEU A 1 741 ? 21.291 -4.353 -39.547 1.00 90.56 741 LEU A C 1
ATOM 5853 O O . LEU A 1 741 ? 22.350 -3.736 -39.425 1.00 90.56 741 LEU A O 1
ATOM 5857 N N . GLN A 1 742 ? 20.647 -4.452 -40.712 1.00 88.81 742 GLN A N 1
ATOM 5858 C CA . GLN A 1 742 ? 21.080 -3.774 -41.934 1.00 88.81 742 GLN A CA 1
ATOM 5859 C C . GLN A 1 742 ? 21.132 -2.255 -41.743 1.00 88.81 742 GLN A C 1
ATOM 5861 O O . GLN A 1 742 ? 22.138 -1.636 -42.084 1.00 88.81 742 GLN A O 1
ATOM 5866 N N . GLY A 1 743 ? 20.104 -1.653 -41.139 1.00 89.25 743 GLY A N 1
ATOM 5867 C CA . GLY A 1 743 ? 20.099 -0.219 -40.846 1.00 89.25 743 GLY A CA 1
ATOM 5868 C C . GLY A 1 743 ? 21.228 0.210 -39.898 1.00 89.25 743 GLY A C 1
ATOM 5869 O O . GLY A 1 743 ? 21.919 1.201 -40.141 1.00 89.25 743 GLY A O 1
ATOM 5870 N N . LEU A 1 744 ? 21.499 -0.582 -38.856 1.00 90.56 744 LEU A N 1
ATOM 5871 C CA . LEU A 1 744 ? 22.585 -0.330 -37.898 1.00 90.56 744 LEU A CA 1
ATOM 5872 C C . LEU A 1 744 ? 23.988 -0.397 -38.519 1.00 90.56 744 LEU A C 1
ATOM 5874 O O . LEU A 1 744 ? 24.925 0.175 -37.957 1.00 90.56 744 LEU A O 1
ATOM 5878 N N . SER A 1 745 ? 24.143 -1.054 -39.673 1.00 86.19 745 SER A N 1
ATOM 5879 C CA . SER A 1 745 ? 25.421 -1.105 -40.394 1.00 86.19 745 SER A CA 1
ATOM 5880 C C . SER A 1 745 ? 25.862 0.254 -40.951 1.00 86.19 745 SER A C 1
ATOM 5882 O O . SER A 1 745 ? 27.061 0.489 -41.097 1.00 86.19 745 SER A O 1
ATOM 5884 N N . ALA A 1 746 ? 24.905 1.149 -41.223 1.00 85.50 746 ALA A N 1
ATOM 5885 C CA . ALA A 1 746 ? 25.124 2.450 -41.860 1.00 85.50 746 ALA A CA 1
ATOM 5886 C C . ALA A 1 746 ? 24.598 3.640 -41.033 1.00 85.50 746 ALA A C 1
ATOM 5888 O O . ALA A 1 746 ? 24.653 4.782 -41.493 1.00 85.50 746 ALA A O 1
ATOM 5889 N N . THR A 1 747 ? 24.091 3.393 -39.821 1.00 87.75 747 THR A N 1
ATOM 5890 C CA . THR A 1 747 ? 23.584 4.450 -38.937 1.00 87.75 747 THR A CA 1
ATOM 5891 C C . THR A 1 747 ? 24.677 5.449 -38.545 1.00 87.75 747 THR A C 1
ATOM 5893 O O . THR A 1 747 ? 25.858 5.104 -38.458 1.00 87.75 747 THR A O 1
ATOM 5896 N N . LYS A 1 748 ? 24.265 6.695 -38.278 1.00 88.38 748 LYS A N 1
ATOM 5897 C CA . LYS A 1 748 ? 25.134 7.802 -37.841 1.00 88.38 748 LYS A CA 1
ATOM 5898 C C . LYS A 1 748 ? 24.936 8.203 -36.375 1.00 88.38 748 LYS A C 1
ATOM 5900 O O . LYS A 1 748 ? 25.694 9.029 -35.873 1.00 88.38 748 LYS A O 1
ATOM 5905 N N . THR A 1 749 ? 23.942 7.638 -35.693 1.00 92.88 749 THR A N 1
ATOM 5906 C CA . THR A 1 749 ? 23.457 8.164 -34.404 1.00 92.88 749 THR A CA 1
ATOM 5907 C C . THR A 1 749 ? 23.051 7.077 -33.408 1.00 92.88 749 THR A C 1
ATOM 5909 O O . THR A 1 749 ? 23.351 7.206 -32.219 1.00 92.88 749 THR A O 1
ATOM 5912 N N . VAL A 1 750 ? 22.429 5.983 -33.865 1.00 94.44 750 VAL A N 1
ATOM 5913 C CA . VAL A 1 750 ? 21.880 4.947 -32.976 1.00 94.44 750 VAL A CA 1
ATOM 5914 C C . VAL A 1 750 ? 23.010 4.160 -32.305 1.00 94.44 750 VAL A C 1
ATOM 5916 O O . VAL A 1 750 ? 23.792 3.477 -32.967 1.00 94.44 750 VAL A O 1
ATOM 5919 N N . SER A 1 751 ? 23.086 4.243 -30.974 1.00 94.62 751 SER A N 1
ATOM 5920 C CA . SER A 1 751 ? 24.173 3.663 -30.171 1.00 94.62 751 SER A CA 1
ATOM 5921 C C . SER A 1 751 ? 23.714 2.652 -29.112 1.00 94.62 751 SER A C 1
ATOM 5923 O O . SER A 1 751 ? 24.530 1.841 -28.663 1.00 94.62 751 SER A O 1
ATOM 5925 N N . ASP A 1 752 ? 22.435 2.676 -28.722 1.00 96.25 752 ASP A N 1
ATOM 5926 C CA . ASP A 1 752 ? 21.826 1.784 -27.725 1.00 96.25 752 ASP A CA 1
ATOM 5927 C C . ASP A 1 752 ? 20.621 1.058 -28.344 1.00 96.25 752 ASP A C 1
ATOM 5929 O O . ASP A 1 752 ? 19.643 1.695 -28.738 1.00 96.25 752 ASP A O 1
ATOM 5933 N N . VAL A 1 753 ? 20.706 -0.267 -28.470 1.00 96.69 753 VAL A N 1
ATOM 5934 C CA . VAL A 1 753 ? 19.684 -1.078 -29.144 1.00 96.69 753 VAL A CA 1
ATOM 5935 C C . VAL A 1 753 ? 19.274 -2.268 -28.282 1.00 96.69 753 VAL A C 1
ATOM 5937 O O . VAL A 1 753 ? 20.117 -3.061 -27.855 1.00 96.69 753 VAL A O 1
ATOM 5940 N N . ASP A 1 754 ? 17.966 -2.432 -28.093 1.00 96.19 754 ASP A N 1
ATOM 5941 C CA . ASP A 1 754 ? 17.366 -3.583 -27.418 1.00 96.19 754 ASP A CA 1
ATOM 5942 C C . ASP A 1 754 ? 16.473 -4.382 -28.373 1.00 96.19 754 ASP A C 1
ATOM 5944 O O . ASP A 1 754 ? 15.462 -3.875 -28.858 1.00 96.19 754 ASP A O 1
ATOM 5948 N N . LEU A 1 755 ? 16.864 -5.630 -28.634 1.00 95.44 755 LEU A N 1
ATOM 5949 C CA . LEU A 1 755 ? 16.168 -6.600 -29.486 1.00 95.44 755 LEU A CA 1
ATOM 5950 C C . LEU A 1 755 ? 15.783 -7.854 -28.689 1.00 95.44 755 LEU A C 1
ATOM 5952 O O . LEU A 1 755 ? 15.697 -8.952 -29.246 1.00 95.44 755 LEU A O 1
ATOM 5956 N N . SER A 1 756 ? 15.618 -7.726 -27.372 1.00 93.31 756 SER A N 1
ATOM 5957 C CA . SER A 1 756 ? 15.343 -8.871 -26.509 1.00 93.31 756 SER A CA 1
ATOM 5958 C C . SER A 1 756 ? 14.046 -9.591 -26.901 1.00 93.31 756 SER A C 1
ATOM 5960 O O . SER A 1 756 ? 12.984 -8.999 -27.111 1.00 93.31 756 SER A O 1
ATOM 5962 N N . SER A 1 757 ? 14.128 -10.914 -27.029 1.00 90.56 757 SER A N 1
ATOM 5963 C CA . SER A 1 757 ? 12.984 -11.779 -27.315 1.00 90.56 757 SER A CA 1
ATOM 5964 C C . SER A 1 757 ? 13.342 -13.237 -27.081 1.00 90.56 757 SER A C 1
ATOM 5966 O O . SER A 1 757 ? 14.379 -13.710 -27.534 1.00 90.56 757 SER A O 1
ATOM 5968 N N . LYS A 1 758 ? 12.426 -13.980 -26.452 1.00 86.56 758 LYS A N 1
ATOM 5969 C CA . LYS A 1 758 ? 12.539 -15.437 -26.271 1.00 86.56 758 LYS A CA 1
ATOM 5970 C C . LYS A 1 758 ? 12.191 -16.245 -27.525 1.00 86.56 758 LYS A C 1
ATOM 5972 O O . LYS A 1 758 ? 12.372 -17.459 -27.532 1.00 86.56 758 LYS A O 1
ATOM 5977 N N . LYS A 1 759 ? 11.619 -15.592 -28.543 1.00 86.19 759 LYS A N 1
ATOM 5978 C CA . LYS A 1 759 ? 11.120 -16.239 -29.767 1.00 86.19 759 LYS A CA 1
ATOM 5979 C C . LYS A 1 759 ? 12.145 -16.258 -30.900 1.00 86.19 759 LYS A C 1
ATOM 5981 O O . LYS A 1 759 ? 12.005 -17.053 -31.819 1.00 86.19 759 LYS A O 1
ATOM 5986 N N . ILE A 1 760 ? 13.168 -15.405 -30.837 1.00 89.81 760 ILE A N 1
ATOM 5987 C CA . ILE A 1 760 ? 14.178 -15.318 -31.891 1.00 89.81 760 ILE A CA 1
ATOM 5988 C C . ILE A 1 760 ? 15.113 -16.527 -31.802 1.00 89.81 760 ILE A C 1
ATOM 5990 O O . ILE A 1 760 ? 15.692 -16.804 -30.750 1.00 89.81 760 ILE A O 1
ATOM 5994 N N . SER A 1 761 ? 15.255 -17.222 -32.929 1.00 88.38 761 SER A N 1
ATOM 5995 C CA . SER A 1 761 ? 16.240 -18.277 -33.158 1.00 88.38 761 SER A CA 1
ATOM 5996 C C . SER A 1 761 ? 17.268 -17.795 -34.181 1.00 88.38 761 SER A C 1
ATOM 5998 O O . SER A 1 761 ? 16.877 -17.202 -35.185 1.00 88.38 761 SER A O 1
ATOM 6000 N N . ILE A 1 762 ? 18.552 -18.059 -33.948 1.00 88.31 762 ILE A N 1
ATOM 6001 C CA . ILE A 1 762 ? 19.659 -17.700 -34.841 1.00 88.31 762 ILE A CA 1
ATOM 6002 C C . ILE A 1 762 ? 20.503 -18.935 -35.196 1.00 88.31 762 ILE A C 1
ATOM 6004 O O . ILE A 1 762 ? 20.877 -19.710 -34.316 1.00 88.31 762 ILE A O 1
ATOM 6008 N N . ASP A 1 763 ? 20.804 -19.133 -36.476 1.00 87.12 763 ASP A N 1
ATOM 6009 C CA . ASP A 1 763 ? 21.709 -20.186 -36.956 1.00 87.12 763 ASP A CA 1
ATOM 6010 C C . ASP A 1 763 ? 23.095 -19.618 -37.335 1.00 87.12 763 ASP A C 1
ATOM 6012 O O . ASP A 1 763 ? 23.363 -18.422 -37.163 1.00 87.12 763 ASP A O 1
ATOM 6016 N N . ASP A 1 764 ? 24.009 -20.466 -37.825 1.00 81.75 764 ASP A N 1
ATOM 6017 C CA . ASP A 1 764 ? 25.340 -20.030 -38.273 1.00 81.75 764 ASP A CA 1
ATOM 6018 C C . ASP A 1 764 ? 25.282 -18.936 -39.343 1.00 81.75 764 ASP A C 1
ATOM 6020 O O . ASP A 1 764 ? 26.055 -17.977 -39.291 1.00 81.75 764 ASP A O 1
ATOM 6024 N N . TRP A 1 765 ? 24.371 -19.065 -40.308 1.00 83.88 765 TRP A N 1
ATOM 6025 C CA . TRP A 1 765 ? 24.254 -18.130 -41.422 1.00 83.88 765 TRP A CA 1
ATOM 6026 C C . TRP A 1 765 ? 23.749 -16.768 -40.940 1.00 83.88 765 TRP A C 1
ATOM 6028 O O . TRP A 1 765 ? 24.379 -15.740 -41.204 1.00 83.88 765 TRP A O 1
ATOM 6038 N N . SER A 1 766 ? 22.672 -16.752 -40.157 1.00 85.50 766 SER A N 1
ATOM 6039 C CA . SER A 1 766 ? 22.086 -15.555 -39.557 1.00 85.50 766 SER A CA 1
ATOM 6040 C C . SER A 1 766 ? 23.057 -14.855 -38.603 1.00 85.50 766 SER A C 1
ATOM 6042 O O . SER A 1 766 ? 23.117 -13.621 -38.578 1.00 85.50 766 SER A O 1
ATOM 6044 N N . LEU A 1 767 ? 23.865 -15.603 -37.841 1.00 86.00 767 LEU A N 1
ATOM 6045 C CA . LEU A 1 767 ? 24.900 -15.026 -36.978 1.00 86.00 767 LEU A CA 1
ATOM 6046 C C . LEU A 1 767 ? 26.030 -14.397 -37.798 1.00 86.00 767 LEU A C 1
ATOM 6048 O O . LEU A 1 767 ? 26.431 -13.268 -37.511 1.00 86.00 767 LEU A O 1
ATOM 6052 N N . GLN A 1 768 ? 26.505 -15.067 -38.850 1.00 82.94 768 GLN A N 1
ATOM 6053 C CA . GLN A 1 768 ? 27.502 -14.490 -39.757 1.00 82.94 768 GLN A CA 1
ATOM 6054 C C . GLN A 1 768 ? 26.971 -13.245 -40.479 1.00 82.94 768 GLN A C 1
ATOM 6056 O O . GLN A 1 768 ? 27.695 -12.254 -40.587 1.00 82.94 768 GLN A O 1
ATOM 6061 N N . ALA A 1 769 ? 25.704 -13.244 -40.901 1.00 82.75 769 ALA A N 1
ATOM 6062 C CA . ALA A 1 769 ? 25.043 -12.071 -41.467 1.00 82.75 769 ALA A CA 1
ATOM 6063 C C . ALA A 1 769 ? 24.966 -10.922 -40.447 1.00 82.75 769 ALA A C 1
ATOM 6065 O O . ALA A 1 769 ? 25.389 -9.807 -40.747 1.00 82.75 769 ALA A O 1
ATOM 6066 N N . THR A 1 770 ? 24.530 -11.204 -39.213 1.00 87.50 770 THR A N 1
ATOM 6067 C CA . THR A 1 770 ? 24.496 -10.234 -38.101 1.00 87.50 770 THR A CA 1
ATOM 6068 C C . THR A 1 770 ? 25.865 -9.602 -37.879 1.00 87.50 770 THR A C 1
ATOM 6070 O O . THR A 1 770 ? 25.992 -8.380 -37.830 1.00 87.50 770 THR A O 1
ATOM 6073 N N . ILE A 1 771 ? 26.910 -10.426 -37.808 1.00 85.94 771 ILE A N 1
ATOM 6074 C CA . ILE A 1 771 ? 28.292 -9.968 -37.668 1.00 85.94 771 ILE A CA 1
ATOM 6075 C C . ILE A 1 771 ? 28.703 -9.101 -38.857 1.00 85.94 771 ILE A C 1
ATOM 6077 O O . ILE A 1 771 ? 29.271 -8.033 -38.647 1.00 85.94 771 ILE A O 1
ATOM 6081 N N . LYS A 1 772 ? 28.409 -9.521 -40.094 1.00 83.06 772 LYS A N 1
ATOM 6082 C CA . LYS A 1 772 ? 28.740 -8.760 -41.308 1.00 83.06 772 LYS A CA 1
ATOM 6083 C C . LYS A 1 772 ? 28.090 -7.375 -41.292 1.00 83.06 772 LYS A C 1
ATOM 6085 O O . LYS A 1 772 ? 28.776 -6.398 -41.585 1.00 83.06 772 LYS A O 1
ATOM 6090 N N . TYR A 1 773 ? 26.819 -7.276 -40.897 1.00 85.00 773 TYR A N 1
ATOM 6091 C CA . TYR A 1 773 ? 26.116 -5.997 -40.769 1.00 85.00 773 TYR A CA 1
ATOM 6092 C C . TYR A 1 773 ? 26.719 -5.123 -39.668 1.00 85.00 773 TYR A C 1
ATOM 6094 O O . TYR A 1 773 ? 27.049 -3.960 -39.896 1.00 85.00 773 TYR A O 1
ATOM 6102 N N . LEU A 1 774 ? 26.930 -5.680 -38.478 1.00 86.06 774 LEU A N 1
ATOM 6103 C CA . LEU A 1 774 ? 27.397 -4.899 -37.338 1.00 86.06 774 LEU A CA 1
ATOM 6104 C C . LEU A 1 774 ? 28.883 -4.529 -37.426 1.00 86.06 774 LEU A C 1
ATOM 6106 O O . LEU A 1 774 ? 29.283 -3.537 -36.820 1.00 86.06 774 LEU A O 1
ATOM 6110 N N . LYS A 1 775 ? 29.710 -5.281 -38.167 1.00 80.25 775 LYS A N 1
ATOM 6111 C CA . LYS A 1 775 ? 31.165 -5.059 -38.291 1.00 80.25 775 LYS A CA 1
ATOM 6112 C C . LYS A 1 775 ? 31.522 -3.658 -38.799 1.00 80.25 775 LYS A C 1
ATOM 6114 O O . LYS A 1 775 ? 32.584 -3.146 -38.454 1.00 80.25 775 LYS A O 1
ATOM 6119 N N . ASN A 1 776 ? 30.641 -3.036 -39.581 1.00 72.44 776 ASN A N 1
ATOM 6120 C CA . ASN A 1 776 ? 30.839 -1.682 -40.103 1.00 72.44 776 ASN A CA 1
ATOM 6121 C C . ASN A 1 776 ? 30.354 -0.580 -39.146 1.00 72.44 776 ASN A C 1
ATOM 6123 O O . ASN A 1 776 ? 30.717 0.584 -39.320 1.00 72.44 776 ASN A O 1
ATOM 6127 N N . SER A 1 777 ? 29.585 -0.930 -38.112 1.00 80.19 777 SER A N 1
ATOM 6128 C CA . SER A 1 777 ? 29.064 0.037 -37.151 1.00 80.19 777 SER A CA 1
ATOM 6129 C C . SER A 1 777 ? 30.146 0.458 -36.157 1.00 80.19 777 SER A C 1
ATOM 6131 O O . SER A 1 777 ? 30.645 -0.347 -35.372 1.00 80.19 777 SER A O 1
ATOM 6133 N N . ARG A 1 778 ? 30.496 1.748 -36.170 1.00 80.19 778 ARG A N 1
ATOM 6134 C CA . ARG A 1 778 ? 31.417 2.368 -35.193 1.00 80.19 778 ARG A CA 1
ATOM 6135 C C . ARG A 1 778 ? 30.695 3.113 -34.067 1.00 80.19 778 ARG A C 1
ATOM 6137 O O . ARG A 1 778 ? 31.341 3.745 -33.234 1.00 80.19 778 ARG A O 1
ATOM 6144 N N . ILE A 1 779 ? 29.365 3.098 -34.098 1.00 89.94 779 ILE A N 1
ATOM 6145 C CA . ILE A 1 779 ? 28.500 3.939 -33.261 1.00 89.94 779 ILE A CA 1
ATOM 6146 C C . ILE A 1 779 ? 27.770 3.096 -32.227 1.00 89.94 779 ILE A C 1
ATOM 6148 O O . ILE A 1 779 ? 27.559 3.557 -31.107 1.00 89.94 779 ILE A O 1
ATOM 6152 N N . LEU A 1 780 ? 27.436 1.849 -32.574 1.00 91.38 780 LEU A N 1
ATOM 6153 C CA . LEU A 1 780 ? 26.803 0.916 -31.656 1.00 91.38 780 LEU A CA 1
ATOM 6154 C C . LEU A 1 780 ? 27.711 0.661 -30.443 1.00 91.38 780 LEU A C 1
ATOM 6156 O O . LEU A 1 780 ? 28.844 0.187 -30.576 1.00 91.38 780 LEU A O 1
ATOM 6160 N N . LYS A 1 781 ? 27.192 0.977 -29.254 1.00 92.62 781 LYS A N 1
ATOM 6161 C CA . LYS A 1 781 ? 27.873 0.818 -27.961 1.00 92.62 781 LYS A CA 1
ATOM 6162 C C . LYS A 1 781 ? 27.188 -0.197 -27.063 1.00 92.62 781 LYS A C 1
ATOM 6164 O O . LYS A 1 781 ? 27.875 -0.878 -26.302 1.00 92.62 781 LYS A O 1
ATOM 6169 N N . LYS A 1 782 ? 25.859 -0.303 -27.126 1.00 94.38 782 LYS A N 1
ATOM 6170 C CA . LYS A 1 782 ? 25.081 -1.242 -26.314 1.00 94.38 782 LYS A CA 1
ATOM 6171 C C . LYS A 1 782 ? 24.145 -2.056 -27.189 1.00 94.38 782 LYS A C 1
ATOM 6173 O O . LYS A 1 782 ? 23.405 -1.491 -27.990 1.00 94.38 782 LYS A O 1
ATOM 6178 N N . LEU A 1 783 ? 24.178 -3.367 -26.994 1.00 94.75 783 LEU A N 1
ATOM 6179 C CA . LEU A 1 783 ? 23.307 -4.307 -27.682 1.00 94.75 783 LEU A CA 1
ATOM 6180 C C . LEU A 1 783 ? 22.720 -5.290 -26.669 1.00 94.75 783 LEU A C 1
ATOM 6182 O O . LEU A 1 783 ? 23.463 -5.978 -25.965 1.00 94.75 783 LEU A O 1
ATOM 6186 N N . ASN A 1 784 ? 21.394 -5.350 -26.595 1.00 95.50 784 ASN A N 1
ATOM 6187 C CA . ASN A 1 784 ? 20.671 -6.317 -25.777 1.00 95.50 784 ASN A CA 1
ATOM 6188 C C . ASN A 1 784 ? 19.975 -7.349 -26.674 1.00 95.50 784 ASN A C 1
ATOM 6190 O O . ASN A 1 784 ? 19.086 -6.999 -27.448 1.00 95.50 784 ASN A O 1
ATOM 6194 N N . LEU A 1 785 ? 20.390 -8.612 -26.558 1.00 94.44 785 LEU A N 1
ATOM 6195 C CA . LEU A 1 785 ? 19.837 -9.773 -27.268 1.00 94.44 785 LEU A CA 1
ATOM 6196 C C . LEU A 1 785 ? 19.272 -10.808 -26.282 1.00 94.44 785 LEU A C 1
ATOM 6198 O O . LEU A 1 785 ? 19.232 -12.002 -26.577 1.00 94.44 785 LEU A O 1
ATOM 6202 N N . MET A 1 786 ? 18.875 -10.373 -25.083 1.00 92.81 786 MET A N 1
ATOM 6203 C CA . MET A 1 786 ? 18.346 -11.247 -24.038 1.00 92.81 786 MET A CA 1
ATOM 6204 C C . MET A 1 786 ? 17.236 -12.168 -24.579 1.00 92.81 786 MET A C 1
ATOM 6206 O O . MET A 1 786 ? 16.287 -11.724 -25.230 1.00 92.81 786 MET A O 1
ATOM 6210 N N . GLY A 1 787 ? 17.332 -13.457 -24.252 1.00 89.56 787 GLY A N 1
ATOM 6211 C CA . GLY A 1 787 ? 16.355 -14.489 -24.599 1.00 89.56 787 GLY A CA 1
ATOM 6212 C C . GLY A 1 787 ? 16.552 -15.172 -25.954 1.00 89.56 787 GLY A C 1
ATOM 6213 O O . GLY A 1 787 ? 15.829 -16.128 -26.225 1.00 89.56 787 GLY A O 1
ATOM 6214 N N . TRP A 1 788 ? 17.496 -14.731 -26.791 1.00 92.81 788 TRP A N 1
ATOM 6215 C CA . TRP A 1 788 ? 17.725 -15.349 -28.101 1.00 92.81 788 TRP A CA 1
ATOM 6216 C C . TRP A 1 788 ? 18.177 -16.809 -27.965 1.00 92.81 788 TRP A C 1
ATOM 6218 O O . TRP A 1 788 ? 18.993 -17.156 -27.110 1.00 92.81 788 TRP A O 1
ATOM 6228 N N . ASN A 1 789 ? 17.680 -17.669 -28.848 1.00 90.75 789 ASN A N 1
ATOM 6229 C CA . ASN A 1 789 ? 18.121 -19.056 -28.957 1.00 90.75 789 ASN A CA 1
ATOM 6230 C C . ASN A 1 789 ? 19.004 -19.208 -30.194 1.00 90.75 789 ASN A C 1
ATOM 6232 O O . ASN A 1 789 ? 18.788 -18.512 -31.180 1.00 90.75 789 ASN A O 1
ATOM 6236 N N . GLY A 1 790 ? 19.971 -20.118 -30.187 1.00 87.06 790 GLY A N 1
ATOM 6237 C CA . GLY A 1 790 ? 20.755 -20.391 -31.387 1.00 87.06 790 GLY A CA 1
ATOM 6238 C C . GLY A 1 790 ? 21.266 -21.814 -31.490 1.00 87.06 790 GLY A C 1
ATOM 6239 O O . GLY A 1 790 ? 21.460 -22.487 -30.478 1.00 87.06 790 GLY A O 1
ATOM 6240 N N . ASN A 1 791 ? 21.468 -22.268 -32.723 1.00 83.00 791 ASN A N 1
ATOM 6241 C CA . ASN A 1 791 ? 22.040 -23.571 -33.038 1.00 83.00 791 ASN A CA 1
ATOM 6242 C C . ASN A 1 791 ? 23.151 -23.393 -34.077 1.00 83.00 791 ASN A C 1
ATOM 6244 O O . ASN A 1 791 ? 22.896 -22.943 -35.190 1.00 83.00 791 ASN A O 1
ATOM 6248 N N . PHE A 1 792 ? 24.375 -23.721 -33.684 1.00 83.19 792 PHE A N 1
ATOM 6249 C CA . PHE A 1 792 ? 25.597 -23.459 -34.429 1.00 83.19 792 PHE A CA 1
ATOM 6250 C C . PHE A 1 792 ? 26.310 -24.778 -34.702 1.00 83.19 792 PHE A C 1
ATOM 6252 O O . PHE A 1 792 ? 26.800 -25.442 -33.790 1.00 83.19 792 PHE A O 1
ATOM 6259 N N . GLU A 1 793 ? 26.372 -25.175 -35.960 1.00 75.75 793 GLU A N 1
ATOM 6260 C CA . GLU A 1 793 ? 27.040 -26.376 -36.438 1.00 75.75 793 GLU A CA 1
ATOM 6261 C C . GLU A 1 793 ? 28.491 -26.127 -36.865 1.00 75.75 793 GLU A C 1
ATOM 6263 O O . GLU A 1 793 ? 29.293 -27.068 -36.915 1.00 75.75 793 GLU A O 1
ATOM 6268 N N . ASN A 1 794 ? 28.847 -24.878 -37.184 1.00 68.31 794 ASN A N 1
ATOM 6269 C CA . ASN A 1 794 ? 30.120 -24.556 -37.814 1.00 68.31 794 ASN A CA 1
ATOM 6270 C C . ASN A 1 794 ? 31.055 -23.755 -36.897 1.00 68.31 794 ASN A C 1
ATOM 6272 O O . ASN A 1 794 ? 30.781 -22.631 -36.486 1.00 68.31 794 ASN A O 1
ATOM 6276 N N . VAL A 1 795 ? 32.247 -24.302 -36.652 1.00 62.00 795 VAL A N 1
ATOM 6277 C CA . VAL A 1 795 ? 33.293 -23.652 -35.848 1.00 62.00 795 VAL A CA 1
ATOM 6278 C C . VAL A 1 795 ? 33.772 -22.330 -36.478 1.00 62.00 795 VAL A C 1
ATOM 6280 O O . VAL A 1 795 ? 34.190 -21.423 -35.757 1.00 62.00 795 VAL A O 1
ATOM 6283 N N . THR A 1 796 ? 33.664 -22.163 -37.804 1.00 62.50 796 THR A N 1
ATOM 6284 C CA . THR A 1 796 ? 34.013 -20.898 -38.492 1.00 62.50 796 THR A CA 1
ATOM 6285 C C . THR A 1 796 ? 33.155 -19.713 -38.036 1.00 62.50 796 THR A C 1
ATOM 6287 O O . THR A 1 796 ? 33.630 -18.577 -38.023 1.00 62.50 796 THR A O 1
ATOM 6290 N N . THR A 1 797 ? 31.938 -19.965 -37.556 1.00 67.69 797 THR A N 1
ATOM 6291 C CA . THR A 1 797 ? 31.055 -18.945 -36.979 1.00 67.69 797 THR A CA 1
ATOM 6292 C C . THR A 1 797 ? 31.642 -18.346 -35.699 1.00 67.69 797 THR A C 1
ATOM 6294 O O . THR A 1 797 ? 31.564 -17.137 -35.489 1.00 67.69 797 THR A O 1
ATOM 6297 N N . LEU A 1 798 ? 32.333 -19.147 -34.879 1.00 65.88 798 LEU A N 1
ATOM 6298 C CA . LEU A 1 798 ? 33.038 -18.651 -33.689 1.00 65.88 798 LEU A CA 1
ATOM 6299 C C . LEU A 1 798 ? 34.217 -17.738 -34.062 1.00 65.88 798 LEU A C 1
ATOM 6301 O O . LEU A 1 798 ? 34.455 -16.735 -33.390 1.00 65.88 798 LEU A O 1
ATOM 6305 N N . ALA A 1 799 ? 34.916 -18.033 -35.164 1.00 65.25 799 ALA A N 1
ATOM 6306 C CA . ALA A 1 799 ? 35.974 -17.164 -35.685 1.00 65.25 799 ALA A CA 1
ATOM 6307 C C . ALA A 1 799 ? 35.414 -15.821 -36.193 1.00 65.25 799 ALA A C 1
ATOM 6309 O O . ALA A 1 799 ? 36.023 -14.771 -35.979 1.00 65.25 799 ALA A O 1
ATOM 6310 N N . ALA A 1 800 ? 34.223 -15.824 -36.803 1.00 69.56 800 ALA A N 1
ATOM 6311 C CA . ALA A 1 800 ? 33.534 -14.597 -37.201 1.00 69.56 800 ALA A CA 1
ATOM 6312 C C . ALA A 1 800 ? 33.141 -13.737 -35.985 1.00 69.56 800 ALA A C 1
ATOM 6314 O O . ALA A 1 800 ? 33.366 -12.524 -35.999 1.00 69.56 800 ALA A O 1
ATOM 6315 N N . VAL A 1 801 ? 32.621 -14.353 -34.912 1.00 76.19 801 VAL A N 1
ATOM 6316 C CA . VAL A 1 801 ? 32.307 -13.661 -33.646 1.00 76.19 801 VAL A CA 1
ATOM 6317 C C . VAL A 1 801 ? 33.568 -13.017 -33.067 1.00 76.19 801 VAL A C 1
ATOM 6319 O O . VAL A 1 801 ? 33.545 -11.849 -32.680 1.00 76.19 801 VAL A O 1
ATOM 6322 N N . ALA A 1 802 ? 34.690 -13.742 -33.064 1.00 70.50 802 ALA A N 1
ATOM 6323 C CA . ALA A 1 802 ? 35.965 -13.205 -32.600 1.00 70.50 802 ALA A CA 1
ATOM 6324 C C . ALA A 1 802 ? 36.432 -12.002 -33.440 1.00 70.50 802 ALA A C 1
ATOM 6326 O O . ALA A 1 802 ? 36.779 -10.959 -32.884 1.00 70.50 802 ALA A O 1
ATOM 6327 N N . SER A 1 803 ? 36.351 -12.100 -34.772 1.00 72.38 803 SER A N 1
ATOM 6328 C CA . SER A 1 803 ? 36.694 -11.006 -35.695 1.00 72.38 803 SER A CA 1
ATOM 6329 C C . SER A 1 803 ? 35.829 -9.753 -35.502 1.00 72.38 803 SER A C 1
ATOM 6331 O O . SER A 1 803 ? 36.316 -8.630 -35.688 1.00 72.38 803 SER A O 1
ATOM 6333 N N . TYR A 1 804 ? 34.555 -9.923 -35.132 1.00 80.88 804 TYR A N 1
ATOM 6334 C CA . TYR A 1 804 ? 33.654 -8.813 -34.830 1.00 80.88 804 TYR A CA 1
ATOM 6335 C C . TYR A 1 804 ? 34.145 -8.011 -33.623 1.00 80.88 804 TYR A C 1
ATOM 6337 O O . TYR A 1 804 ? 34.395 -6.811 -33.744 1.00 80.88 804 TYR A O 1
ATOM 6345 N N . PHE A 1 805 ? 34.348 -8.667 -32.478 1.00 77.12 805 PHE A N 1
ATOM 6346 C CA . PHE A 1 805 ? 34.734 -7.980 -31.243 1.00 77.12 805 PHE A CA 1
ATOM 6347 C C . PHE A 1 805 ? 36.110 -7.314 -31.315 1.00 77.12 805 PHE A C 1
ATOM 6349 O O . PHE A 1 805 ? 36.328 -6.300 -30.650 1.00 77.12 805 PHE A O 1
ATOM 6356 N N . GLU A 1 806 ? 37.020 -7.824 -32.150 1.00 74.25 806 GLU A N 1
ATOM 6357 C CA . GLU A 1 806 ? 38.310 -7.177 -32.416 1.00 74.25 806 GLU A CA 1
ATOM 6358 C C . GLU A 1 806 ? 38.173 -5.762 -32.993 1.00 74.25 806 GLU A C 1
ATOM 6360 O O . GLU A 1 806 ? 38.998 -4.899 -32.691 1.00 74.25 806 GLU A O 1
ATOM 6365 N N . ASN A 1 807 ? 37.149 -5.528 -33.819 1.00 72.88 807 ASN A N 1
ATOM 6366 C CA . ASN A 1 807 ? 36.969 -4.284 -34.573 1.00 72.88 807 ASN A CA 1
ATOM 6367 C C . ASN A 1 807 ? 35.719 -3.488 -34.154 1.00 72.88 807 ASN A C 1
ATOM 6369 O O . ASN A 1 807 ? 35.501 -2.391 -34.663 1.00 72.88 807 ASN A O 1
ATOM 6373 N N . SER A 1 808 ? 34.906 -4.021 -33.238 1.00 82.44 808 SER A N 1
ATOM 6374 C CA . SER A 1 808 ? 33.676 -3.378 -32.764 1.00 82.44 808 SER A CA 1
ATOM 6375 C C . SER A 1 808 ? 33.942 -2.259 -31.750 1.00 82.44 808 SER A C 1
ATOM 6377 O O . SER A 1 808 ? 34.861 -2.350 -30.937 1.00 82.44 808 SER A O 1
ATOM 6379 N N . SER A 1 809 ? 33.070 -1.248 -31.731 1.00 86.06 809 SER A N 1
ATOM 6380 C CA . SER A 1 809 ? 32.977 -0.228 -30.674 1.00 86.06 809 SER A CA 1
ATOM 6381 C C . SER A 1 809 ? 32.090 -0.648 -29.493 1.00 86.06 809 SER A C 1
ATOM 6383 O O . SER A 1 809 ? 31.761 0.187 -28.652 1.00 86.06 809 SER A O 1
ATOM 6385 N N . LEU A 1 810 ? 31.656 -1.913 -29.439 1.00 89.38 810 LEU A N 1
ATOM 6386 C CA . LEU A 1 810 ? 30.652 -2.369 -28.485 1.00 89.38 810 LEU A CA 1
ATOM 6387 C C . LEU A 1 810 ? 31.218 -2.369 -27.056 1.00 89.38 810 LEU A C 1
ATOM 6389 O O . LEU A 1 810 ? 32.202 -3.044 -26.757 1.00 89.38 810 LEU A O 1
ATOM 6393 N N . GLU A 1 811 ? 30.575 -1.620 -26.163 1.00 91.50 811 GLU A N 1
ATOM 6394 C CA . GLU A 1 811 ? 30.966 -1.460 -24.759 1.00 91.50 811 GLU A CA 1
ATOM 6395 C C . GLU A 1 811 ? 30.163 -2.380 -23.824 1.00 91.50 811 GLU A C 1
ATOM 6397 O O . GLU A 1 811 ? 30.682 -2.790 -22.778 1.00 91.50 811 GLU A O 1
ATOM 6402 N N . SER A 1 812 ? 28.918 -2.709 -24.198 1.00 93.38 812 SER A N 1
ATOM 6403 C CA . SER A 1 812 ? 27.982 -3.519 -23.411 1.00 93.38 812 SER A CA 1
ATOM 6404 C C . SER A 1 812 ? 27.218 -4.517 -24.277 1.00 93.38 812 SER A C 1
ATOM 6406 O O . SER A 1 812 ? 26.594 -4.129 -25.265 1.00 93.38 812 SER A O 1
ATOM 6408 N N . LEU A 1 813 ? 27.194 -5.776 -23.843 1.00 93.06 813 LEU A N 1
ATOM 6409 C CA . LEU A 1 813 ? 26.423 -6.846 -24.472 1.00 93.06 813 LEU A CA 1
ATOM 6410 C C . LEU A 1 813 ? 25.618 -7.618 -23.423 1.00 93.06 813 LEU A C 1
ATOM 6412 O O . LEU A 1 813 ? 26.172 -8.077 -22.421 1.00 93.06 813 LEU A O 1
ATOM 6416 N N . ASP A 1 814 ? 24.323 -7.780 -23.672 1.00 93.00 814 ASP A N 1
ATOM 6417 C CA . ASP A 1 814 ? 23.433 -8.589 -22.841 1.00 93.00 814 ASP A CA 1
ATOM 6418 C C . ASP A 1 814 ? 22.917 -9.800 -23.631 1.00 93.00 814 ASP A C 1
ATOM 6420 O O . ASP A 1 814 ? 22.224 -9.646 -24.636 1.00 93.00 814 ASP A O 1
ATOM 6424 N N . LEU A 1 815 ? 23.291 -11.001 -23.184 1.00 91.88 815 LEU A N 1
ATOM 6425 C CA . LEU A 1 815 ? 22.841 -12.298 -23.706 1.00 91.88 815 LEU A CA 1
ATOM 6426 C C . LEU A 1 815 ? 22.132 -13.108 -22.610 1.00 91.88 815 LEU A C 1
ATOM 6428 O O . LEU A 1 815 ? 22.178 -14.343 -22.603 1.00 91.88 815 LEU A O 1
ATOM 6432 N N . SER A 1 816 ? 21.536 -12.430 -21.631 1.00 89.88 816 SER A N 1
ATOM 6433 C CA . SER A 1 816 ? 20.857 -13.089 -20.517 1.00 89.88 816 SER A CA 1
ATOM 6434 C C . SER A 1 816 ? 19.709 -13.968 -21.023 1.00 89.88 816 SER A C 1
ATOM 6436 O O . SER A 1 816 ? 19.006 -13.618 -21.966 1.00 89.88 816 SER A O 1
ATOM 6438 N N . ASN A 1 817 ? 19.471 -15.105 -20.376 1.00 87.69 817 ASN A N 1
ATOM 6439 C CA . ASN A 1 817 ? 18.425 -16.078 -20.703 1.00 87.69 817 ASN A CA 1
ATOM 6440 C C . ASN A 1 817 ? 18.497 -16.643 -22.134 1.00 87.69 817 ASN A C 1
ATOM 6442 O O . ASN A 1 817 ? 17.494 -17.161 -22.624 1.00 87.69 817 ASN A O 1
ATOM 6446 N N . CYS A 1 818 ? 19.645 -16.536 -22.806 1.00 89.12 818 CYS A N 1
ATOM 6447 C CA . CYS A 1 818 ? 19.852 -17.139 -24.118 1.00 89.12 818 CYS A CA 1
ATOM 6448 C C . CYS A 1 818 ? 20.165 -18.638 -24.011 1.00 89.12 818 CYS A C 1
ATOM 6450 O O . CYS A 1 818 ? 20.749 -19.089 -23.020 1.00 89.12 818 CYS A O 1
ATOM 6452 N N . LYS A 1 819 ? 19.821 -19.402 -25.053 1.00 87.12 819 LYS A N 1
ATOM 6453 C CA . LYS A 1 819 ? 20.167 -20.828 -25.170 1.00 87.12 819 LYS A CA 1
ATOM 6454 C C . LYS A 1 819 ? 20.897 -21.094 -26.474 1.00 87.12 819 LYS A C 1
ATOM 6456 O O . LYS A 1 819 ? 20.302 -20.988 -27.541 1.00 87.12 819 LYS A O 1
ATOM 6461 N N . PHE A 1 820 ? 22.167 -21.466 -26.398 1.00 86.31 820 PHE A N 1
ATOM 6462 C CA . PHE A 1 820 ? 22.995 -21.714 -27.575 1.00 86.31 820 PHE A CA 1
ATOM 6463 C C . PHE A 1 820 ? 23.422 -23.174 -27.643 1.00 86.31 820 PHE A C 1
ATOM 6465 O O . PHE A 1 820 ? 23.995 -23.694 -26.694 1.00 86.31 820 PHE A O 1
ATOM 6472 N N . HIS A 1 821 ? 23.181 -23.832 -28.767 1.00 82.94 821 HIS A N 1
ATOM 6473 C CA . HIS A 1 821 ? 23.685 -25.163 -29.078 1.00 82.94 821 HIS A CA 1
ATOM 6474 C C . HIS A 1 821 ? 24.876 -25.016 -30.027 1.00 82.94 821 HIS A C 1
ATOM 6476 O O . HIS A 1 821 ? 24.760 -24.335 -31.035 1.00 82.94 821 HIS A O 1
ATOM 6482 N N . VAL A 1 822 ? 26.026 -25.605 -29.702 1.00 79.88 822 VAL A N 1
ATOM 6483 C CA . VAL A 1 822 ? 27.256 -25.532 -30.507 1.00 79.88 822 VAL A CA 1
ATOM 6484 C C . VAL A 1 822 ? 27.739 -26.951 -30.795 1.00 79.88 822 VAL A C 1
ATOM 6486 O O . VAL A 1 822 ? 28.172 -27.652 -29.882 1.00 79.88 822 VAL A O 1
ATOM 6489 N N . LYS A 1 823 ? 27.668 -27.399 -32.047 1.00 74.62 823 LYS A N 1
ATOM 6490 C CA . LYS A 1 823 ? 28.102 -28.735 -32.473 1.00 74.62 823 LYS A CA 1
ATOM 6491 C C . LYS A 1 823 ? 29.622 -28.797 -32.605 1.00 74.62 823 LYS A C 1
ATOM 6493 O O . LYS A 1 823 ? 30.254 -27.917 -33.186 1.00 74.62 823 LYS A O 1
ATOM 6498 N N . LEU A 1 824 ? 30.217 -29.858 -32.074 1.00 65.62 824 LEU A N 1
ATOM 6499 C CA . LEU A 1 824 ? 31.658 -30.081 -32.089 1.00 65.62 824 LEU A CA 1
ATOM 6500 C C . LEU A 1 824 ? 32.038 -30.964 -33.282 1.00 65.62 824 LEU A C 1
ATOM 6502 O O . LEU A 1 824 ? 31.559 -32.091 -33.412 1.00 65.62 824 LEU A O 1
ATOM 6506 N N . GLN A 1 825 ? 32.913 -30.468 -34.159 1.00 57.09 825 GLN A N 1
ATOM 6507 C CA . GLN A 1 825 ? 33.419 -31.244 -35.296 1.00 57.09 825 GLN A CA 1
ATOM 6508 C C . GLN A 1 825 ? 34.548 -32.194 -34.868 1.00 57.09 825 GLN A C 1
ATOM 6510 O O . GLN A 1 825 ? 35.483 -31.789 -34.166 1.00 57.09 825 GLN A O 1
ATOM 6515 N N . ARG A 1 826 ? 34.501 -33.451 -35.340 1.00 51.75 826 ARG A N 1
ATOM 6516 C CA . ARG A 1 826 ? 35.570 -34.440 -35.110 1.00 51.75 826 ARG A CA 1
ATOM 6517 C C . ARG A 1 826 ? 36.916 -33.906 -35.626 1.00 51.75 826 ARG A C 1
ATOM 6519 O O . ARG A 1 826 ? 36.954 -33.267 -36.676 1.00 51.75 826 ARG A O 1
ATOM 6526 N N . PRO A 1 827 ? 38.039 -34.143 -34.926 1.00 44.75 827 PRO A N 1
ATOM 6527 C CA . PRO A 1 827 ? 39.350 -33.938 -35.525 1.00 44.75 827 PRO A CA 1
ATOM 6528 C C . PRO A 1 827 ? 39.508 -34.888 -36.720 1.00 44.75 827 PRO A C 1
ATOM 6530 O O . PRO A 1 827 ? 39.357 -36.100 -36.567 1.00 44.75 827 PRO A O 1
ATOM 6533 N N . GLU A 1 828 ? 39.778 -34.339 -37.907 1.00 40.19 828 GLU A N 1
ATOM 6534 C CA . GLU A 1 828 ? 40.220 -35.128 -39.056 1.00 40.19 828 GLU A CA 1
ATOM 6535 C C . GLU A 1 828 ? 41.483 -35.886 -38.637 1.00 40.19 828 GLU A C 1
ATOM 6537 O O . GLU A 1 828 ? 42.484 -35.284 -38.246 1.00 40.19 828 GLU A O 1
ATOM 6542 N N . LYS A 1 829 ? 41.421 -37.220 -38.625 1.00 40.50 829 LYS A N 1
ATOM 6543 C CA . LYS A 1 829 ? 42.618 -38.035 -38.430 1.00 40.50 829 LYS A CA 1
ATOM 6544 C C . LYS A 1 829 ? 43.473 -37.883 -39.683 1.00 40.50 829 LYS A C 1
ATOM 6546 O O . LYS A 1 829 ? 43.039 -38.289 -40.759 1.00 40.50 829 LYS A O 1
ATOM 6551 N N . GLU A 1 830 ? 44.681 -37.346 -39.541 1.00 36.94 830 GLU A N 1
ATOM 6552 C CA . GLU A 1 830 ? 45.717 -37.506 -40.559 1.00 36.94 830 GLU A CA 1
ATOM 6553 C C . GLU A 1 830 ? 45.891 -39.003 -40.863 1.00 36.94 830 GLU A C 1
ATOM 6555 O O . GLU A 1 830 ? 46.008 -39.833 -39.957 1.00 36.94 830 GLU A O 1
ATOM 6560 N N . ASN A 1 831 ? 45.858 -39.343 -42.153 1.00 34.41 831 ASN A N 1
ATOM 6561 C CA . ASN A 1 831 ? 46.070 -40.688 -42.682 1.00 34.41 831 ASN A CA 1
ATOM 6562 C C . ASN A 1 831 ? 47.310 -41.352 -42.053 1.00 34.41 831 ASN A C 1
ATOM 6564 O O . ASN A 1 831 ? 48.427 -40.890 -42.312 1.00 34.41 831 ASN A O 1
ATOM 6568 N N . PRO A 1 832 ? 47.187 -42.481 -41.329 1.00 37.03 832 PRO A N 1
ATOM 6569 C CA . PRO A 1 832 ? 48.356 -43.278 -41.021 1.00 37.03 832 PRO A CA 1
ATOM 6570 C C . PRO A 1 832 ? 48.756 -44.020 -42.299 1.00 37.03 832 PRO A C 1
ATOM 6572 O O . PRO A 1 832 ? 48.034 -44.888 -42.794 1.00 37.03 832 PRO A O 1
ATOM 6575 N N . ARG A 1 833 ? 49.915 -43.654 -42.855 1.00 35.31 833 ARG A N 1
ATOM 6576 C CA . ARG A 1 833 ? 50.578 -44.446 -43.892 1.00 35.31 833 ARG A CA 1
ATOM 6577 C C . ARG A 1 833 ? 50.733 -45.882 -43.394 1.00 35.31 833 ARG A C 1
ATOM 6579 O O . ARG A 1 833 ? 51.235 -46.130 -42.301 1.00 35.31 833 ARG A O 1
ATOM 6586 N N . ILE A 1 834 ? 50.284 -46.797 -44.241 1.00 39.00 834 ILE A N 1
ATOM 6587 C CA . ILE A 1 834 ? 50.391 -48.245 -44.121 1.00 39.00 834 ILE A CA 1
ATOM 6588 C C . ILE A 1 834 ? 51.853 -48.624 -43.854 1.00 39.00 834 ILE A C 1
ATOM 6590 O O . ILE A 1 834 ? 52.710 -48.398 -44.706 1.00 39.00 834 ILE A O 1
ATOM 6594 N N . VAL A 1 835 ? 52.122 -49.253 -42.710 1.00 33.44 835 VAL A N 1
ATOM 6595 C CA . VAL A 1 835 ? 53.231 -50.202 -42.572 1.00 33.44 835 VAL A CA 1
ATOM 6596 C C . VAL A 1 835 ? 52.674 -51.453 -41.909 1.00 33.44 835 VAL A C 1
ATOM 6598 O O . VAL A 1 835 ? 52.169 -51.436 -40.789 1.00 33.44 835 VAL A O 1
ATOM 6601 N N . SER A 1 836 ? 52.716 -52.529 -42.678 1.00 33.69 836 SER A N 1
ATOM 6602 C CA . SER A 1 836 ? 52.324 -53.886 -42.339 1.00 33.69 836 SER A CA 1
ATOM 6603 C C . SER A 1 836 ? 53.194 -54.480 -41.232 1.00 33.69 836 SER A C 1
ATOM 6605 O O . SER A 1 836 ? 54.411 -54.544 -41.385 1.00 33.69 836 SER A O 1
ATOM 6607 N N . ASN A 1 837 ? 52.564 -55.016 -40.186 1.00 30.25 837 ASN A N 1
ATOM 6608 C CA . ASN A 1 837 ? 52.994 -56.275 -39.573 1.00 30.25 837 ASN A CA 1
ATOM 6609 C C . ASN A 1 837 ? 51.845 -56.878 -38.743 1.00 30.25 837 ASN A C 1
ATOM 6611 O O . ASN A 1 837 ? 51.386 -56.237 -37.796 1.00 30.25 837 ASN A O 1
ATOM 6615 N N . PRO A 1 838 ? 51.350 -58.085 -39.068 1.00 39.28 838 PRO A N 1
ATOM 6616 C CA . PRO A 1 838 ? 50.343 -58.764 -38.270 1.00 39.28 838 PRO A CA 1
ATOM 6617 C C . PRO A 1 838 ? 51.048 -59.707 -37.298 1.00 39.28 838 PRO A C 1
ATOM 6619 O O . PRO A 1 838 ? 51.705 -60.616 -37.771 1.00 39.28 838 PRO A O 1
ATOM 6622 N N . GLN A 1 839 ? 50.921 -59.503 -35.984 1.00 35.31 839 GLN A N 1
ATOM 6623 C CA . GLN A 1 839 ? 50.834 -60.552 -34.949 1.00 35.31 839 GLN A CA 1
ATOM 6624 C C . GLN A 1 839 ? 50.701 -59.885 -33.573 1.00 35.31 839 GLN A C 1
ATOM 6626 O O . GLN A 1 839 ? 51.673 -59.399 -33.006 1.00 35.31 839 GLN A O 1
ATOM 6631 N N . ASN A 1 840 ? 49.469 -59.830 -33.068 1.00 32.91 840 ASN A N 1
ATOM 6632 C CA . ASN A 1 840 ? 49.069 -60.241 -31.717 1.00 32.91 840 ASN A CA 1
ATOM 6633 C C . ASN A 1 840 ? 47.725 -59.603 -31.379 1.00 32.91 840 ASN A C 1
ATOM 6635 O O . ASN A 1 840 ? 47.550 -58.386 -31.432 1.00 32.91 840 ASN A O 1
ATOM 6639 N N . GLY A 1 841 ? 46.762 -60.468 -31.069 1.00 40.00 841 GLY A N 1
ATOM 6640 C CA . GLY A 1 841 ? 45.414 -60.080 -30.702 1.00 40.00 841 GLY A CA 1
ATOM 6641 C C . GLY A 1 841 ? 45.419 -59.200 -29.461 1.00 40.00 841 GLY A C 1
ATOM 6642 O O . GLY A 1 841 ? 45.847 -59.627 -28.396 1.00 40.00 841 GLY A O 1
ATOM 6643 N N . ASN A 1 842 ? 44.917 -57.981 -29.620 1.00 32.81 842 ASN A N 1
ATOM 6644 C CA . ASN A 1 842 ? 44.217 -57.236 -28.587 1.00 32.81 842 ASN A CA 1
ATOM 6645 C C . ASN A 1 842 ? 43.337 -56.183 -29.270 1.00 32.81 842 ASN A C 1
ATOM 6647 O O . ASN A 1 842 ? 43.810 -55.368 -30.058 1.00 32.81 842 ASN A O 1
ATOM 6651 N N . ASN A 1 843 ? 42.036 -56.240 -28.984 1.00 31.27 843 ASN A N 1
ATOM 6652 C CA . ASN A 1 843 ? 41.021 -55.290 -29.442 1.00 31.27 843 ASN A CA 1
ATOM 6653 C C . ASN A 1 843 ? 41.468 -53.830 -29.225 1.00 31.27 843 ASN A C 1
ATOM 6655 O O . ASN A 1 843 ? 41.728 -53.465 -28.074 1.00 31.27 843 ASN A O 1
ATOM 6659 N N . PRO A 1 844 ? 41.454 -52.942 -30.240 1.00 34.34 844 PRO A N 1
ATOM 6660 C CA . PRO A 1 844 ? 41.606 -51.521 -29.989 1.00 34.34 844 PRO A CA 1
ATOM 6661 C C . PRO A 1 844 ? 40.252 -50.955 -29.540 1.00 34.34 844 PRO A C 1
ATOM 6663 O O . PRO A 1 844 ? 39.424 -50.533 -30.346 1.00 34.34 844 PRO A O 1
ATOM 6666 N N . LYS A 1 845 ? 40.028 -50.910 -28.223 1.00 37.41 845 LYS A N 1
ATOM 6667 C CA . LYS A 1 845 ? 39.096 -49.946 -27.622 1.00 37.41 845 LYS A CA 1
ATOM 6668 C C . LYS A 1 845 ? 39.692 -48.544 -27.792 1.00 37.41 845 LYS A C 1
ATOM 6670 O O . LYS A 1 845 ? 40.347 -48.049 -26.889 1.00 37.41 845 LYS A O 1
ATOM 6675 N N . ASN A 1 846 ? 39.466 -47.910 -28.940 1.00 39.25 846 ASN A N 1
ATOM 6676 C CA . ASN A 1 846 ? 39.721 -46.480 -29.139 1.00 39.25 846 ASN A CA 1
ATOM 6677 C C . ASN A 1 846 ? 38.400 -45.749 -29.411 1.00 39.25 846 ASN A C 1
ATOM 6679 O O . ASN A 1 846 ? 38.206 -45.140 -30.461 1.00 39.25 846 ASN A O 1
ATOM 6683 N N . SER A 1 847 ? 37.482 -45.803 -28.445 1.00 38.78 847 SER A N 1
ATOM 6684 C CA . SER A 1 847 ? 36.579 -44.678 -28.210 1.00 38.78 847 SER A CA 1
ATOM 6685 C C . SER A 1 847 ? 37.403 -43.638 -27.455 1.00 38.78 847 SER A C 1
ATOM 6687 O O . SER A 1 847 ? 37.711 -43.862 -26.283 1.00 38.78 847 SER A O 1
ATOM 6689 N N . ALA A 1 848 ? 37.817 -42.552 -28.114 1.00 42.03 848 ALA A N 1
ATOM 6690 C CA . ALA A 1 848 ? 38.315 -41.388 -27.383 1.00 42.03 848 ALA A CA 1
ATOM 6691 C C . ALA A 1 848 ? 37.282 -41.069 -26.293 1.00 42.03 848 ALA A C 1
ATOM 6693 O O . ALA A 1 848 ? 36.077 -41.087 -26.565 1.00 42.03 848 ALA A O 1
ATOM 6694 N N . SER A 1 849 ? 37.721 -40.914 -25.045 1.00 45.75 849 SER A N 1
ATOM 6695 C CA . SER A 1 849 ? 36.770 -40.656 -23.973 1.00 45.75 849 SER A CA 1
ATOM 6696 C C . SER A 1 849 ? 36.096 -39.311 -24.244 1.00 45.75 849 SER A C 1
ATOM 6698 O O . SER A 1 849 ? 36.687 -38.408 -24.829 1.00 45.75 849 SER A O 1
ATOM 6700 N N . TYR A 1 850 ? 34.851 -39.154 -23.811 1.00 42.50 850 TYR A N 1
ATOM 6701 C CA . TYR A 1 850 ? 34.127 -37.880 -23.866 1.00 42.50 850 TYR A CA 1
ATOM 6702 C C . TYR A 1 850 ? 34.952 -36.694 -23.316 1.00 42.50 850 TYR A C 1
ATOM 6704 O O . TYR A 1 850 ? 34.867 -35.567 -23.803 1.00 42.50 850 TYR A O 1
ATOM 6712 N N . THR A 1 851 ? 35.816 -36.969 -22.337 1.00 48.41 851 THR A N 1
ATOM 6713 C CA . THR A 1 851 ? 36.786 -36.032 -21.762 1.00 48.41 851 THR A CA 1
ATOM 6714 C C . THR A 1 851 ? 37.844 -35.584 -22.775 1.00 48.41 851 THR A C 1
ATOM 6716 O O . THR A 1 851 ? 38.248 -34.423 -22.764 1.00 48.41 851 THR A O 1
ATOM 6719 N N . ASP A 1 852 ? 38.270 -36.470 -23.675 1.00 52.81 852 ASP A N 1
ATOM 6720 C CA . ASP A 1 852 ? 39.255 -36.185 -24.721 1.00 52.81 852 ASP A CA 1
ATOM 6721 C C . ASP A 1 852 ? 38.654 -35.315 -25.833 1.00 52.81 852 ASP A C 1
ATOM 6723 O O . ASP A 1 852 ? 39.313 -34.384 -26.289 1.00 52.81 852 ASP A O 1
ATOM 6727 N N . GLU A 1 853 ? 37.388 -35.533 -26.217 1.00 52.34 853 GLU A N 1
ATOM 6728 C CA . GLU A 1 853 ? 36.680 -34.674 -27.184 1.00 52.34 853 GLU A CA 1
ATOM 6729 C C . GLU A 1 853 ? 36.418 -33.265 -26.627 1.00 52.34 853 GLU A C 1
ATOM 6731 O O . GLU A 1 853 ? 36.637 -32.269 -27.325 1.00 52.34 853 GLU A O 1
ATOM 6736 N N . TYR A 1 854 ? 36.022 -33.160 -25.352 1.00 54.62 854 TYR A N 1
ATOM 6737 C CA . TYR A 1 854 ? 35.885 -31.878 -24.655 1.00 54.62 854 TYR A CA 1
ATOM 6738 C C . TYR A 1 854 ? 37.228 -31.141 -24.555 1.00 54.62 854 TYR A C 1
ATOM 6740 O O . TYR A 1 854 ? 37.307 -29.958 -24.892 1.00 54.62 854 TYR A O 1
ATOM 6748 N N . ASN A 1 855 ? 38.302 -31.830 -24.157 1.00 57.62 855 ASN A N 1
ATOM 6749 C CA . ASN A 1 855 ? 39.632 -31.232 -24.028 1.00 57.62 855 ASN A CA 1
ATOM 6750 C C . ASN A 1 855 ? 40.225 -30.831 -25.387 1.00 57.62 855 ASN A C 1
ATOM 6752 O O . ASN A 1 855 ? 40.794 -29.745 -25.495 1.00 57.62 855 ASN A O 1
ATOM 6756 N N . ALA A 1 856 ? 40.047 -31.647 -26.430 1.00 56.81 856 ALA A N 1
ATOM 6757 C CA . ALA A 1 856 ? 40.470 -31.334 -27.796 1.00 56.81 856 ALA A CA 1
ATOM 6758 C C . ALA A 1 856 ? 39.683 -30.154 -28.383 1.00 56.81 856 ALA A C 1
ATOM 6760 O O . ALA A 1 856 ? 40.251 -29.309 -29.069 1.00 56.81 856 ALA A O 1
ATOM 6761 N N . THR A 1 857 ? 38.390 -30.047 -28.073 1.00 51.16 857 THR A N 1
ATOM 6762 C CA . THR A 1 857 ? 37.562 -28.894 -28.447 1.00 51.16 857 THR A CA 1
ATOM 6763 C C . THR A 1 857 ? 38.002 -27.638 -27.714 1.00 51.16 857 THR A C 1
ATOM 6765 O O . THR A 1 857 ? 38.192 -26.603 -28.346 1.00 51.16 857 THR A O 1
ATOM 6768 N N . CYS A 1 858 ? 38.221 -27.726 -26.399 1.00 54.03 858 CYS A N 1
ATOM 6769 C CA . CYS A 1 858 ? 38.778 -26.626 -25.621 1.00 54.03 858 CYS A CA 1
ATOM 6770 C C . CYS A 1 858 ? 40.114 -26.185 -26.216 1.00 54.03 858 CYS A C 1
ATOM 6772 O O . CYS A 1 858 ? 40.312 -24.991 -26.375 1.00 54.03 858 CYS A O 1
ATOM 6774 N N . GLN A 1 859 ? 40.988 -27.119 -26.612 1.00 56.59 859 GLN A N 1
ATOM 6775 C CA . GLN A 1 859 ? 42.255 -26.830 -27.289 1.00 56.59 859 GLN A CA 1
ATOM 6776 C C . GLN A 1 859 ? 42.079 -26.230 -28.689 1.00 56.59 859 GLN A C 1
ATOM 6778 O O . GLN A 1 859 ? 42.800 -25.294 -29.004 1.00 56.59 859 GLN A O 1
ATOM 6783 N N . LYS A 1 860 ? 41.126 -26.685 -29.512 1.00 55.59 860 LYS A N 1
ATOM 6784 C CA . LYS A 1 860 ? 40.837 -26.093 -30.834 1.00 55.59 860 LYS A CA 1
ATOM 6785 C C . LYS A 1 860 ? 40.268 -24.682 -30.725 1.00 55.59 860 LYS A C 1
ATOM 6787 O O . LYS A 1 860 ? 40.733 -23.794 -31.426 1.00 55.59 860 LYS A O 1
ATOM 6792 N N . VAL A 1 861 ? 39.308 -24.453 -29.826 1.00 53.38 861 VAL A N 1
ATOM 6793 C CA . VAL A 1 861 ? 38.813 -23.103 -29.502 1.00 53.38 861 VAL A CA 1
ATOM 6794 C C . VAL A 1 861 ? 39.972 -22.246 -28.998 1.00 53.38 861 VAL A C 1
ATOM 6796 O O . VAL A 1 861 ? 40.128 -21.106 -29.427 1.00 53.38 861 VAL A O 1
ATOM 6799 N N . LYS A 1 862 ? 40.851 -22.823 -28.169 1.00 52.50 862 LYS A N 1
ATOM 6800 C CA . LYS A 1 862 ? 42.077 -22.165 -27.722 1.00 52.50 862 LYS A CA 1
ATOM 6801 C C . LYS A 1 862 ? 42.977 -21.774 -28.891 1.00 52.50 862 LYS A C 1
ATOM 6803 O O . LYS A 1 862 ? 43.399 -20.632 -28.933 1.00 52.50 862 LYS A O 1
ATOM 6808 N N . GLN A 1 863 ? 43.198 -22.669 -29.848 1.00 55.53 863 GLN A N 1
ATOM 6809 C CA . GLN A 1 863 ? 44.075 -22.483 -31.004 1.00 55.53 863 GLN A CA 1
ATOM 6810 C C . GLN A 1 863 ? 43.512 -21.468 -32.016 1.00 55.53 863 GLN A C 1
ATOM 6812 O O . GLN A 1 863 ? 44.261 -20.648 -32.539 1.00 55.53 863 GLN A O 1
ATOM 6817 N N . ILE A 1 864 ? 42.192 -21.470 -32.243 1.00 52.09 864 ILE A N 1
ATOM 6818 C CA . ILE A 1 864 ? 41.485 -20.486 -33.086 1.00 52.09 864 ILE A CA 1
ATOM 6819 C C . ILE A 1 864 ? 41.572 -19.084 -32.474 1.00 52.09 864 ILE A C 1
ATOM 6821 O O . ILE A 1 864 ? 41.755 -18.106 -33.190 1.00 52.09 864 ILE A O 1
ATOM 6825 N N . CYS A 1 865 ? 41.483 -18.982 -31.149 1.00 50.00 865 CYS A N 1
ATOM 6826 C CA . CYS A 1 865 ? 41.515 -17.706 -30.442 1.00 50.00 865 CYS A CA 1
ATOM 6827 C C . CYS A 1 865 ? 42.929 -17.290 -29.964 1.00 50.00 865 CYS A C 1
ATOM 6829 O O . CYS A 1 865 ? 43.109 -16.185 -29.455 1.00 50.00 865 CYS A O 1
ATOM 6831 N N . GLU A 1 866 ? 43.949 -18.147 -30.112 1.00 47.19 866 GLU A N 1
ATOM 6832 C CA . GLU A 1 866 ? 45.360 -17.884 -29.763 1.00 47.19 866 GLU A CA 1
ATOM 6833 C C . GLU A 1 866 ? 46.064 -16.955 -30.776 1.00 47.19 866 GLU A C 1
ATOM 6835 O O . GLU A 1 866 ? 47.170 -16.470 -30.505 1.00 47.19 866 GLU A O 1
ATOM 6840 N N . SER A 1 867 ? 45.416 -16.604 -31.897 1.00 52.56 867 SER A N 1
ATOM 6841 C CA . SER A 1 867 ? 45.847 -15.524 -32.793 1.00 52.56 867 SER A CA 1
ATOM 6842 C C . SER A 1 867 ? 45.640 -14.150 -32.131 1.00 52.56 867 SER A C 1
ATOM 6844 O O . SER A 1 867 ? 44.686 -13.432 -32.407 1.00 52.56 867 SER A O 1
ATOM 6846 N N . LYS A 1 868 ? 46.535 -13.802 -31.202 1.00 49.38 868 LYS A N 1
ATOM 6847 C CA . LYS A 1 868 ? 46.600 -12.564 -30.400 1.00 49.38 868 LYS A CA 1
ATOM 6848 C C . LYS A 1 868 ? 45.936 -11.313 -31.018 1.00 49.38 868 LYS A C 1
ATOM 6850 O O . LYS A 1 868 ? 46.628 -10.555 -31.697 1.00 49.38 868 LYS A O 1
ATOM 6855 N N . LYS A 1 869 ? 44.702 -10.979 -30.609 1.00 55.03 869 LYS A N 1
ATOM 6856 C CA . LYS A 1 869 ? 44.204 -9.592 -30.453 1.00 55.03 869 LYS A CA 1
ATOM 6857 C C . LYS A 1 869 ? 43.166 -9.504 -29.321 1.00 55.03 869 LYS A C 1
ATOM 6859 O O . LYS A 1 869 ? 42.153 -10.186 -29.325 1.00 55.03 869 LYS A O 1
ATOM 6864 N N . ASN A 1 870 ? 43.435 -8.644 -28.338 1.00 61.59 870 ASN A N 1
ATOM 6865 C CA . ASN A 1 870 ? 42.577 -8.409 -27.170 1.00 61.59 870 ASN A CA 1
ATOM 6866 C C . ASN A 1 870 ? 41.280 -7.678 -27.564 1.00 61.59 870 ASN A C 1
ATOM 6868 O O . ASN A 1 870 ? 41.353 -6.674 -28.275 1.00 61.59 870 ASN A O 1
ATOM 6872 N N . TRP A 1 871 ? 40.118 -8.098 -27.050 1.00 73.94 871 TRP A N 1
ATOM 6873 C CA . TRP A 1 871 ? 38.843 -7.390 -27.256 1.00 73.94 871 TRP A CA 1
ATOM 6874 C C . TRP A 1 871 ? 38.791 -6.142 -26.364 1.00 73.94 871 TRP A C 1
ATOM 6876 O O . TRP A 1 871 ? 38.501 -6.210 -25.168 1.00 73.94 871 TRP A O 1
ATOM 6886 N N . LYS A 1 872 ? 39.170 -4.992 -26.937 1.00 68.62 872 LYS A N 1
ATOM 6887 C CA . LYS A 1 872 ? 39.527 -3.785 -26.171 1.00 68.62 872 LYS A CA 1
ATOM 6888 C C . LYS A 1 872 ? 38.336 -3.037 -25.567 1.00 68.62 872 LYS A C 1
ATOM 6890 O O . LYS A 1 872 ? 38.511 -2.434 -24.510 1.00 68.62 872 LYS A O 1
ATOM 6895 N N . TYR A 1 873 ? 37.182 -3.027 -26.232 1.00 81.75 873 TYR A N 1
ATOM 6896 C CA . TYR A 1 873 ? 36.096 -2.092 -25.909 1.00 81.75 873 TYR A CA 1
ATOM 6897 C C . TYR A 1 873 ? 35.024 -2.674 -24.985 1.00 81.75 873 TYR A C 1
ATOM 6899 O O . TYR A 1 873 ? 34.474 -1.935 -24.167 1.00 81.75 873 TYR A O 1
ATOM 6907 N N . LEU A 1 874 ? 34.770 -3.988 -25.049 1.00 85.88 874 LEU A N 1
ATOM 6908 C CA . LEU A 1 874 ? 33.711 -4.591 -24.247 1.00 85.88 874 LEU A CA 1
ATOM 6909 C C . LEU A 1 874 ? 34.068 -4.552 -22.758 1.00 85.88 874 LEU A C 1
ATOM 6911 O O . LEU A 1 874 ? 35.024 -5.182 -22.301 1.00 85.88 874 LEU A O 1
ATOM 6915 N N . SER A 1 875 ? 33.268 -3.805 -22.003 1.00 89.88 875 SER A N 1
ATOM 6916 C CA . SER A 1 875 ? 33.465 -3.569 -20.573 1.00 89.88 875 SER A CA 1
ATOM 6917 C C . SER A 1 875 ? 32.365 -4.190 -19.715 1.00 89.88 875 SER A C 1
ATOM 6919 O O . SER A 1 875 ? 32.606 -4.457 -18.536 1.00 89.88 875 SER A O 1
ATOM 6921 N N . ARG A 1 876 ? 31.189 -4.455 -20.298 1.00 92.00 876 ARG A N 1
ATOM 6922 C CA . ARG A 1 876 ? 30.043 -5.075 -19.628 1.00 92.00 876 ARG A CA 1
ATOM 6923 C C . ARG A 1 876 ? 29.531 -6.268 -20.423 1.00 92.00 876 ARG A C 1
ATOM 6925 O O . ARG A 1 876 ? 29.234 -6.137 -21.610 1.00 92.00 876 ARG A O 1
ATOM 6932 N N . LEU A 1 877 ? 29.398 -7.406 -19.752 1.00 92.00 877 LEU A N 1
ATOM 6933 C CA . LEU A 1 877 ? 28.823 -8.620 -20.323 1.00 92.00 877 LEU A CA 1
ATOM 6934 C C . LEU A 1 877 ? 27.838 -9.248 -19.334 1.00 92.00 877 LEU A C 1
ATOM 6936 O O . LEU A 1 877 ? 28.208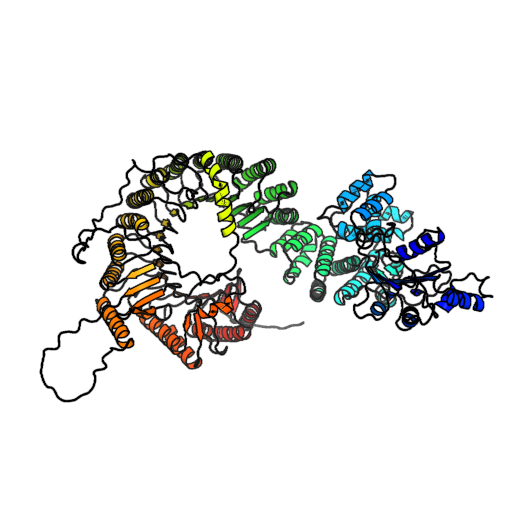 -9.557 -18.197 1.00 92.00 877 LEU A O 1
ATOM 6940 N N . SER A 1 878 ? 26.602 -9.467 -19.779 1.00 92.25 878 SER A N 1
ATOM 6941 C CA . SER A 1 878 ? 25.602 -10.215 -19.015 1.00 92.25 878 SER A CA 1
ATOM 6942 C C . SER A 1 878 ? 25.282 -11.543 -19.686 1.00 92.25 878 SER A C 1
ATOM 6944 O O . SER A 1 878 ? 24.867 -11.576 -20.841 1.00 92.25 878 SER A O 1
ATOM 6946 N N . LEU A 1 879 ? 25.483 -12.631 -18.943 1.00 90.06 879 LEU A N 1
ATOM 6947 C CA . LEU A 1 879 ? 25.134 -14.011 -19.291 1.00 90.06 879 LEU A CA 1
ATOM 6948 C C . LEU A 1 879 ? 24.227 -14.611 -18.205 1.00 90.06 879 LEU A C 1
ATOM 6950 O O . LEU A 1 879 ? 24.350 -15.782 -17.834 1.00 90.06 879 LEU A O 1
ATOM 6954 N N . GLU A 1 880 ? 23.369 -13.781 -17.609 1.00 88.69 880 GLU A N 1
ATOM 6955 C CA . GLU A 1 880 ? 22.472 -14.220 -16.547 1.00 88.69 880 GLU A CA 1
ATOM 6956 C C . GLU A 1 880 ? 21.546 -15.313 -17.076 1.00 88.69 880 GLU A C 1
ATOM 6958 O O . GLU A 1 880 ? 20.772 -15.077 -17.995 1.00 88.69 880 GLU A O 1
ATOM 6963 N N . SER A 1 881 ? 21.582 -16.498 -16.472 1.00 83.75 881 SER A N 1
ATOM 6964 C CA . SER A 1 881 ? 20.758 -17.655 -16.858 1.00 83.75 881 SER A CA 1
ATOM 6965 C C . SER A 1 881 ? 20.961 -18.123 -18.301 1.00 83.75 881 SER A C 1
ATOM 6967 O O . SER A 1 881 ? 20.077 -18.752 -18.879 1.00 83.75 881 SER A O 1
ATOM 6969 N N . THR A 1 882 ? 22.109 -17.804 -18.897 1.00 86.31 882 THR A N 1
ATOM 6970 C CA . THR A 1 882 ? 22.468 -18.251 -20.244 1.00 86.31 882 THR A CA 1
ATOM 6971 C C . THR A 1 882 ? 22.950 -19.699 -20.213 1.00 86.31 882 THR A C 1
ATOM 6973 O O . THR A 1 882 ? 23.779 -20.076 -19.379 1.00 86.31 882 THR A O 1
ATOM 6976 N N . GLU A 1 883 ? 22.457 -20.507 -21.148 1.00 84.56 883 GLU A N 1
ATOM 6977 C CA . GLU A 1 883 ? 22.801 -21.922 -21.304 1.00 84.56 883 GLU A CA 1
ATOM 6978 C C . GLU A 1 883 ? 23.549 -22.124 -22.627 1.00 84.56 883 GLU A C 1
ATOM 6980 O O . GLU A 1 883 ? 23.036 -21.779 -23.691 1.00 84.56 883 GLU A O 1
ATOM 6985 N N . VAL A 1 884 ? 24.756 -22.694 -22.580 1.00 82.25 884 VAL A N 1
ATOM 6986 C CA . VAL A 1 884 ? 25.510 -23.069 -23.787 1.00 82.25 884 VAL A CA 1
ATOM 6987 C C . VAL A 1 884 ? 25.693 -24.581 -23.801 1.00 82.25 884 VAL A C 1
ATOM 6989 O O . VAL A 1 884 ? 26.393 -25.133 -22.962 1.00 82.25 884 VAL A O 1
ATOM 6992 N N . PHE A 1 885 ? 25.067 -25.267 -24.746 1.00 80.00 885 PHE A N 1
ATOM 6993 C CA . PHE A 1 885 ? 25.158 -26.708 -24.936 1.00 80.00 885 PHE A CA 1
ATOM 6994 C C . PHE A 1 885 ? 26.199 -27.028 -26.008 1.00 80.00 885 PHE A C 1
ATOM 6996 O O . PHE A 1 885 ? 25.947 -26.796 -27.187 1.00 80.00 885 PHE A O 1
ATOM 7003 N N . LEU A 1 886 ? 27.339 -27.611 -25.641 1.00 74.50 886 LEU A N 1
ATOM 7004 C CA . LEU A 1 886 ? 28.237 -28.214 -26.624 1.00 74.50 886 LEU A CA 1
ATOM 7005 C C . LEU A 1 886 ? 27.705 -29.596 -27.009 1.00 74.50 886 LEU A C 1
ATOM 7007 O O . LEU A 1 886 ? 27.523 -30.443 -26.138 1.00 74.50 886 LEU A O 1
ATOM 7011 N N . VAL A 1 887 ? 27.448 -29.833 -28.289 1.00 72.75 887 VAL A N 1
ATOM 7012 C CA . VAL A 1 887 ? 26.898 -31.094 -28.801 1.00 72.75 887 VAL A CA 1
ATOM 7013 C C . VAL A 1 887 ? 28.023 -31.895 -29.450 1.00 72.75 887 VAL A C 1
ATOM 7015 O O . VAL A 1 887 ? 28.570 -31.482 -30.472 1.00 72.75 887 VAL A O 1
ATOM 7018 N N . ALA A 1 888 ? 28.393 -33.021 -28.845 1.00 65.50 888 ALA A N 1
ATOM 7019 C CA . ALA A 1 888 ? 29.405 -33.932 -29.369 1.00 65.50 888 ALA A CA 1
ATOM 7020 C C . ALA A 1 888 ? 28.899 -34.709 -30.599 1.00 65.50 888 ALA A C 1
ATOM 7022 O O . ALA A 1 888 ? 27.713 -34.695 -30.937 1.00 65.50 888 ALA A O 1
ATOM 7023 N N . SER A 1 889 ? 29.814 -35.409 -31.278 1.00 59.81 889 SER A N 1
ATOM 7024 C CA . SER A 1 889 ? 29.498 -36.150 -32.509 1.00 59.81 889 SER A CA 1
ATOM 7025 C C . SER A 1 889 ? 28.583 -37.367 -32.300 1.00 59.81 889 SER A C 1
ATOM 7027 O O . SER A 1 889 ? 28.039 -37.885 -33.271 1.00 59.81 889 SER A O 1
ATOM 7029 N N . ASP A 1 890 ? 28.404 -37.806 -31.051 1.00 61.88 890 ASP A N 1
ATOM 7030 C CA . ASP A 1 890 ? 27.487 -38.865 -30.608 1.00 61.88 890 ASP A CA 1
ATOM 7031 C C . ASP A 1 890 ? 26.182 -38.314 -29.989 1.00 61.88 890 ASP A C 1
ATOM 7033 O O . ASP A 1 890 ? 25.511 -39.016 -29.236 1.00 61.88 890 ASP A O 1
ATOM 7037 N N . GLU A 1 891 ? 25.845 -37.049 -30.273 1.00 65.81 891 GLU A N 1
ATOM 7038 C CA . GLU A 1 891 ? 24.691 -36.295 -29.749 1.00 65.81 891 GLU A CA 1
ATOM 7039 C C . GLU A 1 891 ? 24.677 -36.047 -28.231 1.00 65.81 891 GLU A C 1
ATOM 7041 O O . GLU A 1 891 ? 23.731 -35.447 -27.704 1.00 65.81 891 GLU A O 1
ATOM 7046 N N . LYS A 1 892 ? 25.740 -36.406 -27.500 1.00 61.31 892 LYS A N 1
ATOM 7047 C CA . LYS A 1 892 ? 25.851 -36.025 -26.087 1.00 61.31 892 LYS A CA 1
ATOM 7048 C C . LYS A 1 892 ? 26.008 -34.512 -25.948 1.00 61.31 892 LYS A C 1
ATOM 7050 O O . LYS A 1 892 ? 26.842 -33.892 -26.606 1.00 61.31 892 LYS A O 1
ATOM 7055 N N . LYS A 1 893 ? 25.217 -33.915 -25.052 1.00 68.44 893 LYS A N 1
ATOM 7056 C CA . LYS A 1 893 ? 25.196 -32.468 -24.795 1.00 68.44 893 LYS A CA 1
ATOM 7057 C C . LYS A 1 893 ? 25.927 -32.136 -23.489 1.00 68.44 893 LYS A C 1
ATOM 7059 O O . LYS A 1 893 ? 25.526 -32.600 -22.424 1.00 68.44 893 LYS A O 1
ATOM 7064 N N . ILE A 1 894 ? 26.952 -31.288 -23.557 1.00 69.19 894 ILE A N 1
ATOM 7065 C CA . ILE A 1 894 ? 27.624 -30.675 -22.400 1.00 69.19 894 ILE A CA 1
ATOM 7066 C C . ILE A 1 894 ? 27.002 -29.307 -22.161 1.00 69.19 894 ILE A C 1
ATOM 7068 O O . ILE A 1 894 ? 27.156 -28.414 -22.986 1.00 69.19 894 ILE A O 1
ATOM 7072 N N . LEU A 1 895 ? 26.345 -29.112 -21.021 1.00 74.81 895 LEU A N 1
ATOM 7073 C CA . LEU A 1 895 ? 25.860 -27.795 -20.620 1.00 74.81 895 LEU A CA 1
ATOM 7074 C C . LEU A 1 895 ? 26.973 -27.002 -19.922 1.00 74.81 895 LEU A C 1
ATOM 7076 O O . LEU A 1 895 ? 27.399 -27.355 -18.826 1.00 74.81 895 LEU A O 1
ATOM 7080 N N . ILE A 1 896 ? 27.384 -25.895 -20.529 1.00 76.38 896 ILE A N 1
ATOM 7081 C CA . ILE A 1 896 ? 28.199 -24.844 -19.925 1.00 76.38 896 ILE A CA 1
ATOM 7082 C C . ILE A 1 896 ? 27.248 -23.790 -19.355 1.00 76.38 896 ILE A C 1
ATOM 7084 O O . ILE A 1 896 ? 26.435 -23.204 -20.075 1.00 76.38 896 ILE A O 1
ATOM 7088 N N . LYS A 1 897 ? 27.365 -23.531 -18.051 1.00 76.50 897 LYS A N 1
ATOM 7089 C CA . LYS A 1 897 ? 26.624 -22.481 -17.341 1.00 76.50 897 LYS A CA 1
ATOM 7090 C C . LYS A 1 897 ? 27.478 -21.880 -16.230 1.00 76.50 897 LYS A C 1
ATOM 7092 O O . LYS A 1 897 ? 28.345 -22.565 -15.694 1.00 76.50 897 LYS A O 1
ATOM 7097 N N . GLY A 1 898 ? 27.214 -20.616 -15.886 1.00 80.00 898 GLY A N 1
ATOM 7098 C CA . GLY A 1 898 ? 27.795 -19.886 -14.749 1.00 80.00 898 GLY A CA 1
ATOM 7099 C C . GLY A 1 898 ? 29.273 -20.213 -14.443 1.00 80.00 898 GLY A C 1
ATOM 7100 O O . GLY A 1 898 ? 30.141 -19.634 -15.088 1.00 80.00 898 GLY A O 1
ATOM 7101 N N . PRO A 1 899 ? 29.587 -21.117 -13.490 1.00 73.25 899 PRO A N 1
ATOM 7102 C CA . PRO A 1 899 ? 30.945 -21.445 -13.042 1.00 73.25 899 PRO A CA 1
ATOM 7103 C C . PRO A 1 899 ? 31.925 -21.939 -14.112 1.00 73.25 899 PRO A C 1
ATOM 7105 O O . PRO A 1 899 ? 33.130 -21.753 -13.950 1.00 73.25 899 PRO A O 1
ATOM 7108 N N . ASP A 1 900 ? 31.437 -22.554 -15.190 1.00 74.06 900 ASP A N 1
ATOM 7109 C CA . ASP A 1 900 ? 32.292 -23.045 -16.278 1.00 74.06 900 ASP A CA 1
ATOM 7110 C C . ASP A 1 900 ? 32.535 -21.989 -17.371 1.00 74.06 900 ASP A C 1
ATOM 7112 O O . ASP A 1 900 ? 33.486 -22.108 -18.143 1.00 74.06 900 ASP A O 1
ATOM 7116 N N . MET A 1 901 ? 31.740 -20.910 -17.398 1.00 79.81 901 MET A N 1
ATOM 7117 C CA . MET A 1 901 ? 31.854 -19.834 -18.392 1.00 79.81 901 MET A CA 1
ATOM 7118 C C . MET A 1 901 ? 33.204 -19.101 -18.387 1.00 79.81 901 MET A C 1
ATOM 7120 O O . MET A 1 901 ? 33.699 -18.825 -19.478 1.00 79.81 901 MET A O 1
ATOM 7124 N N . PRO A 1 902 ? 33.858 -18.793 -17.243 1.00 77.38 902 PRO A N 1
ATOM 7125 C CA . PRO A 1 902 ? 35.104 -18.020 -17.245 1.00 77.38 902 PRO A CA 1
ATOM 7126 C C . PRO A 1 902 ? 36.214 -18.585 -18.136 1.00 77.38 902 PRO A C 1
ATOM 7128 O O . PRO A 1 902 ? 36.976 -17.810 -18.708 1.00 77.38 902 PRO A O 1
ATOM 7131 N N . VAL A 1 903 ? 36.277 -19.911 -18.306 1.00 68.69 903 VAL A N 1
ATOM 7132 C CA . VAL A 1 903 ? 37.251 -20.571 -19.194 1.00 68.69 903 VAL A CA 1
ATOM 7133 C C . VAL A 1 903 ? 37.043 -20.148 -20.652 1.00 68.69 903 VAL A C 1
ATOM 7135 O O . VAL A 1 903 ? 38.009 -19.909 -21.373 1.00 68.69 903 VAL A O 1
ATOM 7138 N N . PHE A 1 904 ? 35.788 -19.985 -21.068 1.00 69.19 904 PHE A N 1
ATOM 7139 C CA . PHE A 1 904 ? 35.401 -19.553 -22.413 1.00 69.19 904 PHE A CA 1
ATOM 7140 C C . PHE A 1 904 ? 35.436 -18.026 -22.582 1.00 69.19 904 PHE A C 1
ATOM 7142 O O . PHE A 1 904 ? 35.462 -17.527 -23.703 1.00 69.19 904 PHE A O 1
ATOM 7149 N N . LEU A 1 905 ? 35.491 -17.276 -21.477 1.00 74.94 905 LEU A N 1
ATOM 7150 C CA . LEU A 1 905 ? 35.551 -15.813 -21.461 1.00 74.94 905 LEU A CA 1
ATOM 7151 C C . LEU A 1 905 ? 36.987 -15.262 -21.329 1.00 74.94 905 LEU A C 1
ATOM 7153 O O . LEU A 1 905 ? 37.178 -14.055 -21.181 1.00 74.94 905 LEU A O 1
ATOM 7157 N N . CYS A 1 906 ? 38.018 -16.107 -21.394 1.00 68.00 906 CYS A N 1
ATOM 7158 C CA . CYS A 1 906 ? 39.412 -15.698 -21.186 1.00 68.00 906 CYS A CA 1
ATOM 7159 C C . CYS A 1 906 ? 39.953 -14.648 -22.183 1.00 68.00 906 CYS A C 1
ATOM 7161 O O . CYS A 1 906 ? 41.006 -14.059 -21.934 1.00 68.00 906 CYS A O 1
ATOM 7163 N N . TYR A 1 907 ? 39.232 -14.387 -23.276 1.00 70.44 907 TYR A N 1
ATOM 7164 C CA . TYR A 1 907 ? 39.590 -13.435 -24.335 1.00 70.44 907 TYR A CA 1
ATOM 7165 C C . TYR A 1 907 ? 39.116 -11.997 -24.072 1.00 70.44 907 TYR A C 1
ATOM 7167 O O . TYR A 1 907 ? 39.597 -11.050 -24.701 1.00 70.44 907 TYR A O 1
ATOM 7175 N N . PHE A 1 908 ? 38.209 -11.805 -23.112 1.00 75.62 908 PHE A N 1
ATOM 7176 C CA . PHE A 1 908 ? 37.710 -10.485 -22.748 1.00 75.62 908 PHE A CA 1
ATOM 7177 C C . PHE A 1 908 ? 38.621 -9.822 -21.703 1.00 75.62 908 PHE A C 1
ATOM 7179 O O . PHE A 1 908 ? 38.390 -9.900 -20.497 1.00 75.62 908 PHE A O 1
ATOM 7186 N N . THR A 1 909 ? 39.675 -9.138 -22.146 1.00 70.94 909 THR A N 1
ATOM 7187 C CA . THR A 1 909 ? 40.722 -8.632 -21.235 1.00 70.94 909 THR A CA 1
ATOM 7188 C C . THR A 1 909 ? 40.353 -7.358 -20.464 1.00 70.94 909 THR A C 1
ATOM 7190 O O . THR A 1 909 ? 41.081 -6.973 -19.553 1.00 70.94 909 THR A O 1
ATOM 7193 N N . ASN A 1 910 ? 39.262 -6.677 -20.837 1.00 80.62 910 ASN A N 1
ATOM 7194 C CA . ASN A 1 910 ? 38.879 -5.362 -20.303 1.00 80.62 910 ASN A CA 1
ATOM 7195 C C . ASN A 1 910 ? 37.511 -5.340 -19.593 1.00 80.62 910 ASN A C 1
ATOM 7197 O O . ASN A 1 910 ? 37.014 -4.256 -19.278 1.00 80.62 910 ASN A O 1
ATOM 7201 N N . LEU A 1 911 ? 36.918 -6.504 -19.292 1.00 88.00 911 LEU A N 1
ATOM 7202 C CA . LEU A 1 911 ? 35.636 -6.561 -18.581 1.00 88.00 911 LEU A CA 1
ATOM 7203 C C . LEU A 1 911 ? 35.747 -5.916 -17.200 1.00 88.00 911 LEU A C 1
ATOM 7205 O O . LEU A 1 911 ? 36.576 -6.315 -16.378 1.00 88.00 911 LEU A O 1
ATOM 7209 N N . LYS A 1 912 ? 34.880 -4.931 -16.964 1.00 92.25 912 LYS A N 1
ATOM 7210 C CA . LYS A 1 912 ? 34.663 -4.263 -15.678 1.00 92.25 912 LYS A CA 1
ATOM 7211 C C . LYS A 1 912 ? 33.456 -4.844 -14.953 1.00 92.25 912 LYS A C 1
ATOM 7213 O O . LYS A 1 912 ? 33.489 -4.945 -13.730 1.00 92.25 912 LYS A O 1
ATOM 7218 N N . GLU A 1 913 ? 32.417 -5.240 -15.684 1.00 93.19 913 GLU A N 1
ATOM 7219 C CA . GLU A 1 913 ? 31.201 -5.833 -15.126 1.00 93.19 913 GLU A CA 1
ATOM 7220 C C . GLU A 1 913 ? 30.891 -7.159 -15.825 1.00 93.19 913 GLU A C 1
ATOM 7222 O O . GLU A 1 913 ? 30.822 -7.224 -17.055 1.00 93.19 913 GLU A O 1
ATOM 7227 N N . LEU A 1 914 ? 30.699 -8.212 -15.030 1.00 92.88 914 LEU A N 1
ATOM 7228 C CA . LEU A 1 914 ? 30.355 -9.547 -15.513 1.00 92.88 914 LEU A CA 1
ATOM 7229 C C . LEU A 1 914 ? 29.185 -10.106 -14.701 1.00 92.88 914 LEU A C 1
ATOM 7231 O O . LEU A 1 914 ? 29.283 -10.222 -13.475 1.00 92.88 914 LEU A O 1
ATOM 7235 N N . ASN A 1 915 ? 28.094 -10.469 -15.376 1.00 91.12 915 ASN A N 1
ATOM 7236 C CA . ASN A 1 915 ? 26.937 -11.107 -14.749 1.00 91.12 915 ASN A CA 1
ATOM 7237 C C . ASN A 1 915 ? 26.809 -12.572 -15.177 1.00 91.12 915 ASN A C 1
ATOM 7239 O O . ASN A 1 915 ? 26.588 -12.861 -16.348 1.00 91.12 915 ASN A O 1
ATOM 7243 N N . LEU A 1 916 ? 26.953 -13.480 -14.209 1.00 90.00 916 LEU A N 1
ATOM 7244 C CA . LEU A 1 916 ? 26.841 -14.937 -14.347 1.00 90.00 916 LEU A CA 1
ATOM 7245 C C . LEU A 1 916 ? 25.766 -15.504 -13.400 1.00 90.00 916 LEU A C 1
ATOM 7247 O O . LEU A 1 916 ? 25.840 -16.660 -12.971 1.00 90.00 916 LEU A O 1
ATOM 7251 N N . SER A 1 917 ? 24.800 -14.674 -13.003 1.00 86.31 917 SER A N 1
ATOM 7252 C CA . SER A 1 917 ? 23.728 -15.084 -12.094 1.00 86.31 917 SER A CA 1
ATOM 7253 C C . SER A 1 917 ? 22.844 -16.161 -12.734 1.00 86.31 917 SER A C 1
ATOM 7255 O O . SER A 1 917 ? 22.685 -16.195 -13.950 1.00 86.31 917 SER A O 1
ATOM 7257 N N . GLY A 1 918 ? 22.276 -17.058 -11.930 1.00 75.06 918 GLY A N 1
ATOM 7258 C CA . GLY A 1 918 ? 21.270 -18.029 -12.378 1.00 75.06 918 GLY A CA 1
ATOM 7259 C C . GLY A 1 918 ? 19.865 -17.420 -12.482 1.00 75.06 918 GLY A C 1
ATOM 7260 O O . GLY A 1 918 ? 19.674 -16.243 -12.169 1.00 75.06 918 GLY A O 1
ATOM 7261 N N . PHE A 1 919 ? 18.875 -18.239 -12.860 1.00 65.31 919 PHE A N 1
ATOM 7262 C CA . PHE A 1 919 ? 17.482 -17.813 -13.077 1.00 65.31 919 PHE A CA 1
ATOM 7263 C C . PHE A 1 919 ? 16.904 -17.038 -11.892 1.00 65.31 919 PHE A C 1
ATOM 7265 O O . PHE A 1 919 ? 16.884 -17.531 -10.766 1.00 65.31 919 PHE A O 1
ATOM 7272 N N . LYS A 1 920 ? 16.408 -15.822 -12.164 1.00 58.88 920 LYS A N 1
ATOM 7273 C CA . LYS A 1 920 ? 15.635 -15.027 -11.203 1.00 58.88 920 LYS A CA 1
ATOM 7274 C C . LYS A 1 920 ? 14.291 -15.695 -10.926 1.00 58.88 920 LYS A C 1
ATOM 7276 O O . LYS A 1 920 ? 13.533 -15.985 -11.848 1.00 58.88 920 LYS A O 1
ATOM 7281 N N . PHE A 1 921 ? 13.976 -15.868 -9.646 1.00 55.69 921 PHE A N 1
ATOM 7282 C CA . PHE A 1 921 ? 12.666 -16.316 -9.186 1.00 55.69 921 PHE A CA 1
ATOM 7283 C C . PHE A 1 921 ? 11.867 -15.102 -8.694 1.00 55.69 921 PHE A C 1
ATOM 7285 O O . PHE A 1 921 ? 12.296 -14.413 -7.771 1.00 55.69 921 PHE A O 1
ATOM 7292 N N . HIS A 1 922 ? 10.710 -14.828 -9.300 1.00 42.88 922 HIS A N 1
ATOM 7293 C CA . HIS A 1 922 ? 9.719 -13.910 -8.732 1.00 42.88 922 HIS A CA 1
ATOM 7294 C C . HIS A 1 922 ? 8.887 -14.716 -7.725 1.00 42.88 922 HIS A C 1
ATOM 7296 O O . HIS A 1 922 ? 8.185 -15.642 -8.124 1.00 42.88 922 HIS A O 1
ATOM 7302 N N . LYS A 1 923 ? 9.044 -14.462 -6.421 1.00 44.62 923 LYS A N 1
ATOM 7303 C CA . LYS A 1 923 ? 8.430 -15.288 -5.371 1.00 44.62 923 LYS A CA 1
ATOM 7304 C C . LYS A 1 923 ? 6.949 -14.971 -5.141 1.00 44.62 923 LYS A C 1
ATOM 7306 O O . LYS A 1 923 ? 6.588 -13.823 -4.904 1.00 44.62 923 LYS A O 1
ATOM 7311 N N . THR A 1 924 ? 6.164 -16.043 -5.074 1.00 37.09 924 THR A N 1
ATOM 7312 C CA . THR A 1 924 ? 5.098 -16.281 -4.090 1.00 37.09 924 THR A CA 1
ATOM 7313 C C . THR A 1 924 ? 5.498 -17.530 -3.274 1.00 37.09 924 THR A C 1
ATOM 7315 O O . THR A 1 924 ? 6.154 -18.440 -3.791 1.00 37.09 924 THR A O 1
ATOM 7318 N N . ASP A 1 925 ? 5.208 -17.540 -1.972 1.00 41.56 925 ASP A N 1
ATOM 7319 C CA . ASP A 1 925 ? 5.956 -18.250 -0.910 1.00 41.56 925 ASP A CA 1
ATOM 7320 C C . ASP A 1 925 ? 5.806 -19.790 -0.775 1.00 41.56 925 ASP A C 1
ATOM 7322 O O . ASP A 1 925 ? 5.906 -20.334 0.319 1.00 41.56 925 ASP A O 1
ATOM 7326 N N . ALA A 1 926 ? 5.677 -20.553 -1.863 1.00 40.66 926 ALA A N 1
ATOM 7327 C CA . ALA A 1 926 ? 5.678 -22.032 -1.789 1.00 40.66 926 ALA A CA 1
ATOM 7328 C C . ALA A 1 926 ? 6.712 -22.725 -2.699 1.00 40.66 926 ALA A C 1
ATOM 7330 O O . ALA A 1 926 ? 7.157 -23.837 -2.423 1.00 40.66 926 ALA A O 1
ATOM 7331 N N . LEU A 1 927 ? 7.174 -22.062 -3.763 1.00 42.22 927 LEU A N 1
ATOM 7332 C CA . LEU A 1 927 ? 7.990 -22.698 -4.811 1.00 42.22 927 LEU A CA 1
ATOM 7333 C C . LEU A 1 927 ? 9.504 -22.722 -4.533 1.00 42.22 927 LEU A C 1
ATOM 7335 O O . LEU A 1 927 ? 10.256 -23.379 -5.251 1.00 42.22 927 LEU A O 1
ATOM 7339 N N . ALA A 1 928 ? 9.981 -22.026 -3.499 1.00 44.09 928 ALA A N 1
ATOM 7340 C CA . ALA A 1 928 ? 11.415 -21.868 -3.239 1.00 44.09 928 ALA A CA 1
ATOM 7341 C C . ALA A 1 928 ? 12.117 -23.173 -2.816 1.00 44.09 928 ALA A C 1
ATOM 7343 O O . ALA A 1 928 ? 13.264 -23.393 -3.200 1.00 44.09 928 ALA A O 1
ATOM 7344 N N . GLN A 1 929 ? 11.431 -24.050 -2.071 1.00 45.19 929 GLN A N 1
ATOM 7345 C CA . GLN A 1 929 ? 11.968 -25.364 -1.689 1.00 45.19 929 GLN A CA 1
ATOM 7346 C C . GLN A 1 929 ? 11.935 -26.358 -2.858 1.00 45.19 929 GLN A C 1
ATOM 7348 O O . GLN A 1 929 ? 12.881 -27.116 -3.043 1.00 45.19 929 GLN A O 1
ATOM 7353 N N . VAL A 1 930 ? 10.900 -26.295 -3.702 1.00 43.00 930 VAL A N 1
ATOM 7354 C CA . VAL A 1 930 ? 10.730 -27.181 -4.870 1.00 43.00 930 VAL A CA 1
ATOM 7355 C C . VAL A 1 930 ? 11.707 -26.833 -6.007 1.00 43.00 930 VAL A C 1
ATOM 7357 O O . VAL A 1 930 ? 12.105 -27.696 -6.786 1.00 43.00 930 VAL A O 1
ATOM 7360 N N . LEU A 1 931 ? 12.145 -25.572 -6.110 1.00 47.25 931 LEU A N 1
ATOM 7361 C CA . LEU A 1 931 ? 13.005 -25.088 -7.200 1.00 47.25 931 LEU A CA 1
ATOM 7362 C C . LEU A 1 931 ? 14.494 -24.957 -6.835 1.00 47.25 931 LEU A C 1
ATOM 7364 O O . LEU A 1 931 ? 15.282 -24.550 -7.693 1.00 47.25 931 LEU A O 1
ATOM 7368 N N . ALA A 1 932 ? 14.915 -25.359 -5.628 1.00 49.44 932 ALA A N 1
ATOM 7369 C CA . ALA A 1 932 ? 16.329 -25.397 -5.227 1.00 49.44 932 ALA A CA 1
ATOM 7370 C C . ALA A 1 932 ? 17.200 -26.203 -6.217 1.00 49.44 932 ALA A C 1
ATOM 7372 O O . ALA A 1 932 ? 18.349 -25.851 -6.483 1.00 49.44 932 ALA A O 1
ATOM 7373 N N . HIS A 1 933 ? 16.615 -27.220 -6.857 1.00 48.88 933 HIS A N 1
ATOM 7374 C CA . HIS A 1 933 ? 17.254 -28.046 -7.887 1.00 48.88 933 HIS A CA 1
ATOM 7375 C C . HIS A 1 933 ? 17.606 -27.285 -9.183 1.00 48.88 933 HIS A C 1
ATOM 7377 O O . HIS A 1 933 ? 18.410 -27.773 -9.977 1.00 48.88 933 HIS A O 1
ATOM 7383 N N . LYS A 1 934 ? 17.024 -26.097 -9.419 1.00 55.06 934 LYS A N 1
ATOM 7384 C CA . LYS A 1 934 ? 17.331 -25.239 -10.581 1.00 55.06 934 LYS A CA 1
ATOM 7385 C C . LYS A 1 934 ? 18.456 -24.231 -10.319 1.00 55.06 934 LYS A C 1
ATOM 7387 O O . LYS A 1 934 ? 18.925 -23.604 -11.270 1.00 55.06 934 LYS A O 1
ATOM 7392 N N . MET A 1 935 ? 18.903 -24.064 -9.070 1.00 67.06 935 MET A N 1
ATOM 7393 C CA . MET A 1 935 ? 20.058 -23.217 -8.757 1.00 67.06 935 MET A CA 1
ATOM 7394 C C . MET A 1 935 ? 21.355 -23.834 -9.286 1.00 67.06 935 MET A C 1
ATOM 7396 O O . MET A 1 935 ? 21.489 -25.049 -9.450 1.00 67.06 935 MET A O 1
ATOM 7400 N N . ILE A 1 936 ? 22.347 -22.987 -9.547 1.00 73.25 936 ILE A N 1
ATOM 7401 C CA . ILE A 1 936 ? 23.676 -23.463 -9.927 1.00 73.25 936 ILE A CA 1
ATOM 7402 C C . ILE A 1 936 ? 24.372 -23.969 -8.659 1.00 73.25 936 ILE A C 1
ATOM 7404 O O . ILE A 1 936 ? 24.767 -23.164 -7.822 1.00 73.25 936 ILE A O 1
ATOM 7408 N N . SER A 1 937 ? 24.503 -25.290 -8.509 1.00 75.88 937 SER A N 1
ATOM 7409 C CA . SER A 1 937 ? 25.195 -25.908 -7.370 1.00 75.88 937 SER A CA 1
ATOM 7410 C C . SER A 1 937 ? 26.707 -26.000 -7.612 1.00 75.88 937 SER A C 1
ATOM 7412 O O . SER A 1 937 ? 27.144 -26.486 -8.657 1.00 75.88 937 SER A O 1
ATOM 7414 N N . LEU A 1 938 ? 27.508 -25.528 -6.653 1.00 83.31 938 LEU A N 1
ATOM 7415 C CA . LEU A 1 938 ? 28.966 -25.618 -6.664 1.00 83.31 938 LEU A CA 1
ATOM 7416 C C . LEU A 1 938 ? 29.469 -26.377 -5.436 1.00 83.31 938 LEU A C 1
ATOM 7418 O O . LEU A 1 938 ? 29.340 -25.920 -4.298 1.00 83.31 938 LEU A O 1
ATOM 7422 N N . ASN A 1 939 ? 30.170 -27.479 -5.689 1.00 85.25 939 ASN A N 1
ATOM 7423 C CA . ASN A 1 939 ? 30.973 -28.162 -4.679 1.00 85.25 939 ASN A CA 1
ATOM 7424 C C . ASN A 1 939 ? 32.336 -27.469 -4.459 1.00 85.25 939 ASN A C 1
ATOM 7426 O O . ASN A 1 939 ? 32.655 -26.458 -5.100 1.00 85.25 939 ASN A O 1
ATOM 7430 N N . ASP A 1 940 ? 33.167 -28.003 -3.557 1.00 84.62 940 ASP A N 1
ATOM 7431 C CA . ASP A 1 940 ? 34.497 -27.454 -3.249 1.00 84.62 940 ASP A CA 1
ATOM 7432 C C . ASP A 1 940 ? 35.395 -27.296 -4.484 1.00 84.62 940 ASP A C 1
ATOM 7434 O O . ASP A 1 940 ? 36.058 -26.270 -4.650 1.00 84.62 940 ASP A O 1
ATOM 7438 N N . GLN A 1 941 ? 35.439 -28.308 -5.354 1.00 85.06 941 GLN A N 1
ATOM 7439 C CA . GLN A 1 941 ? 36.306 -28.314 -6.532 1.00 85.06 941 GLN A CA 1
ATOM 7440 C C . GLN A 1 941 ? 35.843 -27.283 -7.564 1.00 85.06 941 GLN A C 1
ATOM 7442 O O . GLN A 1 941 ? 36.661 -26.499 -8.050 1.00 85.06 941 GLN A O 1
ATOM 7447 N N . ALA A 1 942 ? 34.540 -27.245 -7.855 1.00 83.56 942 ALA A N 1
ATOM 7448 C CA . ALA A 1 942 ? 33.940 -26.282 -8.773 1.00 83.56 942 ALA A CA 1
ATOM 7449 C C . ALA A 1 942 ? 34.125 -24.842 -8.271 1.00 83.56 942 ALA A C 1
ATOM 7451 O O . ALA A 1 942 ? 34.548 -23.973 -9.032 1.00 83.56 942 ALA A O 1
ATOM 7452 N N . SER A 1 943 ? 33.912 -24.607 -6.971 1.00 88.12 943 SER A N 1
ATOM 7453 C CA . SER A 1 943 ? 34.115 -23.297 -6.338 1.00 88.12 943 SER A CA 1
ATOM 7454 C C . SER A 1 943 ? 35.564 -22.822 -6.478 1.00 88.12 943 SER A C 1
ATOM 7456 O O . SER A 1 943 ? 35.812 -21.702 -6.922 1.00 88.12 943 SER A O 1
ATOM 7458 N N . LYS A 1 944 ? 36.543 -23.678 -6.149 1.00 89.38 944 LYS A N 1
ATOM 7459 C CA . LYS A 1 944 ? 37.974 -23.350 -6.287 1.00 89.38 944 LYS A CA 1
ATOM 7460 C C . LYS A 1 944 ? 38.337 -23.031 -7.732 1.00 89.38 944 LYS A C 1
ATOM 7462 O O . LYS A 1 944 ? 38.958 -22.002 -7.984 1.00 89.38 944 LYS A O 1
ATOM 7467 N N . LYS A 1 945 ? 37.934 -23.896 -8.666 1.00 87.00 945 LYS A N 1
ATOM 7468 C CA . LYS A 1 945 ? 38.210 -23.737 -10.097 1.00 87.00 945 LYS A CA 1
ATOM 7469 C C . LYS A 1 945 ? 37.652 -22.411 -10.619 1.00 87.00 945 LYS A C 1
ATOM 7471 O O . LYS A 1 945 ? 38.398 -21.653 -11.229 1.00 87.00 945 LYS A O 1
ATOM 7476 N N . PHE A 1 946 ? 36.395 -22.093 -10.307 1.00 89.81 946 PHE A N 1
ATOM 7477 C CA . PHE A 1 946 ? 35.752 -20.848 -10.730 1.00 89.81 946 PHE A CA 1
ATOM 7478 C C . PHE A 1 946 ? 36.536 -19.607 -10.289 1.00 89.81 946 PHE A C 1
ATOM 7480 O O . PHE A 1 946 ? 36.916 -18.786 -11.123 1.00 89.81 946 PHE A O 1
ATOM 7487 N N . PHE A 1 947 ? 36.817 -19.468 -8.989 1.00 90.69 947 PHE A N 1
ATOM 7488 C CA . PHE A 1 947 ? 37.476 -18.262 -8.481 1.00 90.69 947 PHE A CA 1
ATOM 7489 C C . PHE A 1 947 ? 38.934 -18.138 -8.944 1.00 90.69 947 PHE A C 1
ATOM 7491 O O . PHE A 1 947 ? 39.390 -17.012 -9.145 1.00 90.69 947 PHE A O 1
ATOM 7498 N N . ILE A 1 948 ? 39.639 -19.256 -9.163 1.00 89.31 948 ILE A N 1
ATOM 7499 C CA . ILE A 1 948 ? 40.982 -19.263 -9.768 1.00 89.31 948 ILE A CA 1
ATOM 7500 C C . ILE A 1 948 ? 40.928 -18.745 -11.209 1.00 89.31 948 ILE A C 1
ATOM 7502 O O . ILE A 1 948 ? 41.751 -17.916 -11.590 1.00 89.31 948 ILE A O 1
ATOM 7506 N N . GLU A 1 949 ? 39.966 -19.197 -12.015 1.00 86.19 949 GLU A N 1
ATOM 7507 C CA . GLU A 1 949 ? 39.850 -18.733 -13.401 1.00 86.19 949 GLU A CA 1
ATOM 7508 C C . GLU A 1 949 ? 39.415 -17.262 -13.476 1.00 86.19 949 GLU A C 1
ATOM 7510 O O . GLU A 1 949 ? 39.982 -16.498 -14.256 1.00 86.19 949 GLU A O 1
ATOM 7515 N N . ILE A 1 950 ? 38.500 -16.815 -12.605 1.00 89.19 950 ILE A N 1
ATOM 7516 C CA . ILE A 1 950 ? 38.136 -15.392 -12.500 1.00 89.19 950 ILE A CA 1
ATOM 7517 C C . ILE A 1 950 ? 39.360 -14.533 -12.171 1.00 89.19 950 ILE A C 1
ATOM 7519 O O . ILE A 1 950 ? 39.577 -13.501 -12.809 1.00 89.19 950 ILE A O 1
ATOM 7523 N N . SER A 1 951 ? 40.171 -14.940 -11.190 1.00 89.25 951 SER A N 1
ATOM 7524 C CA . SER A 1 951 ? 41.328 -14.148 -10.775 1.00 89.25 951 SER A CA 1
ATOM 7525 C C . SER A 1 951 ? 42.433 -14.124 -11.826 1.00 89.25 951 SER A C 1
ATOM 7527 O O . SER A 1 951 ? 43.057 -13.083 -12.042 1.00 89.25 951 SER A O 1
ATOM 7529 N N . LYS A 1 952 ? 42.637 -15.246 -12.515 1.00 86.06 952 LYS A N 1
ATOM 7530 C CA . LYS A 1 952 ? 43.606 -15.401 -13.600 1.00 86.06 952 LYS A CA 1
ATOM 7531 C C . LYS A 1 952 ? 43.247 -14.573 -14.833 1.00 86.06 952 LYS A C 1
ATOM 7533 O O . LYS A 1 952 ? 44.137 -13.946 -15.401 1.00 86.06 952 LYS A O 1
ATOM 7538 N N . HIS A 1 953 ? 41.976 -14.556 -15.235 1.00 82.44 953 HIS A N 1
ATOM 7539 C CA . HIS A 1 953 ? 41.548 -13.913 -16.481 1.00 82.44 953 HIS A CA 1
ATOM 7540 C C . HIS A 1 953 ? 41.096 -12.460 -16.309 1.00 82.44 953 HIS A C 1
ATOM 7542 O O . HIS A 1 953 ? 41.399 -11.632 -17.164 1.00 82.44 953 HIS A O 1
ATOM 7548 N N . PHE A 1 954 ? 40.446 -12.116 -15.194 1.00 86.50 954 PHE A N 1
ATOM 7549 C CA . PHE A 1 954 ? 39.842 -10.790 -14.996 1.00 86.50 954 PHE A CA 1
ATOM 7550 C C . PHE A 1 954 ? 40.395 -10.023 -13.789 1.00 86.50 954 PHE A C 1
ATOM 7552 O O . PHE A 1 954 ? 39.916 -8.934 -13.467 1.00 86.50 954 PHE A O 1
ATOM 7559 N N . GLY A 1 955 ? 41.423 -10.545 -13.109 1.00 84.88 955 GLY A N 1
ATOM 7560 C CA . GLY A 1 955 ? 41.927 -9.969 -11.859 1.00 84.88 955 GLY A CA 1
ATOM 7561 C C . GLY A 1 955 ? 42.450 -8.524 -11.961 1.00 84.88 955 GLY A C 1
ATOM 7562 O O . GLY A 1 955 ? 42.492 -7.807 -10.956 1.00 84.88 955 GLY A O 1
ATOM 7563 N N . SER A 1 956 ? 42.827 -8.063 -13.158 1.00 86.25 956 SER A N 1
ATOM 7564 C CA . SER A 1 956 ? 43.337 -6.707 -13.416 1.00 86.25 956 SER A CA 1
ATOM 7565 C C . SER A 1 956 ? 42.273 -5.701 -13.886 1.00 86.25 956 SER A C 1
ATOM 7567 O O . SER A 1 956 ? 42.541 -4.491 -13.856 1.00 86.25 956 SER A O 1
ATOM 7569 N N . SER A 1 957 ? 41.084 -6.159 -14.298 1.00 89.44 957 SER A N 1
ATOM 7570 C CA . SER A 1 957 ? 40.046 -5.332 -14.934 1.00 89.44 957 SER A CA 1
ATOM 7571 C C . SER A 1 957 ? 38.710 -5.321 -14.187 1.00 89.44 957 SER A C 1
ATOM 7573 O O . SER A 1 957 ? 38.092 -4.261 -14.126 1.00 89.44 957 SER A O 1
ATOM 7575 N N . LEU A 1 958 ? 38.292 -6.446 -13.596 1.00 91.31 958 LEU A N 1
ATOM 7576 C CA . LEU A 1 958 ? 36.939 -6.626 -13.065 1.00 91.31 958 LEU A CA 1
ATOM 7577 C C . LEU A 1 958 ? 36.679 -5.750 -11.835 1.00 91.31 958 LEU A C 1
ATOM 7579 O O . LEU A 1 958 ? 37.424 -5.801 -10.856 1.00 91.31 958 LEU A O 1
ATOM 7583 N N . GLU A 1 959 ? 35.597 -4.976 -11.878 1.00 94.00 959 GLU A N 1
ATOM 7584 C CA . GLU A 1 959 ? 35.146 -4.076 -10.810 1.00 94.00 959 GLU A CA 1
ATOM 7585 C C . GLU A 1 959 ? 33.882 -4.603 -10.118 1.00 94.00 959 GLU A C 1
ATOM 7587 O O . GLU A 1 959 ? 33.765 -4.486 -8.892 1.00 94.00 959 GLU A O 1
ATOM 7592 N N . THR A 1 960 ? 32.980 -5.230 -10.885 1.00 93.69 960 THR A N 1
ATOM 7593 C CA . THR A 1 960 ? 31.702 -5.774 -10.409 1.00 93.69 960 THR A CA 1
ATOM 7594 C C . THR A 1 960 ? 31.458 -7.190 -10.927 1.00 93.69 960 THR A C 1
ATOM 7596 O O . THR A 1 960 ? 31.590 -7.454 -12.122 1.00 93.69 960 THR A O 1
ATOM 7599 N N . LEU A 1 961 ? 31.043 -8.086 -10.031 1.00 93.00 961 LEU A N 1
ATOM 7600 C CA . LEU A 1 961 ? 30.679 -9.467 -10.349 1.00 93.00 961 LEU A CA 1
ATOM 7601 C C . LEU A 1 961 ? 29.279 -9.796 -9.813 1.00 93.00 961 LEU A C 1
ATOM 7603 O O . LEU A 1 961 ? 29.006 -9.583 -8.630 1.00 93.00 961 LEU A O 1
ATOM 7607 N N . TYR A 1 962 ? 28.418 -10.360 -10.659 1.00 91.56 962 TYR A N 1
ATOM 7608 C CA . TYR A 1 962 ? 27.102 -10.867 -10.258 1.00 91.56 962 TYR A CA 1
ATOM 7609 C C . TYR A 1 962 ? 27.080 -12.398 -10.349 1.00 91.56 962 TYR A C 1
ATOM 7611 O O . TYR A 1 962 ? 27.333 -12.962 -11.413 1.00 91.56 962 TYR A O 1
ATOM 7619 N N . ILE A 1 963 ? 26.789 -13.056 -9.227 1.00 88.88 963 ILE A N 1
ATOM 7620 C CA . ILE A 1 963 ? 26.750 -14.519 -9.044 1.00 88.88 963 ILE A CA 1
ATOM 7621 C C . ILE A 1 963 ? 25.533 -14.914 -8.190 1.00 88.88 963 ILE A C 1
ATOM 7623 O O . ILE A 1 963 ? 25.634 -15.665 -7.223 1.00 88.88 963 ILE A O 1
ATOM 7627 N N . SER A 1 964 ? 24.377 -14.325 -8.496 1.00 86.25 964 SER A N 1
ATOM 7628 C CA . SER A 1 964 ? 23.139 -14.555 -7.740 1.00 86.25 964 SER A CA 1
ATOM 7629 C C . SER A 1 964 ? 22.474 -15.885 -8.126 1.00 86.25 964 SER A C 1
ATOM 7631 O O . SER A 1 964 ? 22.685 -16.380 -9.232 1.00 86.25 964 SER A O 1
ATOM 7633 N N . ASN A 1 965 ? 21.645 -16.451 -7.243 1.00 81.12 965 ASN A N 1
ATOM 7634 C CA . ASN A 1 965 ? 20.950 -17.742 -7.401 1.00 81.12 965 ASN A CA 1
ATOM 7635 C C . ASN A 1 965 ? 21.905 -18.953 -7.525 1.00 81.12 965 ASN A C 1
ATOM 7637 O O . ASN A 1 965 ? 21.682 -19.868 -8.325 1.00 81.12 965 ASN A O 1
ATOM 7641 N N . TRP A 1 966 ? 23.005 -18.936 -6.766 1.00 83.56 966 TRP A N 1
ATOM 7642 C CA . TRP A 1 966 ? 23.975 -20.034 -6.672 1.00 83.56 966 TRP A CA 1
ATOM 7643 C C . TRP A 1 966 ? 23.825 -20.762 -5.328 1.00 83.56 966 TRP A C 1
ATOM 7645 O O . TRP A 1 966 ? 23.621 -20.126 -4.295 1.00 83.56 966 TRP A O 1
ATOM 7655 N N . ASN A 1 967 ? 23.967 -22.087 -5.340 1.00 81.88 967 ASN A N 1
ATOM 7656 C CA . ASN A 1 967 ? 23.980 -22.934 -4.147 1.00 81.88 967 ASN A CA 1
ATOM 7657 C C . ASN A 1 967 ? 25.408 -23.452 -3.904 1.00 81.88 967 ASN A C 1
ATOM 7659 O O . ASN A 1 967 ? 26.012 -24.035 -4.804 1.00 81.88 967 ASN A O 1
ATOM 7663 N N . PHE A 1 968 ? 25.961 -23.248 -2.710 1.00 82.38 968 PHE A N 1
ATOM 7664 C CA . PHE A 1 968 ? 27.306 -23.717 -2.359 1.00 82.38 968 PHE A CA 1
ATOM 7665 C C . PHE A 1 968 ? 27.231 -24.895 -1.382 1.00 82.38 968 PHE A C 1
ATOM 7667 O O . PHE A 1 968 ? 26.817 -24.743 -0.233 1.00 82.38 968 PHE A O 1
ATOM 7674 N N . THR A 1 969 ? 27.700 -26.061 -1.825 1.00 81.31 969 THR A N 1
ATOM 7675 C CA . THR A 1 969 ? 27.688 -27.316 -1.057 1.00 81.31 969 THR A CA 1
ATOM 7676 C C . THR A 1 969 ? 29.126 -27.765 -0.786 1.00 81.31 969 THR A C 1
ATOM 7678 O O . THR A 1 969 ? 29.713 -28.531 -1.556 1.00 81.31 969 THR A O 1
ATOM 7681 N N . TRP A 1 970 ? 29.749 -27.232 0.268 1.00 84.25 970 TRP A N 1
ATOM 7682 C CA . TRP A 1 970 ? 31.152 -27.522 0.597 1.00 84.25 970 TRP A CA 1
ATOM 7683 C C . TRP A 1 970 ? 31.279 -28.657 1.615 1.00 84.25 970 TRP A C 1
ATOM 7685 O O . TRP A 1 970 ? 30.871 -28.516 2.766 1.00 84.25 970 TRP A O 1
ATOM 7695 N N . ALA A 1 971 ? 31.923 -29.748 1.209 1.00 82.62 971 ALA A N 1
ATOM 7696 C CA . ALA A 1 971 ? 32.357 -30.843 2.068 1.00 82.62 971 ALA A CA 1
ATOM 7697 C C . ALA A 1 971 ? 33.641 -30.499 2.849 1.00 82.62 971 ALA A C 1
ATOM 7699 O O . ALA A 1 971 ? 33.847 -31.004 3.950 1.00 82.62 971 ALA A O 1
ATOM 7700 N N . CYS A 1 972 ? 34.511 -29.628 2.317 1.00 83.56 972 CYS A N 1
ATOM 7701 C CA . CYS A 1 972 ? 35.749 -29.178 2.973 1.00 83.56 972 CYS A CA 1
ATOM 7702 C C . CYS A 1 972 ? 35.828 -27.639 3.042 1.00 83.56 972 CYS A C 1
ATOM 7704 O O . CYS A 1 972 ? 36.735 -27.025 2.456 1.00 83.56 972 CYS A O 1
ATOM 7706 N N . PRO A 1 973 ? 34.905 -26.994 3.782 1.00 82.19 973 PRO A N 1
ATOM 7707 C CA . PRO A 1 973 ? 34.685 -25.554 3.707 1.00 82.19 973 PRO A CA 1
ATOM 7708 C C . PRO A 1 973 ? 35.905 -24.718 4.127 1.00 82.19 973 PRO A C 1
ATOM 7710 O O . PRO A 1 973 ? 36.111 -23.642 3.576 1.00 82.19 973 PRO A O 1
ATOM 7713 N N . GLU A 1 974 ? 36.773 -25.205 5.021 1.00 82.75 974 GLU A N 1
ATOM 7714 C CA . GLU A 1 974 ? 37.979 -24.474 5.452 1.00 82.75 974 GLU A CA 1
ATOM 7715 C C . GLU A 1 974 ? 39.003 -24.291 4.319 1.00 82.75 974 GLU A C 1
ATOM 7717 O O . GLU A 1 974 ? 39.502 -23.187 4.066 1.00 82.75 974 GLU A O 1
ATOM 7722 N N . VAL A 1 975 ? 39.294 -25.378 3.598 1.00 86.50 975 VAL A N 1
ATOM 7723 C CA . VAL A 1 975 ? 40.248 -25.381 2.479 1.00 86.50 975 VAL A CA 1
ATOM 7724 C C . VAL A 1 975 ? 39.689 -24.557 1.320 1.00 86.50 975 VAL A C 1
ATOM 7726 O O . VAL A 1 975 ? 40.418 -23.808 0.665 1.00 86.50 975 VAL A O 1
ATOM 7729 N N . THR A 1 976 ? 38.385 -24.672 1.074 1.00 89.19 976 THR A N 1
ATOM 7730 C CA . THR A 1 976 ? 37.681 -23.936 0.018 1.00 89.19 976 THR A CA 1
ATOM 7731 C C . THR A 1 976 ? 37.612 -22.444 0.317 1.00 89.19 976 THR A C 1
ATOM 7733 O O . THR A 1 976 ? 37.997 -21.644 -0.536 1.00 89.19 976 THR A O 1
ATOM 7736 N N . HIS A 1 977 ? 37.279 -22.058 1.549 1.00 87.06 977 HIS A N 1
ATOM 7737 C CA . HIS A 1 977 ? 37.327 -20.675 2.029 1.00 87.06 977 HIS A CA 1
ATOM 7738 C C . HIS A 1 977 ? 38.708 -20.035 1.807 1.00 87.06 977 HIS A C 1
ATOM 7740 O O . HIS A 1 977 ? 38.810 -18.949 1.232 1.00 87.06 977 HIS A O 1
ATOM 7746 N N . SER A 1 978 ? 39.787 -20.726 2.196 1.00 88.19 978 SER A N 1
ATOM 7747 C CA . SER A 1 978 ? 41.165 -20.236 2.025 1.00 88.19 978 SER A CA 1
ATOM 7748 C C . SER A 1 978 ? 41.540 -20.023 0.551 1.00 88.19 978 SER A C 1
ATOM 7750 O O . SER A 1 978 ? 42.102 -18.986 0.181 1.00 88.19 978 SER A O 1
ATOM 7752 N N . ALA A 1 979 ? 41.173 -20.969 -0.317 1.00 90.62 979 ALA A N 1
ATOM 7753 C CA . ALA A 1 979 ? 41.438 -20.888 -1.751 1.00 90.62 979 ALA A CA 1
ATOM 7754 C C . ALA A 1 979 ? 40.674 -19.738 -2.435 1.00 90.62 979 ALA A C 1
ATOM 7756 O O . ALA A 1 979 ? 41.254 -19.008 -3.247 1.00 90.62 979 ALA A O 1
ATOM 7757 N N . ILE A 1 980 ? 39.403 -19.524 -2.076 1.00 91.62 980 ILE A N 1
ATOM 7758 C CA . ILE A 1 980 ? 38.590 -18.416 -2.600 1.00 91.62 980 ILE A CA 1
ATOM 7759 C C . ILE A 1 980 ? 39.180 -17.071 -2.167 1.00 91.62 980 ILE A C 1
ATOM 7761 O O . ILE A 1 980 ? 39.369 -16.191 -3.004 1.00 91.62 980 ILE A O 1
ATOM 7765 N N . ILE A 1 981 ? 39.562 -16.920 -0.893 1.00 90.75 981 ILE A N 1
ATOM 7766 C CA . ILE A 1 981 ? 40.215 -15.699 -0.389 1.00 90.75 981 ILE A CA 1
ATOM 7767 C C . ILE A 1 981 ? 41.503 -15.403 -1.162 1.00 90.75 981 ILE A C 1
ATOM 7769 O O . ILE A 1 981 ? 41.740 -14.255 -1.542 1.00 90.75 981 ILE A O 1
ATOM 7773 N N . LYS A 1 982 ? 42.348 -16.418 -1.391 1.00 92.00 982 LYS A N 1
ATOM 7774 C CA . LYS A 1 982 ? 43.600 -16.260 -2.147 1.00 92.00 982 LYS A CA 1
ATOM 7775 C C . LYS A 1 982 ? 43.333 -15.760 -3.568 1.00 92.00 982 LYS A C 1
ATOM 7777 O O . LYS A 1 982 ? 44.044 -14.870 -4.028 1.00 92.00 982 LYS A O 1
ATOM 7782 N N . SER A 1 983 ? 42.304 -16.296 -4.217 1.00 92.88 983 SER A N 1
ATOM 7783 C CA . SER A 1 983 ? 41.926 -15.933 -5.586 1.00 92.88 983 SER A CA 1
ATOM 7784 C C . SER A 1 983 ? 41.328 -14.523 -5.652 1.00 92.88 983 SER A C 1
ATOM 7786 O O . SER A 1 983 ? 41.800 -13.689 -6.417 1.00 92.88 983 SER A O 1
ATOM 7788 N N . LEU A 1 984 ? 40.380 -14.181 -4.773 1.00 91.12 984 LEU A N 1
ATOM 7789 C CA . LEU A 1 984 ? 39.768 -12.845 -4.731 1.00 91.12 984 LEU A CA 1
ATOM 7790 C C . LEU A 1 984 ? 40.771 -11.730 -4.407 1.00 91.12 984 LEU A C 1
ATOM 7792 O O . LEU A 1 984 ? 40.671 -10.641 -4.964 1.00 91.12 984 LEU A O 1
ATOM 7796 N N . LYS A 1 985 ? 41.790 -11.998 -3.579 1.00 89.75 985 LYS A N 1
ATOM 7797 C CA . LYS A 1 985 ? 42.873 -11.032 -3.311 1.00 89.75 985 LYS A CA 1
ATOM 7798 C C . LYS A 1 985 ? 43.704 -10.687 -4.550 1.00 89.75 985 LYS A C 1
ATOM 7800 O O . LYS A 1 985 ? 44.333 -9.629 -4.577 1.00 89.75 985 LYS A O 1
ATOM 7805 N N . GLN A 1 986 ? 43.734 -11.559 -5.558 1.00 89.56 986 GLN A N 1
ATOM 7806 C CA . GLN A 1 986 ? 44.393 -11.279 -6.835 1.00 89.56 986 GLN A CA 1
ATOM 7807 C C . GLN A 1 986 ? 43.545 -10.349 -7.725 1.00 89.56 986 GLN A C 1
ATOM 7809 O O . GLN A 1 986 ? 44.106 -9.675 -8.587 1.00 89.56 986 GLN A O 1
ATOM 7814 N N . CYS A 1 987 ? 42.234 -10.230 -7.474 1.00 89.94 987 CYS A N 1
ATOM 7815 C CA . CYS A 1 987 ? 41.327 -9.313 -8.169 1.00 89.94 987 CYS A CA 1
ATOM 7816 C C . CYS A 1 987 ? 41.441 -7.880 -7.617 1.00 89.94 987 CYS A C 1
ATOM 7818 O O . CYS A 1 987 ? 40.641 -7.436 -6.795 1.00 89.94 987 CYS A O 1
ATOM 7820 N N . ARG A 1 988 ? 42.453 -7.123 -8.061 1.00 86.06 988 ARG A N 1
ATOM 7821 C CA . ARG A 1 988 ? 42.848 -5.834 -7.445 1.00 86.06 988 ARG A CA 1
ATOM 7822 C C . ARG A 1 988 ? 41.821 -4.704 -7.594 1.00 86.06 988 ARG A C 1
ATOM 7824 O O . ARG A 1 988 ? 41.872 -3.750 -6.813 1.00 86.06 988 ARG A O 1
ATOM 7831 N N . LYS A 1 989 ? 40.954 -4.776 -8.609 1.00 89.69 989 LYS A N 1
ATOM 7832 C CA . LYS A 1 989 ? 39.932 -3.759 -8.914 1.00 89.69 989 LYS A CA 1
ATOM 7833 C C . LYS A 1 989 ? 38.524 -4.128 -8.448 1.00 89.69 989 LYS A C 1
ATOM 7835 O O . LYS A 1 989 ? 37.666 -3.249 -8.452 1.00 89.69 989 LYS A O 1
ATOM 7840 N N . LEU A 1 990 ? 38.305 -5.367 -8.003 1.00 91.12 990 LEU A N 1
ATOM 7841 C CA . LEU A 1 990 ? 36.984 -5.857 -7.627 1.00 91.12 990 LEU A CA 1
ATOM 7842 C C . LEU A 1 990 ? 36.504 -5.139 -6.359 1.00 91.12 990 LEU A C 1
ATOM 7844 O O . LEU A 1 990 ? 37.143 -5.210 -5.307 1.00 91.12 990 LEU A O 1
ATOM 7848 N N . LYS A 1 991 ? 35.394 -4.410 -6.488 1.00 90.75 991 LYS A N 1
ATOM 7849 C CA . LYS A 1 991 ? 34.815 -3.548 -5.442 1.00 90.75 991 LYS A CA 1
ATOM 7850 C C . LYS A 1 991 ? 33.367 -3.903 -5.123 1.00 90.75 991 LYS A C 1
ATOM 7852 O O . LYS A 1 991 ? 32.892 -3.518 -4.054 1.00 90.75 991 LYS A O 1
ATOM 7857 N N . SER A 1 992 ? 32.685 -4.618 -6.014 1.00 92.12 992 SER A N 1
ATOM 7858 C CA . SER A 1 992 ? 31.263 -4.925 -5.888 1.00 92.12 992 SER A CA 1
ATOM 7859 C C . SER A 1 992 ? 30.987 -6.396 -6.190 1.00 92.12 992 SER A C 1
ATOM 7861 O O . SER A 1 992 ? 31.380 -6.893 -7.246 1.00 92.12 992 SER A O 1
ATOM 7863 N N . ILE A 1 993 ? 30.279 -7.085 -5.292 1.00 91.56 993 ILE A N 1
ATOM 7864 C CA . ILE A 1 993 ? 29.742 -8.430 -5.551 1.00 91.56 993 ILE A CA 1
ATOM 7865 C C . ILE A 1 993 ? 28.243 -8.455 -5.264 1.00 91.56 993 ILE A C 1
ATOM 7867 O O . ILE A 1 993 ? 27.795 -8.032 -4.197 1.00 91.56 993 ILE A O 1
ATOM 7871 N N . PHE A 1 994 ? 27.485 -9.001 -6.212 1.00 90.06 994 PHE A N 1
ATOM 7872 C CA . PHE A 1 994 ? 26.059 -9.270 -6.072 1.00 90.06 994 PHE A CA 1
ATOM 7873 C C . PHE A 1 994 ? 25.828 -10.778 -5.991 1.00 90.06 994 PHE A C 1
ATOM 7875 O O . PHE A 1 994 ? 25.939 -11.490 -6.990 1.00 90.06 994 PHE A O 1
ATOM 7882 N N . ALA A 1 995 ? 25.530 -11.253 -4.786 1.00 84.31 995 ALA A N 1
ATOM 7883 C CA . ALA A 1 995 ? 25.360 -12.660 -4.448 1.00 84.31 995 ALA A CA 1
ATOM 7884 C C . ALA A 1 995 ? 23.991 -12.849 -3.771 1.00 84.31 995 ALA A C 1
ATOM 7886 O O . ALA A 1 995 ? 23.904 -13.225 -2.603 1.00 84.31 995 ALA A O 1
ATOM 7887 N N . ASN A 1 996 ? 22.926 -12.523 -4.507 1.00 81.50 996 ASN A N 1
ATOM 7888 C CA . ASN A 1 996 ? 21.543 -12.612 -4.038 1.00 81.50 996 ASN A CA 1
ATOM 7889 C C . ASN A 1 996 ? 21.033 -14.060 -4.114 1.00 81.50 996 ASN A C 1
ATOM 7891 O O . ASN A 1 996 ? 21.482 -14.826 -4.969 1.00 81.50 996 ASN A O 1
ATOM 7895 N N . SER A 1 997 ? 20.085 -14.425 -3.250 1.00 70.88 997 SER A N 1
ATOM 7896 C CA . SER A 1 997 ? 19.479 -15.763 -3.155 1.00 70.88 997 SER A CA 1
ATOM 7897 C C . SER A 1 997 ? 20.510 -16.892 -3.040 1.00 70.88 997 SER A C 1
ATOM 7899 O O . SER A 1 997 ? 20.354 -17.951 -3.650 1.00 70.88 997 SER A O 1
ATOM 7901 N N . VAL A 1 998 ? 21.603 -16.655 -2.312 1.00 68.00 998 VAL A N 1
ATOM 7902 C CA . VAL A 1 998 ? 22.626 -17.678 -2.082 1.00 68.00 998 VAL A CA 1
ATOM 7903 C C . VAL A 1 998 ? 22.195 -18.568 -0.926 1.00 68.00 998 VAL A C 1
ATOM 7905 O O . VAL A 1 998 ? 22.020 -18.096 0.197 1.00 68.00 998 VAL A O 1
ATOM 7908 N N . VAL A 1 999 ? 22.055 -19.861 -1.211 1.00 65.12 999 VAL A N 1
ATOM 7909 C CA . VAL A 1 999 ? 21.829 -20.906 -0.207 1.00 65.12 999 VAL A CA 1
ATOM 7910 C C . VAL A 1 999 ? 23.171 -21.581 0.078 1.00 65.12 999 VAL A C 1
ATOM 7912 O O . VAL A 1 999 ? 23.941 -21.868 -0.840 1.00 65.12 999 VAL A O 1
ATOM 7915 N N . SER A 1 1000 ? 23.483 -21.775 1.358 1.00 62.72 1000 SER A N 1
ATOM 7916 C CA . SER A 1 1000 ? 24.718 -22.420 1.805 1.00 62.72 1000 SER A CA 1
ATOM 7917 C C . SER A 1 1000 ? 24.352 -23.495 2.820 1.00 62.72 1000 SER A C 1
ATOM 7919 O O . SER A 1 1000 ? 23.988 -23.172 3.944 1.00 62.72 1000 SER A O 1
ATOM 7921 N N . GLU A 1 1001 ? 24.478 -24.769 2.452 1.00 58.66 1001 GLU A N 1
ATOM 7922 C CA . GLU A 1 1001 ? 24.260 -25.912 3.366 1.00 58.66 1001 GLU A CA 1
ATOM 7923 C C . GLU A 1 1001 ? 25.442 -26.125 4.340 1.00 58.66 1001 GLU A C 1
ATOM 7925 O O . GLU A 1 1001 ? 25.524 -27.104 5.076 1.00 58.66 1001 GLU A O 1
ATOM 7930 N N . THR A 1 1002 ? 26.408 -25.206 4.333 1.00 55.81 1002 THR A N 1
ATOM 7931 C CA . THR A 1 1002 ? 27.680 -25.298 5.054 1.00 55.81 1002 THR A CA 1
ATOM 7932 C C . THR A 1 1002 ? 27.593 -24.778 6.488 1.00 55.81 1002 THR A C 1
ATOM 7934 O O . THR A 1 1002 ? 26.848 -23.847 6.776 1.00 55.81 1002 THR A O 1
ATOM 7937 N N . VAL A 1 1003 ? 28.488 -25.259 7.357 1.00 59.75 1003 VAL A N 1
ATOM 7938 C CA . VAL A 1 1003 ? 28.690 -24.749 8.727 1.00 59.75 1003 VAL A CA 1
ATOM 7939 C C . VAL A 1 1003 ? 28.817 -23.204 8.749 1.00 59.75 1003 VAL A C 1
ATOM 7941 O O . VAL A 1 1003 ? 29.659 -22.670 8.016 1.00 59.75 1003 VAL A O 1
ATOM 7944 N N . PRO A 1 1004 ? 28.094 -22.474 9.630 1.00 58.84 1004 PRO A N 1
ATOM 7945 C CA . PRO A 1 1004 ? 28.013 -21.001 9.630 1.00 58.84 1004 PRO A CA 1
ATOM 7946 C C . PRO A 1 1004 ? 29.359 -20.253 9.629 1.00 58.84 1004 PRO A C 1
ATOM 7948 O O . PRO A 1 1004 ? 29.469 -19.138 9.123 1.00 58.84 1004 PRO A O 1
ATOM 7951 N N . LYS A 1 1005 ? 30.431 -20.861 10.162 1.00 62.53 1005 LYS A N 1
ATOM 7952 C CA . LYS A 1 1005 ? 31.783 -20.266 10.212 1.00 62.53 1005 LYS A CA 1
ATOM 7953 C C . LYS A 1 1005 ? 32.421 -20.014 8.840 1.00 62.53 1005 LYS A C 1
ATOM 7955 O O . LYS A 1 1005 ? 33.309 -19.161 8.750 1.00 62.53 1005 LYS A O 1
ATOM 7960 N N . PHE A 1 1006 ? 32.020 -20.758 7.813 1.00 68.38 1006 PHE A N 1
ATOM 7961 C CA . PHE A 1 1006 ? 32.718 -20.823 6.530 1.00 68.38 1006 PHE A CA 1
ATOM 7962 C C . PHE A 1 1006 ? 31.747 -20.699 5.355 1.00 68.38 1006 PHE A C 1
ATOM 7964 O O . PHE A 1 1006 ? 31.803 -21.485 4.418 1.00 68.38 1006 PHE A O 1
ATOM 7971 N N . SER A 1 1007 ? 30.861 -19.703 5.393 1.00 75.06 1007 SER A N 1
ATOM 7972 C CA . SER A 1 1007 ? 29.956 -19.424 4.275 1.00 75.06 1007 SER A CA 1
ATOM 7973 C C . SER A 1 1007 ? 30.658 -18.667 3.126 1.00 75.06 1007 SER A C 1
ATOM 7975 O O . SER A 1 1007 ? 31.661 -17.968 3.352 1.00 75.06 1007 SER A O 1
ATOM 7977 N N . PRO A 1 1008 ? 30.126 -18.714 1.891 1.00 79.62 1008 PRO A N 1
ATOM 7978 C CA . PRO A 1 1008 ? 30.598 -17.915 0.756 1.00 79.62 1008 PRO A CA 1
ATOM 7979 C C . PRO A 1 1008 ? 30.698 -16.418 1.068 1.00 79.62 1008 PRO A C 1
ATOM 7981 O O . PRO A 1 1008 ? 31.719 -15.795 0.774 1.00 79.62 1008 PRO A O 1
ATOM 7984 N N . ILE A 1 1009 ? 29.705 -15.869 1.777 1.00 84.69 1009 ILE A N 1
ATOM 7985 C CA . ILE A 1 1009 ? 29.641 -14.454 2.179 1.00 84.69 1009 ILE A CA 1
ATOM 7986 C C . ILE A 1 1009 ? 30.882 -14.064 2.996 1.00 84.69 1009 ILE A C 1
ATOM 7988 O O . ILE A 1 1009 ? 31.511 -13.033 2.745 1.00 84.69 1009 ILE A O 1
ATOM 7992 N N . THR A 1 1010 ? 31.302 -14.917 3.936 1.00 85.81 1010 THR A N 1
ATOM 7993 C CA . THR A 1 1010 ? 32.496 -14.654 4.756 1.00 85.81 1010 THR A CA 1
ATOM 7994 C C . THR A 1 1010 ? 33.791 -14.707 3.946 1.00 85.81 1010 THR A C 1
ATOM 7996 O O . THR A 1 1010 ? 34.712 -13.930 4.212 1.00 85.81 1010 THR A O 1
ATOM 7999 N N . SER A 1 1011 ? 33.862 -15.589 2.942 1.00 87.94 1011 SER A N 1
ATOM 8000 C CA . SER A 1 1011 ? 34.985 -15.675 1.999 1.00 87.94 1011 SER A CA 1
ATOM 8001 C C . SER A 1 1011 ? 35.112 -14.390 1.181 1.00 87.94 1011 SER A C 1
ATOM 8003 O O . SER A 1 1011 ? 36.218 -13.881 1.001 1.00 87.94 1011 SER A O 1
ATOM 8005 N N . PHE A 1 1012 ? 33.982 -13.828 0.739 1.00 89.00 1012 PHE A N 1
ATOM 8006 C CA . PHE A 1 1012 ? 33.929 -12.587 -0.038 1.00 89.00 1012 PHE A CA 1
ATOM 8007 C C . PHE A 1 1012 ? 34.443 -11.396 0.774 1.00 89.00 1012 PHE A C 1
ATOM 8009 O O . PHE A 1 1012 ? 35.344 -10.684 0.327 1.00 89.00 1012 PHE A O 1
ATOM 8016 N N . ILE A 1 1013 ? 33.956 -11.236 2.006 1.00 87.94 1013 ILE A N 1
ATOM 8017 C CA . ILE A 1 1013 ? 34.391 -10.169 2.921 1.00 87.94 1013 ILE A CA 1
ATOM 8018 C C . ILE A 1 1013 ? 35.894 -10.274 3.226 1.00 87.94 1013 ILE A C 1
ATOM 8020 O O . ILE A 1 1013 ? 36.607 -9.272 3.212 1.00 87.94 1013 ILE A O 1
ATOM 8024 N N . ALA A 1 1014 ? 36.401 -11.485 3.480 1.00 87.62 1014 ALA A N 1
ATOM 8025 C CA . ALA A 1 1014 ? 37.812 -11.699 3.805 1.00 87.62 1014 ALA A CA 1
ATOM 8026 C C . ALA A 1 1014 ? 38.756 -11.581 2.590 1.00 87.62 1014 ALA A C 1
ATOM 8028 O O . ALA A 1 1014 ? 39.931 -11.226 2.743 1.00 87.62 1014 ALA A O 1
ATOM 8029 N N . GLY A 1 1015 ? 38.264 -11.893 1.389 1.00 86.38 1015 GLY A N 1
ATOM 8030 C CA . GLY A 1 1015 ? 39.008 -11.819 0.131 1.00 86.38 1015 GLY A CA 1
ATOM 8031 C C . GLY A 1 1015 ? 39.131 -10.407 -0.442 1.00 86.38 1015 GLY A C 1
ATOM 8032 O O . GLY A 1 1015 ? 40.108 -10.125 -1.132 1.00 86.38 1015 GLY A O 1
ATOM 8033 N N . MET A 1 1016 ? 38.190 -9.508 -0.130 1.00 87.50 1016 MET A N 1
ATOM 8034 C CA . MET A 1 1016 ? 38.077 -8.184 -0.755 1.00 87.50 1016 MET A CA 1
ATOM 8035 C C . MET A 1 1016 ? 38.156 -7.039 0.269 1.00 87.50 1016 MET A C 1
ATOM 8037 O O . MET A 1 1016 ? 37.142 -6.465 0.662 1.00 87.50 1016 MET A O 1
ATOM 8041 N N . PRO A 1 1017 ? 39.363 -6.614 0.679 1.00 79.44 1017 PRO A N 1
ATOM 8042 C CA . PRO A 1 1017 ? 39.516 -5.527 1.650 1.00 79.44 1017 PRO A CA 1
ATOM 8043 C C . PRO A 1 1017 ? 39.058 -4.150 1.129 1.00 79.44 1017 PRO A C 1
ATOM 8045 O O . PRO A 1 1017 ? 38.871 -3.242 1.936 1.00 79.44 1017 PRO A O 1
ATOM 8048 N N . LYS A 1 1018 ? 38.881 -3.994 -0.195 1.00 83.12 1018 LYS A N 1
ATOM 8049 C CA . LYS A 1 1018 ? 38.391 -2.779 -0.879 1.00 83.12 1018 LYS A CA 1
ATOM 8050 C C . LYS A 1 1018 ? 36.914 -2.873 -1.307 1.00 83.12 1018 LYS A C 1
ATOM 8052 O O . LYS A 1 1018 ? 36.507 -2.175 -2.230 1.00 83.12 1018 LYS A O 1
ATOM 8057 N N . LEU A 1 1019 ? 36.131 -3.755 -0.686 1.00 88.19 1019 LEU A N 1
ATOM 8058 C CA . LEU A 1 1019 ? 34.705 -3.924 -0.973 1.00 88.19 1019 LEU A CA 1
ATOM 8059 C C . LEU A 1 1019 ? 33.929 -2.629 -0.667 1.00 88.19 1019 LEU A C 1
ATOM 8061 O O . LEU A 1 1019 ? 34.010 -2.119 0.450 1.00 88.19 1019 LEU A O 1
ATOM 8065 N N . ILE A 1 1020 ? 33.188 -2.121 -1.652 1.00 89.00 1020 ILE A N 1
ATOM 8066 C CA . ILE A 1 1020 ? 32.341 -0.917 -1.564 1.00 89.00 1020 ILE A CA 1
ATOM 8067 C C . ILE A 1 1020 ? 30.859 -1.294 -1.625 1.00 89.00 1020 ILE A C 1
ATOM 8069 O O . ILE A 1 1020 ? 30.033 -0.615 -1.015 1.00 89.00 1020 ILE A O 1
ATOM 8073 N N . LYS A 1 1021 ? 30.505 -2.381 -2.325 1.00 89.25 1021 LYS A N 1
ATOM 8074 C CA . LYS A 1 1021 ? 29.119 -2.849 -2.422 1.00 89.25 1021 LYS A CA 1
ATOM 8075 C C . LYS A 1 1021 ? 29.002 -4.367 -2.281 1.00 89.25 1021 LYS A C 1
ATOM 8077 O O . LYS A 1 1021 ? 29.710 -5.113 -2.956 1.00 89.25 1021 LYS A O 1
ATOM 8082 N N . LEU A 1 1022 ? 28.084 -4.817 -1.432 1.00 88.25 1022 LEU A N 1
ATOM 8083 C CA . LEU A 1 1022 ? 27.730 -6.224 -1.256 1.00 88.25 1022 LEU A CA 1
ATOM 8084 C C . LEU A 1 1022 ? 26.209 -6.372 -1.305 1.00 88.25 1022 LEU A C 1
ATOM 8086 O O . LEU A 1 1022 ? 25.508 -5.755 -0.514 1.00 88.25 1022 LEU A O 1
ATOM 8090 N N . SER A 1 1023 ? 25.689 -7.183 -2.215 1.00 86.25 1023 SER A N 1
ATOM 8091 C CA . SER A 1 1023 ? 24.250 -7.459 -2.287 1.00 86.25 1023 SER A CA 1
ATOM 8092 C C . SER A 1 1023 ? 23.969 -8.899 -1.877 1.00 86.25 1023 SER A C 1
ATOM 8094 O O . SER A 1 1023 ? 24.623 -9.812 -2.384 1.00 86.25 1023 SER A O 1
ATOM 8096 N N . LEU A 1 1024 ? 23.024 -9.063 -0.951 1.00 80.50 1024 LEU A N 1
ATOM 8097 C CA . LEU A 1 1024 ? 22.581 -10.304 -0.308 1.00 80.50 1024 LEU A CA 1
ATOM 8098 C C . LEU A 1 1024 ? 21.043 -10.355 -0.253 1.00 80.50 1024 LEU A C 1
ATOM 8100 O O . LEU A 1 1024 ? 20.455 -10.730 0.758 1.00 80.50 1024 LEU A O 1
ATOM 8104 N N . GLU A 1 1025 ? 20.376 -9.898 -1.306 1.00 76.94 1025 GLU A N 1
ATOM 8105 C CA . GLU A 1 1025 ? 18.912 -9.884 -1.358 1.00 76.94 1025 GLU A CA 1
ATOM 8106 C C . GLU A 1 1025 ? 18.371 -11.318 -1.436 1.00 76.94 1025 GLU A C 1
ATOM 8108 O O . GLU A 1 1025 ? 18.982 -12.163 -2.089 1.00 76.94 1025 GLU A O 1
ATOM 8113 N N . TRP A 1 1026 ? 17.228 -11.592 -0.805 1.00 69.56 1026 TRP A N 1
ATOM 8114 C CA . TRP A 1 1026 ? 16.535 -12.890 -0.817 1.00 69.56 1026 TRP A CA 1
ATOM 8115 C C . TRP A 1 1026 ? 17.336 -14.074 -0.247 1.00 69.56 1026 TRP A C 1
ATOM 8117 O O . TRP A 1 1026 ? 16.996 -15.235 -0.488 1.00 69.56 1026 TRP A O 1
ATOM 8127 N N . CYS A 1 1027 ? 18.403 -13.809 0.510 1.00 72.56 1027 CYS A N 1
ATOM 8128 C CA . CYS A 1 1027 ? 19.176 -14.842 1.194 1.00 72.56 1027 CYS A CA 1
ATOM 8129 C C . CYS A 1 1027 ? 18.460 -15.298 2.481 1.00 72.56 1027 CYS A C 1
ATOM 8131 O O . CYS A 1 1027 ? 18.066 -14.471 3.304 1.00 72.56 1027 CYS A O 1
ATOM 8133 N N . GLN A 1 1028 ? 18.343 -16.614 2.697 1.00 70.19 1028 GLN A N 1
ATOM 8134 C CA . GLN A 1 1028 ? 17.851 -17.187 3.959 1.00 70.19 1028 GLN A CA 1
ATOM 8135 C C . GLN A 1 1028 ? 18.973 -17.184 5.007 1.00 70.19 1028 GLN A C 1
ATOM 8137 O O . GLN A 1 1028 ? 19.642 -18.192 5.216 1.00 70.19 1028 GLN A O 1
ATOM 8142 N N . LEU A 1 1029 ? 19.224 -16.025 5.619 1.00 74.94 1029 LEU A N 1
ATOM 8143 C CA . LEU A 1 1029 ? 20.264 -15.852 6.638 1.00 74.94 1029 LEU A CA 1
ATOM 8144 C C . LEU A 1 1029 ? 19.669 -15.938 8.048 1.00 74.94 1029 LEU A C 1
ATOM 8146 O O . LEU A 1 1029 ? 18.618 -15.364 8.326 1.00 74.94 1029 LEU A O 1
ATOM 8150 N N . THR A 1 1030 ? 20.358 -16.643 8.943 1.00 78.62 1030 THR A N 1
ATOM 8151 C CA . THR A 1 1030 ? 19.954 -16.837 10.343 1.00 78.62 1030 THR A CA 1
ATOM 8152 C C . THR A 1 1030 ? 20.668 -15.864 11.282 1.00 78.62 1030 THR A C 1
ATOM 8154 O O . THR A 1 1030 ? 21.719 -15.312 10.955 1.00 78.62 1030 THR A O 1
ATOM 8157 N N . ASN A 1 1031 ? 20.194 -15.732 12.523 1.00 76.62 1031 ASN A N 1
ATOM 8158 C CA . ASN A 1 1031 ? 20.882 -14.930 13.546 1.00 76.62 1031 ASN A CA 1
ATOM 8159 C C . ASN A 1 1031 ? 22.336 -15.366 13.793 1.00 76.62 1031 ASN A C 1
ATOM 8161 O O . ASN A 1 1031 ? 23.187 -14.538 14.122 1.00 76.62 1031 ASN A O 1
ATOM 8165 N N . THR A 1 1032 ? 22.659 -16.646 13.587 1.00 78.81 1032 THR A N 1
ATOM 8166 C CA . THR A 1 1032 ? 24.043 -17.124 13.684 1.00 78.81 1032 THR A CA 1
ATOM 8167 C C . THR A 1 1032 ? 24.917 -16.613 12.537 1.00 78.81 1032 THR A C 1
ATOM 8169 O O . THR A 1 1032 ? 26.069 -16.235 12.766 1.00 78.81 1032 THR A O 1
ATOM 8172 N N . ASP A 1 1033 ? 24.359 -16.487 11.331 1.00 78.81 1033 ASP A N 1
ATOM 8173 C CA . ASP A 1 1033 ? 25.037 -15.878 10.185 1.00 78.81 1033 ASP A CA 1
ATOM 8174 C C . ASP A 1 1033 ? 25.313 -14.393 10.427 1.00 78.81 1033 ASP A C 1
ATOM 8176 O O . ASP A 1 1033 ? 26.404 -13.919 10.105 1.00 78.81 1033 ASP A O 1
ATOM 8180 N N . ALA A 1 1034 ? 24.387 -13.667 11.069 1.00 81.94 1034 ALA A N 1
ATOM 8181 C CA . ALA A 1 1034 ? 24.576 -12.255 11.421 1.00 81.94 1034 ALA A CA 1
ATOM 8182 C C . ALA A 1 1034 ? 25.836 -12.053 12.277 1.00 81.94 1034 ALA A C 1
ATOM 8184 O O . ALA A 1 1034 ? 26.654 -11.170 11.996 1.00 81.94 1034 ALA A O 1
ATOM 8185 N N . ILE A 1 1035 ? 26.039 -12.920 13.276 1.00 79.69 1035 ILE A N 1
ATOM 8186 C CA . ILE A 1 1035 ? 27.210 -12.893 14.164 1.00 79.69 1035 ILE A CA 1
ATOM 8187 C C . ILE A 1 1035 ? 28.497 -13.122 13.373 1.00 79.69 1035 ILE A C 1
ATOM 8189 O O . ILE A 1 1035 ? 29.465 -12.362 13.501 1.00 79.69 1035 ILE A O 1
ATOM 8193 N N . VAL A 1 1036 ? 28.526 -14.162 12.537 1.00 81.88 1036 VAL A N 1
ATOM 8194 C CA . VAL A 1 1036 ? 29.731 -14.511 11.780 1.00 81.88 1036 VAL A CA 1
ATOM 8195 C C . VAL A 1 1036 ? 30.054 -13.424 10.753 1.00 81.88 1036 VAL A C 1
ATOM 8197 O O . VAL A 1 1036 ? 31.203 -12.976 10.694 1.00 81.88 1036 VAL A O 1
ATOM 8200 N N . VAL A 1 1037 ? 29.070 -12.944 9.990 1.00 85.56 1037 VAL A N 1
ATOM 8201 C CA . VAL A 1 1037 ? 29.250 -11.894 8.975 1.00 85.56 1037 VAL A CA 1
ATOM 8202 C C . VAL A 1 1037 ? 29.737 -10.594 9.619 1.00 85.56 1037 VAL A C 1
ATOM 8204 O O . VAL A 1 1037 ? 30.741 -10.035 9.163 1.00 85.56 1037 VAL A O 1
ATOM 8207 N N . ALA A 1 1038 ? 29.118 -10.154 10.721 1.00 85.06 1038 ALA A N 1
ATOM 8208 C CA . ALA A 1 1038 ? 29.562 -8.977 11.466 1.00 85.06 1038 ALA A CA 1
ATOM 8209 C C . ALA A 1 1038 ? 31.009 -9.138 11.960 1.00 85.06 1038 ALA A C 1
ATOM 8211 O O . ALA A 1 1038 ? 31.844 -8.264 11.720 1.00 85.06 1038 ALA A O 1
ATOM 8212 N N . SER A 1 1039 ? 31.352 -10.282 12.568 1.00 84.12 1039 SER A N 1
ATOM 8213 C CA . SER A 1 1039 ? 32.711 -10.546 13.073 1.00 84.12 1039 SER A CA 1
ATOM 8214 C C . SER A 1 1039 ? 33.782 -10.471 11.976 1.00 84.12 1039 SER A C 1
ATOM 8216 O O . SER A 1 1039 ? 34.876 -9.936 12.187 1.00 84.12 1039 SER A O 1
ATOM 8218 N N . LYS A 1 1040 ? 33.470 -10.969 10.774 1.00 86.38 1040 LYS A N 1
ATOM 8219 C CA . LYS A 1 1040 ? 34.382 -10.963 9.626 1.00 86.38 1040 LYS A CA 1
ATOM 8220 C C . LYS A 1 1040 ? 34.511 -9.567 9.025 1.00 86.38 1040 LYS A C 1
ATOM 8222 O O . LYS A 1 1040 ? 35.632 -9.179 8.700 1.00 86.38 1040 LYS A O 1
ATOM 8227 N N . LEU A 1 1041 ? 33.422 -8.801 8.941 1.00 86.94 1041 LEU A N 1
ATOM 8228 C CA . LEU A 1 1041 ? 33.462 -7.390 8.538 1.00 86.94 1041 LEU A CA 1
ATOM 8229 C C . LEU A 1 1041 ? 34.356 -6.576 9.474 1.00 86.94 1041 LEU A C 1
ATOM 8231 O O . LEU A 1 1041 ? 35.267 -5.901 9.000 1.00 86.94 1041 LEU A O 1
ATOM 8235 N N . ILE A 1 1042 ? 34.176 -6.728 10.791 1.00 83.00 1042 ILE A N 1
ATOM 8236 C CA . ILE A 1 1042 ? 34.995 -6.059 11.815 1.00 83.00 1042 ILE A CA 1
ATOM 8237 C C . ILE A 1 1042 ? 36.488 -6.387 11.649 1.00 83.00 1042 ILE A C 1
ATOM 8239 O O . ILE A 1 1042 ? 37.343 -5.527 11.873 1.00 83.00 1042 ILE A O 1
ATOM 8243 N N . LYS A 1 1043 ? 36.813 -7.634 11.286 1.00 85.12 1043 LYS A N 1
ATOM 8244 C CA . LYS A 1 1043 ? 38.195 -8.122 11.196 1.00 85.12 1043 LYS A CA 1
ATOM 8245 C C . LYS A 1 1043 ? 38.897 -7.769 9.882 1.00 85.12 1043 LYS A C 1
ATOM 8247 O O . LYS A 1 1043 ? 40.092 -7.474 9.907 1.00 85.12 1043 LYS A O 1
ATOM 8252 N N . TYR A 1 1044 ? 38.211 -7.872 8.744 1.00 84.94 1044 TYR A N 1
ATOM 8253 C CA . TYR A 1 1044 ? 38.861 -7.891 7.426 1.00 84.94 1044 TYR A CA 1
ATOM 8254 C C . TYR A 1 1044 ? 38.580 -6.670 6.549 1.00 84.94 1044 TYR A C 1
ATOM 8256 O O . TYR A 1 1044 ? 39.424 -6.346 5.708 1.00 84.94 1044 TYR A O 1
ATOM 8264 N N . TRP A 1 1045 ? 37.447 -5.986 6.720 1.00 86.31 1045 TRP A N 1
ATOM 8265 C CA . TRP A 1 1045 ? 37.112 -4.836 5.882 1.00 86.31 1045 TRP A CA 1
ATOM 8266 C C . TRP A 1 1045 ? 37.944 -3.608 6.275 1.00 86.31 1045 TRP A C 1
ATOM 8268 O O . TRP A 1 1045 ? 38.082 -3.281 7.455 1.00 86.31 1045 TRP A O 1
ATOM 8278 N N . LYS A 1 1046 ? 38.537 -2.940 5.277 1.00 82.06 1046 LYS A N 1
ATOM 8279 C CA . LYS A 1 1046 ? 39.447 -1.797 5.473 1.00 82.06 1046 LYS A CA 1
ATOM 8280 C C . LYS A 1 1046 ? 39.028 -0.532 4.714 1.00 82.06 1046 LYS A C 1
ATOM 8282 O O . LYS A 1 1046 ? 39.798 0.423 4.729 1.00 82.06 1046 LYS A O 1
ATOM 8287 N N . GLY A 1 1047 ? 37.871 -0.534 4.048 1.00 80.12 1047 GLY A N 1
ATOM 8288 C CA . GLY A 1 1047 ? 37.359 0.620 3.300 1.00 80.12 1047 GLY A CA 1
ATOM 8289 C C . GLY A 1 1047 ? 36.776 1.725 4.189 1.00 80.12 1047 GLY A C 1
ATOM 8290 O O . GLY A 1 1047 ? 36.695 1.575 5.409 1.00 80.12 1047 GLY A O 1
ATOM 8291 N N . ASP A 1 1048 ? 36.356 2.821 3.552 1.00 81.06 1048 ASP A N 1
ATOM 8292 C CA . ASP A 1 1048 ? 35.755 3.984 4.228 1.00 81.06 1048 ASP A CA 1
ATOM 8293 C C . ASP A 1 1048 ? 34.218 3.948 4.199 1.00 81.06 1048 ASP A C 1
ATOM 8295 O O . ASP A 1 1048 ? 33.561 4.356 5.161 1.00 81.06 1048 ASP A O 1
ATOM 8299 N N . LEU A 1 1049 ? 33.648 3.399 3.120 1.00 83.19 1049 LEU A N 1
ATOM 8300 C CA . LEU A 1 1049 ? 32.211 3.290 2.868 1.00 83.19 1049 LEU A CA 1
ATOM 8301 C C . LEU A 1 1049 ? 31.877 1.919 2.265 1.00 83.19 1049 LEU A C 1
ATOM 8303 O O . LEU A 1 1049 ? 32.487 1.509 1.276 1.00 83.19 1049 LEU A O 1
ATOM 8307 N N . LEU A 1 1050 ? 30.904 1.228 2.856 1.00 85.19 1050 LEU A N 1
ATOM 8308 C CA . LEU A 1 1050 ? 30.364 -0.043 2.378 1.00 85.19 1050 LEU A CA 1
ATOM 8309 C C . LEU A 1 1050 ? 28.836 0.029 2.339 1.00 85.19 1050 LEU A C 1
ATOM 8311 O O . LEU A 1 1050 ? 28.190 0.265 3.358 1.00 85.19 1050 LEU A O 1
ATOM 8315 N N . HIS A 1 1051 ? 28.265 -0.214 1.165 1.00 84.38 1051 HIS A N 1
ATOM 8316 C CA . HIS A 1 1051 ? 26.830 -0.383 0.967 1.00 84.38 1051 HIS A CA 1
ATOM 8317 C C . HIS A 1 1051 ? 26.483 -1.871 0.939 1.00 84.38 1051 HIS A C 1
ATOM 8319 O O . HIS A 1 1051 ? 26.999 -2.613 0.101 1.00 84.38 1051 HIS A O 1
ATOM 8325 N N . ILE A 1 1052 ? 25.593 -2.300 1.828 1.00 85.44 1052 ILE A N 1
ATOM 8326 C CA . ILE A 1 1052 ? 25.043 -3.653 1.853 1.00 85.44 1052 ILE A CA 1
ATOM 8327 C C . ILE A 1 1052 ? 23.564 -3.588 1.463 1.00 85.44 1052 ILE A C 1
ATOM 8329 O O . ILE A 1 1052 ? 22.818 -2.800 2.029 1.00 85.44 1052 ILE A O 1
ATOM 8333 N N . GLN A 1 1053 ? 23.131 -4.388 0.491 1.00 83.44 1053 GLN A N 1
ATOM 8334 C CA . GLN A 1 1053 ? 21.713 -4.530 0.133 1.00 83.44 1053 GLN A CA 1
ATOM 8335 C C . GLN A 1 1053 ? 21.209 -5.887 0.644 1.00 83.44 1053 GLN A C 1
ATOM 8337 O O . GLN A 1 1053 ? 21.780 -6.917 0.302 1.00 83.44 1053 GLN A O 1
ATOM 8342 N N . THR A 1 1054 ? 20.174 -5.886 1.477 1.00 74.94 1054 THR A N 1
ATOM 8343 C CA . THR A 1 1054 ? 19.584 -7.035 2.189 1.00 74.94 1054 THR A CA 1
ATOM 8344 C C . THR A 1 1054 ? 18.057 -7.048 2.052 1.00 74.94 1054 THR A C 1
ATOM 8346 O O . THR A 1 1054 ? 17.336 -7.246 3.026 1.00 74.94 1054 THR A O 1
ATOM 8349 N N . ARG A 1 1055 ? 17.528 -6.800 0.848 1.00 69.56 1055 ARG A N 1
ATOM 8350 C CA . ARG A 1 1055 ? 16.079 -6.881 0.598 1.00 69.56 1055 ARG A CA 1
ATOM 8351 C C . ARG A 1 1055 ? 15.566 -8.302 0.807 1.00 69.56 1055 ARG A C 1
ATOM 8353 O O . ARG A 1 1055 ? 16.200 -9.236 0.322 1.00 69.56 1055 ARG A O 1
ATOM 8360 N N . PHE A 1 1056 ? 14.410 -8.447 1.456 1.00 63.78 1056 PHE A N 1
ATOM 8361 C CA . PHE A 1 1056 ? 13.759 -9.742 1.705 1.00 63.78 1056 PHE A CA 1
ATOM 8362 C C . PHE A 1 1056 ? 14.666 -10.752 2.436 1.00 63.78 1056 PHE A C 1
ATOM 8364 O O . PHE A 1 1056 ? 14.685 -11.943 2.124 1.00 63.78 1056 PHE A O 1
ATOM 8371 N N . VAL A 1 1057 ? 15.461 -10.242 3.378 1.00 69.06 1057 VAL A N 1
ATOM 8372 C CA . VAL A 1 1057 ? 16.211 -11.014 4.378 1.00 69.06 1057 VAL A CA 1
ATOM 8373 C C . VAL A 1 1057 ? 15.420 -10.956 5.689 1.00 69.06 1057 VAL A C 1
ATOM 8375 O O . VAL A 1 1057 ? 14.715 -9.979 5.906 1.00 69.06 1057 VAL A O 1
ATOM 8378 N N . ASN A 1 1058 ? 15.514 -11.985 6.540 1.00 73.50 1058 ASN A N 1
ATOM 8379 C CA . ASN A 1 1058 ? 14.810 -12.026 7.829 1.00 73.50 1058 ASN A CA 1
ATOM 8380 C C . ASN A 1 1058 ? 15.144 -10.787 8.690 1.00 73.50 1058 ASN A C 1
ATOM 8382 O O . ASN A 1 1058 ? 16.326 -10.482 8.882 1.00 73.50 1058 ASN A O 1
ATOM 8386 N N . ASP A 1 1059 ? 14.124 -10.113 9.224 1.00 75.00 1059 ASP A N 1
ATOM 8387 C CA . ASP A 1 1059 ? 14.267 -8.908 10.051 1.00 75.00 1059 ASP A CA 1
ATOM 8388 C C . ASP A 1 1059 ? 15.125 -9.173 11.298 1.00 75.00 1059 ASP A C 1
ATOM 8390 O O . ASP A 1 1059 ? 16.014 -8.380 11.615 1.00 75.00 1059 ASP A O 1
ATOM 8394 N N . ASP A 1 1060 ? 15.000 -10.361 11.905 1.00 75.75 1060 ASP A N 1
ATOM 8395 C CA . ASP A 1 1060 ? 15.825 -10.781 13.048 1.00 75.75 1060 ASP A CA 1
ATOM 8396 C C . ASP A 1 1060 ? 17.332 -10.744 12.732 1.00 75.75 1060 ASP A C 1
ATOM 8398 O O . ASP A 1 1060 ? 18.160 -10.331 13.559 1.00 75.75 1060 ASP A O 1
ATOM 8402 N N . PHE A 1 1061 ? 17.705 -11.165 11.514 1.00 82.56 1061 PHE A N 1
ATOM 8403 C CA . PHE A 1 1061 ? 19.091 -11.127 11.052 1.00 82.56 1061 PHE A CA 1
ATOM 8404 C C . PHE A 1 1061 ? 19.561 -9.680 10.933 1.00 82.56 1061 PHE A C 1
ATOM 8406 O O . PHE A 1 1061 ? 20.662 -9.360 11.392 1.00 82.56 1061 PHE A O 1
ATOM 8413 N N . VAL A 1 1062 ? 18.749 -8.818 10.310 1.00 78.56 1062 VAL A N 1
ATOM 8414 C CA . VAL A 1 1062 ? 19.091 -7.413 10.059 1.00 78.56 1062 VAL A CA 1
ATOM 8415 C C . VAL A 1 1062 ? 19.288 -6.686 11.386 1.00 78.56 1062 VAL A C 1
ATOM 8417 O O . VAL A 1 1062 ? 20.336 -6.066 11.586 1.00 78.56 1062 VAL A O 1
ATOM 8420 N N . ASP A 1 1063 ? 18.370 -6.848 12.331 1.00 79.88 1063 ASP A N 1
ATOM 8421 C CA . ASP A 1 1063 ? 18.455 -6.228 13.652 1.00 79.88 1063 ASP A CA 1
ATOM 8422 C C . ASP A 1 1063 ? 19.665 -6.716 14.447 1.00 79.88 1063 ASP A C 1
ATOM 8424 O O . ASP A 1 1063 ? 20.447 -5.909 14.971 1.00 79.88 1063 ASP A O 1
ATOM 8428 N N . THR A 1 1064 ? 19.893 -8.031 14.475 1.00 81.94 1064 THR A N 1
ATOM 8429 C CA . THR A 1 1064 ? 21.065 -8.623 15.135 1.00 81.94 1064 THR A CA 1
ATOM 8430 C C . THR A 1 1064 ? 22.362 -8.091 14.523 1.00 81.94 1064 THR A C 1
ATOM 8432 O O . THR A 1 1064 ? 23.282 -7.674 15.235 1.00 81.94 1064 THR A O 1
ATOM 8435 N N . PHE A 1 1065 ? 22.442 -8.055 13.195 1.00 83.88 1065 PHE A N 1
ATOM 8436 C CA . PHE A 1 1065 ? 23.605 -7.587 12.450 1.00 83.88 1065 PHE A CA 1
ATOM 8437 C C . PHE A 1 1065 ? 23.904 -6.102 12.709 1.00 83.88 1065 PHE A C 1
ATOM 8439 O O . PHE A 1 1065 ? 25.047 -5.737 13.018 1.00 83.88 1065 PHE A O 1
ATOM 8446 N N . LEU A 1 1066 ? 22.880 -5.245 12.651 1.00 83.31 1066 LEU A N 1
ATOM 8447 C CA . LEU A 1 1066 ? 22.989 -3.812 12.932 1.00 83.31 1066 LEU A CA 1
ATOM 8448 C C . LEU A 1 1066 ? 23.431 -3.558 14.376 1.00 83.31 1066 LEU A C 1
ATOM 8450 O O . LEU A 1 1066 ? 24.326 -2.737 14.612 1.00 83.31 1066 LEU A O 1
ATOM 8454 N N . ARG A 1 1067 ? 22.848 -4.278 15.341 1.00 81.50 1067 ARG A N 1
ATOM 8455 C CA . ARG A 1 1067 ? 23.194 -4.168 16.765 1.00 81.50 1067 ARG A CA 1
ATOM 8456 C C . ARG A 1 1067 ? 24.663 -4.506 17.011 1.00 81.50 1067 ARG A C 1
ATOM 8458 O O . ARG A 1 1067 ? 25.366 -3.728 17.656 1.00 81.50 1067 ARG A O 1
ATOM 8465 N N . LEU A 1 1068 ? 25.152 -5.616 16.457 1.00 80.38 1068 LEU A N 1
ATOM 8466 C CA . LEU A 1 1068 ? 26.537 -6.068 16.636 1.00 80.38 1068 LEU A CA 1
ATOM 8467 C C . LEU A 1 1068 ? 27.562 -5.078 16.079 1.00 80.38 1068 LEU A C 1
ATOM 8469 O O . LEU A 1 1068 ? 28.564 -4.793 16.735 1.00 80.38 1068 LEU A O 1
ATOM 8473 N N . LEU A 1 1069 ? 27.319 -4.522 14.890 1.00 80.81 1069 LEU A N 1
ATOM 8474 C CA . LEU A 1 1069 ? 28.234 -3.545 14.298 1.00 80.81 1069 LEU A CA 1
ATOM 8475 C C . LEU A 1 1069 ? 28.247 -2.222 15.074 1.00 80.81 1069 LEU A C 1
ATOM 8477 O O . LEU A 1 1069 ? 29.331 -1.672 15.304 1.00 80.81 1069 LEU A O 1
ATOM 8481 N N . LYS A 1 1070 ? 27.078 -1.746 15.531 1.00 77.69 1070 LYS A N 1
ATOM 8482 C CA . LYS A 1 1070 ? 26.949 -0.529 16.353 1.00 77.69 1070 LYS A CA 1
ATOM 8483 C C . LYS A 1 1070 ? 27.683 -0.662 17.695 1.00 77.69 1070 LYS A C 1
ATOM 8485 O O . LYS A 1 1070 ? 28.391 0.268 18.079 1.00 77.69 1070 LYS A O 1
ATOM 8490 N N . LEU A 1 1071 ? 27.601 -1.822 18.357 1.00 73.56 1071 LEU A N 1
ATOM 8491 C CA . LEU A 1 1071 ? 28.264 -2.090 19.647 1.00 73.56 1071 LEU A CA 1
ATOM 8492 C C . LEU A 1 1071 ? 29.791 -1.947 19.600 1.00 73.56 1071 LEU A C 1
ATOM 8494 O O . LEU A 1 1071 ? 30.407 -1.603 20.603 1.00 73.56 1071 LEU A O 1
ATOM 8498 N N . THR A 1 1072 ? 30.423 -2.177 18.446 1.00 74.12 1072 THR A N 1
ATOM 8499 C CA . THR A 1 1072 ? 31.887 -2.052 18.342 1.00 74.12 1072 THR A CA 1
ATOM 8500 C C . THR A 1 1072 ? 32.396 -0.614 18.414 1.00 74.12 1072 THR A C 1
ATOM 8502 O O . THR A 1 1072 ? 33.599 -0.413 18.576 1.00 74.12 1072 THR A O 1
ATOM 8505 N N . GLY A 1 1073 ? 31.534 0.385 18.190 1.00 66.00 1073 GLY A N 1
ATOM 8506 C CA . GLY A 1 1073 ? 31.915 1.799 18.091 1.00 66.00 1073 GLY A CA 1
ATOM 8507 C C . GLY A 1 1073 ? 32.816 2.159 16.896 1.00 66.00 1073 GLY A C 1
ATOM 8508 O O . GLY A 1 1073 ? 33.030 3.340 16.633 1.00 66.00 1073 GLY A O 1
ATOM 8509 N N . ARG A 1 1074 ? 33.319 1.173 16.135 1.00 69.56 1074 ARG A N 1
ATOM 8510 C CA . ARG A 1 1074 ? 34.234 1.360 14.988 1.00 69.56 1074 ARG A CA 1
ATOM 8511 C C . ARG A 1 1074 ? 33.520 1.791 13.707 1.00 69.56 1074 ARG A C 1
ATOM 8513 O O . ARG A 1 1074 ? 34.153 2.339 12.801 1.00 69.56 1074 ARG A O 1
ATOM 8520 N N . PHE A 1 1075 ? 32.216 1.546 13.636 1.00 77.06 1075 PHE A N 1
ATOM 8521 C CA . PHE A 1 1075 ? 31.388 1.789 12.463 1.00 77.06 1075 PHE A CA 1
ATOM 8522 C C . PHE A 1 1075 ? 30.227 2.726 12.803 1.00 77.06 1075 PHE A C 1
ATOM 8524 O O . PHE A 1 1075 ? 29.628 2.640 13.874 1.00 77.06 1075 PHE A O 1
ATOM 8531 N N . ARG A 1 1076 ? 29.893 3.619 11.875 1.00 76.62 1076 ARG A N 1
ATOM 8532 C CA . ARG A 1 1076 ? 28.608 4.314 11.814 1.00 76.62 1076 ARG A CA 1
ATOM 8533 C C . ARG A 1 1076 ? 27.745 3.557 10.810 1.00 76.62 1076 ARG A C 1
ATOM 8535 O O . ARG A 1 1076 ? 28.137 3.402 9.655 1.00 76.62 1076 ARG A O 1
ATOM 8542 N N . VAL A 1 1077 ? 26.606 3.060 11.279 1.00 76.38 1077 VAL A N 1
ATOM 8543 C CA . VAL A 1 1077 ? 25.696 2.223 10.495 1.00 76.38 1077 VAL A CA 1
ATOM 8544 C C . VAL A 1 1077 ? 24.368 2.953 10.341 1.00 76.38 1077 VAL A C 1
ATOM 8546 O O . VAL A 1 1077 ? 23.739 3.295 11.341 1.00 76.38 1077 VAL A O 1
ATOM 8549 N N . GLU A 1 1078 ? 23.974 3.196 9.099 1.00 71.88 1078 GLU A N 1
ATOM 8550 C CA . GLU A 1 1078 ? 22.737 3.866 8.701 1.00 71.88 1078 GLU A CA 1
ATOM 8551 C C . GLU A 1 1078 ? 21.850 2.836 7.994 1.00 71.88 1078 GLU A C 1
ATOM 8553 O O . GLU A 1 1078 ? 22.273 2.242 7.000 1.00 71.88 1078 GLU A O 1
ATOM 8558 N N . SER A 1 1079 ? 20.646 2.603 8.521 1.00 67.94 1079 SER A N 1
ATOM 8559 C CA . SER A 1 1079 ? 19.610 1.884 7.776 1.00 67.94 1079 SER A CA 1
ATOM 8560 C C . SER A 1 1079 ? 18.993 2.856 6.772 1.00 67.94 1079 SER A C 1
ATOM 8562 O O . SER A 1 1079 ? 18.699 3.997 7.126 1.00 67.94 1079 SER A O 1
ATOM 8564 N N . LEU A 1 1080 ? 18.870 2.433 5.521 1.00 59.06 1080 LEU A N 1
ATOM 8565 C CA . LEU A 1 1080 ? 18.265 3.171 4.416 1.00 59.06 1080 LEU A CA 1
ATOM 8566 C C . LEU A 1 1080 ? 17.003 2.419 3.960 1.00 59.06 1080 LEU A C 1
ATOM 8568 O O . LEU A 1 1080 ? 16.897 1.206 4.153 1.00 59.06 1080 LEU A O 1
ATOM 8572 N N . MET A 1 1081 ? 16.070 3.126 3.317 1.00 53.00 1081 MET A N 1
ATOM 8573 C CA . MET A 1 1081 ? 14.819 2.543 2.813 1.00 53.00 1081 MET A CA 1
ATOM 8574 C C . MET A 1 1081 ? 15.064 1.307 1.928 1.00 53.00 1081 MET A C 1
ATOM 8576 O O . MET A 1 1081 ? 16.065 1.216 1.207 1.00 53.00 1081 MET A O 1
ATOM 8580 N N . GLN A 1 1082 ? 14.113 0.365 1.953 1.00 57.12 1082 GLN A N 1
ATOM 8581 C CA . GLN A 1 1082 ? 14.099 -0.852 1.128 1.00 57.12 1082 GLN A CA 1
ATOM 8582 C C . GLN A 1 1082 ? 15.277 -1.813 1.380 1.00 57.12 1082 GLN A C 1
ATOM 8584 O O . GLN A 1 1082 ? 15.947 -2.232 0.429 1.00 57.12 1082 GLN A O 1
ATOM 8589 N N . GLY A 1 1083 ? 15.534 -2.171 2.645 1.00 62.09 1083 GLY A N 1
ATOM 8590 C CA . GLY A 1 1083 ? 16.502 -3.212 3.010 1.00 62.09 1083 GLY A CA 1
ATOM 8591 C C . GLY A 1 1083 ? 17.937 -2.874 2.607 1.00 62.09 1083 GLY A C 1
ATOM 8592 O O . GLY A 1 1083 ? 18.658 -3.744 2.132 1.00 62.09 1083 GLY A O 1
ATOM 8593 N N . GLN A 1 1084 ? 18.352 -1.610 2.710 1.00 70.62 1084 GLN A N 1
ATOM 8594 C CA . GLN A 1 1084 ? 19.721 -1.190 2.413 1.00 70.62 1084 GLN A CA 1
ATOM 8595 C C . GLN A 1 1084 ? 20.416 -0.712 3.687 1.00 70.62 1084 GLN A C 1
ATOM 8597 O O . GLN A 1 1084 ? 19.866 0.051 4.468 1.00 70.62 1084 GLN A O 1
ATOM 8602 N N . ILE A 1 1085 ? 21.660 -1.131 3.886 1.00 79.12 1085 ILE A N 1
ATOM 8603 C CA . ILE A 1 1085 ? 22.476 -0.784 5.046 1.00 79.12 1085 ILE A CA 1
ATOM 8604 C C . ILE A 1 1085 ? 23.730 -0.082 4.547 1.00 79.12 1085 ILE A C 1
ATOM 8606 O O . ILE A 1 1085 ? 24.490 -0.614 3.735 1.00 79.12 1085 ILE A O 1
ATOM 8610 N N . LYS A 1 1086 ? 23.985 1.114 5.058 1.00 79.31 1086 LYS A N 1
ATOM 8611 C CA . LYS A 1 1086 ? 25.197 1.875 4.773 1.00 79.31 1086 LYS A CA 1
ATOM 8612 C C . LYS A 1 1086 ? 26.109 1.861 5.992 1.00 79.31 1086 LYS A C 1
ATOM 8614 O O . LYS A 1 1086 ? 25.726 2.276 7.082 1.00 79.31 1086 LYS A O 1
ATOM 8619 N N . ILE A 1 1087 ? 27.338 1.395 5.802 1.00 79.94 1087 ILE A N 1
ATOM 8620 C CA . ILE A 1 1087 ? 28.360 1.283 6.843 1.00 79.94 1087 ILE A CA 1
ATOM 8621 C C . ILE A 1 1087 ? 29.500 2.242 6.502 1.00 79.94 1087 ILE A C 1
ATOM 8623 O O . ILE A 1 1087 ? 30.083 2.177 5.422 1.00 79.94 1087 ILE A O 1
ATOM 8627 N N . THR A 1 1088 ? 29.837 3.124 7.439 1.00 79.88 1088 THR A N 1
ATOM 8628 C CA . THR A 1 1088 ? 30.958 4.070 7.337 1.00 79.88 1088 THR A CA 1
ATOM 8629 C C . THR A 1 1088 ? 31.925 3.872 8.495 1.00 79.88 1088 THR A C 1
ATOM 8631 O O . THR A 1 1088 ? 31.517 3.567 9.619 1.00 79.88 1088 THR A O 1
ATOM 8634 N N . ARG A 1 1089 ? 33.227 4.018 8.248 1.00 75.44 1089 ARG A N 1
ATOM 8635 C CA . ARG A 1 1089 ? 34.243 3.890 9.302 1.00 75.44 1089 ARG A CA 1
ATOM 8636 C C . ARG A 1 1089 ? 34.330 5.191 10.107 1.00 75.44 1089 ARG A C 1
ATOM 8638 O O . ARG A 1 1089 ? 34.507 6.259 9.529 1.00 75.44 1089 ARG A O 1
ATOM 8645 N N . LYS A 1 1090 ? 34.232 5.125 11.441 1.00 64.69 1090 LYS A N 1
ATOM 8646 C CA . LYS A 1 1090 ? 34.470 6.302 12.296 1.00 64.69 1090 LYS A CA 1
ATOM 8647 C C . LYS A 1 1090 ? 35.979 6.544 12.391 1.00 64.69 1090 LYS A C 1
ATOM 8649 O O . LYS A 1 1090 ? 36.685 5.817 13.088 1.00 64.69 1090 LYS A O 1
ATOM 8654 N N . HIS A 1 1091 ? 36.492 7.534 11.667 1.00 43.38 1091 HIS A N 1
ATOM 8655 C CA . HIS A 1 1091 ? 37.828 8.066 11.925 1.00 43.38 1091 HIS A CA 1
ATOM 8656 C C . HIS A 1 1091 ? 37.757 8.986 13.151 1.00 43.38 1091 HIS A C 1
ATOM 8658 O O . HIS A 1 1091 ? 36.918 9.875 13.186 1.00 43.38 1091 HIS A O 1
ATOM 8664 N N . PHE A 1 1092 ? 38.644 8.755 14.124 1.00 32.06 1092 PHE A N 1
ATOM 8665 C CA . PHE A 1 1092 ? 38.791 9.434 15.423 1.00 32.06 1092 PHE A CA 1
ATOM 8666 C C . PHE A 1 1092 ? 37.926 8.915 16.582 1.00 32.06 1092 PHE A C 1
ATOM 8668 O O . PHE A 1 1092 ? 36.741 9.198 16.715 1.00 32.06 1092 PHE A O 1
ATOM 8675 N N . CYS A 1 1093 ? 38.598 8.186 17.478 1.00 27.61 1093 CYS A N 1
ATOM 8676 C CA . CYS A 1 1093 ? 38.163 7.923 18.841 1.00 27.61 1093 CYS A CA 1
ATOM 8677 C C . CYS A 1 1093 ? 39.071 8.754 19.761 1.00 27.61 1093 CYS A C 1
ATOM 8679 O O . CYS A 1 1093 ? 40.238 8.413 19.934 1.00 27.61 1093 CYS A O 1
ATOM 8681 N N . ILE A 1 1094 ? 38.551 9.839 20.333 1.00 25.11 1094 ILE A N 1
ATOM 8682 C CA . ILE A 1 1094 ? 39.023 10.365 21.619 1.00 25.11 1094 ILE A CA 1
ATOM 8683 C C . ILE A 1 1094 ? 37.774 10.433 22.489 1.00 25.11 1094 ILE A C 1
ATOM 8685 O O . ILE A 1 1094 ? 37.013 11.393 22.446 1.00 25.11 1094 ILE A O 1
ATOM 8689 N N . SER A 1 1095 ? 37.504 9.348 23.209 1.00 26.59 1095 SER A N 1
ATOM 8690 C CA . SER A 1 1095 ? 36.476 9.318 24.244 1.00 26.59 1095 SER A CA 1
ATOM 8691 C C . SER A 1 1095 ? 37.109 9.773 25.557 1.00 26.59 1095 SER A C 1
ATOM 8693 O O . SER A 1 1095 ? 37.890 9.031 26.152 1.00 26.59 1095 SER A O 1
ATOM 8695 N N . TYR A 1 1096 ? 36.771 10.982 25.998 1.00 22.33 1096 TYR A N 1
ATOM 8696 C CA . TYR A 1 1096 ? 36.976 11.454 27.367 1.00 22.33 1096 TYR A CA 1
ATOM 8697 C C . TYR A 1 1096 ? 35.603 11.466 28.061 1.00 22.33 1096 TYR A C 1
ATOM 8699 O O . TYR A 1 1096 ? 34.699 12.082 27.515 1.00 22.33 1096 TYR A O 1
ATOM 8707 N N . CYS A 1 1097 ? 35.492 10.752 29.198 1.00 24.59 1097 CYS A N 1
ATOM 8708 C CA . CYS A 1 1097 ? 34.573 10.872 30.360 1.00 24.59 1097 CYS A CA 1
ATOM 8709 C C . CYS A 1 1097 ? 33.110 11.359 30.157 1.00 24.59 1097 CYS A C 1
ATOM 8711 O O . CYS A 1 1097 ? 32.852 12.310 29.445 1.00 24.59 1097 CYS A O 1
ATOM 8713 N N . LYS A 1 1098 ? 32.077 10.902 30.875 1.00 27.38 1098 LYS A N 1
ATOM 8714 C CA . LYS A 1 1098 ? 31.949 10.131 32.122 1.00 27.38 1098 LYS A CA 1
ATOM 8715 C C . LYS A 1 1098 ? 30.470 9.714 32.271 1.00 27.38 1098 LYS A C 1
ATOM 8717 O O . LYS A 1 1098 ? 29.572 10.395 31.795 1.00 27.38 1098 LYS A O 1
ATOM 8722 N N . THR A 1 1099 ? 30.285 8.613 32.985 1.00 33.72 1099 THR A N 1
ATOM 8723 C CA . THR A 1 1099 ? 29.094 8.082 33.674 1.00 33.72 1099 THR A CA 1
ATOM 8724 C C . THR A 1 1099 ? 28.054 9.092 34.193 1.00 33.72 1099 THR A C 1
ATOM 8726 O O . THR A 1 1099 ? 28.442 10.056 34.852 1.00 33.72 1099 THR A O 1
ATOM 8729 N N . ASN A 1 1100 ? 26.754 8.771 34.089 1.00 28.08 1100 ASN A N 1
ATOM 8730 C CA . ASN A 1 1100 ? 25.949 8.278 35.229 1.00 28.08 1100 ASN A CA 1
ATOM 8731 C C . ASN A 1 1100 ? 24.462 8.043 34.884 1.00 28.08 1100 ASN A C 1
ATOM 8733 O O . ASN A 1 1100 ? 23.816 8.949 34.380 1.00 28.08 1100 ASN A O 1
ATOM 8737 N N . ASN A 1 1101 ? 23.988 6.847 35.273 1.00 30.36 1101 ASN A N 1
ATOM 8738 C CA . ASN A 1 1101 ? 22.713 6.484 35.928 1.00 30.36 1101 ASN A CA 1
ATOM 8739 C C . ASN A 1 1101 ? 21.406 7.108 35.396 1.00 30.36 1101 ASN A C 1
ATOM 8741 O O . ASN A 1 1101 ? 21.259 8.321 35.402 1.00 30.36 1101 ASN A O 1
ATOM 8745 N N . LYS A 1 1102 ? 20.363 6.345 35.071 1.00 32.09 1102 LYS A N 1
ATOM 8746 C CA . LYS A 1 1102 ? 19.906 5.047 35.584 1.00 32.09 1102 LYS A CA 1
ATOM 8747 C C . LYS A 1 1102 ? 19.047 4.372 34.522 1.00 32.09 1102 LYS A C 1
ATOM 8749 O O . LYS A 1 1102 ? 18.443 5.135 33.740 1.00 32.09 1102 LYS A O 1
#

pLDDT: mean 75.5, std 18.89, range [21.61, 97.19]

Mean predicted aligned error: 18.68 Å

Radius of gyration: 41.49 Å; Cα contacts (8 Å, |Δi|>4): 1890; chains: 1; bounding box: 105×88×112 Å

Secondary structure (DSSP, 8-state):
--BTTB-TTSTT-TT---TT-EEEEE--TTS-HHHHHHHHHHHHHTT-GGGTT-SEEEEEEGGG--S-HHHHIIIIIS-TTTGGGHHHHHHHHHHTGGGEEEEEE-GGGS-HHHHHHHHHHHTTSSSTTSEEEEEES---TT-HHHHH-SEEEE-----HHHHHHHHHHHTTT-HHHHHHHHHHHH-TT-THHHHHTSHHHHHHHHHHHHHTTT---SSHHHHHHHHHHHHHHHHS-HHHHHHHTTSPPPHHHHHHHHHHHHHHHHHHHTT---EEHHHHHHH---GGGGTSSSEEES----SS-------EEEESSTHHHHHHHHHHHHHTTT-HHHHHHHHHTTTTS-HHHHHHHHHHHHHHHGGGTHHHHTTGGGS---HHHHHHHHHHH---HHHHHHHHTTS--SEEEEESSHHHHHHHHHHHHSTT----EEEEEE--S---HHHHHHHHHHHHH-SS--EEEEEEPTT-PPPHHHHHHHHHHHHHHHT-TT--EEEEE---TT-HHHHHHHHHHHHHT--TT----EEEEEEEE-HHHHHHHHHHHTT-TT--EEEEEEE---HHHHHHHHHHHHHS--SEEEEE--S-TT----SS------HHHHHTTHHHHHHHHHHHTT---------------------------TTSSGGG---PPP---GGG--STHHHHHGGGGSTT----EEE-TT----HHHHHHHHHHHHH-SS--EEE-TT---HHHHHHHHHHHTT-SS--EEE---SS-EEEHHHHHHHHHHHTT-SS--EEE-TT-EEEE--HHHHHHHHHHHHH----EEE-TT-EEEEEPPPPPPPP------------------HHHHHHHHHHHHHHHH-S-----S--EEE-TT-EEEEE-TTS-EEEE-GGGHHHHTTT-TT-SEEE---PPP---TTHHHHTGGGSEEE-HHHHHHHHHHHHHHHTTT--EEE--SEEE--SSHHHHHHHHHHHHTT-TT--EEE-TT-EE-S-GGG-HHHHHHHH-TT--EEE-TT----HHHHHHHHHHHHHH---SEEEEE-TT--HHHHHHHHHHHHHTSSEEEEEETTTEEEEEE-------------